Protein AF-A0AAD9DA94-F1 (afdb_monomer_lite)

Structure (mmCIF, N/CA/C/O backbone):
data_AF-A0AAD9DA94-F1
#
_entry.id   AF-A0AAD9DA94-F1
#
loop_
_atom_site.group_PDB
_atom_site.id
_atom_site.type_symbol
_atom_site.label_atom_id
_atom_site.label_alt_id
_atom_site.label_comp_id
_atom_site.label_asym_id
_atom_site.label_entity_id
_atom_site.label_seq_id
_atom_site.pdbx_PDB_ins_code
_atom_site.Cartn_x
_atom_site.Cartn_y
_atom_site.Cartn_z
_atom_site.occupancy
_atom_site.B_iso_or_equiv
_atom_site.auth_seq_id
_atom_site.auth_comp_id
_atom_site.auth_asym_id
_atom_site.auth_atom_id
_atom_site.pdbx_PDB_model_num
ATOM 1 N N . MET A 1 1 ? 12.909 -5.721 -2.199 1.00 55.12 1 MET A N 1
ATOM 2 C CA . MET A 1 1 ? 13.037 -5.085 -0.872 1.00 55.12 1 MET A CA 1
ATOM 3 C C . MET A 1 1 ? 14.488 -4.863 -0.484 1.00 55.12 1 MET A C 1
ATOM 5 O O . MET A 1 1 ? 14.862 -3.710 -0.406 1.00 55.12 1 MET A O 1
ATOM 9 N N . GLU A 1 2 ? 15.331 -5.891 -0.353 1.00 59.03 2 GLU A N 1
ATOM 10 C CA . GLU A 1 2 ? 16.745 -5.703 0.046 1.00 59.03 2 GLU A CA 1
ATOM 11 C C . GLU A 1 2 ? 17.537 -4.741 -0.862 1.00 59.03 2 GLU A C 1
ATOM 13 O O . GLU A 1 2 ? 18.155 -3.799 -0.382 1.00 59.03 2 GLU A O 1
ATOM 18 N N . ARG A 1 3 ? 17.445 -4.884 -2.193 1.00 66.31 3 ARG A N 1
ATOM 19 C CA . ARG A 1 3 ? 18.042 -3.906 -3.124 1.00 66.31 3 ARG A CA 1
ATOM 20 C C . ARG A 1 3 ? 17.466 -2.498 -2.958 1.00 66.31 3 ARG A C 1
ATOM 22 O O . ARG A 1 3 ? 18.206 -1.532 -3.078 1.00 66.31 3 ARG A O 1
ATOM 29 N N . GLN A 1 4 ? 16.160 -2.385 -2.707 1.00 66.00 4 GLN A N 1
ATOM 30 C CA . GLN A 1 4 ? 15.539 -1.083 -2.458 1.00 66.00 4 GLN A CA 1
ATOM 31 C C . GLN A 1 4 ? 16.136 -0.458 -1.195 1.00 66.00 4 GLN A C 1
ATOM 33 O O . GLN A 1 4 ? 16.541 0.691 -1.249 1.00 66.00 4 GLN A O 1
ATOM 38 N N . ARG A 1 5 ? 16.329 -1.253 -0.133 1.00 75.00 5 ARG A N 1
ATOM 39 C CA . ARG A 1 5 ? 17.012 -0.831 1.094 1.00 75.00 5 ARG A CA 1
ATOM 40 C C . ARG A 1 5 ? 18.433 -0.336 0.821 1.00 75.00 5 ARG A C 1
ATOM 42 O O . ARG A 1 5 ? 18.764 0.755 1.251 1.00 75.00 5 ARG A O 1
ATOM 49 N N . LYS A 1 6 ? 19.233 -1.063 0.031 1.00 72.94 6 LYS A N 1
ATOM 50 C CA . LYS A 1 6 ? 20.589 -0.625 -0.366 1.00 72.94 6 LYS A CA 1
ATOM 51 C C . LYS A 1 6 ? 20.593 0.666 -1.189 1.00 72.94 6 LYS A C 1
ATOM 53 O O . LYS A 1 6 ? 21.451 1.520 -1.001 1.00 72.94 6 LYS A O 1
ATOM 58 N N . MET A 1 7 ? 19.646 0.822 -2.118 1.00 70.12 7 MET A N 1
ATOM 59 C CA . MET A 1 7 ? 19.497 2.075 -2.871 1.00 70.12 7 MET A CA 1
ATOM 60 C C . MET A 1 7 ? 19.069 3.226 -1.954 1.00 70.12 7 MET A C 1
ATOM 62 O O . MET A 1 7 ? 19.548 4.348 -2.124 1.00 70.12 7 MET A O 1
ATOM 66 N N . ASP A 1 8 ? 18.215 2.950 -0.968 1.00 76.12 8 ASP A N 1
ATOM 67 C CA . ASP A 1 8 ? 17.786 3.924 0.030 1.00 76.12 8 ASP A CA 1
ATOM 68 C C . ASP A 1 8 ? 18.945 4.317 0.961 1.00 76.12 8 ASP A C 1
ATOM 70 O O . ASP A 1 8 ? 19.108 5.507 1.212 1.00 76.12 8 ASP A O 1
ATOM 74 N N . GLU A 1 9 ? 19.774 3.359 1.397 1.00 83.62 9 GLU A N 1
ATOM 75 C CA . GLU A 1 9 ? 21.009 3.562 2.174 1.00 83.62 9 GLU A CA 1
ATOM 76 C C . GLU A 1 9 ? 22.017 4.425 1.398 1.00 83.62 9 GLU A C 1
ATOM 78 O O . GLU A 1 9 ? 22.480 5.439 1.916 1.00 83.62 9 GLU A O 1
ATOM 83 N N . ASN A 1 10 ? 22.293 4.101 0.129 1.00 75.94 10 ASN A N 1
ATOM 84 C CA . ASN A 1 10 ? 23.184 4.900 -0.722 1.00 75.94 10 ASN A CA 1
ATOM 85 C C . ASN A 1 10 ? 22.655 6.324 -0.941 1.00 75.94 10 ASN A C 1
ATOM 87 O O . ASN A 1 10 ? 23.422 7.284 -0.920 1.00 75.94 10 ASN A O 1
ATOM 91 N N . SER A 1 11 ? 21.340 6.467 -1.135 1.00 78.31 11 SER A N 1
ATOM 92 C CA . SER A 1 11 ? 20.709 7.785 -1.268 1.00 78.31 11 SER A CA 1
ATOM 93 C C . SER A 1 11 ? 20.826 8.582 0.033 1.00 78.31 11 SER A C 1
ATOM 95 O O . SER A 1 11 ? 21.160 9.759 -0.008 1.00 78.31 11 SER A O 1
ATOM 97 N N . ASN A 1 12 ? 20.612 7.940 1.188 1.00 86.56 12 ASN A N 1
ATOM 98 C CA . ASN A 1 12 ? 20.759 8.571 2.501 1.00 86.56 12 ASN A CA 1
ATOM 99 C C . ASN A 1 12 ? 22.208 8.996 2.768 1.00 86.56 12 ASN A C 1
ATOM 101 O O . ASN A 1 12 ? 22.427 10.094 3.271 1.00 86.56 12 ASN A O 1
ATOM 105 N N . LYS A 1 13 ? 23.192 8.173 2.381 1.00 89.00 13 LYS A N 1
ATOM 106 C CA . LYS A 1 13 ? 24.614 8.521 2.484 1.00 89.00 13 LYS A CA 1
ATOM 107 C C . LYS A 1 13 ? 24.934 9.784 1.681 1.00 89.00 13 LYS A C 1
ATOM 109 O O . LYS A 1 13 ? 25.513 10.718 2.219 1.00 89.00 13 LYS A O 1
ATOM 114 N N . ARG A 1 14 ? 24.484 9.847 0.423 1.00 86.69 14 ARG A N 1
ATOM 115 C CA . ARG A 1 14 ? 24.664 11.031 -0.430 1.00 86.69 14 ARG A CA 1
ATOM 116 C C . ARG A 1 14 ? 23.985 12.277 0.151 1.00 86.69 14 ARG A C 1
ATOM 118 O O . ARG A 1 14 ? 24.549 13.362 0.083 1.00 86.69 14 ARG A O 1
ATOM 125 N N . ILE A 1 15 ? 22.789 12.129 0.723 1.00 91.31 15 ILE A N 1
ATOM 126 C CA . ILE A 1 15 ? 22.083 13.225 1.406 1.00 91.31 15 ILE A CA 1
ATOM 127 C C . ILE A 1 15 ? 22.911 13.744 2.587 1.00 91.31 15 ILE A C 1
ATOM 129 O O . ILE A 1 15 ? 23.042 14.954 2.747 1.00 91.31 15 ILE A O 1
ATOM 133 N N . LEU A 1 16 ? 23.498 12.848 3.384 1.00 91.31 16 LEU A N 1
ATOM 134 C CA . LEU A 1 16 ? 24.347 13.220 4.515 1.00 91.31 16 LEU A CA 1
ATOM 135 C C . LEU A 1 16 ? 25.608 13.973 4.061 1.00 91.31 16 LEU A C 1
ATOM 137 O O . LEU A 1 16 ? 25.910 15.028 4.608 1.00 91.31 16 LEU A O 1
ATOM 141 N N . GLU A 1 17 ? 26.283 13.490 3.014 1.00 91.38 17 GLU A N 1
ATOM 142 C CA . GLU A 1 17 ? 27.447 14.162 2.412 1.00 91.38 17 GLU A CA 1
ATOM 143 C C . GLU A 1 17 ? 27.092 15.574 1.907 1.00 91.38 17 GLU A C 1
ATOM 145 O O . GLU A 1 17 ? 27.836 16.530 2.115 1.00 91.38 17 GLU A O 1
ATOM 150 N N . MET A 1 18 ? 25.928 15.737 1.271 1.00 93.56 18 MET A N 1
ATOM 151 C CA . MET A 1 18 ? 25.454 17.045 0.806 1.00 93.56 18 MET A CA 1
ATOM 152 C C . MET A 1 18 ? 25.098 17.986 1.967 1.00 93.56 18 MET A C 1
ATOM 154 O O . MET A 1 18 ? 25.426 19.169 1.898 1.00 93.56 18 MET A O 1
ATOM 158 N N . LYS A 1 19 ? 24.487 17.474 3.045 1.00 93.50 19 LYS A N 1
ATOM 159 C CA . LYS A 1 19 ? 24.241 18.256 4.269 1.00 93.50 19 LYS A CA 1
ATOM 160 C C . LYS A 1 19 ? 25.530 18.738 4.909 1.00 93.50 19 LYS A C 1
ATOM 162 O O . LYS A 1 19 ? 25.605 19.893 5.311 1.00 93.50 19 LYS A O 1
ATOM 167 N N . GLN A 1 20 ? 26.532 17.866 4.984 1.00 91.69 20 GLN A N 1
ATOM 168 C CA . GLN A 1 20 ? 27.826 18.211 5.555 1.00 91.69 20 GLN A CA 1
ATOM 169 C C . GLN A 1 20 ? 28.487 19.343 4.761 1.00 91.69 20 GLN A C 1
ATOM 171 O O . GLN A 1 20 ? 28.878 20.340 5.355 1.00 91.69 20 GLN A O 1
ATOM 176 N N . ARG A 1 21 ? 28.505 19.255 3.424 1.00 92.06 21 ARG A N 1
ATOM 177 C CA . ARG A 1 21 ? 29.021 20.334 2.562 1.00 92.06 21 ARG A CA 1
ATOM 178 C C . ARG A 1 21 ? 28.303 21.668 2.784 1.00 92.06 21 ARG A C 1
ATOM 180 O O . ARG A 1 21 ? 28.938 22.718 2.750 1.00 92.06 21 ARG A O 1
ATOM 187 N N . LEU A 1 22 ? 26.986 21.640 2.996 1.00 90.12 22 LEU A N 1
ATOM 188 C CA . LEU A 1 22 ? 26.213 22.850 3.282 1.00 90.12 22 LEU A CA 1
ATOM 189 C C . LEU A 1 22 ? 26.563 23.431 4.663 1.00 90.12 22 LEU A C 1
ATOM 191 O O . LEU A 1 22 ? 26.801 24.629 4.777 1.00 90.12 22 LEU A O 1
ATOM 195 N N . ALA A 1 23 ? 26.667 22.579 5.686 1.00 89.00 23 ALA A N 1
ATOM 196 C CA . ALA A 1 23 ? 27.057 22.982 7.036 1.00 89.00 23 ALA A CA 1
ATOM 197 C C . ALA A 1 23 ? 28.490 23.545 7.085 1.00 89.00 23 ALA A C 1
ATOM 199 O O . ALA A 1 23 ? 28.733 24.559 7.735 1.00 89.00 23 ALA A O 1
ATOM 200 N N . GLU A 1 24 ? 29.428 22.940 6.351 1.00 88.81 24 GLU A N 1
ATOM 201 C CA . GLU A 1 24 ? 30.796 23.444 6.185 1.00 88.81 24 GLU A CA 1
ATOM 202 C C . GLU A 1 24 ? 30.794 24.847 5.562 1.00 88.81 24 GLU A C 1
ATOM 204 O O . GLU A 1 24 ? 31.458 25.754 6.069 1.00 88.81 24 GLU A O 1
ATOM 209 N N . LYS A 1 25 ? 29.988 25.061 4.512 1.00 88.50 25 LYS A N 1
ATOM 210 C CA . LYS A 1 25 ? 29.830 26.374 3.871 1.00 88.50 25 LYS A CA 1
ATOM 211 C C . LYS A 1 25 ? 29.265 27.427 4.834 1.00 88.50 25 LYS A C 1
ATOM 213 O O . LYS A 1 25 ? 29.757 28.556 4.819 1.00 88.50 25 LYS A O 1
ATOM 218 N N . ASP A 1 26 ? 28.304 27.047 5.677 1.00 84.94 26 ASP A N 1
ATOM 219 C CA . ASP A 1 26 ? 27.661 27.913 6.678 1.00 84.94 26 ASP A CA 1
ATOM 220 C C . ASP A 1 26 ? 28.561 28.242 7.876 1.00 84.94 26 ASP A C 1
ATOM 222 O O . ASP A 1 26 ? 28.502 29.347 8.413 1.00 84.94 26 ASP A O 1
ATOM 226 N N . SER A 1 27 ? 29.422 27.308 8.283 1.00 82.38 27 SER A N 1
ATOM 227 C CA . SER A 1 27 ? 30.340 27.478 9.418 1.00 82.38 27 SER A CA 1
ATOM 228 C C . SER A 1 27 ? 31.512 28.431 9.145 1.00 82.38 27 SER A C 1
ATOM 230 O O . SER A 1 27 ? 32.167 28.903 10.075 1.00 82.38 27 SER A O 1
ATOM 232 N N . ASN A 1 28 ? 31.786 28.741 7.877 1.00 80.56 28 ASN A N 1
ATOM 233 C CA . ASN A 1 28 ? 32.896 29.600 7.497 1.00 80.56 28 ASN A CA 1
ATOM 234 C C . ASN A 1 28 ? 32.540 31.084 7.717 1.00 80.56 28 ASN A C 1
ATOM 236 O O . ASN A 1 28 ? 31.679 31.638 7.033 1.00 80.56 28 ASN A O 1
ATOM 240 N N . ALA A 1 29 ? 33.229 31.740 8.657 1.00 60.78 29 ALA A N 1
ATOM 241 C CA . ALA A 1 29 ? 32.943 33.109 9.090 1.00 60.78 29 ALA A CA 1
ATOM 242 C C . ALA A 1 29 ? 33.015 34.162 7.964 1.00 60.78 29 ALA A C 1
ATOM 244 O O . ALA A 1 29 ? 32.304 35.165 8.037 1.00 60.78 29 ALA A O 1
ATOM 245 N N . SER A 1 30 ? 33.801 33.926 6.904 1.00 67.50 30 SER A N 1
ATOM 246 C CA . SER A 1 30 ? 33.856 34.807 5.725 1.00 67.50 30 SER A CA 1
ATOM 247 C C . SER A 1 30 ? 32.641 34.676 4.794 1.00 67.50 30 SER A C 1
ATOM 249 O O . SER A 1 30 ? 32.493 35.472 3.875 1.00 67.50 30 SER A O 1
ATOM 251 N N . ASN A 1 31 ? 31.744 33.712 5.038 1.00 69.06 31 ASN A N 1
ATOM 252 C CA . ASN A 1 31 ? 30.588 33.402 4.194 1.00 69.06 31 ASN A CA 1
ATOM 253 C C . ASN A 1 31 ? 29.235 33.801 4.814 1.00 69.06 31 ASN A C 1
ATOM 255 O O . ASN A 1 31 ? 28.213 33.365 4.300 1.00 69.06 31 ASN A O 1
ATOM 259 N N . ARG A 1 32 ? 29.154 34.617 5.879 1.00 69.25 32 ARG A N 1
ATOM 260 C CA . ARG A 1 32 ? 27.865 34.908 6.567 1.00 69.25 32 ARG A CA 1
ATOM 261 C C . ARG A 1 32 ? 26.704 35.317 5.641 1.00 69.25 32 ARG A C 1
ATOM 263 O O . ARG A 1 32 ? 25.562 34.997 5.950 1.00 69.25 32 ARG A O 1
ATOM 270 N N . ASN A 1 33 ? 26.996 35.943 4.496 1.00 84.44 33 ASN A N 1
ATOM 271 C CA . ASN A 1 33 ? 26.001 36.416 3.526 1.00 84.44 33 ASN A CA 1
ATOM 272 C C . ASN A 1 33 ? 26.016 35.657 2.184 1.00 84.44 33 ASN A C 1
ATOM 274 O O . ASN A 1 33 ? 25.431 36.131 1.210 1.00 84.44 33 ASN A O 1
ATOM 278 N N . TRP A 1 34 ? 26.658 34.482 2.107 1.00 90.25 34 TRP A N 1
ATOM 279 C CA . TRP A 1 34 ? 26.897 33.784 0.835 1.00 90.25 34 TRP A CA 1
ATOM 280 C C . TRP A 1 34 ? 25.610 33.457 0.065 1.00 90.25 34 TRP A C 1
ATOM 282 O O . TRP A 1 34 ? 25.629 33.433 -1.163 1.00 90.25 34 TRP A O 1
ATOM 292 N N . ARG A 1 35 ? 24.488 33.225 0.766 1.00 92.25 35 ARG A N 1
ATOM 293 C CA . ARG A 1 35 ? 23.178 32.985 0.138 1.00 92.25 35 ARG A CA 1
ATOM 294 C C . ARG A 1 35 ? 22.671 34.228 -0.582 1.00 92.25 35 ARG A C 1
ATOM 296 O O . ARG A 1 35 ? 22.408 34.162 -1.773 1.00 92.25 35 ARG A O 1
ATOM 303 N N . SER A 1 36 ? 22.608 35.365 0.110 1.00 90.81 36 SER A N 1
ATOM 304 C CA . SER A 1 36 ? 22.168 36.636 -0.479 1.00 90.81 36 SER A CA 1
ATOM 305 C C . SER A 1 36 ? 23.090 37.104 -1.606 1.00 90.81 36 SER A C 1
ATOM 307 O O . SER A 1 36 ? 22.635 37.721 -2.562 1.00 90.81 36 SER A O 1
ATOM 309 N N . GLU A 1 37 ? 24.386 36.808 -1.509 1.00 90.12 37 GLU A N 1
ATOM 310 C CA . GLU A 1 37 ? 25.364 37.120 -2.551 1.00 90.12 37 GLU A CA 1
ATOM 311 C C . GLU A 1 37 ? 25.212 36.206 -3.779 1.00 90.12 37 GLU A C 1
ATOM 313 O O . GLU A 1 37 ? 25.228 36.689 -4.908 1.00 90.12 37 GLU A O 1
ATOM 318 N N . MET A 1 38 ? 24.977 34.905 -3.572 1.00 92.06 38 MET A N 1
ATOM 319 C CA . MET A 1 38 ? 24.634 33.957 -4.640 1.00 92.06 38 MET A CA 1
ATOM 320 C C . MET A 1 38 ? 23.330 34.354 -5.342 1.00 92.06 38 MET A C 1
ATOM 322 O O . MET A 1 38 ? 23.259 34.329 -6.570 1.00 92.06 38 MET A O 1
ATOM 326 N N . GLU A 1 39 ? 22.310 34.739 -4.572 1.00 94.19 39 GLU A N 1
ATOM 327 C CA . GLU A 1 39 ? 21.035 35.208 -5.112 1.00 94.19 39 GLU A CA 1
ATOM 328 C C . GLU A 1 39 ? 21.246 36.431 -6.000 1.00 94.19 39 GLU A C 1
ATOM 330 O O . GLU A 1 39 ? 20.992 36.359 -7.199 1.00 94.19 39 GLU A O 1
ATOM 335 N N . ARG A 1 40 ? 21.849 37.490 -5.458 1.00 93.69 40 ARG A N 1
ATOM 336 C CA . ARG A 1 40 ? 22.026 38.760 -6.167 1.00 93.69 40 ARG A CA 1
ATOM 337 C C . ARG A 1 40 ? 22.946 38.668 -7.385 1.00 93.69 40 ARG A C 1
ATOM 339 O O . ARG A 1 40 ? 22.664 39.278 -8.411 1.00 93.69 40 ARG A O 1
ATOM 346 N N . ASN A 1 41 ? 24.059 37.939 -7.276 1.00 90.94 41 ASN A N 1
ATOM 347 C CA . ASN A 1 41 ? 25.119 37.976 -8.289 1.00 90.94 41 ASN A CA 1
ATOM 348 C C . ASN A 1 41 ? 24.979 36.881 -9.354 1.00 90.94 41 ASN A C 1
ATOM 350 O O . ASN A 1 41 ? 25.535 37.018 -10.441 1.00 90.94 41 ASN A O 1
ATOM 354 N N . VAL A 1 42 ? 24.281 35.781 -9.050 1.00 90.50 42 VAL A N 1
ATOM 355 C CA . VAL A 1 42 ? 24.195 34.617 -9.948 1.00 90.50 42 VAL A CA 1
ATOM 356 C C . VAL A 1 42 ? 22.756 34.297 -10.320 1.00 90.50 42 VAL A C 1
ATOM 358 O O . VAL A 1 42 ? 22.473 34.085 -11.497 1.00 90.50 42 VAL A O 1
ATOM 361 N N . ILE A 1 43 ? 21.850 34.235 -9.345 1.00 93.88 43 ILE A N 1
ATOM 362 C CA . ILE A 1 43 ? 20.512 33.672 -9.558 1.00 93.88 43 ILE A CA 1
ATOM 363 C C . ILE A 1 43 ? 19.528 34.721 -10.080 1.00 93.88 43 ILE A C 1
ATOM 365 O O . ILE A 1 43 ? 18.845 34.462 -11.068 1.00 93.88 43 ILE A O 1
ATOM 369 N N . ASP A 1 44 ? 19.472 35.905 -9.477 1.00 92.19 44 ASP A N 1
ATOM 370 C CA . ASP A 1 44 ? 18.546 36.972 -9.861 1.00 92.19 44 ASP A CA 1
ATOM 371 C C . ASP A 1 44 ? 18.780 37.452 -11.311 1.00 92.19 44 ASP A C 1
ATOM 373 O O . ASP A 1 44 ? 17.800 37.544 -12.054 1.00 92.19 44 ASP A O 1
ATOM 377 N N . PRO A 1 45 ? 20.030 37.620 -11.807 1.00 93.00 45 PRO A N 1
ATOM 378 C CA . PRO A 1 45 ? 20.273 37.905 -13.224 1.00 93.00 45 PRO A CA 1
ATOM 379 C C . PRO A 1 45 ? 19.775 36.794 -14.160 1.00 93.00 45 PRO A C 1
ATOM 381 O O . PRO A 1 45 ? 19.317 37.065 -15.271 1.00 93.00 45 PRO A O 1
ATOM 384 N N . GLN A 1 46 ? 19.842 35.529 -13.729 1.00 91.38 46 GLN A N 1
ATOM 385 C CA . GLN A 1 46 ? 19.297 34.412 -14.505 1.00 91.38 46 GLN A CA 1
ATOM 386 C C . GLN A 1 46 ? 17.769 34.419 -14.508 1.00 91.38 46 GLN A C 1
ATOM 388 O O . GLN A 1 46 ? 17.173 34.188 -15.557 1.00 91.38 46 GLN A O 1
ATOM 393 N N . ILE A 1 47 ? 17.133 34.695 -13.364 1.00 92.38 47 ILE A N 1
ATOM 394 C CA . ILE A 1 47 ? 15.675 34.830 -13.269 1.00 92.38 47 ILE A CA 1
ATOM 395 C C . ILE A 1 47 ? 15.198 35.949 -14.192 1.00 92.38 47 ILE A C 1
ATOM 397 O O . ILE A 1 47 ? 14.260 35.733 -14.955 1.00 92.38 47 ILE A O 1
ATOM 401 N N . GLU A 1 48 ? 15.865 37.103 -14.184 1.00 91.44 48 GLU A N 1
ATOM 402 C CA . GLU A 1 48 ? 15.491 38.233 -15.037 1.00 91.44 48 GLU A CA 1
ATOM 403 C C . GLU A 1 48 ? 15.663 37.909 -16.525 1.00 91.44 48 GLU A C 1
ATOM 405 O O . GLU A 1 48 ? 14.783 38.178 -17.347 1.00 91.44 48 GLU A O 1
ATOM 410 N N . LYS A 1 49 ? 16.739 37.197 -16.879 1.00 90.12 49 LYS A N 1
ATOM 411 C CA . LYS A 1 49 ? 16.900 36.640 -18.225 1.00 90.12 49 LYS A CA 1
ATOM 412 C C . LYS A 1 49 ? 15.744 35.708 -18.609 1.00 90.12 49 LYS A C 1
ATOM 414 O O . LYS A 1 49 ? 15.262 35.766 -19.733 1.00 90.12 49 LYS A O 1
ATOM 419 N N . TYR A 1 50 ? 15.280 34.842 -17.712 1.00 89.25 50 TYR A N 1
ATOM 420 C CA . TYR A 1 50 ? 14.157 33.947 -18.014 1.00 89.25 50 TYR A CA 1
ATOM 421 C C . TYR A 1 50 ? 12.812 34.681 -18.084 1.00 89.25 50 TYR A C 1
ATOM 423 O O . TYR A 1 50 ? 11.961 34.309 -18.888 1.00 89.25 50 TYR A O 1
ATOM 431 N N . ARG A 1 51 ? 12.620 35.730 -17.278 1.00 86.88 51 ARG A N 1
ATOM 432 C CA . ARG A 1 51 ? 11.423 36.582 -17.316 1.00 86.88 51 ARG A CA 1
ATOM 433 C C . ARG A 1 51 ? 11.317 37.338 -18.633 1.00 86.88 51 ARG A C 1
ATOM 435 O O . ARG A 1 51 ? 10.272 37.282 -19.269 1.00 86.88 51 ARG A O 1
ATOM 442 N N . THR A 1 52 ? 12.411 37.951 -19.079 1.00 85.69 52 THR A N 1
ATOM 443 C CA . THR A 1 52 ? 12.475 38.673 -20.363 1.00 85.69 52 THR A CA 1
ATOM 444 C C . THR A 1 52 ? 12.312 37.758 -21.580 1.00 85.69 52 THR A C 1
ATOM 446 O O . THR A 1 52 ? 11.801 38.188 -22.607 1.00 85.69 52 THR A O 1
ATOM 449 N N . GLN A 1 53 ? 12.698 36.484 -21.470 1.00 85.19 53 GLN A N 1
ATOM 450 C CA . GLN A 1 53 ? 12.526 35.478 -22.526 1.00 85.19 53 GLN A CA 1
ATOM 451 C C . GLN A 1 53 ? 11.160 34.777 -22.507 1.00 85.19 53 GLN A C 1
ATOM 453 O O . GLN A 1 53 ? 10.898 33.907 -23.342 1.00 85.19 53 GLN A O 1
ATOM 458 N N . ARG A 1 54 ? 10.290 35.081 -21.538 1.00 83.94 54 ARG A N 1
ATOM 459 C CA . ARG A 1 54 ? 9.010 34.387 -21.409 1.00 83.94 54 ARG A CA 1
ATOM 460 C C . ARG A 1 54 ? 8.064 34.790 -22.541 1.00 83.94 54 ARG A C 1
ATOM 462 O O . ARG A 1 54 ? 7.928 35.963 -22.870 1.00 83.94 54 ARG A O 1
ATOM 469 N N . ARG A 1 55 ? 7.353 33.805 -23.097 1.00 83.12 55 ARG A N 1
ATOM 470 C CA . ARG A 1 55 ? 6.276 34.069 -24.056 1.00 83.12 55 ARG A CA 1
ATOM 471 C C . ARG A 1 55 ? 5.120 34.831 -23.389 1.00 83.12 55 ARG A C 1
ATOM 473 O O . ARG A 1 55 ? 4.709 34.442 -22.294 1.00 83.12 55 ARG A O 1
ATOM 480 N N . PRO A 1 56 ? 4.552 35.844 -24.063 1.00 80.69 56 PRO A N 1
ATOM 481 C CA . PRO A 1 56 ? 3.485 36.669 -23.499 1.00 80.69 56 PRO A CA 1
ATOM 482 C C . PRO A 1 56 ? 2.122 35.965 -23.459 1.00 80.69 56 PRO A C 1
ATOM 484 O O . PRO A 1 56 ? 1.254 36.369 -22.694 1.00 80.69 56 PRO A O 1
ATOM 487 N N . LEU A 1 57 ? 1.927 34.899 -24.244 1.00 85.06 57 LEU A N 1
ATOM 488 C CA . LEU A 1 57 ? 0.638 34.224 -24.405 1.00 85.06 57 LEU A CA 1
ATOM 489 C C . LEU A 1 57 ? 0.709 32.742 -24.046 1.00 85.06 57 LEU A C 1
ATOM 491 O O . LEU A 1 57 ? 1.712 32.068 -24.294 1.00 85.06 57 LEU A O 1
ATOM 495 N N . SER A 1 58 ? -0.401 32.225 -23.522 1.00 88.19 58 SER A N 1
ATOM 496 C CA . SER A 1 58 ? -0.578 30.806 -23.220 1.00 88.19 58 SER A CA 1
ATOM 497 C C . SER A 1 58 ? -1.080 30.019 -24.432 1.00 88.19 58 SER A C 1
ATOM 499 O O . SER A 1 58 ? -2.263 29.710 -24.538 1.00 88.19 58 SER A O 1
ATOM 501 N N . THR A 1 59 ? -0.168 29.710 -25.356 1.00 89.88 59 THR A N 1
ATOM 502 C CA . THR A 1 59 ? -0.444 29.004 -26.626 1.00 89.88 59 THR A CA 1
ATOM 503 C C . THR A 1 59 ? 0.270 27.656 -26.761 1.00 89.88 59 THR A C 1
ATOM 505 O O . THR A 1 59 ? 0.040 26.936 -27.732 1.00 89.88 59 THR A O 1
ATOM 508 N N . CYS A 1 60 ? 1.109 27.279 -25.792 1.00 91.44 60 CYS A N 1
ATOM 509 C CA . CYS A 1 60 ? 1.715 25.952 -25.749 1.00 91.44 60 CYS A CA 1
ATOM 510 C C . CYS A 1 60 ? 0.703 24.956 -25.187 1.00 91.44 60 CYS A C 1
ATOM 512 O O . CYS A 1 60 ? 0.184 25.142 -24.081 1.00 91.44 60 CYS A O 1
ATOM 514 N N . VAL A 1 61 ? 0.459 23.885 -25.933 1.00 93.88 61 VAL A N 1
ATOM 515 C CA . VAL A 1 61 ? -0.507 22.848 -25.593 1.00 93.88 61 VAL A CA 1
ATOM 516 C C . VAL A 1 61 ? 0.197 21.505 -25.469 1.00 93.88 61 VAL A C 1
ATOM 518 O O . VAL A 1 61 ? 1.002 21.125 -26.315 1.00 93.88 61 VAL A O 1
ATOM 521 N N . VAL A 1 62 ? -0.115 20.770 -24.405 1.00 95.00 62 VAL A N 1
ATOM 522 C CA . VAL A 1 62 ? 0.258 19.357 -24.273 1.00 95.00 62 VAL A CA 1
ATOM 523 C C . VAL A 1 62 ? -1.013 18.534 -24.244 1.00 95.00 62 VAL A C 1
ATOM 525 O O . VAL A 1 62 ? -1.853 18.752 -23.371 1.00 95.00 62 VAL A O 1
ATOM 528 N N . ILE A 1 63 ? -1.142 17.605 -25.187 1.00 95.88 63 ILE A N 1
ATOM 529 C CA . ILE A 1 63 ? -2.244 16.644 -25.267 1.00 95.88 63 ILE A CA 1
ATOM 530 C C . ILE A 1 63 ? -1.734 15.294 -24.773 1.00 95.88 63 ILE A C 1
ATOM 532 O O . ILE A 1 63 ? -0.713 14.802 -25.246 1.00 95.88 63 ILE A O 1
ATOM 536 N N . ASP A 1 64 ? -2.454 14.694 -23.829 1.00 96.31 64 ASP A N 1
ATOM 537 C CA . ASP A 1 64 ? -2.119 13.407 -23.221 1.00 96.31 64 ASP A CA 1
ATOM 538 C C . ASP A 1 64 ? -3.376 12.521 -23.200 1.00 96.31 64 ASP A C 1
ATOM 540 O O . ASP A 1 64 ? -4.388 12.855 -22.567 1.00 96.31 64 ASP A O 1
ATOM 544 N N . MET A 1 65 ? -3.320 11.400 -23.919 1.00 96.56 65 MET A N 1
ATOM 545 C CA . MET A 1 65 ? -4.434 10.469 -24.088 1.00 96.56 65 MET A CA 1
ATOM 546 C C . MET A 1 65 ? -4.807 9.789 -22.764 1.00 96.56 65 MET A C 1
ATOM 548 O O . MET A 1 65 ? -3.973 9.281 -22.010 1.00 96.56 65 MET A O 1
ATOM 552 N N . ASP A 1 66 ? -6.101 9.692 -22.479 1.00 95.19 66 ASP A N 1
ATOM 553 C CA . ASP A 1 66 ? -6.562 9.213 -21.181 1.00 95.19 66 ASP A CA 1
ATOM 554 C C . ASP A 1 66 ? -6.485 7.693 -21.066 1.00 95.19 66 ASP A C 1
ATOM 556 O O . ASP A 1 66 ? -7.228 6.963 -21.716 1.00 95.19 66 ASP A O 1
ATOM 560 N N . SER A 1 67 ? -5.606 7.193 -20.190 1.00 93.88 67 SER A N 1
ATOM 561 C CA . SER A 1 67 ? -5.403 5.747 -19.982 1.00 93.88 67 SER A CA 1
ATOM 562 C C . SER A 1 67 ? -5.176 4.976 -21.299 1.00 93.88 67 SER A C 1
ATOM 564 O O . SER A 1 67 ? -5.667 3.862 -21.471 1.00 93.88 67 SER A O 1
ATOM 566 N N . PHE A 1 68 ? -4.400 5.559 -22.217 1.00 96.06 68 PHE A N 1
ATOM 567 C CA . PHE A 1 68 ? -4.327 5.195 -23.638 1.00 96.06 68 PHE A CA 1
ATOM 568 C C . PHE A 1 68 ? -4.427 3.698 -23.978 1.00 96.06 68 PHE A C 1
ATOM 570 O O . PHE A 1 68 ? -5.363 3.292 -24.666 1.00 96.06 68 PHE A O 1
ATOM 577 N N . PHE A 1 69 ? -3.510 2.847 -23.491 1.00 95.88 69 PHE A N 1
ATOM 578 C CA . PHE A 1 69 ? -3.496 1.434 -23.911 1.00 95.88 69 PHE A CA 1
ATOM 579 C C . PHE A 1 69 ? -4.748 0.657 -23.496 1.00 95.88 69 PHE A C 1
ATOM 581 O O . PHE A 1 69 ? -5.163 -0.234 -24.233 1.00 95.88 69 PHE A O 1
ATOM 588 N N . ILE A 1 70 ? -5.330 0.940 -22.323 1.00 96.69 70 ILE A N 1
ATOM 589 C CA . ILE A 1 70 ? -6.563 0.256 -21.906 1.00 96.69 70 ILE A CA 1
ATOM 590 C C . ILE A 1 70 ? -7.778 0.866 -22.605 1.00 96.69 70 ILE A C 1
ATOM 592 O O . ILE A 1 70 ? -8.677 0.122 -22.970 1.00 96.69 70 ILE A O 1
ATOM 596 N N . SER A 1 71 ? -7.769 2.173 -22.884 1.00 96.81 71 SER A N 1
ATOM 597 C CA . SER A 1 71 ? -8.822 2.843 -23.654 1.00 96.81 71 SER A CA 1
ATOM 598 C C . SER A 1 71 ? -8.908 2.309 -25.084 1.00 96.81 71 SER A C 1
ATOM 600 O O . SER A 1 71 ? -10.006 2.054 -25.561 1.00 96.81 71 SER A O 1
ATOM 602 N N . CYS A 1 72 ? -7.771 1.999 -25.721 1.00 96.69 72 CYS A N 1
ATOM 603 C CA . CYS A 1 72 ? -7.751 1.299 -27.013 1.00 96.69 72 CYS A CA 1
ATOM 604 C C . CYS A 1 72 ? -8.481 -0.051 -26.956 1.00 96.69 72 CYS A C 1
ATOM 606 O O . CYS A 1 72 ? -9.199 -0.396 -27.883 1.00 96.69 72 CYS A O 1
ATOM 608 N N . HIS A 1 73 ? -8.314 -0.808 -25.867 1.00 96.69 73 HIS A N 1
ATOM 609 C CA . HIS A 1 73 ? -8.991 -2.096 -25.682 1.00 96.69 73 HIS A CA 1
ATOM 610 C C . HIS A 1 73 ? -10.461 -1.950 -25.282 1.00 96.69 73 HIS A C 1
ATOM 612 O O . HIS A 1 73 ? -11.258 -2.816 -25.622 1.00 96.69 73 HIS A O 1
ATOM 618 N N . ILE A 1 74 ? -10.833 -0.873 -24.583 1.00 96.56 74 ILE A N 1
ATOM 619 C CA . ILE A 1 74 ? -12.229 -0.559 -24.242 1.00 96.56 74 ILE A CA 1
ATOM 620 C C . ILE A 1 74 ? -13.067 -0.342 -25.511 1.00 96.56 74 ILE A C 1
ATOM 622 O O . ILE A 1 74 ? -14.226 -0.744 -25.516 1.00 96.56 74 ILE A O 1
ATOM 626 N N . LEU A 1 75 ? -12.489 0.207 -26.589 1.00 92.69 75 LEU A N 1
ATOM 627 C CA . LEU A 1 75 ? -13.188 0.359 -27.875 1.00 92.69 75 LEU A CA 1
ATOM 628 C C . LEU A 1 75 ? -13.712 -0.980 -28.413 1.00 92.69 75 LEU A C 1
ATOM 630 O O . LEU A 1 75 ? -14.872 -1.078 -28.798 1.00 92.69 75 LEU A O 1
ATOM 634 N N . ASP A 1 76 ? -12.878 -2.021 -28.371 1.00 90.38 76 ASP A N 1
ATOM 635 C CA . ASP A 1 76 ? -13.248 -3.362 -28.839 1.00 90.38 76 ASP A CA 1
ATOM 636 C C . ASP A 1 76 ? -13.991 -4.177 -27.762 1.00 90.38 76 ASP A C 1
ATOM 638 O O . ASP A 1 76 ? -14.657 -5.172 -28.053 1.00 90.38 76 ASP A O 1
ATOM 642 N N . GLN A 1 77 ? -13.854 -3.791 -26.490 1.00 94.44 77 GLN A N 1
ATOM 643 C CA . GLN A 1 77 ? -14.403 -4.492 -25.328 1.00 94.44 77 GLN A CA 1
ATOM 644 C C . GLN A 1 77 ? -15.043 -3.505 -24.330 1.00 94.44 77 GLN A C 1
ATOM 646 O O . GLN A 1 77 ? -14.495 -3.292 -23.243 1.00 94.44 77 GLN A O 1
ATOM 651 N N . PRO A 1 78 ? -16.238 -2.955 -24.631 1.00 94.44 78 PRO A N 1
ATOM 652 C CA . PRO A 1 78 ? -16.828 -1.849 -23.863 1.00 94.44 78 PRO A CA 1
ATOM 653 C C . PRO A 1 78 ? -17.049 -2.136 -22.373 1.00 94.44 78 PRO A C 1
ATOM 655 O O . PRO A 1 78 ? -16.918 -1.244 -21.540 1.00 94.44 78 PRO A O 1
ATOM 658 N N . HIS A 1 79 ? -17.303 -3.397 -22.004 1.00 93.50 79 HIS A N 1
ATOM 659 C CA . HIS A 1 79 ? -17.460 -3.815 -20.604 1.00 93.50 79 HIS A CA 1
ATOM 660 C C . HIS A 1 79 ? -16.253 -3.453 -19.712 1.00 93.50 79 HIS A C 1
ATOM 662 O O . HIS A 1 79 ? -16.420 -3.229 -18.514 1.00 93.50 79 HIS A O 1
ATOM 668 N N . LEU A 1 80 ? -15.047 -3.336 -20.287 1.00 95.06 80 LEU A N 1
ATOM 669 C CA . LEU A 1 80 ? -13.830 -2.938 -19.573 1.00 95.06 80 LEU A CA 1
ATOM 670 C C . LEU A 1 80 ? -13.875 -1.490 -19.056 1.00 95.06 80 LEU A C 1
ATOM 672 O O . LEU A 1 80 ? -13.052 -1.124 -18.218 1.00 95.06 80 LEU A O 1
ATOM 676 N N . ALA A 1 81 ? -14.800 -0.651 -19.534 1.00 91.88 81 ALA A N 1
ATOM 677 C CA . ALA A 1 81 ? -14.968 0.717 -19.045 1.00 91.88 81 ALA A CA 1
ATOM 678 C C . ALA A 1 81 ? -15.535 0.770 -17.617 1.00 91.88 81 ALA A C 1
ATOM 680 O O . ALA A 1 81 ? -15.263 1.721 -16.885 1.00 91.88 81 ALA A O 1
ATOM 681 N N . HIS A 1 82 ? -16.299 -0.251 -17.221 1.00 94.25 82 HIS A N 1
ATOM 682 C CA . HIS A 1 82 ? -17.109 -0.242 -16.000 1.00 94.25 82 HIS A CA 1
ATOM 683 C C . HIS A 1 82 ? -16.551 -1.118 -14.876 1.00 94.25 82 HIS A C 1
ATOM 685 O O . HIS A 1 82 ? -17.099 -1.122 -13.782 1.00 94.25 82 HIS A O 1
ATOM 691 N N . ILE A 1 83 ? -15.455 -1.834 -15.126 1.00 95.62 83 ILE A N 1
ATOM 692 C CA . ILE A 1 83 ? -14.799 -2.711 -14.148 1.00 95.62 83 ILE A CA 1
ATOM 693 C C . ILE A 1 83 ? -13.325 -2.330 -14.000 1.00 95.62 83 ILE A C 1
ATOM 695 O O . ILE A 1 83 ? -12.754 -1.755 -14.930 1.00 95.62 83 ILE A O 1
ATOM 699 N N . PRO A 1 84 ? -12.640 -2.661 -12.894 1.00 97.25 84 PRO A N 1
ATOM 700 C CA . PRO A 1 84 ? -11.200 -2.463 -12.795 1.00 97.25 84 PRO A CA 1
ATOM 701 C C . PRO A 1 84 ? -10.465 -3.260 -13.870 1.00 97.25 84 PRO A C 1
ATOM 703 O O . PRO A 1 84 ? -10.458 -4.489 -13.854 1.00 97.25 84 PRO A O 1
ATOM 706 N N . ALA A 1 85 ? -9.795 -2.570 -14.790 1.00 97.00 85 ALA A N 1
ATOM 707 C CA . ALA A 1 85 ? -9.053 -3.205 -15.871 1.00 97.00 85 ALA A CA 1
ATOM 708 C C . ALA A 1 85 ? -7.676 -2.568 -16.075 1.00 97.00 85 ALA A C 1
ATOM 710 O O . ALA A 1 85 ? -7.450 -1.379 -15.828 1.00 97.00 85 ALA A O 1
ATOM 711 N N . CYS A 1 86 ? -6.725 -3.371 -16.541 1.00 96.50 86 CYS A N 1
ATOM 712 C CA . CYS A 1 86 ? -5.365 -2.933 -16.817 1.00 96.50 86 CYS A CA 1
ATOM 713 C C . CYS A 1 86 ? -4.737 -3.673 -17.995 1.00 96.50 86 CYS A C 1
ATOM 715 O O . CYS A 1 86 ? -5.095 -4.807 -18.300 1.00 96.50 86 CYS A O 1
ATOM 717 N N . VAL A 1 87 ? -3.758 -3.035 -18.633 1.00 95.44 87 VAL A N 1
ATOM 718 C CA . VAL A 1 87 ? -2.917 -3.656 -19.660 1.00 95.44 87 VAL A CA 1
ATOM 719 C C . VAL A 1 87 ? -1.617 -4.131 -19.029 1.00 95.44 87 VAL A C 1
ATOM 721 O O . VAL A 1 87 ? -0.939 -3.368 -18.337 1.00 95.44 87 VAL A O 1
ATOM 724 N N . GLY A 1 88 ? -1.240 -5.376 -19.302 1.00 88.81 88 GLY A N 1
ATOM 725 C CA . GLY A 1 88 ? -0.002 -5.981 -18.823 1.00 88.81 88 GLY A CA 1
ATOM 726 C C . GLY A 1 88 ? -0.237 -7.392 -18.303 1.00 88.81 88 GLY A C 1
ATOM 727 O O . GLY A 1 88 ? -1.027 -8.154 -18.854 1.00 88.81 88 GLY A O 1
ATOM 728 N N . GLY A 1 89 ? 0.468 -7.760 -17.238 1.00 82.62 89 GLY A N 1
ATOM 729 C CA . GLY A 1 89 ? 0.306 -9.062 -16.603 1.00 82.62 89 GLY A CA 1
ATOM 730 C C . GLY A 1 89 ? 0.613 -9.024 -15.115 1.00 82.62 89 GLY A C 1
ATOM 731 O O . GLY A 1 89 ? 0.967 -7.992 -14.546 1.00 82.62 89 GLY A O 1
ATOM 732 N N . THR A 1 90 ? 0.542 -10.187 -14.474 1.00 80.62 90 THR A N 1
ATOM 733 C CA . THR A 1 90 ? 0.786 -10.340 -13.030 1.00 80.62 90 THR A CA 1
ATOM 734 C C . THR A 1 90 ? 2.170 -9.847 -12.591 1.00 80.62 90 THR A C 1
ATOM 736 O O . THR A 1 90 ? 2.347 -9.448 -11.440 1.00 80.62 90 THR A O 1
ATOM 739 N N . SER A 1 91 ? 3.147 -9.827 -13.501 1.00 75.25 91 SER A N 1
ATOM 740 C CA . SER A 1 91 ? 4.503 -9.331 -13.261 1.00 75.25 91 SER A CA 1
ATOM 741 C C . SER A 1 91 ? 4.615 -7.805 -13.297 1.00 75.25 91 SER A C 1
ATOM 743 O O . SER A 1 91 ? 5.382 -7.248 -12.511 1.00 75.25 91 SER A O 1
ATOM 745 N N . MET A 1 92 ? 3.877 -7.132 -14.186 1.00 85.19 92 MET A N 1
ATOM 746 C CA . MET A 1 92 ? 3.948 -5.686 -14.392 1.00 85.19 92 MET A CA 1
ATOM 747 C C . MET A 1 92 ? 2.706 -5.160 -15.120 1.00 85.19 92 MET A C 1
ATOM 749 O O . MET A 1 92 ? 2.295 -5.722 -16.136 1.00 85.19 92 MET A O 1
ATOM 753 N N . ILE A 1 93 ? 2.161 -4.052 -14.623 1.00 89.69 93 ILE A N 1
ATOM 754 C CA . ILE A 1 93 ? 1.091 -3.276 -15.251 1.00 89.69 93 ILE A CA 1
ATOM 755 C C . ILE A 1 93 ? 1.711 -2.129 -16.053 1.00 89.69 93 ILE A C 1
ATOM 757 O O . ILE A 1 93 ? 2.502 -1.347 -15.516 1.00 89.69 93 ILE A O 1
ATOM 761 N N . SER A 1 94 ? 1.322 -2.011 -17.321 1.00 87.62 94 SER A N 1
ATOM 762 C CA . SER A 1 94 ? 1.706 -0.903 -18.201 1.00 87.62 94 SER A CA 1
ATOM 763 C C . SER A 1 94 ? 0.808 0.315 -17.990 1.00 87.62 94 SER A C 1
ATOM 765 O O . SER A 1 94 ? 1.314 1.416 -17.819 1.00 87.62 94 SER A O 1
ATOM 767 N N . THR A 1 95 ? -0.512 0.121 -17.937 1.00 93.00 95 THR A N 1
ATOM 768 C CA . THR A 1 95 ? -1.493 1.160 -17.582 1.00 93.00 95 THR A CA 1
ATOM 769 C C . THR A 1 95 ? -2.767 0.521 -17.028 1.00 93.00 95 THR A C 1
ATOM 771 O O . THR A 1 95 ? -2.985 -0.679 -17.199 1.00 93.00 95 THR A O 1
ATOM 774 N N . SER A 1 96 ? -3.609 1.308 -16.370 1.00 95.81 96 SER A N 1
ATOM 775 C CA . SER A 1 96 ? -4.900 0.892 -15.816 1.00 95.81 96 SER A CA 1
ATOM 776 C C . SER A 1 96 ? -5.969 1.934 -16.115 1.00 95.81 96 SER A C 1
ATOM 778 O O . SER A 1 96 ? -5.650 3.120 -16.257 1.00 95.81 96 SER A O 1
ATOM 780 N N . ASN A 1 97 ? -7.224 1.491 -16.208 1.00 95.88 97 ASN A N 1
ATOM 781 C CA . ASN A 1 97 ? -8.354 2.393 -16.401 1.00 95.88 97 ASN A CA 1
ATOM 782 C C . ASN A 1 97 ? -8.635 3.170 -15.108 1.00 95.88 97 ASN A C 1
ATOM 784 O O . ASN A 1 97 ? -8.134 2.834 -14.029 1.00 95.88 97 ASN A O 1
ATOM 788 N N . TYR A 1 98 ? -9.430 4.233 -15.205 1.00 94.19 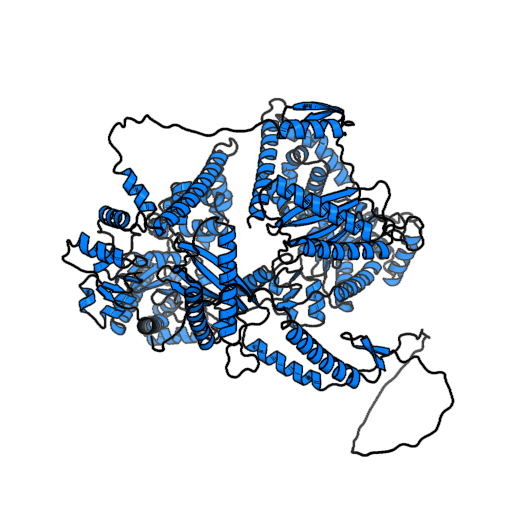98 TYR A N 1
ATOM 789 C CA . TYR A 1 98 ? -9.709 5.091 -14.054 1.00 94.19 98 TYR A CA 1
ATOM 790 C C . TYR A 1 98 ? -10.473 4.366 -12.937 1.00 94.19 98 TYR A C 1
ATOM 792 O O . TYR A 1 98 ? -10.249 4.683 -11.772 1.00 94.19 98 TYR A O 1
ATOM 800 N N . VAL A 1 99 ? -11.272 3.342 -13.262 1.00 95.38 99 VAL A N 1
ATOM 801 C CA . VAL A 1 99 ? -11.930 2.474 -12.270 1.00 95.38 99 VAL A CA 1
ATOM 802 C C . VAL A 1 99 ? -10.884 1.765 -11.401 1.00 95.38 99 VAL A C 1
ATOM 804 O O . VAL A 1 99 ? -10.868 1.938 -10.187 1.00 95.38 99 VAL A O 1
ATOM 807 N N . ALA A 1 100 ? -9.911 1.080 -12.011 1.00 94.75 100 ALA A N 1
ATOM 808 C CA . ALA A 1 100 ? -8.831 0.413 -11.284 1.00 94.75 100 ALA A CA 1
ATOM 809 C C . ALA A 1 100 ? -7.937 1.388 -10.492 1.00 94.75 100 ALA A C 1
ATOM 811 O O . ALA A 1 100 ? -7.423 1.038 -9.426 1.00 94.75 100 ALA A O 1
ATOM 812 N N . ARG A 1 101 ? -7.749 2.623 -10.978 1.00 94.50 101 ARG A N 1
ATOM 813 C CA . ARG A 1 101 ? -6.944 3.645 -10.283 1.00 94.50 101 ARG A CA 1
ATOM 814 C C . ARG A 1 101 ? -7.537 4.072 -8.939 1.00 94.50 101 ARG A C 1
ATOM 816 O O . ARG A 1 101 ? -6.753 4.407 -8.052 1.00 94.50 101 ARG A O 1
ATOM 823 N N . LYS A 1 102 ? -8.863 4.000 -8.746 1.00 93.56 102 LYS A N 1
ATOM 824 C CA . LYS A 1 102 ? -9.522 4.287 -7.451 1.00 93.56 102 LYS A CA 1
ATOM 825 C C . LYS A 1 102 ? -9.033 3.360 -6.333 1.00 93.56 102 LYS A C 1
ATOM 827 O O . LYS A 1 102 ? -8.883 3.786 -5.195 1.00 93.56 102 LYS A O 1
ATOM 832 N N . TYR A 1 103 ? -8.662 2.133 -6.689 1.00 91.81 103 TYR A N 1
ATOM 833 C CA . TYR A 1 103 ? -8.061 1.151 -5.785 1.00 91.81 103 TYR A CA 1
ATOM 834 C C . TYR A 1 103 ? -6.538 1.310 -5.643 1.00 91.81 103 TYR A C 1
ATOM 836 O O . TYR A 1 103 ? -5.867 0.486 -5.035 1.00 91.81 103 TYR A O 1
ATOM 844 N N . GLY A 1 104 ? -5.934 2.340 -6.236 1.00 90.50 104 GLY A N 1
ATOM 845 C CA . GLY A 1 104 ? -4.487 2.554 -6.214 1.00 90.50 104 GLY A CA 1
ATOM 846 C C . GLY A 1 104 ? -3.702 1.754 -7.260 1.00 90.50 104 GLY A C 1
ATOM 847 O O . GLY A 1 104 ? -2.466 1.794 -7.245 1.00 90.50 104 GLY A O 1
ATOM 848 N N . VAL A 1 105 ? -4.371 1.061 -8.192 1.00 92.88 105 VAL A N 1
ATOM 849 C CA . VAL A 1 105 ? -3.708 0.386 -9.320 1.00 92.88 105 VAL A CA 1
ATOM 850 C C . VAL A 1 105 ? -3.140 1.418 -10.284 1.00 92.88 105 VAL A C 1
ATOM 852 O O . VAL A 1 105 ? -3.830 2.339 -10.712 1.00 92.88 105 VAL A O 1
ATOM 855 N N . ARG A 1 106 ? -1.876 1.253 -10.671 1.00 86.88 106 ARG A N 1
ATOM 856 C CA . ARG A 1 106 ? -1.139 2.231 -11.483 1.00 86.88 106 ARG A CA 1
ATOM 857 C C . ARG A 1 106 ? -0.094 1.564 -12.365 1.00 86.88 106 ARG A C 1
ATOM 859 O O . ARG A 1 106 ? 0.341 0.446 -12.092 1.00 86.88 106 ARG A O 1
ATOM 866 N N . ALA A 1 107 ? 0.369 2.298 -13.371 1.00 85.25 107 ALA A N 1
ATOM 867 C CA . ALA A 1 107 ? 1.522 1.918 -14.178 1.00 85.25 107 ALA A CA 1
ATOM 868 C C . ALA A 1 107 ? 2.767 1.625 -13.312 1.00 85.25 107 ALA A C 1
ATOM 870 O O . ALA A 1 107 ? 2.963 2.216 -12.240 1.00 85.25 107 ALA A O 1
ATOM 871 N N . ALA A 1 108 ? 3.611 0.710 -13.797 1.00 81.19 108 ALA A N 1
ATOM 872 C CA . ALA A 1 108 ? 4.827 0.216 -13.143 1.00 81.19 108 ALA A CA 1
ATOM 873 C C . ALA A 1 108 ? 4.604 -0.509 -11.796 1.00 81.19 108 ALA A C 1
ATOM 875 O O . ALA A 1 108 ? 5.554 -0.748 -11.042 1.00 81.19 108 ALA A O 1
ATOM 876 N N . MET A 1 109 ? 3.360 -0.879 -11.483 1.00 85.50 109 MET A N 1
ATOM 877 C CA . MET A 1 109 ? 3.020 -1.748 -10.359 1.00 85.50 109 MET A CA 1
ATOM 878 C C . MET A 1 109 ? 3.040 -3.220 -10.801 1.00 85.50 109 MET A C 1
ATOM 880 O O . MET A 1 109 ? 2.524 -3.534 -11.873 1.00 85.50 109 MET A O 1
ATOM 884 N N . PRO A 1 110 ? 3.573 -4.155 -9.993 1.00 86.19 110 PRO A N 1
ATOM 885 C CA . PRO A 1 110 ? 3.367 -5.578 -10.236 1.00 86.19 110 PRO A CA 1
ATOM 886 C C . PRO A 1 110 ? 1.876 -5.926 -10.258 1.00 86.19 110 PRO A C 1
ATOM 888 O O . PRO A 1 110 ? 1.161 -5.607 -9.309 1.00 86.19 110 PRO A O 1
ATOM 891 N N . GLY A 1 111 ? 1.411 -6.613 -11.303 1.00 82.00 111 GLY A N 1
ATOM 892 C CA . GLY A 1 111 ? -0.007 -6.939 -11.471 1.00 82.00 111 GLY A CA 1
ATOM 893 C C . GLY A 1 111 ? -0.625 -7.677 -10.288 1.00 82.00 111 GLY A C 1
ATOM 894 O O . GLY A 1 111 ? -1.745 -7.368 -9.892 1.00 82.00 111 GLY A O 1
ATOM 895 N N . TYR A 1 112 ? 0.123 -8.580 -9.649 1.00 85.50 112 TYR A N 1
ATOM 896 C CA . TYR A 1 112 ? -0.370 -9.272 -8.456 1.00 85.50 112 TYR A CA 1
ATOM 897 C C . TYR A 1 112 ? -0.663 -8.311 -7.291 1.00 85.50 112 TYR A C 1
ATOM 899 O O . TYR A 1 112 ? -1.640 -8.516 -6.584 1.00 85.50 112 TYR A O 1
ATOM 907 N N . LEU A 1 113 ? 0.128 -7.241 -7.113 1.00 80.69 113 LEU A N 1
ATOM 908 C CA . LEU A 1 113 ? -0.150 -6.217 -6.098 1.00 80.69 113 LEU A CA 1
ATOM 909 C C . LEU A 1 113 ? -1.360 -5.376 -6.486 1.00 80.69 113 LEU A C 1
ATOM 911 O O . LEU A 1 113 ? -2.170 -5.083 -5.619 1.00 80.69 113 LEU A O 1
ATOM 915 N N . GLY A 1 114 ? -1.508 -5.027 -7.768 1.00 84.50 114 GLY A N 1
ATOM 916 C CA . GLY A 1 114 ? -2.708 -4.343 -8.254 1.00 84.50 114 GLY A CA 1
ATOM 917 C C . GLY A 1 114 ? -3.975 -5.168 -8.012 1.00 84.50 114 GLY A C 1
ATOM 918 O O . GLY A 1 114 ? -4.975 -4.634 -7.550 1.00 84.50 114 GLY A O 1
ATOM 919 N N . SER A 1 115 ? -3.899 -6.483 -8.229 1.00 89.00 115 SER A N 1
ATOM 920 C CA . SER A 1 115 ? -5.003 -7.418 -7.961 1.00 89.00 115 SER A CA 1
ATOM 921 C C . SER A 1 115 ? -5.326 -7.489 -6.473 1.00 89.00 115 SER A C 1
ATOM 923 O O . SER A 1 115 ? -6.493 -7.447 -6.098 1.00 89.00 115 SER A O 1
ATOM 925 N N . THR A 1 116 ? -4.294 -7.547 -5.621 1.00 89.31 116 THR A N 1
ATOM 926 C CA . THR A 1 116 ? -4.467 -7.453 -4.171 1.00 89.31 116 THR A CA 1
ATOM 927 C C . THR A 1 116 ? -5.132 -6.135 -3.797 1.00 89.31 116 THR A C 1
ATOM 929 O O . THR A 1 116 ? -6.099 -6.165 -3.062 1.00 89.31 116 THR A O 1
ATOM 932 N N . LEU A 1 117 ? -4.686 -4.991 -4.319 1.00 85.06 117 LEU A N 1
ATOM 933 C CA . LEU A 1 117 ? -5.256 -3.691 -3.965 1.00 85.06 117 LEU A CA 1
ATOM 934 C C . LEU A 1 117 ? -6.736 -3.566 -4.336 1.00 85.06 117 LEU A C 1
ATOM 936 O O . LEU A 1 117 ? -7.526 -3.198 -3.472 1.00 85.06 117 LEU A O 1
ATOM 940 N N . VAL A 1 118 ? -7.119 -3.923 -5.569 1.00 83.69 118 VAL A N 1
ATOM 941 C CA . VAL A 1 118 ? -8.537 -3.936 -5.974 1.00 83.69 118 VAL A CA 1
ATOM 942 C C . VAL A 1 118 ? -9.324 -4.859 -5.059 1.00 83.69 118 VAL A C 1
ATOM 944 O O . VAL A 1 118 ? -10.316 -4.427 -4.490 1.00 83.69 118 VAL A O 1
ATOM 947 N N . LYS A 1 119 ? -8.838 -6.081 -4.817 1.00 83.25 119 LYS A N 1
ATOM 948 C CA . LYS A 1 119 ? -9.514 -7.041 -3.940 1.00 83.25 119 LYS A CA 1
ATOM 949 C C . LYS A 1 119 ? -9.602 -6.577 -2.480 1.00 83.25 119 LYS A C 1
ATOM 951 O O . LYS A 1 119 ? -10.565 -6.886 -1.799 1.00 83.25 119 LYS A O 1
ATOM 956 N N . GLU A 1 120 ? -8.589 -5.902 -1.948 1.00 82.62 120 GLU A N 1
ATOM 957 C CA . GLU A 1 120 ? -8.571 -5.489 -0.542 1.00 82.62 120 GLU A CA 1
ATOM 958 C C . GLU A 1 120 ? -9.388 -4.227 -0.287 1.00 82.62 120 GLU A C 1
ATOM 960 O O . GLU A 1 120 ? -10.009 -4.142 0.764 1.00 82.62 120 GLU A O 1
ATOM 965 N N . ILE A 1 121 ? -9.368 -3.267 -1.215 1.00 85.81 121 ILE A N 1
ATOM 966 C CA . ILE A 1 121 ? -10.047 -1.974 -1.066 1.00 85.81 121 ILE A CA 1
ATOM 967 C C . ILE A 1 121 ? -11.503 -2.051 -1.544 1.00 85.81 121 ILE A C 1
ATOM 969 O O . ILE A 1 121 ? -12.344 -1.379 -0.969 1.00 85.81 121 ILE A O 1
ATOM 973 N N . SER A 1 122 ? -11.825 -2.878 -2.547 1.00 75.69 122 SER A N 1
ATOM 974 C CA . SER A 1 122 ? -13.228 -3.196 -2.880 1.00 75.69 122 SER A CA 1
ATOM 975 C C . SER A 1 122 ? -13.842 -4.228 -1.931 1.00 75.69 122 SER A C 1
ATOM 977 O O . SER A 1 122 ? -14.930 -4.714 -2.205 1.00 75.69 122 SER A O 1
ATOM 979 N N . GLU A 1 123 ? -13.113 -4.657 -0.893 1.00 81.25 123 GLU A N 1
ATOM 980 C CA . GLU A 1 123 ? -13.478 -5.774 -0.004 1.00 81.25 123 GLU A CA 1
ATOM 981 C C . GLU A 1 123 ? -13.743 -7.109 -0.720 1.00 81.25 123 GLU A C 1
ATOM 983 O O . GLU A 1 123 ? -14.179 -8.073 -0.100 1.00 81.25 123 GLU A O 1
ATOM 988 N N . GLY A 1 124 ? -13.392 -7.207 -2.001 1.00 75.75 124 GLY A N 1
ATOM 989 C CA . GLY A 1 124 ? -13.529 -8.396 -2.832 1.00 75.75 124 GLY A CA 1
ATOM 990 C C . GLY A 1 124 ? -14.572 -8.257 -3.932 1.00 75.75 124 GLY A C 1
ATOM 991 O O . GLY A 1 124 ? -14.536 -9.067 -4.854 1.00 75.75 124 GLY A O 1
ATOM 992 N N . LYS A 1 125 ? -15.430 -7.228 -3.872 1.00 78.56 125 LYS A N 1
ATOM 993 C CA . LYS A 1 125 ? -16.537 -6.973 -4.813 1.00 78.56 125 LYS A CA 1
ATOM 994 C C . LYS A 1 125 ? -16.063 -6.834 -6.253 1.00 78.56 125 LYS A C 1
ATOM 996 O O . LYS A 1 125 ? -16.728 -7.274 -7.186 1.00 78.56 125 LYS A O 1
ATOM 1001 N N . GLU A 1 126 ? -14.892 -6.231 -6.435 1.00 83.31 126 GLU A N 1
ATOM 1002 C CA . GLU A 1 126 ? -14.305 -6.028 -7.748 1.00 83.31 126 GLU A CA 1
ATOM 1003 C C . GLU A 1 126 ? -12.994 -6.806 -7.897 1.00 83.31 126 GLU A C 1
ATOM 1005 O O . GLU A 1 126 ? -12.240 -7.038 -6.947 1.00 83.31 126 GLU A O 1
ATOM 1010 N N . THR A 1 127 ? -12.688 -7.202 -9.131 1.00 91.50 127 THR A N 1
ATOM 1011 C CA . THR A 1 127 ? -11.430 -7.871 -9.473 1.00 91.50 127 THR A CA 1
ATOM 1012 C C . THR A 1 127 ? -10.704 -7.105 -10.569 1.00 91.50 127 THR A C 1
ATOM 1014 O O . THR A 1 127 ? -11.320 -6.490 -11.437 1.00 91.50 127 THR A O 1
ATOM 1017 N N . LEU A 1 128 ? -9.367 -7.119 -10.522 1.00 95.44 128 LEU A N 1
ATOM 1018 C CA . LEU A 1 128 ? -8.553 -6.473 -11.546 1.00 95.44 128 LEU A CA 1
ATOM 1019 C C . LEU A 1 128 ? -8.457 -7.360 -12.790 1.00 95.44 128 LEU A C 1
ATOM 1021 O O . LEU A 1 128 ? -7.766 -8.380 -12.790 1.00 95.44 128 LEU A O 1
ATOM 1025 N N . THR A 1 129 ? -9.096 -6.925 -13.868 1.00 97.00 129 THR A N 1
ATOM 1026 C CA . THR A 1 129 ? -9.051 -7.574 -15.179 1.00 97.00 129 THR A CA 1
ATOM 1027 C C . THR A 1 129 ? -7.743 -7.242 -15.904 1.00 97.00 129 THR A C 1
ATOM 1029 O O . THR A 1 129 ? -7.328 -6.082 -15.973 1.00 97.00 129 THR A O 1
ATOM 1032 N N . PHE A 1 130 ? -7.079 -8.257 -16.465 1.00 95.62 130 PHE A N 1
ATOM 1033 C CA . PHE A 1 130 ? -5.842 -8.094 -17.237 1.00 95.62 130 PHE A CA 1
ATOM 1034 C C . PHE A 1 130 ? -6.095 -8.244 -18.731 1.00 95.62 130 PHE A C 1
ATOM 1036 O O . PHE A 1 130 ? -6.599 -9.269 -19.185 1.00 95.62 130 PHE A O 1
ATOM 1043 N N . VAL A 1 131 ? -5.625 -7.268 -19.498 1.00 94.81 131 VAL A N 1
ATOM 1044 C CA . VAL A 1 131 ? -5.626 -7.282 -20.957 1.00 94.81 131 VAL A CA 1
ATOM 1045 C C . VAL A 1 131 ? -4.188 -7.361 -21.464 1.00 94.81 131 VAL A C 1
ATOM 1047 O O . VAL A 1 131 ? -3.286 -6.688 -20.955 1.00 94.81 131 VAL A O 1
ATOM 1050 N N . LYS A 1 132 ? -3.942 -8.205 -22.470 1.00 88.25 132 LYS A N 1
ATOM 1051 C CA . LYS A 1 132 ? -2.611 -8.331 -23.080 1.00 88.25 132 LYS A CA 1
ATOM 1052 C C . LYS A 1 132 ? -2.267 -7.075 -23.884 1.00 88.25 132 LYS A C 1
ATOM 1054 O O . LYS A 1 132 ? -3.128 -6.452 -24.497 1.00 88.25 132 LYS A O 1
ATOM 1059 N N . SER A 1 133 ? -0.987 -6.716 -23.897 1.00 88.62 133 SER A N 1
ATOM 1060 C CA . SER A 1 133 ? -0.493 -5.587 -24.687 1.00 88.62 133 SER A CA 1
ATOM 1061 C C . SER A 1 133 ? -0.555 -5.877 -26.190 1.00 88.62 133 SER A C 1
ATOM 1063 O O . SER A 1 133 ? -0.022 -6.902 -26.617 1.00 88.62 133 SER A O 1
ATOM 1065 N N . ASP A 1 134 ? -1.096 -4.945 -26.976 1.00 88.50 134 ASP A N 1
ATOM 1066 C CA . ASP A 1 134 ? -1.087 -4.972 -28.444 1.00 88.50 134 ASP A CA 1
ATOM 1067 C C . ASP A 1 134 ? -0.463 -3.685 -29.011 1.00 88.50 134 ASP A C 1
ATOM 1069 O O . ASP A 1 134 ? -1.130 -2.687 -29.277 1.00 88.50 134 ASP A O 1
ATOM 1073 N N . PHE A 1 135 ? 0.856 -3.703 -29.212 1.00 81.88 135 PHE A N 1
ATOM 1074 C CA . PHE A 1 135 ? 1.584 -2.539 -29.726 1.00 81.88 135 PHE A CA 1
ATOM 1075 C C . PHE A 1 135 ? 1.281 -2.209 -31.191 1.00 81.88 135 PHE A C 1
ATOM 1077 O O . PHE A 1 135 ? 1.585 -1.094 -31.616 1.00 81.88 135 PHE A O 1
ATOM 1084 N N . LYS A 1 136 ? 0.696 -3.132 -31.969 1.00 85.50 136 LYS A N 1
ATOM 1085 C CA . LYS A 1 136 ? 0.255 -2.816 -33.334 1.00 85.50 136 LYS A CA 1
ATOM 1086 C C . LYS A 1 136 ? -0.990 -1.936 -33.279 1.00 85.50 136 LYS A C 1
ATOM 1088 O O . LYS A 1 136 ? -1.035 -0.925 -33.975 1.00 85.50 136 LYS A O 1
ATOM 1093 N N . LEU A 1 137 ? -1.941 -2.277 -32.407 1.00 90.62 137 LEU A N 1
ATOM 1094 C CA . LEU A 1 137 ? -3.119 -1.452 -32.136 1.00 90.62 137 LEU A CA 1
ATOM 1095 C C . LEU A 1 137 ? -2.720 -0.063 -31.620 1.00 90.62 137 LEU A C 1
ATOM 1097 O O . LEU A 1 137 ? -3.153 0.941 -32.178 1.00 90.62 137 LEU A O 1
ATOM 1101 N N . TYR A 1 138 ? -1.842 0.006 -30.613 1.00 94.50 138 TYR A N 1
ATOM 1102 C CA . TYR A 1 138 ? -1.443 1.284 -30.004 1.00 94.50 138 TYR A CA 1
ATOM 1103 C C . TYR A 1 138 ? -0.753 2.220 -30.998 1.00 94.50 138 TYR A C 1
ATOM 1105 O O . TYR A 1 138 ? -1.045 3.410 -31.017 1.00 94.50 138 TYR A O 1
ATOM 1113 N N . LYS A 1 139 ? 0.133 1.693 -31.854 1.00 89.50 139 LYS A N 1
ATOM 1114 C CA . LYS A 1 139 ? 0.785 2.491 -32.904 1.00 89.50 139 LYS A CA 1
ATOM 1115 C C . LYS A 1 139 ? -0.213 3.012 -33.934 1.00 89.50 139 LYS A C 1
ATOM 1117 O O . LYS A 1 139 ? -0.115 4.168 -34.319 1.00 89.50 139 LYS A O 1
ATOM 1122 N N . ARG A 1 140 ? -1.176 2.182 -34.350 1.00 93.06 140 ARG A N 1
ATOM 1123 C CA . ARG A 1 140 ? -2.217 2.591 -35.303 1.00 93.06 140 ARG A CA 1
ATOM 1124 C C . ARG A 1 140 ? -3.087 3.709 -34.728 1.00 93.06 140 ARG A C 1
ATOM 1126 O O . ARG A 1 140 ? -3.215 4.748 -35.358 1.00 93.06 140 ARG A O 1
ATOM 1133 N N . LYS A 1 141 ? -3.593 3.535 -33.502 1.00 94.88 141 LYS A N 1
ATOM 1134 C CA . LYS A 1 141 ? -4.401 4.555 -32.817 1.00 94.88 141 LYS A CA 1
ATOM 1135 C C . LYS A 1 141 ? -3.626 5.842 -32.541 1.00 94.88 141 LYS A C 1
ATOM 1137 O O . LYS A 1 141 ? -4.170 6.923 -32.709 1.00 94.88 141 LYS A O 1
ATOM 1142 N N . SER A 1 142 ? -2.348 5.734 -32.186 1.00 94.56 142 SER A N 1
ATOM 1143 C CA . SER A 1 142 ? -1.461 6.893 -32.049 1.00 94.56 142 SER A CA 1
ATOM 1144 C C . SER A 1 142 ? -1.285 7.642 -33.376 1.00 94.56 142 SER A C 1
ATOM 1146 O O . SER A 1 142 ? -1.347 8.865 -33.388 1.00 94.56 142 SER A O 1
ATOM 1148 N N . ALA A 1 143 ? -1.135 6.926 -34.497 1.00 92.94 143 ALA A N 1
ATOM 1149 C CA . ALA A 1 143 ? -1.033 7.532 -35.825 1.00 92.94 143 ALA A CA 1
ATOM 1150 C C . ALA A 1 143 ? -2.332 8.236 -36.259 1.00 92.94 143 ALA A C 1
ATOM 1152 O O . ALA A 1 143 ? -2.260 9.314 -36.837 1.00 92.94 143 ALA A O 1
ATOM 1153 N N . GLU A 1 144 ? -3.503 7.672 -35.935 1.00 95.38 144 GLU A N 1
ATOM 1154 C CA . GLU A 1 144 ? -4.803 8.330 -36.155 1.00 95.38 144 GLU A CA 1
ATOM 1155 C C . GLU A 1 144 ? -4.895 9.659 -35.383 1.00 95.38 144 GLU A C 1
ATOM 1157 O O . GLU A 1 144 ? -5.261 10.678 -35.959 1.00 95.38 144 GLU A O 1
ATOM 1162 N N . VAL A 1 145 ? -4.509 9.672 -34.099 1.00 95.94 145 VAL A N 1
ATOM 1163 C CA . VAL A 1 145 ? -4.465 10.906 -33.291 1.00 95.94 145 VAL A CA 1
ATOM 1164 C C . VAL A 1 145 ? -3.461 11.898 -33.873 1.00 95.94 145 VAL A C 1
ATOM 1166 O O . VAL A 1 145 ? -3.794 13.064 -34.055 1.00 95.94 145 VAL A O 1
ATOM 1169 N N . LYS A 1 146 ? -2.246 11.437 -34.193 1.00 94.75 146 LYS A N 1
ATOM 1170 C CA . LYS A 1 146 ? -1.181 12.264 -34.767 1.00 94.75 146 LYS A CA 1
ATOM 1171 C C . LYS A 1 146 ? -1.668 12.995 -36.025 1.00 94.75 146 LYS A C 1
ATOM 1173 O O . LYS A 1 146 ? -1.521 14.209 -36.085 1.00 94.75 146 LYS A O 1
ATOM 1178 N N . ALA A 1 147 ? -2.316 12.285 -36.951 1.00 93.44 147 ALA A N 1
ATOM 1179 C CA . ALA A 1 147 ? -2.835 12.865 -38.189 1.00 93.44 147 ALA A CA 1
ATOM 1180 C C . ALA A 1 147 ? -3.828 14.014 -37.939 1.00 93.44 147 ALA A C 1
ATOM 1182 O O . ALA A 1 147 ? -3.779 15.017 -38.638 1.00 93.44 147 ALA A O 1
ATOM 1183 N N . ILE A 1 148 ? -4.683 13.902 -36.913 1.00 94.50 148 ILE A N 1
ATOM 1184 C CA . ILE A 1 148 ? -5.624 14.969 -36.528 1.00 94.50 148 ILE A CA 1
ATOM 1185 C C . ILE A 1 148 ? -4.875 16.183 -35.972 1.00 94.50 148 ILE A C 1
ATOM 1187 O O . ILE A 1 148 ? -5.222 17.322 -36.270 1.00 94.50 148 ILE A O 1
ATOM 1191 N N . LEU A 1 149 ? -3.870 15.952 -35.124 1.00 94.69 149 LEU A N 1
ATOM 1192 C CA . LEU A 1 149 ? -3.124 17.024 -34.464 1.00 94.69 149 LEU A CA 1
ATOM 1193 C C . LEU A 1 149 ? -2.202 17.781 -35.436 1.00 94.69 149 LEU A C 1
ATOM 1195 O O . LEU A 1 149 ? -2.056 18.996 -35.301 1.00 94.69 149 LEU A O 1
ATOM 1199 N N . GLU A 1 150 ? -1.637 17.095 -36.436 1.00 91.31 150 GLU A N 1
ATOM 1200 C CA . GLU A 1 150 ? -0.805 17.696 -37.494 1.00 91.31 150 GLU A CA 1
ATOM 1201 C C . GLU A 1 150 ? -1.569 18.728 -38.339 1.00 91.31 150 GLU A C 1
ATOM 1203 O O . GLU A 1 150 ? -0.961 19.647 -38.882 1.00 91.31 150 GLU A O 1
ATOM 1208 N N . GLU A 1 151 ? -2.905 18.654 -38.394 1.00 90.56 151 GLU A N 1
ATOM 1209 C CA . GLU A 1 151 ? -3.727 19.668 -39.067 1.00 90.56 151 GLU A CA 1
ATOM 1210 C C . GLU A 1 151 ? -3.631 21.055 -38.399 1.00 90.56 151 GLU A C 1
ATOM 1212 O O . GLU A 1 151 ? -3.881 22.074 -39.049 1.00 90.56 151 GLU A O 1
ATOM 1217 N N . TYR A 1 152 ? -3.280 21.103 -37.108 1.00 91.25 152 TYR A N 1
ATOM 1218 C CA . TYR A 1 152 ? -3.215 22.329 -36.303 1.00 91.25 152 TYR A CA 1
ATOM 1219 C C . TYR A 1 152 ? -1.780 22.789 -36.021 1.00 91.25 152 TYR A C 1
ATOM 1221 O O . TYR A 1 152 ? -1.552 23.985 -35.850 1.00 91.25 152 TYR A O 1
ATOM 1229 N N . ASP A 1 153 ? -0.817 21.868 -35.987 1.00 88.81 153 ASP A N 1
ATOM 1230 C CA . ASP A 1 153 ? 0.609 22.171 -35.856 1.00 88.81 153 ASP A CA 1
ATOM 1231 C C . ASP A 1 153 ? 1.414 21.281 -36.816 1.00 88.81 153 ASP A C 1
ATOM 1233 O O . ASP A 1 153 ? 1.685 20.127 -36.490 1.00 88.81 153 ASP A O 1
ATOM 1237 N N . PRO A 1 154 ? 1.844 21.789 -37.985 1.00 81.56 154 PRO A N 1
ATOM 1238 C CA . PRO A 1 154 ? 2.656 21.003 -38.917 1.00 81.56 154 PRO A CA 1
ATOM 1239 C C . PRO A 1 154 ? 4.005 20.564 -38.340 1.00 81.56 154 PRO A C 1
ATOM 1241 O O . PRO A 1 154 ? 4.620 19.635 -38.848 1.00 81.56 154 PRO A O 1
ATOM 1244 N N . LYS A 1 155 ? 4.482 21.229 -37.278 1.00 80.94 155 LYS A N 1
ATOM 1245 C CA . LYS A 1 155 ? 5.721 20.882 -36.567 1.00 80.94 155 LYS A CA 1
ATOM 1246 C C . LYS A 1 155 ? 5.433 20.069 -35.299 1.00 80.94 155 LYS A C 1
ATOM 1248 O O . LYS A 1 155 ? 6.236 20.088 -34.362 1.00 80.94 155 LYS A O 1
ATOM 1253 N N . LEU A 1 156 ? 4.287 19.381 -35.257 1.00 85.00 156 LEU A N 1
ATOM 1254 C CA . LEU A 1 156 ? 3.851 18.550 -34.141 1.00 85.00 156 LEU A CA 1
ATOM 1255 C C . LEU A 1 156 ? 4.952 17.584 -33.704 1.00 85.00 156 LEU A C 1
ATOM 1257 O O . LEU A 1 156 ? 5.484 16.809 -34.500 1.00 85.00 156 LEU A O 1
ATOM 1261 N N . LYS A 1 157 ? 5.200 17.526 -32.394 1.00 75.25 157 LYS A N 1
ATOM 1262 C CA . LYS A 1 157 ? 6.097 16.530 -31.808 1.00 75.25 157 LYS A CA 1
ATOM 1263 C C . LYS A 1 157 ? 5.323 15.534 -30.957 1.00 75.25 157 LYS A C 1
ATOM 1265 O O . LYS A 1 157 ? 4.858 15.859 -29.863 1.00 75.25 157 LYS A O 1
ATOM 1270 N N . MET A 1 158 ? 5.260 14.288 -31.423 1.00 82.69 158 MET A N 1
ATOM 1271 C CA . MET A 1 158 ? 4.850 13.160 -30.584 1.00 82.69 158 MET A CA 1
ATOM 1272 C C . MET A 1 158 ? 6.000 12.802 -29.635 1.00 82.69 158 MET A C 1
ATOM 1274 O O . MET A 1 158 ? 7.084 12.422 -30.077 1.00 82.69 158 MET A O 1
ATOM 1278 N N . TYR A 1 159 ? 5.785 12.931 -28.326 1.00 80.31 159 TYR A N 1
ATOM 1279 C CA . TYR A 1 159 ? 6.785 12.575 -27.312 1.00 80.31 159 TYR A CA 1
ATOM 1280 C C . TYR A 1 159 ? 6.732 11.080 -26.959 1.00 80.31 159 TYR A C 1
ATOM 1282 O O . TYR A 1 159 ? 7.759 10.439 -26.728 1.00 80.31 159 TYR A O 1
ATOM 1290 N N . SER A 1 160 ? 5.529 10.509 -26.961 1.00 86.19 160 SER A N 1
ATOM 1291 C CA . SER A 1 160 ? 5.253 9.076 -26.815 1.00 86.19 160 SER A CA 1
ATOM 1292 C C . SER A 1 160 ? 4.085 8.679 -27.725 1.00 86.19 160 SER A C 1
ATOM 1294 O O . SER A 1 160 ? 3.622 9.476 -28.535 1.00 86.19 160 SER A O 1
ATOM 1296 N N . LEU A 1 161 ? 3.593 7.438 -27.619 1.00 88.62 161 LEU A N 1
ATOM 1297 C CA . LEU A 1 161 ? 2.404 7.016 -28.374 1.00 88.62 161 LEU A CA 1
ATOM 1298 C C . LEU A 1 161 ? 1.126 7.759 -27.938 1.00 88.62 161 LEU A C 1
ATOM 1300 O O . LEU A 1 161 ? 0.154 7.794 -28.685 1.00 88.62 161 LEU A O 1
ATOM 1304 N N . ASP A 1 162 ? 1.121 8.306 -26.729 1.00 92.00 162 ASP A N 1
ATOM 1305 C CA . ASP A 1 162 ? -0.031 8.890 -26.050 1.00 92.00 162 ASP A CA 1
ATOM 1306 C C . ASP A 1 162 ? 0.134 10.368 -25.680 1.00 92.00 162 ASP A C 1
ATOM 1308 O O . ASP A 1 162 ? -0.790 10.937 -25.110 1.00 92.00 162 ASP A O 1
ATOM 1312 N N . GLU A 1 163 ? 1.266 10.998 -26.002 1.00 92.69 163 GLU A N 1
ATOM 1313 C CA . GLU A 1 163 ? 1.575 12.371 -25.590 1.00 92.69 163 GLU A CA 1
ATOM 1314 C C . GLU A 1 163 ? 2.131 13.198 -26.753 1.00 92.69 163 GLU A C 1
ATOM 1316 O O . GLU A 1 163 ? 3.089 12.789 -27.419 1.00 92.69 163 GLU A O 1
ATOM 1321 N N . ALA A 1 164 ? 1.553 14.381 -26.962 1.00 92.31 164 ALA A N 1
ATOM 1322 C CA . ALA A 1 164 ? 1.894 15.297 -28.041 1.00 92.31 164 ALA A CA 1
ATOM 1323 C C . ALA A 1 164 ? 2.092 16.728 -27.525 1.00 92.31 164 ALA A C 1
ATOM 1325 O O . ALA A 1 164 ? 1.352 17.202 -26.661 1.00 92.31 164 ALA A O 1
ATOM 1326 N N . TYR A 1 165 ? 3.090 17.415 -28.077 1.00 92.00 165 TYR A N 1
ATOM 1327 C CA . TYR A 1 165 ? 3.436 18.799 -27.760 1.00 92.00 165 TYR A CA 1
ATOM 1328 C C . TYR A 1 165 ? 3.146 19.668 -28.983 1.00 92.00 165 TYR A C 1
ATOM 1330 O O . TYR A 1 165 ? 3.706 19.425 -30.051 1.00 92.00 165 TYR A O 1
ATOM 1338 N N . MET A 1 166 ? 2.272 20.656 -28.807 1.00 90.12 166 MET A N 1
ATOM 1339 C CA . MET A 1 166 ? 1.718 21.495 -29.869 1.00 90.12 166 MET A CA 1
ATOM 1340 C C . MET A 1 166 ? 1.917 22.975 -29.563 1.00 90.12 166 MET A C 1
ATOM 1342 O O . MET A 1 166 ? 1.618 23.436 -28.460 1.00 90.12 166 MET A O 1
ATOM 1346 N N . ASP A 1 167 ? 2.371 23.739 -30.547 1.00 87.94 167 ASP A N 1
ATOM 1347 C CA . ASP A 1 167 ? 2.412 25.197 -30.475 1.00 87.94 167 ASP A CA 1
ATOM 1348 C C . ASP A 1 167 ? 1.299 25.788 -31.343 1.00 87.94 167 ASP A C 1
ATOM 1350 O O . ASP A 1 167 ? 1.399 25.834 -32.567 1.00 87.94 167 ASP A O 1
ATOM 1354 N N . MET A 1 168 ? 0.235 26.262 -30.695 1.00 88.50 168 MET A N 1
ATOM 1355 C CA . MET A 1 168 ? -0.959 26.772 -31.374 1.00 88.50 168 MET A CA 1
ATOM 1356 C C . MET A 1 168 ? -0.780 28.193 -31.920 1.00 88.50 168 MET A C 1
ATOM 1358 O O . MET A 1 168 ? -1.663 28.684 -32.625 1.00 88.50 168 MET A O 1
ATOM 1362 N N . MET A 1 169 ? 0.328 28.870 -31.593 1.00 86.25 169 MET A N 1
ATOM 1363 C CA . MET A 1 169 ? 0.550 30.268 -31.970 1.00 86.25 169 MET A CA 1
ATOM 1364 C C . MET A 1 169 ? 0.408 30.509 -33.486 1.00 86.25 169 MET A C 1
ATOM 1366 O O . MET A 1 169 ? -0.397 31.367 -33.849 1.00 86.25 169 MET A O 1
ATOM 1370 N N . PRO A 1 170 ? 1.068 29.744 -34.385 1.00 85.25 170 PRO A N 1
ATOM 1371 C CA . PRO A 1 170 ? 0.984 30.007 -35.825 1.00 85.25 170 PRO A CA 1
ATOM 1372 C C . PRO A 1 170 ? -0.429 29.801 -36.383 1.00 85.25 170 PRO A C 1
ATOM 1374 O O . PRO A 1 170 ? -0.884 30.543 -37.247 1.00 85.25 170 PRO A O 1
ATOM 1377 N N . TYR A 1 171 ? -1.152 28.804 -35.869 1.00 88.38 171 TYR A N 1
ATOM 1378 C CA . TYR A 1 171 ? -2.526 28.541 -36.286 1.00 88.38 171 TYR A CA 1
ATOM 1379 C C . TYR A 1 171 ? -3.467 29.683 -35.891 1.00 88.38 171 TYR A C 1
ATOM 1381 O O . TYR A 1 171 ? -4.306 30.111 -36.685 1.00 88.38 171 TYR A O 1
ATOM 1389 N N . LEU A 1 172 ? -3.315 30.201 -34.671 1.00 87.19 172 LEU A N 1
ATOM 1390 C CA . LEU A 1 172 ? -4.117 31.315 -34.170 1.00 87.19 172 LEU A CA 1
ATOM 1391 C C . LEU A 1 172 ? -3.813 32.618 -34.911 1.00 87.19 172 LEU A C 1
ATOM 1393 O O . LEU A 1 172 ? -4.743 33.374 -35.175 1.00 87.19 172 LEU A O 1
ATOM 1397 N N . GLU A 1 173 ? -2.554 32.861 -35.288 1.00 84.94 173 GLU A N 1
ATOM 1398 C CA . GLU A 1 173 ? -2.156 34.052 -36.052 1.00 84.94 173 GLU A CA 1
ATOM 1399 C C . GLU A 1 173 ? -2.919 34.122 -37.376 1.00 84.94 173 GLU A C 1
ATOM 1401 O O . GLU A 1 173 ? -3.530 35.146 -37.686 1.00 84.94 173 GLU A O 1
ATOM 1406 N N . VAL A 1 174 ? -2.976 33.009 -38.114 1.00 84.81 174 VAL A N 1
ATOM 1407 C CA . VAL A 1 174 ? -3.711 32.928 -39.384 1.00 84.81 174 VAL A CA 1
ATOM 1408 C C . VAL A 1 174 ? -5.222 33.001 -39.153 1.00 84.81 174 VAL A C 1
ATOM 1410 O O . VAL A 1 174 ? -5.910 33.762 -39.836 1.00 84.81 174 VAL A O 1
ATOM 1413 N N . LYS A 1 175 ? -5.747 32.247 -38.175 1.00 85.25 175 LYS A N 1
ATOM 1414 C CA . LYS A 1 175 ? -7.189 32.195 -37.891 1.00 85.25 175 LYS A CA 1
ATOM 1415 C C . LYS A 1 175 ? -7.748 33.564 -37.503 1.00 85.25 175 LYS A C 1
ATOM 1417 O O . LYS A 1 175 ? -8.776 33.967 -38.032 1.00 85.25 175 LYS A O 1
ATOM 1422 N N . MET A 1 176 ? -7.081 34.266 -36.588 1.00 82.81 176 MET A N 1
ATOM 1423 C CA . MET A 1 176 ? -7.572 35.535 -36.043 1.00 82.81 176 MET A CA 1
ATOM 1424 C C . MET A 1 176 ? -7.305 36.719 -36.977 1.00 82.81 176 MET A C 1
ATOM 1426 O O . MET A 1 176 ? -8.061 37.689 -36.958 1.00 82.81 176 MET A O 1
ATOM 1430 N N . SER A 1 177 ? -6.278 36.640 -37.831 1.00 79.12 177 SER A N 1
ATOM 1431 C CA . SER A 1 177 ? -6.036 37.652 -38.869 1.00 79.12 177 SER A CA 1
ATOM 1432 C C . SER A 1 177 ? -7.035 37.558 -40.027 1.00 79.12 177 SER A C 1
ATOM 1434 O O . SER A 1 177 ? -7.247 38.541 -40.735 1.00 79.12 177 SER A O 1
ATOM 1436 N N . ASN A 1 178 ? -7.669 36.396 -40.231 1.00 77.75 178 ASN A N 1
ATOM 1437 C CA . ASN A 1 178 ? -8.696 36.212 -41.250 1.00 77.75 178 ASN A CA 1
ATOM 1438 C C . ASN A 1 178 ? -9.798 35.239 -40.794 1.00 77.75 178 ASN A C 1
ATOM 1440 O O . ASN A 1 178 ? -9.818 34.069 -41.178 1.00 77.75 178 ASN A O 1
ATOM 1444 N N . ASN A 1 179 ? -10.773 35.764 -40.044 1.00 71.00 179 ASN A N 1
ATOM 1445 C CA . ASN A 1 179 ? -11.906 35.007 -39.488 1.00 71.00 179 ASN A CA 1
ATOM 1446 C C . ASN A 1 179 ? -12.794 34.293 -40.533 1.00 71.00 179 ASN A C 1
ATOM 1448 O O . ASN A 1 179 ? -13.675 33.526 -40.149 1.00 71.00 179 ASN A O 1
ATOM 1452 N N . THR A 1 180 ? -12.599 34.540 -41.835 1.00 76.81 180 THR A N 1
ATOM 1453 C CA . THR A 1 180 ? -13.333 33.858 -42.918 1.00 76.81 180 THR A CA 1
ATOM 1454 C C . THR A 1 180 ? -12.614 32.624 -43.466 1.00 76.81 180 THR A C 1
ATOM 1456 O O . THR A 1 180 ? -13.222 31.841 -44.197 1.00 76.81 180 THR A O 1
ATOM 1459 N N . MET A 1 181 ? -11.335 32.417 -43.124 1.00 80.31 181 MET A N 1
ATOM 1460 C CA . MET A 1 181 ? -10.590 31.243 -43.574 1.00 80.31 181 MET A CA 1
ATOM 1461 C C . MET A 1 181 ? -11.100 29.975 -42.894 1.00 80.31 181 MET A C 1
ATOM 1463 O O . MET A 1 181 ? -11.203 29.888 -41.670 1.00 80.31 181 MET A O 1
ATOM 1467 N N . THR A 1 182 ? -11.386 28.960 -43.705 1.00 86.19 182 THR A N 1
ATOM 1468 C CA . THR A 1 182 ? -11.745 27.629 -43.217 1.00 86.19 182 THR A CA 1
ATOM 1469 C C . THR A 1 182 ? -10.532 26.935 -42.595 1.00 86.19 182 THR A C 1
ATOM 1471 O O . THR A 1 182 ? -9.385 27.256 -42.912 1.00 86.19 182 THR A O 1
ATOM 1474 N N . HIS A 1 183 ? -10.773 25.941 -41.734 1.00 86.44 183 HIS A N 1
ATOM 1475 C CA . HIS A 1 183 ? -9.712 25.112 -41.146 1.00 86.44 183 HIS A CA 1
ATOM 1476 C C . HIS A 1 183 ? -8.775 24.531 -42.220 1.00 86.44 183 HIS A C 1
ATOM 1478 O O . HIS A 1 183 ? -7.563 24.690 -42.123 1.00 86.44 183 HIS A O 1
ATOM 1484 N N . GLU A 1 184 ? -9.334 23.984 -43.304 1.00 85.56 184 GLU A N 1
ATOM 1485 C CA . GLU A 1 184 ? -8.574 23.445 -44.441 1.00 85.56 184 GLU A CA 1
ATOM 1486 C C . GLU A 1 184 ? -7.670 24.494 -45.107 1.00 85.56 184 GLU A C 1
ATOM 1488 O O . GLU A 1 184 ? -6.527 24.203 -45.467 1.00 85.56 184 GLU A O 1
ATOM 1493 N N . ALA A 1 185 ? -8.156 25.732 -45.254 1.00 85.12 185 ALA A N 1
ATOM 1494 C CA . ALA A 1 185 ? -7.377 26.822 -45.832 1.00 85.12 185 ALA A CA 1
ATOM 1495 C C . ALA A 1 185 ? -6.212 27.237 -44.918 1.00 85.12 185 ALA A C 1
ATOM 1497 O O . ALA A 1 185 ? -5.118 27.507 -45.415 1.00 85.12 185 ALA A O 1
ATOM 1498 N N . ILE A 1 186 ? -6.426 27.247 -43.597 1.00 85.50 186 ILE A N 1
ATOM 1499 C CA . ILE A 1 186 ? -5.386 27.542 -42.600 1.00 85.50 186 ILE A CA 1
ATOM 1500 C C . ILE A 1 186 ? -4.324 26.440 -42.600 1.00 85.50 186 ILE A C 1
ATOM 1502 O O . ILE A 1 186 ? -3.140 26.742 -42.726 1.00 85.50 186 ILE A O 1
ATOM 1506 N N . THR A 1 187 ? -4.722 25.169 -42.533 1.00 83.94 187 THR A N 1
ATOM 1507 C CA . THR A 1 187 ? -3.796 24.026 -42.562 1.00 83.94 187 THR A CA 1
ATOM 1508 C C . THR A 1 187 ? -2.960 24.022 -43.841 1.00 83.94 187 THR A C 1
ATOM 1510 O O . THR A 1 187 ? -1.737 23.889 -43.790 1.00 83.94 187 THR A O 1
ATOM 1513 N N . LYS A 1 188 ? -3.585 24.260 -45.003 1.00 84.75 188 LYS A N 1
ATOM 1514 C CA . LYS A 1 188 ? -2.867 24.385 -46.280 1.00 84.75 188 LYS A CA 1
ATOM 1515 C C . LYS A 1 188 ? -1.879 25.552 -46.274 1.00 84.75 188 LYS A C 1
ATOM 1517 O O . LYS A 1 188 ? -0.764 25.402 -46.778 1.00 84.75 188 LYS A O 1
ATOM 1522 N N . HIS A 1 189 ? -2.270 26.696 -45.710 1.00 83.50 189 HIS A N 1
ATOM 1523 C CA . HIS A 1 189 ? -1.387 27.849 -45.560 1.00 83.50 189 HIS A CA 1
ATOM 1524 C C . HIS A 1 189 ? -0.175 27.498 -44.687 1.00 83.50 189 HIS A C 1
ATOM 1526 O O . HIS A 1 189 ? 0.953 27.670 -45.134 1.00 83.50 189 HIS A O 1
ATOM 1532 N N . LEU A 1 190 ? -0.384 26.925 -43.499 1.00 81.88 190 LEU A N 1
ATOM 1533 C CA . LEU A 1 190 ? 0.700 26.548 -42.589 1.00 81.88 190 LEU A CA 1
ATOM 1534 C C . LEU A 1 190 ? 1.657 25.518 -43.205 1.00 81.88 190 LEU A C 1
ATOM 1536 O O . LEU A 1 190 ? 2.867 25.691 -43.092 1.00 81.88 190 LEU A O 1
ATOM 1540 N N . ASN A 1 191 ? 1.141 24.505 -43.909 1.00 79.44 191 ASN A N 1
ATOM 1541 C CA . ASN A 1 191 ? 1.965 23.502 -44.593 1.00 79.44 191 ASN A CA 1
ATOM 1542 C C . ASN A 1 191 ? 2.808 24.115 -45.720 1.00 79.44 191 ASN A C 1
ATOM 1544 O O . ASN A 1 191 ? 3.992 23.820 -45.836 1.00 79.44 191 ASN A O 1
ATOM 1548 N N . THR A 1 192 ? 2.231 25.022 -46.514 1.00 78.56 192 THR A N 1
ATOM 1549 C CA . THR A 1 192 ? 2.963 25.714 -47.594 1.00 78.56 192 THR A CA 1
ATOM 1550 C C . THR A 1 192 ? 4.047 26.636 -47.032 1.00 78.56 192 THR A C 1
ATOM 1552 O O . THR A 1 192 ? 5.131 26.769 -47.601 1.00 78.56 192 THR A O 1
ATOM 1555 N N . THR A 1 193 ? 3.763 27.284 -45.903 1.00 71.75 193 THR A N 1
ATOM 1556 C CA . THR A 1 193 ? 4.678 28.238 -45.278 1.00 71.75 193 THR A CA 1
ATOM 1557 C C . THR A 1 193 ? 5.784 27.546 -44.474 1.00 71.75 193 THR A C 1
ATOM 1559 O O . THR A 1 193 ? 6.913 28.036 -44.452 1.00 71.75 193 THR A O 1
ATOM 1562 N N . ALA A 1 194 ? 5.509 26.376 -43.885 1.00 63.56 194 ALA A N 1
ATOM 1563 C CA . ALA A 1 194 ? 6.511 25.531 -43.234 1.00 63.56 194 ALA A CA 1
ATOM 1564 C C . ALA A 1 194 ? 7.612 25.071 -44.208 1.00 63.56 194 ALA A C 1
ATOM 1566 O O . ALA A 1 194 ? 8.770 25.010 -43.807 1.00 63.56 194 ALA A O 1
ATOM 1567 N N . SER A 1 195 ? 7.275 24.836 -45.482 1.00 58.44 195 SER A N 1
ATOM 1568 C CA . SER A 1 195 ? 8.234 24.441 -46.525 1.00 58.44 195 SER A CA 1
ATOM 1569 C C . SER A 1 195 ? 9.108 25.584 -47.067 1.00 58.44 195 SER A C 1
ATOM 1571 O O . SER A 1 195 ? 10.127 25.311 -47.690 1.00 58.44 195 SER A O 1
ATOM 1573 N N . ASN A 1 196 ? 8.743 26.856 -46.859 1.00 52.84 196 ASN A N 1
ATOM 1574 C CA . ASN A 1 196 ? 9.381 27.994 -47.544 1.00 52.84 196 ASN A CA 1
ATOM 1575 C C . ASN A 1 196 ? 10.324 28.854 -46.677 1.00 52.84 196 ASN A C 1
ATOM 1577 O O . ASN A 1 196 ? 10.868 29.826 -47.195 1.00 52.84 196 ASN A O 1
ATOM 1581 N N . ASN A 1 197 ? 10.529 28.538 -45.388 1.00 51.25 197 ASN A N 1
ATOM 1582 C CA . ASN A 1 197 ? 11.449 29.198 -44.427 1.00 51.25 197 ASN A CA 1
ATOM 1583 C C . ASN A 1 197 ? 11.442 30.749 -44.343 1.00 51.25 197 ASN A C 1
ATOM 1585 O O . ASN A 1 197 ? 12.213 31.325 -43.580 1.00 51.25 197 ASN A O 1
ATOM 1589 N N . ASN A 1 198 ? 10.549 31.441 -45.052 1.00 42.09 198 ASN A N 1
ATOM 1590 C CA . ASN A 1 198 ? 10.455 32.896 -45.116 1.00 42.09 198 ASN A CA 1
ATOM 1591 C C . ASN A 1 198 ? 9.070 33.352 -44.646 1.00 42.09 198 ASN A C 1
ATOM 1593 O O . ASN A 1 198 ? 8.128 33.437 -45.432 1.00 42.09 198 ASN A O 1
ATOM 1597 N N . LEU A 1 199 ? 8.955 33.705 -43.366 1.00 44.62 199 LEU A N 1
ATOM 1598 C CA . LEU A 1 199 ? 7.826 34.475 -42.844 1.00 44.62 199 LEU A CA 1
ATOM 1599 C C . LEU A 1 199 ? 8.336 35.821 -42.332 1.00 44.62 199 LEU A C 1
ATOM 1601 O O . LEU A 1 199 ? 9.039 35.893 -41.326 1.00 44.62 199 LEU A O 1
ATOM 1605 N N . LYS A 1 200 ? 7.952 36.900 -43.024 1.00 39.03 200 LYS A N 1
ATOM 1606 C CA . LYS A 1 200 ? 7.918 38.244 -42.435 1.00 39.03 200 LYS A CA 1
ATOM 1607 C C . LYS A 1 200 ? 6.718 38.315 -41.491 1.00 39.03 200 LYS A C 1
ATOM 1609 O O . LYS A 1 200 ? 5.615 37.935 -41.877 1.00 39.03 200 LYS A O 1
ATOM 1614 N N . ALA A 1 201 ? 6.962 38.800 -40.277 1.00 36.94 201 ALA A N 1
ATOM 1615 C CA . ALA A 1 201 ? 5.987 38.907 -39.201 1.00 36.94 201 ALA A CA 1
ATOM 1616 C C . ALA A 1 201 ? 4.760 39.743 -39.611 1.00 36.94 201 ALA A C 1
ATOM 1618 O O . ALA A 1 201 ? 4.885 40.923 -39.945 1.00 36.94 201 ALA A O 1
ATOM 1619 N N . GLN A 1 202 ? 3.575 39.132 -39.558 1.00 51.75 202 GLN A N 1
ATOM 1620 C CA . GLN A 1 202 ? 2.347 39.873 -39.267 1.00 51.75 202 GLN A CA 1
ATOM 1621 C C . GLN A 1 202 ? 2.410 40.346 -37.804 1.00 51.75 202 GLN A C 1
ATOM 1623 O O . GLN A 1 202 ? 3.146 39.761 -37.007 1.00 51.75 202 GLN A O 1
ATOM 1628 N N . LEU A 1 203 ? 1.694 41.429 -37.467 1.00 52.59 203 LEU A N 1
ATOM 1629 C CA . LEU A 1 203 ? 1.671 41.977 -36.104 1.00 52.59 203 LEU A CA 1
ATOM 1630 C C . LEU A 1 203 ? 1.444 40.855 -35.072 1.00 52.59 203 LEU A C 1
ATOM 1632 O O . LEU A 1 203 ? 0.514 40.063 -35.252 1.00 52.59 203 LEU A O 1
ATOM 1636 N N . PRO A 1 204 ? 2.258 40.770 -34.004 1.00 66.25 204 PRO A N 1
ATOM 1637 C CA . PRO A 1 204 ? 2.101 39.741 -32.986 1.00 66.25 204 PRO A CA 1
ATOM 1638 C C . PRO A 1 204 ? 0.678 39.738 -32.412 1.00 66.25 204 PRO A C 1
ATOM 1640 O O . PRO A 1 204 ? 0.161 40.788 -32.039 1.00 66.25 204 PRO A O 1
ATOM 1643 N N . LEU A 1 205 ? 0.049 38.563 -32.275 1.00 66.75 205 LEU A N 1
ATOM 1644 C CA . LEU A 1 205 ? -1.332 38.435 -31.764 1.00 66.75 205 LEU A CA 1
ATOM 1645 C C . LEU A 1 205 ? -1.603 39.233 -30.478 1.00 66.75 205 LEU A C 1
ATOM 1647 O O . LEU A 1 205 ? -2.683 39.796 -30.330 1.00 66.75 205 LEU A O 1
ATOM 1651 N N . HIS A 1 206 ? -0.629 39.283 -29.564 1.00 66.62 206 HIS A N 1
ATOM 1652 C CA . HIS A 1 206 ? -0.733 39.989 -28.282 1.00 66.62 206 HIS A CA 1
ATOM 1653 C C . HIS A 1 206 ? -0.776 41.522 -28.417 1.00 66.62 206 HIS A C 1
ATOM 1655 O O . HIS A 1 206 ? -1.234 42.203 -27.507 1.00 66.62 206 HIS A O 1
ATOM 1661 N N . GLU A 1 207 ? -0.314 42.069 -29.543 1.00 67.44 207 GLU A N 1
ATOM 1662 C CA . GLU A 1 207 ? -0.409 43.499 -29.858 1.00 67.44 207 GLU A CA 1
ATOM 1663 C C . GLU A 1 207 ? -1.740 43.835 -30.549 1.00 67.44 207 GLU A C 1
ATOM 1665 O O . GLU A 1 207 ? -2.252 44.944 -30.406 1.00 67.44 207 GLU A O 1
ATOM 1670 N N . ALA A 1 208 ? -2.323 42.875 -31.279 1.00 63.84 208 ALA A N 1
ATOM 1671 C CA . ALA A 1 208 ? -3.534 43.069 -32.078 1.00 63.84 208 ALA A CA 1
ATOM 1672 C C . ALA A 1 208 ? -4.844 42.739 -31.333 1.00 63.84 208 ALA A C 1
ATOM 1674 O O . ALA A 1 208 ? -5.894 43.298 -31.656 1.00 63.84 208 ALA A O 1
ATOM 1675 N N . PHE A 1 209 ? -4.810 41.849 -30.335 1.00 69.81 209 PHE A N 1
ATOM 1676 C CA . PHE A 1 209 ? -5.998 41.374 -29.621 1.00 69.81 209 PHE A CA 1
ATOM 1677 C C . PHE A 1 209 ? -5.776 41.332 -28.107 1.00 69.81 209 PHE A C 1
ATOM 1679 O O . PHE A 1 209 ? -4.675 41.085 -27.628 1.00 69.81 209 PHE A O 1
ATOM 1686 N N . ARG A 1 210 ? -6.851 41.526 -27.327 1.00 73.06 210 ARG A N 1
ATOM 1687 C CA . ARG A 1 210 ? -6.789 41.382 -25.862 1.00 73.06 210 ARG A CA 1
ATOM 1688 C C . ARG A 1 210 ? -6.492 39.928 -25.490 1.00 73.06 210 ARG A C 1
ATOM 1690 O O . ARG A 1 210 ? -7.171 39.029 -25.990 1.00 73.06 210 ARG A O 1
ATOM 1697 N N . ASP A 1 211 ? -5.605 39.711 -24.520 1.00 75.56 211 ASP A N 1
ATOM 1698 C CA . ASP A 1 211 ? -5.240 38.382 -24.002 1.00 75.56 211 ASP A CA 1
ATOM 1699 C C . ASP A 1 211 ? -6.455 37.503 -23.673 1.00 75.56 211 ASP A C 1
ATOM 1701 O O . ASP A 1 211 ? -6.492 36.325 -24.017 1.00 75.56 211 ASP A O 1
ATOM 1705 N N . SER A 1 212 ? -7.504 38.079 -23.075 1.00 79.56 212 SER A N 1
ATOM 1706 C CA . SER A 1 212 ? -8.741 37.353 -22.751 1.00 79.56 212 SER A CA 1
ATOM 1707 C C . SER A 1 212 ? -9.444 36.759 -23.979 1.00 79.56 212 SER A C 1
ATOM 1709 O O . SER A 1 212 ? -10.051 35.692 -23.885 1.00 79.56 212 SER A O 1
ATOM 1711 N N . THR A 1 213 ? -9.339 37.419 -25.134 1.00 81.75 213 THR A N 1
ATOM 1712 C CA . THR A 1 213 ? -9.922 36.953 -26.401 1.00 81.75 213 THR A CA 1
ATOM 1713 C C . THR A 1 213 ? -9.128 35.767 -26.938 1.00 81.75 213 THR A C 1
ATOM 1715 O O . THR A 1 213 ? -9.709 34.728 -27.239 1.00 81.75 213 THR A O 1
ATOM 1718 N N . ILE A 1 214 ? -7.797 35.877 -26.954 1.00 81.44 214 ILE A N 1
ATOM 1719 C CA . ILE A 1 214 ? -6.895 34.803 -27.394 1.00 81.44 214 ILE A CA 1
ATOM 1720 C C . ILE A 1 214 ? -7.047 33.577 -26.486 1.00 81.44 214 ILE A C 1
ATOM 1722 O O . ILE A 1 214 ? -7.172 32.456 -26.970 1.00 81.44 214 ILE A O 1
ATOM 1726 N N . HIS A 1 215 ? -7.103 33.773 -25.166 1.00 84.81 215 HIS A N 1
ATOM 1727 C CA . HIS A 1 215 ? -7.286 32.685 -24.203 1.00 84.81 215 HIS A CA 1
ATOM 1728 C C . HIS A 1 215 ? -8.610 31.941 -24.392 1.00 84.81 215 HIS A C 1
ATOM 1730 O O . HIS A 1 215 ? -8.655 30.718 -24.253 1.00 84.81 215 HIS A O 1
ATOM 1736 N N . THR A 1 216 ? -9.689 32.666 -24.695 1.00 87.31 216 THR A N 1
ATOM 1737 C CA . THR A 1 216 ? -10.996 32.061 -24.986 1.00 87.31 216 THR A CA 1
ATOM 1738 C C . THR A 1 216 ? -10.931 31.257 -26.283 1.00 87.31 216 THR A C 1
ATOM 1740 O O . THR A 1 216 ? -11.375 30.111 -26.329 1.00 87.31 216 THR A O 1
ATOM 1743 N N . GLU A 1 217 ? -10.293 31.812 -27.313 1.00 88.25 217 GLU A N 1
ATOM 1744 C CA . GLU A 1 217 ? -10.153 31.167 -28.616 1.00 88.25 217 GLU A CA 1
ATOM 1745 C C . GLU A 1 217 ? -9.309 29.885 -28.553 1.00 88.25 217 GLU A C 1
ATOM 1747 O O . GLU A 1 217 ? -9.728 28.846 -29.064 1.00 88.25 217 GLU A O 1
ATOM 1752 N N . VAL A 1 218 ? -8.165 29.915 -27.858 1.00 90.06 218 VAL A N 1
ATOM 1753 C CA . VAL A 1 218 ? -7.310 28.735 -27.629 1.00 90.06 218 VAL A CA 1
ATOM 1754 C C . VAL A 1 218 ? -8.102 27.624 -26.940 1.00 90.06 218 VAL A C 1
ATOM 1756 O O . VAL A 1 218 ? -8.038 26.467 -27.355 1.00 90.06 218 VAL A O 1
ATOM 1759 N N . GLN A 1 219 ? -8.863 27.961 -25.894 1.00 91.81 219 GLN A N 1
ATOM 1760 C CA . GLN A 1 219 ? -9.650 26.983 -25.145 1.00 91.81 219 GLN A CA 1
ATOM 1761 C C . GLN A 1 219 ? -10.768 26.365 -25.989 1.00 91.81 219 GLN A C 1
ATOM 1763 O O . GLN A 1 219 ? -10.947 25.146 -25.942 1.00 91.81 219 GLN A O 1
ATOM 1768 N N . ASN A 1 220 ? -11.482 27.175 -26.776 1.00 92.00 220 ASN A N 1
ATOM 1769 C CA . ASN A 1 220 ? -12.552 26.712 -27.664 1.00 92.00 220 ASN A CA 1
ATOM 1770 C C . ASN A 1 220 ? -12.013 25.817 -28.786 1.00 92.00 220 ASN A C 1
ATOM 1772 O O . ASN A 1 220 ? -12.572 24.755 -29.080 1.00 92.00 220 ASN A O 1
ATOM 1776 N N . LEU A 1 221 ? -10.901 26.229 -29.395 1.00 91.44 221 LEU A N 1
ATOM 1777 C CA . LEU A 1 221 ? -10.232 25.468 -30.439 1.00 91.44 221 LEU A CA 1
ATOM 1778 C C . LEU A 1 221 ? -9.726 24.130 -29.901 1.00 91.44 221 LEU A C 1
ATOM 1780 O O . LEU A 1 221 ? -9.987 23.097 -30.508 1.00 91.44 221 LEU A O 1
ATOM 1784 N N . LEU A 1 222 ? -9.078 24.122 -28.735 1.00 94.69 222 LEU A N 1
ATOM 1785 C CA . LEU A 1 222 ? -8.598 22.884 -28.130 1.00 94.69 222 LEU A CA 1
ATOM 1786 C C . LEU A 1 222 ? -9.739 21.947 -27.727 1.00 94.69 222 LEU A C 1
ATOM 1788 O O . LEU A 1 222 ? -9.624 20.739 -27.916 1.00 94.69 222 LEU A O 1
ATOM 1792 N N . ASN A 1 223 ? -10.860 22.484 -27.242 1.00 95.19 223 ASN A N 1
ATOM 1793 C CA . ASN A 1 223 ? -12.051 21.679 -26.982 1.00 95.19 223 ASN A CA 1
ATOM 1794 C C . ASN A 1 223 ? -12.568 21.018 -28.273 1.00 95.19 223 ASN A C 1
ATOM 1796 O O . ASN A 1 223 ? -12.893 19.834 -28.274 1.00 95.19 223 ASN A O 1
ATOM 1800 N N . SER A 1 224 ? -12.552 21.755 -29.388 1.00 93.88 224 SER A N 1
ATOM 1801 C CA . SER A 1 224 ? -12.919 21.226 -30.709 1.00 93.88 224 SER A CA 1
ATOM 1802 C C . SER A 1 224 ? -11.949 20.137 -31.184 1.00 93.88 224 SER A C 1
ATOM 1804 O O . SER A 1 224 ? -12.388 19.110 -31.692 1.00 93.88 224 SER A O 1
ATOM 1806 N N . ILE A 1 225 ? -10.640 20.315 -30.968 1.00 95.31 225 ILE A N 1
ATOM 1807 C CA . ILE A 1 225 ? -9.610 19.309 -31.282 1.00 95.31 225 ILE A CA 1
ATOM 1808 C C . ILE A 1 225 ? -9.838 18.033 -30.467 1.00 95.31 225 ILE A C 1
ATOM 1810 O O . ILE A 1 225 ? -9.852 16.939 -31.025 1.00 95.31 225 ILE A O 1
ATOM 1814 N N . ARG A 1 226 ? -10.054 18.158 -29.153 1.00 97.06 226 ARG A N 1
ATOM 1815 C CA . ARG A 1 226 ? -10.316 17.017 -28.262 1.00 97.06 226 ARG A CA 1
ATOM 1816 C C . ARG A 1 226 ? -11.583 16.265 -28.668 1.00 97.06 226 ARG A C 1
ATOM 1818 O O . ARG A 1 226 ? -11.570 15.036 -28.713 1.00 97.06 226 ARG A O 1
ATOM 1825 N N . GLN A 1 227 ? -12.642 16.994 -29.021 1.00 96.44 227 GLN A N 1
ATOM 1826 C CA . GLN A 1 227 ? -13.875 16.399 -29.527 1.00 96.44 227 GLN A CA 1
ATOM 1827 C C . GLN A 1 227 ? -13.640 15.678 -30.861 1.00 96.44 227 GLN A C 1
ATOM 1829 O O . GLN A 1 227 ? -14.017 14.520 -30.986 1.00 96.44 227 GLN A O 1
ATOM 1834 N N . LYS A 1 228 ? -12.911 16.288 -31.806 1.00 96.50 228 LYS A N 1
ATOM 1835 C CA . LYS A 1 228 ? -12.536 15.658 -33.085 1.00 96.50 228 LYS A CA 1
ATOM 1836 C C . LYS A 1 228 ? -11.717 14.378 -32.884 1.00 96.50 228 LYS A C 1
ATOM 1838 O O . LYS A 1 228 ? -11.979 13.373 -33.542 1.00 96.50 228 LYS A O 1
ATOM 1843 N N . VAL A 1 229 ? -10.766 14.375 -31.946 1.00 96.62 229 VAL A N 1
ATOM 1844 C CA . VAL A 1 229 ? -10.012 13.168 -31.563 1.00 96.62 229 VAL A CA 1
ATOM 1845 C C . VAL A 1 229 ? -10.954 12.081 -31.042 1.00 96.62 229 VAL A C 1
ATOM 1847 O O . VAL A 1 229 ? -10.853 10.933 -31.479 1.00 96.62 229 VAL A O 1
ATOM 1850 N N . LYS A 1 230 ? -11.894 12.431 -30.160 1.00 96.38 230 LYS A N 1
ATOM 1851 C CA . LYS A 1 230 ? -12.880 11.496 -29.604 1.00 96.38 230 LYS A CA 1
ATOM 1852 C C . LYS A 1 230 ? -13.825 10.943 -30.670 1.00 96.38 230 LYS A C 1
ATOM 1854 O O . LYS A 1 230 ? -14.035 9.735 -30.698 1.00 96.38 230 LYS A O 1
ATOM 1859 N N . ASP A 1 231 ? -14.322 11.789 -31.565 1.00 95.88 231 ASP A N 1
ATOM 1860 C CA . ASP A 1 231 ? -15.272 11.414 -32.616 1.00 95.88 231 ASP A CA 1
ATOM 1861 C C . ASP A 1 231 ? -14.639 10.483 -33.659 1.00 95.88 231 ASP A C 1
ATOM 1863 O O . ASP A 1 231 ? -15.247 9.492 -34.055 1.00 95.88 231 ASP A O 1
ATOM 1867 N N . ILE A 1 232 ? -13.398 10.762 -34.080 1.00 94.75 232 ILE A N 1
ATOM 1868 C CA . ILE A 1 232 ? -12.703 9.968 -35.106 1.00 94.75 232 ILE A CA 1
ATOM 1869 C C . ILE A 1 232 ? -12.126 8.677 -34.519 1.00 94.75 232 ILE A C 1
ATOM 1871 O O . ILE A 1 232 ? -12.238 7.606 -35.115 1.00 94.75 232 ILE A O 1
ATOM 1875 N N . THR A 1 233 ? -11.465 8.764 -33.362 1.00 94.81 233 THR A N 1
ATOM 1876 C CA . THR A 1 233 ? -10.676 7.636 -32.838 1.00 94.81 233 THR A CA 1
ATOM 1877 C C . THR A 1 233 ? -11.426 6.797 -31.808 1.00 94.81 233 THR A C 1
ATOM 1879 O O . THR A 1 233 ? -11.024 5.653 -31.564 1.00 94.81 233 THR A O 1
ATOM 1882 N N . GLY A 1 234 ? -12.480 7.357 -31.201 1.00 94.44 234 GLY A N 1
ATOM 1883 C CA . GLY A 1 234 ? -13.185 6.831 -30.029 1.00 94.44 234 GLY A CA 1
ATOM 1884 C C . GLY A 1 234 ? -12.482 7.111 -28.691 1.00 94.44 234 GLY A C 1
ATOM 1885 O O . GLY A 1 234 ? -13.008 6.763 -27.634 1.00 94.44 234 GLY A O 1
ATOM 1886 N N . LEU A 1 235 ? -11.284 7.703 -28.702 1.00 96.19 235 LEU A N 1
ATOM 1887 C CA . LEU A 1 235 ? -10.448 7.889 -27.515 1.00 96.19 235 LEU A CA 1
ATOM 1888 C C . LEU A 1 235 ? -10.573 9.309 -26.963 1.00 96.19 235 LEU A C 1
ATOM 1890 O O . LEU A 1 235 ? -10.488 10.275 -27.714 1.00 96.19 235 LEU A O 1
ATOM 1894 N N . SER A 1 236 ? -10.695 9.450 -25.642 1.00 96.31 236 SER A N 1
ATOM 1895 C CA . SER A 1 236 ? -10.605 10.762 -24.996 1.00 96.31 236 SER A CA 1
ATOM 1896 C C . SER A 1 236 ? -9.152 11.168 -24.744 1.00 96.31 236 SER A C 1
ATOM 1898 O O . SER A 1 236 ? -8.266 10.330 -24.520 1.00 96.31 236 SER A O 1
ATOM 1900 N N . CYS A 1 237 ? -8.912 12.474 -24.740 1.00 96.25 237 CYS A N 1
ATOM 1901 C CA . CYS A 1 237 ? -7.642 13.055 -24.342 1.00 96.25 237 CYS A CA 1
ATOM 1902 C C . CYS A 1 237 ? -7.854 14.262 -23.435 1.00 96.25 237 CYS A C 1
ATOM 1904 O O . CYS A 1 237 ? -8.822 15.017 -23.570 1.00 96.25 237 CYS A O 1
ATOM 1906 N N . SER A 1 238 ? -6.908 14.441 -22.517 1.00 97.69 238 SER A N 1
ATOM 1907 C CA . SER A 1 238 ? -6.839 15.619 -21.662 1.00 97.69 238 SER A CA 1
ATOM 1908 C C . SER A 1 238 ? -5.717 16.531 -22.124 1.00 97.69 238 SER A C 1
ATOM 1910 O O . SER A 1 238 ? -4.743 16.062 -22.718 1.00 97.69 238 SER A O 1
ATOM 1912 N N . ALA A 1 239 ? -5.843 17.829 -21.861 1.00 97.19 239 ALA A N 1
ATOM 1913 C CA . ALA A 1 239 ? -4.884 18.794 -22.374 1.00 97.19 239 ALA A CA 1
ATOM 1914 C C . ALA A 1 239 ? -4.556 19.927 -21.398 1.00 97.19 239 ALA A C 1
ATOM 1916 O O . ALA A 1 239 ? -5.395 20.391 -20.631 1.00 97.19 239 ALA A O 1
ATOM 1917 N N . GLY A 1 240 ? -3.313 20.390 -21.423 1.00 96.88 240 GLY A N 1
ATOM 1918 C CA . GLY A 1 240 ? -2.878 21.554 -20.659 1.00 96.88 240 GLY A CA 1
ATOM 1919 C C . GLY A 1 240 ? -2.501 22.688 -21.592 1.00 96.88 240 GLY A C 1
ATOM 1920 O O . GLY A 1 240 ? -1.833 22.445 -22.593 1.00 96.88 240 GLY A O 1
ATOM 1921 N N . ILE A 1 241 ? -2.914 23.908 -21.253 1.00 95.56 241 ILE A N 1
ATOM 1922 C CA . ILE A 1 241 ? -2.625 25.132 -22.005 1.00 95.56 241 ILE A CA 1
ATOM 1923 C C . ILE A 1 241 ? -1.802 26.056 -21.111 1.00 95.56 241 ILE A C 1
ATOM 1925 O O . ILE A 1 241 ? -2.226 26.368 -19.997 1.00 95.56 241 ILE A O 1
ATOM 1929 N N . ALA A 1 242 ? -0.642 26.508 -21.583 1.00 94.50 242 ALA A N 1
ATOM 1930 C CA . ALA A 1 242 ? 0.190 27.455 -20.846 1.00 94.50 242 ALA A CA 1
ATOM 1931 C C . ALA A 1 242 ? 1.136 28.242 -21.764 1.00 94.50 242 ALA A C 1
ATOM 1933 O O . ALA A 1 242 ? 1.199 28.016 -22.971 1.00 94.50 242 ALA A O 1
ATOM 1934 N N . SER A 1 243 ? 1.916 29.156 -21.183 1.00 90.62 243 SER A N 1
ATOM 1935 C CA . SER A 1 243 ? 2.930 29.950 -21.897 1.00 90.62 243 SER A CA 1
ATOM 1936 C C . SER A 1 243 ? 4.181 29.159 -22.286 1.00 90.62 243 SER A C 1
ATOM 1938 O O . SER A 1 243 ? 5.015 29.637 -23.054 1.00 90.62 243 SER A O 1
ATOM 1940 N N . ASN A 1 244 ? 4.337 27.944 -21.756 1.00 90.88 244 ASN A N 1
ATOM 1941 C CA . ASN A 1 244 ? 5.429 27.040 -22.083 1.00 90.88 244 ASN A CA 1
ATOM 1942 C C . ASN A 1 244 ? 5.055 25.573 -21.819 1.00 90.88 244 ASN A C 1
ATOM 1944 O O . ASN A 1 244 ? 4.106 25.268 -21.094 1.00 90.88 244 ASN A O 1
ATOM 1948 N N . PHE A 1 245 ? 5.833 24.656 -22.390 1.00 90.62 245 PHE A N 1
ATOM 1949 C CA . PHE A 1 245 ? 5.547 23.223 -22.349 1.00 90.62 245 PHE A CA 1
ATOM 1950 C C . PHE A 1 245 ? 5.741 22.559 -20.981 1.00 90.62 245 PHE A C 1
ATOM 1952 O O . PHE A 1 245 ? 5.083 21.554 -20.709 1.00 90.62 245 PHE A O 1
ATOM 1959 N N . LEU A 1 246 ? 6.588 23.105 -20.098 1.00 90.75 246 LEU A N 1
ATOM 1960 C CA . LEU A 1 246 ? 6.689 22.615 -18.720 1.00 90.75 246 LEU A CA 1
ATOM 1961 C C . LEU A 1 246 ? 5.358 22.812 -17.987 1.00 90.75 246 LEU A C 1
ATOM 1963 O O . LEU A 1 246 ? 4.820 21.859 -17.421 1.00 90.75 246 LEU A O 1
ATOM 1967 N N . LEU A 1 247 ? 4.819 24.031 -18.029 1.00 93.75 247 LEU A N 1
ATOM 1968 C CA . LEU A 1 247 ? 3.537 24.358 -17.409 1.00 93.75 247 LEU A CA 1
ATOM 1969 C C . LEU A 1 247 ? 2.379 23.624 -18.082 1.00 93.75 247 LEU A C 1
ATOM 1971 O O . LEU A 1 247 ? 1.535 23.071 -17.383 1.00 93.75 247 LEU A O 1
ATOM 1975 N N . ALA A 1 248 ? 2.366 23.554 -19.415 1.00 93.56 248 ALA A N 1
ATOM 1976 C CA . ALA A 1 248 ? 1.324 22.854 -20.160 1.00 93.56 248 ALA A CA 1
ATOM 1977 C C . ALA A 1 248 ? 1.307 21.352 -19.828 1.00 93.56 248 ALA A C 1
ATOM 1979 O O . ALA A 1 248 ? 0.241 20.788 -19.593 1.00 93.56 248 ALA A O 1
ATOM 1980 N N . LYS A 1 249 ? 2.475 20.702 -19.697 1.00 93.25 249 LYS A N 1
ATOM 1981 C CA . LYS A 1 249 ? 2.535 19.295 -19.275 1.00 93.25 249 LYS A CA 1
ATOM 1982 C C . LYS A 1 249 ? 1.983 19.108 -17.863 1.00 93.25 249 LYS A C 1
ATOM 1984 O O . LYS A 1 249 ? 1.198 18.190 -17.642 1.00 93.25 249 LYS A O 1
ATOM 1989 N N . ILE A 1 250 ? 2.356 19.977 -16.922 1.00 93.44 250 ILE A N 1
ATOM 1990 C CA . ILE A 1 250 ? 1.838 19.928 -15.546 1.00 93.44 250 ILE A CA 1
ATOM 1991 C C . ILE A 1 250 ? 0.315 20.134 -15.542 1.00 93.44 250 ILE A C 1
ATOM 1993 O O . ILE A 1 250 ? -0.394 19.367 -14.897 1.00 93.44 250 ILE A O 1
ATOM 1997 N N . ALA A 1 251 ? -0.184 21.115 -16.297 1.00 94.69 251 ALA A N 1
ATOM 1998 C CA . ALA A 1 251 ? -1.603 21.438 -16.424 1.00 94.69 251 ALA A CA 1
ATOM 1999 C C . ALA A 1 251 ? -2.422 20.300 -17.057 1.00 94.69 251 ALA A C 1
ATOM 2001 O O . ALA A 1 251 ? -3.545 20.049 -16.627 1.00 94.69 251 ALA A O 1
ATOM 2002 N N . SER A 1 252 ? -1.853 19.560 -18.018 1.00 94.44 252 SER A N 1
ATOM 2003 C CA . SER A 1 252 ? -2.548 18.463 -18.714 1.00 94.44 252 SER A CA 1
ATOM 2004 C C . SER A 1 252 ? -3.027 17.337 -17.789 1.00 94.44 252 SER A C 1
ATOM 2006 O O . SER A 1 252 ? -3.960 16.617 -18.137 1.00 94.44 252 SER A O 1
ATOM 2008 N N . ASP A 1 253 ? -2.441 17.217 -16.592 1.00 91.56 253 ASP A N 1
ATOM 2009 C CA . ASP A 1 253 ? -2.805 16.220 -15.583 1.00 91.56 253 ASP A CA 1
ATOM 2010 C C . ASP A 1 253 ? -3.916 16.671 -14.613 1.00 91.56 253 ASP A C 1
ATOM 2012 O O . ASP A 1 253 ? -4.443 15.832 -13.882 1.00 91.56 253 ASP A O 1
ATOM 2016 N N . PHE A 1 254 ? -4.266 17.965 -14.553 1.00 90.44 254 PHE A N 1
ATOM 2017 C CA . PHE A 1 254 ? -5.151 18.509 -13.505 1.00 90.44 254 PHE A CA 1
ATOM 2018 C C . PHE A 1 254 ? -6.595 18.039 -13.637 1.00 90.44 254 PHE A C 1
ATOM 2020 O O . PHE A 1 254 ? -7.191 17.605 -12.654 1.00 90.44 254 PHE A O 1
ATOM 2027 N N . ASN A 1 255 ? -7.127 18.103 -14.857 1.00 93.44 255 ASN A N 1
ATOM 2028 C CA . ASN A 1 255 ? -8.526 17.800 -15.152 1.00 93.44 255 ASN A CA 1
ATOM 2029 C C . ASN A 1 255 ? -8.691 16.444 -15.857 1.00 93.44 255 ASN A C 1
ATOM 2031 O O . ASN A 1 255 ? -9.676 16.229 -16.552 1.00 93.44 255 ASN A O 1
ATOM 2035 N N . LYS A 1 256 ? -7.731 15.523 -15.698 1.00 93.00 256 LYS A N 1
ATOM 2036 C CA . LYS A 1 256 ? -7.852 14.151 -16.217 1.00 93.00 256 LYS A CA 1
ATOM 2037 C C . LYS A 1 256 ? -8.942 13.365 -15.466 1.00 93.00 256 LYS A C 1
ATOM 2039 O O . LYS A 1 256 ? -8.946 13.403 -14.232 1.00 93.00 256 LYS A O 1
ATOM 2044 N N . PRO A 1 257 ? -9.753 12.527 -16.148 1.00 93.88 257 PRO A N 1
ATOM 2045 C CA . PRO A 1 257 ? -9.829 12.323 -17.603 1.00 93.88 257 PRO A CA 1
ATOM 2046 C C . PRO A 1 257 ? -10.728 13.320 -18.342 1.00 93.88 257 PRO A C 1
ATOM 2048 O O . PRO A 1 257 ? -11.613 13.918 -17.743 1.00 93.88 257 PRO A O 1
ATOM 2051 N N . ASP A 1 258 ? -10.563 13.370 -19.666 1.00 94.38 258 ASP A N 1
ATOM 2052 C CA . ASP A 1 258 ? -11.385 14.103 -20.632 1.00 94.38 258 ASP A CA 1
ATOM 2053 C C . ASP A 1 258 ? -11.615 15.572 -20.249 1.00 94.38 258 ASP A C 1
ATOM 2055 O O . ASP A 1 258 ? -12.709 16.122 -20.401 1.00 94.38 258 ASP A O 1
ATOM 2059 N N . GLY A 1 259 ? -10.560 16.232 -19.770 1.00 93.88 259 GLY A N 1
ATOM 2060 C CA . GLY A 1 259 ? -10.604 17.635 -19.374 1.00 93.88 259 GLY A CA 1
ATOM 2061 C C . GLY A 1 259 ? -9.416 18.439 -19.884 1.00 93.88 259 GLY A C 1
ATOM 2062 O O . GLY A 1 259 ? -8.397 17.901 -20.313 1.00 93.88 259 GLY A O 1
ATOM 2063 N N . GLN A 1 260 ? -9.539 19.762 -19.821 1.00 96.00 260 GLN A N 1
ATOM 2064 C CA . GLN A 1 260 ? -8.433 20.670 -20.110 1.00 96.00 260 GLN A CA 1
ATOM 2065 C C . GLN A 1 260 ? -8.222 21.667 -18.976 1.00 96.00 260 GLN A C 1
ATOM 2067 O O . GLN A 1 260 ? -9.177 22.010 -18.279 1.00 96.00 260 GLN A O 1
ATOM 2072 N N . TYR A 1 261 ? -6.986 22.121 -18.781 1.00 96.62 261 TYR A N 1
ATOM 2073 C CA . TYR A 1 261 ? -6.636 23.116 -17.765 1.00 96.62 261 TYR A CA 1
ATOM 2074 C C . TYR A 1 261 ? -5.818 24.249 -18.385 1.00 96.62 261 TYR A C 1
ATOM 2076 O O . TYR A 1 261 ? -4.877 24.003 -19.141 1.00 96.62 261 TYR A O 1
ATOM 2084 N N . PHE A 1 262 ? -6.176 25.488 -18.053 1.00 95.31 262 PHE A N 1
ATOM 2085 C CA . PHE A 1 262 ? -5.535 26.696 -18.560 1.00 95.31 262 PHE A CA 1
ATOM 2086 C C . PHE A 1 262 ? -4.698 27.365 -17.467 1.00 95.31 262 PHE A C 1
ATOM 2088 O O . PHE A 1 262 ? -5.185 27.619 -16.366 1.00 95.31 262 PHE A O 1
ATOM 2095 N N . VAL A 1 263 ? -3.446 27.682 -17.788 1.00 94.19 263 VAL A N 1
ATOM 2096 C CA . VAL A 1 263 ? -2.550 28.485 -16.952 1.00 94.19 263 VAL A CA 1
ATOM 2097 C C . VAL A 1 263 ? -2.316 29.815 -17.655 1.00 94.19 263 VAL A C 1
ATOM 2099 O O . VAL A 1 263 ? -1.892 29.837 -18.810 1.00 94.19 263 VAL A O 1
ATOM 2102 N N . GLY A 1 264 ? -2.589 30.925 -16.966 1.00 89.19 264 GLY A N 1
ATOM 2103 C CA . GLY A 1 264 ? -2.354 32.268 -17.500 1.00 89.19 264 GLY A CA 1
ATOM 2104 C C . GLY A 1 264 ? -0.871 32.553 -17.761 1.00 89.19 264 GLY A C 1
ATOM 2105 O O . GLY A 1 264 ? 0.005 31.861 -17.247 1.00 89.19 264 GLY A O 1
ATOM 2106 N N . SER A 1 265 ? -0.582 33.562 -18.579 1.00 87.19 265 SER A N 1
ATOM 2107 C CA . SER A 1 265 ? 0.785 33.908 -18.989 1.00 87.19 265 SER A CA 1
ATOM 2108 C C . SER A 1 265 ? 1.463 34.952 -18.093 1.00 87.19 265 SER A C 1
ATOM 2110 O O . SER A 1 265 ? 2.686 35.105 -18.155 1.00 87.19 265 SER A O 1
ATOM 2112 N N . THR A 1 266 ? 0.704 35.647 -17.235 1.00 88.19 266 THR A N 1
ATOM 2113 C CA . THR A 1 266 ? 1.259 36.656 -16.317 1.00 88.19 266 THR A CA 1
ATOM 2114 C C . THR A 1 266 ? 2.105 36.011 -15.217 1.00 88.19 266 THR A C 1
ATOM 2116 O O . THR A 1 266 ? 1.845 34.881 -14.800 1.00 88.19 266 THR A O 1
ATOM 2119 N N . GLU A 1 267 ? 3.115 36.732 -14.710 1.00 86.56 267 GLU A N 1
ATOM 2120 C CA . GLU A 1 267 ? 3.960 36.242 -13.606 1.00 86.56 267 GLU A CA 1
ATOM 2121 C C . GLU A 1 267 ? 3.114 35.833 -12.401 1.00 86.56 267 GLU A C 1
ATOM 2123 O O . GLU A 1 267 ? 3.301 34.734 -11.892 1.00 86.56 267 GLU A O 1
ATOM 2128 N N . GLN A 1 268 ? 2.144 36.658 -12.000 1.00 89.56 268 GLN A N 1
ATOM 2129 C CA . GLN A 1 268 ? 1.290 36.352 -10.855 1.00 89.56 268 GLN A CA 1
ATOM 2130 C C . GLN A 1 268 ? 0.517 35.042 -11.060 1.00 89.56 268 GLN A C 1
ATOM 2132 O O . GLN A 1 268 ? 0.600 34.153 -10.221 1.00 89.56 268 GLN A O 1
ATOM 2137 N N . GLN A 1 269 ? -0.146 34.865 -12.208 1.00 91.06 269 GLN A N 1
ATOM 2138 C CA . GLN A 1 269 ? -0.912 33.645 -12.499 1.00 91.06 269 GLN A CA 1
ATOM 2139 C C . GLN A 1 269 ? -0.029 32.392 -12.566 1.00 91.06 269 GLN A C 1
ATOM 2141 O O . GLN A 1 269 ? -0.447 31.316 -12.140 1.00 91.06 269 GLN A O 1
ATOM 2146 N N . ILE A 1 270 ? 1.191 32.519 -13.094 1.00 93.06 270 ILE A N 1
ATOM 2147 C CA . ILE A 1 270 ? 2.151 31.412 -13.149 1.00 93.06 270 ILE A CA 1
ATOM 2148 C C . ILE A 1 270 ? 2.627 31.052 -11.743 1.00 93.06 270 ILE A C 1
ATOM 2150 O O . ILE A 1 270 ? 2.671 29.870 -11.406 1.00 93.06 270 ILE A O 1
ATOM 2154 N N . GLN A 1 271 ? 2.960 32.041 -10.912 1.00 91.81 271 GLN A N 1
ATOM 2155 C CA . GLN A 1 271 ? 3.401 31.795 -9.540 1.00 91.81 271 GLN A CA 1
ATOM 2156 C C . GLN A 1 271 ? 2.269 31.206 -8.691 1.00 91.81 271 GLN A C 1
ATOM 2158 O O . GLN A 1 271 ? 2.492 30.195 -8.027 1.00 91.81 271 GLN A O 1
ATOM 2163 N N . ASP A 1 272 ? 1.051 31.743 -8.784 1.00 93.19 272 ASP A N 1
ATOM 2164 C CA . ASP A 1 272 ? -0.133 31.219 -8.086 1.00 93.19 272 ASP A CA 1
ATOM 2165 C C . ASP A 1 272 ? -0.408 29.754 -8.450 1.00 93.19 272 ASP A C 1
ATOM 2167 O O . ASP A 1 272 ? -0.805 28.956 -7.600 1.00 93.19 272 ASP A O 1
ATOM 2171 N N . PHE A 1 273 ? -0.148 29.375 -9.705 1.00 94.81 273 PHE A N 1
ATOM 2172 C CA . PHE A 1 273 ? -0.270 27.996 -10.162 1.00 94.81 273 PHE A CA 1
ATOM 2173 C C . PHE A 1 273 ? 0.880 27.099 -9.681 1.00 94.81 273 PHE A C 1
ATOM 2175 O O . PHE A 1 273 ? 0.635 25.981 -9.234 1.00 94.81 273 PHE A O 1
ATOM 2182 N N . VAL A 1 274 ? 2.132 27.552 -9.797 1.00 93.38 274 VAL A N 1
ATOM 2183 C CA . VAL A 1 274 ? 3.325 26.708 -9.616 1.00 93.38 274 VAL A CA 1
ATOM 2184 C C . VAL A 1 274 ? 3.746 26.572 -8.157 1.00 93.38 274 VAL A C 1
ATOM 2186 O O . VAL A 1 274 ? 4.058 25.466 -7.722 1.00 93.38 274 VAL A O 1
ATOM 2189 N N . GLN A 1 275 ? 3.754 27.665 -7.394 1.00 92.88 275 GLN A N 1
ATOM 2190 C CA . GLN A 1 275 ? 4.258 27.723 -6.017 1.00 92.88 275 GLN A CA 1
ATOM 2191 C C . GLN A 1 275 ? 3.640 26.670 -5.071 1.00 92.88 275 GLN A C 1
ATOM 2193 O O . GLN A 1 275 ? 4.410 26.003 -4.370 1.00 92.88 275 GLN A O 1
ATOM 2198 N N . PRO A 1 276 ? 2.306 26.443 -5.048 1.00 95.12 276 PRO A N 1
ATOM 2199 C CA . PRO A 1 276 ? 1.696 25.471 -4.135 1.00 95.12 276 PRO A CA 1
ATOM 2200 C C . PRO A 1 276 ? 1.900 24.009 -4.560 1.00 95.12 276 PRO A C 1
ATOM 2202 O O . PRO A 1 276 ? 1.532 23.094 -3.819 1.00 95.12 276 PRO A O 1
ATOM 2205 N N . LEU A 1 277 ? 2.456 23.744 -5.747 1.00 94.50 277 LEU A N 1
ATOM 2206 C CA . LEU A 1 277 ? 2.628 22.377 -6.228 1.00 94.50 277 LEU A CA 1
ATOM 2207 C C . LEU A 1 277 ? 3.684 21.642 -5.412 1.00 94.50 277 LEU A C 1
ATOM 2209 O O . LEU A 1 277 ? 4.763 22.161 -5.134 1.00 94.50 277 LEU A O 1
ATOM 2213 N N . SER A 1 278 ? 3.419 20.370 -5.116 1.00 95.56 278 SER A N 1
ATOM 2214 C CA . SER A 1 278 ? 4.481 19.457 -4.696 1.00 95.56 278 SER A CA 1
ATOM 2215 C C . SER A 1 278 ? 5.533 19.364 -5.802 1.00 95.56 278 SER A C 1
ATOM 2217 O O . SER A 1 278 ? 5.184 19.157 -6.970 1.00 95.56 278 SER A O 1
ATOM 2219 N N . ILE A 1 279 ? 6.822 19.397 -5.444 1.00 93.19 279 ILE A N 1
ATOM 2220 C CA . ILE A 1 279 ? 7.928 19.223 -6.406 1.00 93.19 279 ILE A CA 1
ATOM 2221 C C . ILE A 1 279 ? 7.800 17.927 -7.219 1.00 93.19 279 ILE A C 1
ATOM 2223 O O . ILE A 1 279 ? 8.313 17.830 -8.331 1.00 93.19 279 ILE A O 1
ATOM 2227 N N . ARG A 1 280 ? 7.066 16.930 -6.704 1.00 92.38 280 ARG A N 1
ATOM 2228 C CA . ARG A 1 280 ? 6.780 15.663 -7.382 1.00 92.38 280 ARG A CA 1
ATOM 2229 C C . ARG A 1 280 ? 5.996 15.822 -8.686 1.00 92.38 280 ARG A C 1
ATOM 2231 O O . ARG A 1 280 ? 6.050 14.919 -9.523 1.00 92.38 280 ARG A O 1
ATOM 2238 N N . LYS A 1 281 ? 5.244 16.917 -8.835 1.00 90.25 281 LYS A N 1
ATOM 2239 C CA . LYS A 1 281 ? 4.447 17.236 -10.027 1.00 90.25 281 LYS A CA 1
ATOM 2240 C C . LYS A 1 281 ? 5.287 17.815 -11.167 1.00 90.25 281 LYS A C 1
ATOM 2242 O O . LYS A 1 281 ? 4.853 17.758 -12.309 1.00 90.25 281 LYS A O 1
ATOM 2247 N N . VAL A 1 282 ? 6.492 18.311 -10.886 1.00 88.88 282 VAL A N 1
ATOM 2248 C CA . VAL A 1 282 ? 7.405 18.840 -11.906 1.00 88.88 282 VAL A CA 1
ATOM 2249 C C . VAL A 1 282 ? 8.032 17.686 -12.695 1.00 88.88 282 VAL A C 1
ATOM 2251 O O . VAL A 1 282 ? 8.702 16.814 -12.128 1.00 88.88 282 VAL A O 1
ATOM 2254 N N . ASN A 1 283 ? 7.853 17.683 -14.020 1.00 84.31 283 ASN A N 1
ATOM 2255 C CA . ASN A 1 283 ? 8.464 16.678 -14.889 1.00 84.31 283 ASN A CA 1
ATOM 2256 C C . ASN A 1 283 ? 10.000 16.727 -14.774 1.00 84.31 283 ASN A C 1
ATOM 2258 O O . ASN A 1 283 ? 10.597 17.796 -14.822 1.00 84.31 283 ASN A O 1
ATOM 2262 N N . GLY A 1 284 ? 10.640 15.570 -14.593 1.00 81.19 284 GLY A N 1
ATOM 2263 C CA . GLY A 1 284 ? 12.072 15.447 -14.292 1.00 81.19 284 GLY A CA 1
ATOM 2264 C C . GLY A 1 284 ? 12.396 15.240 -12.806 1.00 81.19 284 GLY A C 1
ATOM 2265 O O . GLY A 1 284 ? 13.469 14.721 -12.485 1.00 81.19 284 GLY A O 1
ATOM 2266 N N . ILE A 1 285 ? 11.467 15.522 -11.881 1.00 87.12 285 ILE A N 1
ATOM 2267 C CA . ILE A 1 285 ? 11.662 15.265 -10.444 1.00 87.12 285 ILE A CA 1
ATOM 2268 C C . ILE A 1 285 ? 11.152 13.859 -10.069 1.00 87.12 285 ILE A C 1
ATOM 2270 O O . ILE A 1 285 ? 10.000 13.597 -9.710 1.00 87.12 285 ILE A O 1
ATOM 2274 N N . GLY A 1 286 ? 12.065 12.888 -10.162 1.00 81.88 286 GLY A N 1
ATOM 2275 C CA . GLY A 1 286 ? 11.875 11.500 -9.721 1.00 81.88 286 GLY A CA 1
ATOM 2276 C C . GLY A 1 286 ? 11.907 11.328 -8.190 1.00 81.88 286 GLY A C 1
ATOM 2277 O O . GLY A 1 286 ? 12.362 12.211 -7.473 1.00 81.88 286 GLY A O 1
ATOM 2278 N N . ARG A 1 287 ? 11.496 10.155 -7.672 1.00 81.88 287 ARG A N 1
ATOM 2279 C CA . ARG A 1 287 ? 11.439 9.876 -6.214 1.00 81.88 287 ARG A CA 1
ATOM 2280 C C . ARG A 1 287 ? 12.787 10.068 -5.517 1.00 81.88 287 ARG A C 1
ATOM 2282 O O . ARG A 1 287 ? 12.844 10.413 -4.346 1.00 81.88 287 ARG A O 1
ATOM 2289 N N . VAL A 1 288 ? 13.879 9.807 -6.238 1.00 83.06 288 VAL A N 1
ATOM 2290 C CA . VAL A 1 288 ? 15.245 9.997 -5.733 1.00 83.06 288 VAL A CA 1
ATOM 2291 C C . VAL A 1 288 ? 15.571 11.483 -5.597 1.00 83.06 288 VAL A C 1
ATOM 2293 O O . VAL A 1 288 ? 16.125 11.879 -4.576 1.00 83.06 288 VAL A O 1
ATOM 2296 N N . MET A 1 289 ? 15.219 12.302 -6.594 1.00 87.88 289 MET A N 1
ATOM 2297 C CA . MET A 1 289 ? 15.461 13.746 -6.559 1.00 87.88 289 MET A CA 1
ATOM 2298 C C . MET A 1 289 ? 14.598 14.413 -5.489 1.00 87.88 289 MET A C 1
ATOM 2300 O O . MET A 1 289 ? 15.134 15.139 -4.668 1.00 87.88 289 MET A O 1
ATOM 2304 N N . GLU A 1 290 ? 13.307 14.080 -5.431 1.00 91.12 290 GLU A N 1
ATOM 2305 C CA . GLU A 1 290 ? 12.378 14.502 -4.374 1.00 91.12 290 GLU A CA 1
ATOM 2306 C C . GLU A 1 290 ? 12.933 14.175 -2.980 1.00 91.12 290 GLU A C 1
ATOM 2308 O O . GLU A 1 290 ? 13.120 15.067 -2.160 1.00 91.12 290 GLU A O 1
ATOM 2313 N N . LYS A 1 291 ? 13.320 12.912 -2.742 1.00 90.38 291 LYS A N 1
ATOM 2314 C CA . LYS A 1 291 ? 13.942 12.493 -1.478 1.00 90.38 291 LYS A CA 1
ATOM 2315 C C . LYS A 1 291 ? 15.249 13.236 -1.189 1.00 90.38 291 LYS A C 1
ATOM 2317 O O . LYS A 1 291 ? 15.558 13.466 -0.026 1.00 90.38 291 LYS A O 1
ATOM 2322 N N . THR A 1 292 ? 16.033 13.574 -2.212 1.00 91.38 292 THR A N 1
ATOM 2323 C CA . THR A 1 292 ? 17.297 14.308 -2.041 1.00 91.38 292 THR A CA 1
ATOM 2324 C C . THR A 1 292 ? 17.045 15.769 -1.686 1.00 91.38 292 THR A C 1
ATOM 2326 O O . THR A 1 292 ? 17.643 16.260 -0.738 1.00 91.38 292 THR A O 1
ATOM 2329 N N . LEU A 1 293 ? 16.146 16.447 -2.399 1.00 93.19 293 LEU A N 1
ATOM 2330 C CA . LEU A 1 293 ? 15.773 17.842 -2.151 1.00 93.19 293 LEU A CA 1
ATOM 2331 C C . LEU A 1 293 ? 15.137 18.011 -0.765 1.00 93.19 293 LEU A C 1
ATOM 2333 O O . LEU A 1 293 ? 15.590 18.851 0.014 1.00 93.19 293 LEU A O 1
ATOM 2337 N N . TYR A 1 294 ? 14.185 17.140 -0.418 1.00 94.31 294 TYR A N 1
ATOM 2338 C CA . TYR A 1 294 ? 13.612 17.071 0.924 1.00 94.31 294 TYR A CA 1
ATOM 2339 C C . TYR A 1 294 ? 14.676 16.736 1.969 1.00 94.31 294 TYR A C 1
ATOM 2341 O O . TYR A 1 294 ? 14.839 17.420 2.975 1.00 94.31 294 TYR A O 1
ATOM 2349 N N . GLY A 1 295 ? 15.452 15.686 1.699 1.00 89.94 295 GLY A N 1
ATOM 2350 C CA . GLY A 1 295 ? 16.453 15.176 2.615 1.00 89.94 295 GLY A CA 1
ATOM 2351 C C . GLY A 1 295 ? 17.500 16.218 2.966 1.00 89.94 295 GLY A C 1
ATOM 2352 O O . GLY A 1 295 ? 17.820 16.323 4.141 1.00 89.94 295 GLY A O 1
ATOM 2353 N N . VAL A 1 296 ? 18.022 16.968 1.988 1.00 89.06 296 VAL A N 1
ATOM 2354 C CA . VAL A 1 296 ? 19.121 17.930 2.174 1.00 89.06 296 VAL A CA 1
ATOM 2355 C C . VAL A 1 296 ? 18.623 19.299 2.639 1.00 89.06 296 VAL A C 1
ATOM 2357 O O . VAL A 1 296 ? 19.201 19.842 3.576 1.00 89.06 296 VAL A O 1
ATOM 2360 N N . CYS A 1 297 ? 17.564 19.833 2.024 1.00 87.94 297 CYS A N 1
ATOM 2361 C CA . CYS A 1 297 ? 17.134 21.226 2.200 1.00 87.94 297 CYS A CA 1
ATOM 2362 C C . CYS A 1 297 ? 15.707 21.385 2.755 1.00 87.94 297 CYS A C 1
ATOM 2364 O O . CYS A 1 297 ? 15.275 22.518 2.942 1.00 87.94 297 CYS A O 1
ATOM 2366 N N . GLY A 1 298 ? 14.973 20.294 3.007 1.00 92.62 298 GLY A N 1
ATOM 2367 C CA . GLY A 1 298 ? 13.581 20.348 3.477 1.00 92.62 298 GLY A CA 1
ATOM 2368 C C . GLY A 1 298 ? 12.570 20.789 2.413 1.00 92.62 298 GLY A C 1
ATOM 2369 O O . GLY A 1 298 ? 11.484 21.224 2.762 1.00 92.62 298 GLY A O 1
ATOM 2370 N N . ILE A 1 299 ? 12.925 20.703 1.129 1.00 95.12 299 ILE A N 1
ATOM 2371 C CA . ILE A 1 299 ? 12.100 21.180 0.009 1.00 95.12 299 ILE A CA 1
ATOM 2372 C C . ILE A 1 299 ? 10.992 20.161 -0.301 1.00 95.12 299 ILE A C 1
ATOM 2374 O O . ILE A 1 299 ? 11.301 19.030 -0.693 1.00 95.12 299 ILE A O 1
ATOM 2378 N N . GLU A 1 300 ? 9.723 20.561 -0.184 1.00 94.50 300 GLU A N 1
ATOM 2379 C CA . GLU A 1 300 ? 8.545 19.737 -0.516 1.00 94.50 300 GLU A CA 1
ATOM 2380 C C . GLU A 1 300 ? 7.705 20.331 -1.658 1.00 94.50 300 GLU A C 1
ATOM 2382 O O . GLU A 1 300 ? 7.135 19.599 -2.481 1.00 94.50 300 GLU A O 1
ATOM 2387 N N . THR A 1 301 ? 7.656 21.657 -1.732 1.00 97.25 301 THR A N 1
ATOM 2388 C CA . THR A 1 301 ? 6.874 22.433 -2.695 1.00 97.25 301 THR A CA 1
ATOM 2389 C C . THR A 1 301 ? 7.770 23.191 -3.669 1.00 97.25 301 THR A C 1
ATOM 2391 O O . THR A 1 301 ? 8.973 23.361 -3.455 1.00 97.25 301 THR A O 1
ATOM 2394 N N . VAL A 1 302 ? 7.197 23.644 -4.783 1.00 95.94 302 VAL A N 1
ATOM 2395 C CA . VAL A 1 302 ? 7.939 24.478 -5.733 1.00 95.94 302 VAL A CA 1
ATOM 2396 C C . VAL A 1 302 ? 8.265 25.851 -5.131 1.00 95.94 302 VAL A C 1
ATOM 2398 O O . VAL A 1 302 ? 9.311 26.416 -5.450 1.00 95.94 302 VAL A O 1
ATOM 2401 N N . LYS A 1 303 ? 7.451 26.335 -4.185 1.00 96.31 303 LYS A N 1
ATOM 2402 C CA . LYS A 1 303 ? 7.797 27.489 -3.353 1.00 96.31 303 LYS A CA 1
ATOM 2403 C C . LYS A 1 303 ? 9.105 27.295 -2.601 1.00 96.31 303 LYS A C 1
ATOM 2405 O O . LYS A 1 303 ? 10.012 28.115 -2.741 1.00 96.31 303 LYS A O 1
ATOM 2410 N N . ASP A 1 304 ? 9.261 26.167 -1.913 1.00 96.75 304 ASP A N 1
ATOM 2411 C CA . ASP A 1 304 ? 10.512 25.852 -1.215 1.00 96.75 304 ASP A CA 1
ATOM 2412 C C . ASP A 1 304 ? 11.696 25.784 -2.193 1.00 96.75 304 ASP A C 1
ATOM 2414 O O . ASP A 1 304 ? 12.816 26.170 -1.863 1.00 96.75 304 ASP A O 1
ATOM 2418 N N . LEU A 1 305 ? 11.456 25.316 -3.426 1.00 94.81 305 LEU A N 1
ATOM 2419 C CA . LEU A 1 305 ? 12.471 25.256 -4.480 1.00 94.81 305 LEU A CA 1
ATOM 2420 C C . LEU A 1 305 ? 12.971 26.657 -4.871 1.00 94.81 305 LEU A C 1
ATOM 2422 O O . LEU A 1 305 ? 14.156 26.828 -5.156 1.00 94.81 305 LEU A O 1
ATOM 2426 N N . PHE A 1 306 ? 12.086 27.656 -4.875 1.00 94.62 306 PHE A N 1
ATOM 2427 C CA . PHE A 1 306 ? 12.448 29.054 -5.100 1.00 94.62 306 PHE A CA 1
ATOM 2428 C C . PHE A 1 306 ? 13.137 29.670 -3.873 1.00 94.62 306 PHE A C 1
ATOM 2430 O O . PHE A 1 306 ? 14.178 30.317 -3.998 1.00 94.62 306 PHE A O 1
ATOM 2437 N N . GLU A 1 307 ? 12.606 29.438 -2.674 1.00 95.00 307 GLU A N 1
ATOM 2438 C CA . GLU A 1 307 ? 13.168 29.973 -1.427 1.00 95.00 307 GLU A CA 1
ATOM 2439 C C . GLU A 1 307 ? 14.566 29.416 -1.122 1.00 95.00 307 GLU A C 1
ATOM 2441 O O . GLU A 1 307 ? 15.398 30.121 -0.558 1.00 95.00 307 GLU A O 1
ATOM 2446 N N . LYS A 1 308 ? 14.859 28.176 -1.538 1.00 95.50 308 LYS A N 1
ATOM 2447 C CA . LYS A 1 308 ? 16.156 27.498 -1.350 1.00 95.50 308 LYS A CA 1
ATOM 2448 C C . LYS A 1 308 ? 17.051 27.503 -2.594 1.00 95.50 308 LYS A C 1
ATOM 2450 O O . LYS A 1 308 ? 17.937 26.655 -2.744 1.00 95.50 308 LYS A O 1
ATOM 2455 N N . ARG A 1 309 ? 16.827 28.439 -3.523 1.00 94.25 309 ARG A N 1
ATOM 2456 C CA . ARG A 1 309 ? 17.561 28.518 -4.801 1.00 94.25 309 ARG A CA 1
ATOM 2457 C C . ARG A 1 309 ? 19.074 28.693 -4.623 1.00 94.25 309 ARG A C 1
ATOM 2459 O O . ARG A 1 309 ? 19.834 28.107 -5.394 1.00 94.25 309 ARG A O 1
ATOM 2466 N N . ALA A 1 310 ? 19.522 29.405 -3.587 1.00 93.69 310 ALA A N 1
ATOM 2467 C CA . ALA A 1 310 ? 20.945 29.556 -3.269 1.00 93.69 310 ALA A CA 1
ATOM 2468 C C . ALA A 1 310 ? 21.606 28.219 -2.895 1.00 93.69 310 ALA A C 1
ATOM 2470 O O . ALA A 1 310 ? 22.667 27.869 -3.420 1.00 93.69 310 ALA A O 1
ATOM 2471 N N . GLU A 1 311 ? 20.962 27.437 -2.026 1.00 94.56 311 GLU A N 1
ATOM 2472 C CA . GLU A 1 311 ? 21.431 26.110 -1.631 1.00 94.56 311 GLU A CA 1
ATOM 2473 C C . GLU A 1 311 ? 21.439 25.144 -2.813 1.00 94.56 311 GLU A C 1
ATOM 2475 O O . GLU A 1 311 ? 22.397 24.389 -2.987 1.00 94.56 311 GLU A O 1
ATOM 2480 N N . ILE A 1 312 ? 20.413 25.196 -3.665 1.00 94.31 312 ILE A N 1
ATOM 2481 C CA . ILE A 1 312 ? 20.342 24.374 -4.875 1.00 94.31 312 ILE A CA 1
ATOM 2482 C C . ILE A 1 312 ? 21.510 24.693 -5.816 1.00 94.31 312 ILE A C 1
ATOM 2484 O O . ILE A 1 312 ? 22.186 23.771 -6.282 1.00 94.31 312 ILE A O 1
ATOM 2488 N N . GLN A 1 313 ? 21.777 25.979 -6.059 1.00 93.00 313 GLN A N 1
ATOM 2489 C CA . GLN A 1 313 ? 22.862 26.423 -6.936 1.00 93.00 313 GLN A CA 1
ATOM 2490 C C . GLN A 1 313 ? 24.239 25.989 -6.423 1.00 93.00 313 GLN A C 1
ATOM 2492 O O . GLN A 1 313 ? 25.123 25.669 -7.214 1.00 93.00 313 GLN A O 1
ATOM 2497 N N . TYR A 1 314 ? 24.414 25.931 -5.102 1.00 93.12 314 TYR A N 1
ATOM 2498 C CA . TYR A 1 314 ? 25.656 25.487 -4.476 1.00 93.12 314 TYR A CA 1
ATOM 2499 C C . TYR A 1 314 ? 25.837 23.957 -4.483 1.00 93.12 314 TYR A C 1
ATOM 2501 O O . TYR A 1 314 ? 26.941 23.443 -4.685 1.00 93.12 314 TYR A O 1
ATOM 2509 N N . LEU A 1 315 ? 24.762 23.208 -4.229 1.00 91.75 315 LEU A N 1
ATOM 2510 C CA . LEU A 1 315 ? 24.832 21.767 -3.974 1.00 91.75 315 LEU A CA 1
ATOM 2511 C C . LEU A 1 315 ? 24.798 20.909 -5.238 1.00 91.75 315 LEU A C 1
ATOM 2513 O O . LEU A 1 315 ? 25.372 19.812 -5.258 1.00 91.75 315 LEU A O 1
ATOM 2517 N N . PHE A 1 316 ? 24.103 21.370 -6.275 1.00 91.75 316 PHE A N 1
ATOM 2518 C CA . PHE A 1 316 ? 23.855 20.594 -7.483 1.00 91.75 316 PHE A CA 1
ATOM 2519 C C . PHE A 1 316 ? 24.751 21.035 -8.640 1.00 91.75 316 PHE A C 1
ATOM 2521 O O . PHE A 1 316 ? 25.242 22.157 -8.699 1.00 91.75 316 PHE A O 1
ATOM 2528 N N . LYS A 1 317 ? 24.964 20.129 -9.602 1.00 89.88 317 LYS A N 1
ATOM 2529 C CA . LYS A 1 317 ? 25.664 20.476 -10.846 1.00 89.88 317 LYS A CA 1
ATOM 2530 C C . LYS A 1 317 ? 24.879 21.566 -11.596 1.00 89.88 317 LYS A C 1
ATOM 2532 O O . LYS A 1 317 ? 23.646 21.498 -11.575 1.00 89.88 317 LYS A O 1
ATOM 2537 N N . PRO A 1 318 ? 25.545 22.470 -12.343 1.00 86.25 318 PRO A N 1
ATOM 2538 C CA . PRO A 1 318 ? 24.890 23.600 -13.009 1.00 86.25 318 PRO A CA 1
ATOM 2539 C C . PRO A 1 318 ? 23.661 23.218 -13.842 1.00 86.25 318 PRO A C 1
ATOM 2541 O O . PRO A 1 318 ? 22.622 23.854 -13.735 1.00 86.25 318 PRO A O 1
ATOM 2544 N N . ALA A 1 319 ? 23.720 22.122 -14.605 1.00 82.31 319 ALA A N 1
ATOM 2545 C CA . ALA A 1 319 ? 22.580 21.658 -15.400 1.00 82.31 319 ALA A CA 1
ATOM 2546 C C . ALA A 1 319 ? 21.342 21.315 -14.545 1.00 82.31 319 ALA A C 1
ATOM 2548 O O . ALA A 1 319 ? 20.217 21.657 -14.909 1.00 82.31 319 ALA A O 1
ATOM 2549 N N . THR A 1 320 ? 21.541 20.656 -13.398 1.00 89.38 320 THR A N 1
ATOM 2550 C CA . THR A 1 320 ? 20.458 20.308 -12.469 1.00 89.38 320 THR A CA 1
ATOM 2551 C C . THR A 1 320 ? 19.955 21.538 -11.724 1.00 89.38 320 THR A C 1
ATOM 2553 O O . THR A 1 320 ? 18.746 21.718 -11.625 1.00 89.38 320 THR A O 1
ATOM 2556 N N . ALA A 1 321 ? 20.858 22.396 -11.247 1.00 90.81 321 ALA A N 1
ATOM 2557 C CA . ALA A 1 321 ? 20.486 23.624 -10.554 1.00 90.81 321 ALA A CA 1
ATOM 2558 C C . ALA A 1 321 ? 19.675 24.561 -11.465 1.00 90.81 321 ALA A C 1
ATOM 2560 O O . ALA A 1 321 ? 18.579 24.971 -11.100 1.00 90.81 321 ALA A O 1
ATOM 2561 N N . ASN A 1 322 ? 20.122 24.770 -12.708 1.00 89.31 322 ASN A N 1
ATOM 2562 C CA . ASN A 1 322 ? 19.410 25.580 -13.699 1.00 89.31 322 ASN A CA 1
ATOM 2563 C C . ASN A 1 322 ? 18.057 24.971 -14.097 1.00 89.31 322 ASN A C 1
ATOM 2565 O O . ASN A 1 322 ? 17.124 25.692 -14.439 1.00 89.31 322 ASN A O 1
ATOM 2569 N N . PHE A 1 323 ? 17.927 23.643 -14.112 1.00 92.19 323 PHE A N 1
ATOM 2570 C CA . PHE A 1 323 ? 16.629 22.996 -14.311 1.00 92.19 323 PHE A CA 1
ATOM 2571 C C . PHE A 1 323 ? 15.672 23.289 -13.146 1.00 92.19 323 PHE A C 1
ATOM 2573 O O . PHE A 1 323 ? 14.547 23.713 -13.392 1.00 92.19 323 PHE A O 1
ATOM 2580 N N . LEU A 1 324 ? 16.126 23.118 -11.901 1.00 94.12 324 LEU A N 1
ATOM 2581 C CA . LEU A 1 324 ? 15.311 23.358 -10.707 1.00 94.12 324 LEU A CA 1
ATOM 2582 C C . LEU A 1 324 ? 14.939 24.839 -10.552 1.00 94.12 324 LEU A C 1
ATOM 2584 O O . LEU A 1 324 ? 13.798 25.139 -10.224 1.00 94.12 324 LEU A O 1
ATOM 2588 N N . LEU A 1 325 ? 15.859 25.753 -10.865 1.00 92.88 325 LEU A N 1
ATOM 2589 C CA . LEU A 1 325 ? 15.599 27.192 -10.874 1.00 92.88 325 LEU A CA 1
ATOM 2590 C C . LEU A 1 325 ? 14.548 27.576 -11.921 1.00 92.88 325 LEU A C 1
ATOM 2592 O O . LEU A 1 325 ? 13.624 28.322 -11.629 1.00 92.88 325 LEU A O 1
ATOM 2596 N N . ARG A 1 326 ? 14.649 27.047 -13.145 1.00 92.56 326 ARG A N 1
ATOM 2597 C CA . ARG A 1 326 ? 13.634 27.294 -14.180 1.00 92.56 326 ARG A CA 1
ATOM 2598 C C . ARG A 1 326 ? 12.273 26.731 -13.774 1.00 92.56 326 ARG A C 1
ATOM 2600 O O . ARG A 1 326 ? 11.263 27.406 -13.944 1.00 92.56 326 ARG A O 1
ATOM 2607 N N . ALA A 1 327 ? 12.250 25.536 -13.184 1.00 93.00 327 ALA A N 1
ATOM 2608 C CA . ALA A 1 327 ? 11.025 24.943 -12.667 1.00 93.00 327 ALA A CA 1
ATOM 2609 C C . ALA A 1 327 ? 10.400 25.766 -11.530 1.00 93.00 327 ALA A C 1
ATOM 2611 O O . ALA A 1 327 ? 9.176 25.870 -11.483 1.00 93.00 327 ALA A O 1
ATOM 2612 N N . SER A 1 328 ? 11.211 26.379 -10.657 1.00 94.06 328 SER A N 1
ATOM 2613 C CA . SER A 1 328 ? 10.711 27.162 -9.521 1.00 94.06 328 SER A CA 1
ATOM 2614 C C . SER A 1 328 ? 9.987 28.449 -9.913 1.00 94.06 328 SER A C 1
ATOM 2616 O O . SER A 1 328 ? 9.117 28.907 -9.181 1.00 94.06 328 SER A O 1
ATOM 2618 N N . ILE A 1 329 ? 10.288 28.985 -11.097 1.00 92.88 329 ILE A N 1
ATOM 2619 C CA . ILE A 1 329 ? 9.619 30.158 -11.679 1.00 92.88 329 ILE A CA 1
ATOM 2620 C C . ILE A 1 329 ? 8.672 29.800 -12.836 1.00 92.88 329 ILE A C 1
ATOM 2622 O O . ILE A 1 329 ? 8.275 30.674 -13.609 1.00 92.88 329 ILE A O 1
ATOM 2626 N N . GLY A 1 330 ? 8.368 28.510 -13.021 1.00 91.75 330 GLY A N 1
ATOM 2627 C CA . GLY A 1 330 ? 7.473 28.047 -14.081 1.00 91.75 330 GLY A CA 1
ATOM 2628 C C . GLY A 1 330 ? 7.967 28.331 -15.504 1.00 91.75 330 GLY A C 1
ATOM 2629 O O . GLY A 1 330 ? 7.152 28.557 -16.393 1.00 91.75 330 GLY A O 1
ATOM 2630 N N . TYR A 1 331 ? 9.281 28.360 -15.738 1.00 90.69 331 TYR A N 1
ATOM 2631 C CA . TYR A 1 331 ? 9.875 28.658 -17.043 1.00 90.69 331 TYR A CA 1
ATOM 2632 C C . TYR A 1 331 ? 10.403 27.401 -17.744 1.00 90.69 331 TYR A C 1
ATOM 2634 O O . TYR A 1 331 ? 11.063 26.549 -17.148 1.00 90.69 331 TYR A O 1
ATOM 2642 N N . SER A 1 332 ? 10.209 27.331 -19.059 1.00 86.56 332 SER A N 1
ATOM 2643 C CA . SER A 1 332 ? 10.967 26.444 -19.940 1.00 86.56 332 SER A CA 1
ATOM 2644 C C . SER A 1 332 ? 11.144 27.089 -21.305 1.00 86.56 332 SER A C 1
ATOM 2646 O O . SER A 1 332 ? 10.262 27.803 -21.773 1.00 86.56 332 SER A O 1
ATOM 2648 N N . ASP A 1 333 ? 12.257 26.776 -21.960 1.00 77.19 333 ASP A N 1
ATOM 2649 C CA . ASP A 1 333 ? 12.538 27.239 -23.314 1.00 77.19 333 ASP A CA 1
ATOM 2650 C C . ASP A 1 333 ? 11.626 26.510 -24.312 1.00 77.19 333 ASP A C 1
ATOM 2652 O O . ASP A 1 333 ? 11.751 25.303 -24.527 1.00 77.19 333 ASP A O 1
ATOM 2656 N N . CYS A 1 334 ? 10.665 27.244 -24.863 1.00 65.62 334 CYS A N 1
ATOM 2657 C CA . CYS A 1 334 ? 9.677 26.757 -25.823 1.00 65.62 334 CYS A CA 1
ATOM 2658 C C . CYS A 1 334 ? 10.285 26.463 -27.204 1.00 65.62 334 CYS A C 1
ATOM 2660 O O . CYS A 1 334 ? 9.785 25.587 -27.907 1.00 65.62 334 CYS A O 1
ATOM 2662 N N . ASN A 1 335 ? 11.379 27.138 -27.571 1.00 61.88 335 ASN A N 1
ATOM 2663 C CA . ASN A 1 335 ? 12.002 27.010 -28.886 1.00 61.88 335 ASN A CA 1
ATOM 2664 C C . ASN A 1 335 ? 12.957 25.816 -28.946 1.00 61.88 335 ASN A C 1
ATOM 2666 O O . ASN A 1 335 ? 13.027 25.154 -29.975 1.00 61.88 335 ASN A O 1
ATOM 2670 N N . LYS A 1 336 ? 13.568 25.414 -27.824 1.00 61.19 336 LYS A N 1
ATOM 2671 C CA . LYS A 1 336 ? 14.333 24.150 -27.749 1.00 61.19 336 LYS A CA 1
ATOM 2672 C C . LYS A 1 336 ? 13.526 22.900 -28.084 1.00 61.19 336 LYS A C 1
ATOM 2674 O O . LYS A 1 336 ? 14.095 21.910 -28.523 1.00 61.19 336 LYS A O 1
ATOM 2679 N N . HIS A 1 337 ? 12.209 22.921 -27.886 1.00 54.91 337 HIS A N 1
ATOM 2680 C CA . HIS A 1 337 ? 11.357 21.809 -28.313 1.00 54.91 337 HIS A CA 1
ATOM 2681 C C . HIS A 1 337 ? 11.200 21.733 -29.845 1.00 54.91 337 HIS A C 1
ATOM 2683 O O . HIS A 1 337 ? 10.879 20.652 -30.339 1.00 54.91 337 HIS A O 1
ATOM 2689 N N . ARG A 1 338 ? 11.474 22.841 -30.558 1.00 49.91 338 ARG A N 1
ATOM 2690 C CA . ARG A 1 338 ? 11.409 23.021 -32.021 1.00 49.91 338 ARG A CA 1
ATOM 2691 C C . ARG A 1 338 ? 12.776 23.021 -32.730 1.00 49.91 338 ARG A C 1
ATOM 2693 O O . ARG A 1 338 ? 12.819 22.748 -33.918 1.00 49.91 338 ARG A O 1
ATOM 2700 N N . GLU A 1 339 ? 13.876 23.353 -32.054 1.00 42.59 339 GLU A N 1
ATOM 2701 C CA . GLU A 1 339 ? 15.213 23.464 -32.679 1.00 42.59 339 GLU A CA 1
ATOM 2702 C C . GLU A 1 339 ? 15.941 22.123 -32.866 1.00 42.59 339 GLU A C 1
ATOM 2704 O O . GLU A 1 339 ? 16.826 22.036 -33.708 1.00 42.59 339 GLU A O 1
ATOM 2709 N N . ASP A 1 340 ? 15.524 21.050 -32.184 1.00 40.97 340 ASP A N 1
ATOM 2710 C CA . ASP A 1 340 ? 16.010 19.682 -32.462 1.00 40.97 340 ASP A CA 1
ATOM 2711 C C . ASP A 1 340 ? 15.580 19.159 -33.862 1.00 40.97 340 ASP A C 1
ATOM 2713 O O . ASP A 1 340 ? 15.790 17.986 -34.157 1.00 40.97 340 ASP A O 1
ATOM 2717 N N . SER A 1 341 ? 14.939 19.987 -34.702 1.00 37.72 341 SER A N 1
ATOM 2718 C CA . SER A 1 341 ? 14.371 19.615 -36.007 1.00 37.72 341 SER A CA 1
ATOM 2719 C C . SER A 1 341 ? 14.615 20.644 -37.126 1.00 37.72 341 SER A C 1
ATOM 2721 O O . SER A 1 341 ? 13.784 20.763 -38.021 1.00 37.72 341 SER A O 1
ATOM 2723 N N . VAL A 1 342 ? 15.694 21.437 -37.081 1.00 33.28 342 VAL A N 1
ATOM 2724 C CA . VAL A 1 342 ? 16.053 22.334 -38.211 1.00 33.28 342 VAL A CA 1
ATOM 2725 C C . VAL A 1 342 ? 17.088 21.707 -39.161 1.00 33.28 342 VAL A C 1
ATOM 2727 O O . VAL A 1 342 ? 17.494 22.337 -40.129 1.00 33.28 342 VAL A O 1
ATOM 2730 N N . GLU A 1 343 ? 17.449 20.439 -38.978 1.00 32.06 343 GLU A N 1
ATOM 2731 C CA . GLU A 1 343 ? 18.182 19.679 -39.997 1.00 32.06 343 GLU A CA 1
ATOM 2732 C C . GLU A 1 343 ? 17.259 18.572 -40.537 1.00 32.06 343 GLU A C 1
ATOM 2734 O O . GLU A 1 343 ? 16.888 17.660 -39.809 1.00 32.06 343 GLU A O 1
ATOM 2739 N N . GLU A 1 344 ? 16.796 18.811 -41.768 1.00 34.59 344 GLU A N 1
ATOM 2740 C CA . GLU A 1 344 ? 16.126 17.980 -42.787 1.00 34.59 344 GLU A CA 1
ATOM 2741 C C . GLU A 1 344 ? 15.513 16.609 -42.398 1.00 34.59 344 GLU A C 1
ATOM 2743 O O . GLU A 1 344 ? 16.119 15.754 -41.758 1.00 34.59 344 GLU A O 1
ATOM 2748 N N . GLU A 1 345 ? 14.285 16.377 -42.884 1.00 32.88 345 GLU A N 1
ATOM 2749 C CA . GLU A 1 345 ? 13.399 15.220 -42.632 1.00 32.88 345 GLU A CA 1
ATOM 2750 C C . GLU A 1 345 ? 13.946 13.831 -43.038 1.00 32.88 345 GLU A C 1
ATOM 2752 O O . GLU A 1 345 ? 13.256 12.831 -42.836 1.00 32.88 345 GLU A O 1
ATOM 2757 N N . ASP A 1 346 ? 15.185 13.724 -43.521 1.00 32.19 346 ASP A N 1
ATOM 2758 C CA . ASP A 1 346 ? 15.802 12.447 -43.904 1.00 32.19 346 ASP A CA 1
ATOM 2759 C C . ASP A 1 346 ? 16.616 11.769 -42.777 1.00 32.19 346 ASP A C 1
ATOM 2761 O O . ASP A 1 346 ? 16.989 10.603 -42.912 1.00 32.19 346 ASP A O 1
ATOM 2765 N N . ASP A 1 347 ? 16.828 12.419 -41.622 1.00 38.97 347 ASP A N 1
ATOM 2766 C CA . ASP A 1 347 ? 17.816 11.958 -40.630 1.00 38.97 347 ASP A CA 1
ATOM 2767 C C . ASP A 1 347 ? 17.306 11.777 -39.178 1.00 38.97 347 ASP A C 1
ATOM 2769 O O . ASP A 1 347 ? 18.012 12.018 -38.191 1.00 38.97 347 ASP A O 1
ATOM 2773 N N . GLU A 1 348 ? 16.117 11.181 -38.987 1.00 38.28 348 GLU A N 1
ATOM 2774 C CA . GLU A 1 348 ? 15.701 10.623 -37.674 1.00 38.28 348 GLU A CA 1
ATOM 2775 C C . GLU A 1 348 ? 16.749 9.639 -37.080 1.00 38.28 348 GLU A C 1
ATOM 2777 O O . GLU A 1 348 ? 16.795 9.394 -35.864 1.00 38.28 348 GLU A O 1
ATOM 2782 N N . ALA A 1 349 ? 17.622 9.080 -37.926 1.00 39.06 349 ALA A N 1
ATOM 2783 C CA . ALA A 1 349 ? 18.750 8.237 -37.544 1.00 39.06 349 ALA A CA 1
ATOM 2784 C C . ALA A 1 349 ? 19.872 8.999 -36.800 1.00 39.06 349 ALA A C 1
ATOM 2786 O O . ALA A 1 349 ? 20.514 8.414 -35.920 1.00 39.06 349 ALA A O 1
ATOM 2787 N N . ILE A 1 350 ? 20.085 10.295 -37.070 1.00 41.41 350 ILE A N 1
ATOM 2788 C CA . ILE A 1 350 ? 21.256 11.058 -36.592 1.00 41.41 350 ILE A CA 1
ATOM 2789 C C . ILE A 1 350 ? 21.121 11.523 -35.129 1.00 41.41 350 ILE A C 1
ATOM 2791 O O . ILE A 1 350 ? 22.109 11.567 -34.383 1.00 41.41 350 ILE A O 1
ATOM 2795 N N . HIS A 1 351 ? 19.906 11.785 -34.636 1.00 43.78 351 HIS A N 1
ATOM 2796 C CA . HIS A 1 351 ? 19.706 12.305 -33.271 1.00 43.78 351 HIS A CA 1
ATOM 2797 C C . HIS A 1 351 ? 19.555 11.223 -32.189 1.00 43.78 351 HIS A C 1
ATOM 2799 O O . HIS A 1 351 ? 19.702 11.496 -30.986 1.00 43.78 351 HIS A O 1
ATOM 2805 N N . ARG A 1 352 ? 19.304 9.965 -32.572 1.00 52.94 352 ARG A N 1
ATOM 2806 C CA . ARG A 1 352 ? 19.098 8.872 -31.616 1.00 52.94 352 ARG A CA 1
ATOM 2807 C C . ARG A 1 352 ? 20.420 8.437 -30.977 1.00 52.94 352 ARG A C 1
ATOM 2809 O O . ARG A 1 352 ? 21.180 7.648 -31.522 1.00 52.94 352 ARG A O 1
ATOM 2816 N N . LYS A 1 353 ? 20.651 8.877 -29.734 1.00 60.47 353 LYS A N 1
ATOM 2817 C CA . LYS A 1 353 ? 21.881 8.601 -28.958 1.00 60.47 353 LYS A CA 1
ATOM 2818 C C . LYS A 1 353 ? 22.132 7.120 -28.640 1.00 60.47 353 LYS A C 1
ATOM 2820 O O . LYS A 1 353 ? 23.212 6.781 -28.163 1.00 60.47 353 LYS A O 1
ATOM 2825 N N . GLY A 1 354 ? 21.154 6.241 -28.839 1.00 63.03 354 GLY A N 1
ATOM 2826 C CA . GLY A 1 354 ? 21.355 4.816 -28.634 1.00 63.03 354 GLY A CA 1
ATOM 2827 C C . GLY A 1 354 ? 20.139 3.936 -28.878 1.00 63.03 354 GLY A C 1
ATOM 2828 O O . GLY A 1 354 ? 18.986 4.377 -28.835 1.00 63.03 354 GLY A O 1
ATOM 2829 N N . ILE A 1 355 ? 20.418 2.657 -29.112 1.00 74.69 355 ILE A N 1
ATOM 2830 C CA . ILE A 1 355 ? 19.428 1.588 -29.234 1.00 74.69 355 ILE A CA 1
ATOM 2831 C C . ILE A 1 355 ? 19.822 0.431 -28.317 1.00 74.69 355 ILE A C 1
ATOM 2833 O O . ILE A 1 355 ? 21.007 0.165 -28.112 1.00 74.69 355 ILE A O 1
ATOM 2837 N N . SER A 1 356 ? 18.832 -0.212 -27.701 1.00 78.38 356 SER A N 1
ATOM 2838 C CA . SER A 1 356 ? 19.053 -1.278 -26.728 1.00 78.38 356 SER A CA 1
ATOM 2839 C C . SER A 1 356 ? 17.972 -2.340 -26.808 1.00 78.38 356 SER A C 1
ATOM 2841 O O . SER A 1 356 ? 16.793 -1.995 -26.870 1.00 78.38 356 SER A O 1
ATOM 2843 N N . HIS A 1 357 ? 18.361 -3.602 -26.664 1.00 75.88 357 HIS A N 1
ATOM 2844 C CA . HIS A 1 357 ? 17.443 -4.706 -26.395 1.00 75.88 357 HIS A CA 1
ATOM 2845 C C . HIS A 1 357 ? 17.745 -5.290 -25.025 1.00 75.88 357 HIS A C 1
ATOM 2847 O O . HIS A 1 357 ? 18.891 -5.601 -24.718 1.00 75.88 357 HIS A O 1
ATOM 2853 N N . GLU A 1 358 ? 16.720 -5.471 -24.194 1.00 82.50 358 GLU A N 1
ATOM 2854 C CA . GLU A 1 358 ? 16.848 -6.172 -22.917 1.00 82.50 358 GLU A CA 1
ATOM 2855 C C . GLU A 1 358 ? 15.667 -7.110 -22.672 1.00 82.50 358 GLU A C 1
ATOM 2857 O O . GLU A 1 358 ? 14.524 -6.811 -23.019 1.00 82.50 358 GLU A O 1
ATOM 2862 N N . ARG A 1 359 ? 15.924 -8.261 -22.041 1.00 77.00 359 ARG A N 1
ATOM 2863 C CA . ARG A 1 359 ? 14.868 -9.202 -21.641 1.00 77.00 359 ARG A CA 1
ATOM 2864 C C . ARG A 1 359 ? 15.045 -9.641 -20.199 1.00 77.00 359 ARG A C 1
ATOM 2866 O O . ARG A 1 359 ? 16.121 -10.083 -19.805 1.00 77.00 359 ARG A O 1
ATOM 2873 N N . THR A 1 360 ? 13.958 -9.582 -19.429 1.00 74.69 360 THR A N 1
ATOM 2874 C CA . THR A 1 360 ? 13.871 -10.197 -18.095 1.00 74.69 360 THR A CA 1
ATOM 2875 C C . THR A 1 360 ? 13.391 -11.644 -18.221 1.00 74.69 360 THR A C 1
ATOM 2877 O O . THR A 1 360 ? 12.495 -11.934 -19.009 1.00 74.69 360 THR A O 1
ATOM 2880 N N . PHE A 1 361 ? 13.973 -12.551 -17.445 1.00 80.62 361 PHE A N 1
ATOM 2881 C CA . PHE A 1 361 ? 13.652 -13.979 -17.418 1.00 80.62 361 PHE A CA 1
ATOM 2882 C C . PHE A 1 361 ? 13.788 -14.541 -15.987 1.00 80.62 361 PHE A C 1
ATOM 2884 O O . PHE A 1 361 ? 14.207 -13.831 -15.064 1.00 80.62 361 PHE A O 1
ATOM 2891 N N . GLY A 1 362 ? 13.377 -15.798 -15.774 1.00 73.19 362 GLY A N 1
ATOM 2892 C CA . GLY A 1 362 ? 13.600 -16.501 -14.502 1.00 73.19 362 GLY A CA 1
ATOM 2893 C C . GLY A 1 362 ? 15.100 -16.628 -14.182 1.00 73.19 362 GLY A C 1
ATOM 2894 O O . GLY A 1 362 ? 15.908 -16.504 -15.086 1.00 73.19 362 GLY A O 1
ATOM 2895 N N . PRO A 1 363 ? 15.533 -16.831 -12.929 1.00 82.94 363 PRO A N 1
ATOM 2896 C CA . PRO A 1 363 ? 16.964 -16.868 -12.614 1.00 82.94 363 PRO A CA 1
ATOM 2897 C C . PRO A 1 363 ? 17.716 -17.989 -13.362 1.00 82.94 363 PRO A C 1
ATOM 2899 O O . PRO A 1 363 ? 17.443 -19.163 -13.138 1.00 82.94 363 PRO A O 1
ATOM 2902 N N . ILE A 1 364 ? 18.696 -17.630 -14.198 1.00 83.94 364 ILE A N 1
ATOM 2903 C CA . ILE A 1 364 ? 19.573 -18.554 -14.937 1.00 83.94 364 ILE A CA 1
ATOM 2904 C C . ILE A 1 364 ? 20.987 -18.479 -14.352 1.00 83.94 364 ILE A C 1
ATOM 2906 O O . ILE A 1 364 ? 21.523 -17.394 -14.120 1.00 83.94 364 ILE A O 1
ATOM 2910 N N . SER A 1 365 ? 21.605 -19.634 -14.104 1.00 83.81 365 SER A N 1
ATOM 2911 C CA . SER A 1 365 ? 23.011 -19.741 -13.677 1.00 83.81 365 SER A CA 1
ATOM 2912 C C . SER A 1 365 ? 23.896 -20.526 -14.643 1.00 83.81 365 SER A C 1
ATOM 2914 O O . SER A 1 365 ? 25.114 -20.505 -14.479 1.00 83.81 365 SER A O 1
ATOM 2916 N N . SER A 1 366 ? 23.302 -21.242 -15.602 1.00 87.00 366 SER A N 1
ATOM 2917 C CA . SER A 1 366 ? 24.052 -21.983 -16.615 1.00 87.00 366 SER A CA 1
ATOM 2918 C C . SER A 1 366 ? 24.760 -21.013 -17.554 1.00 87.00 366 SER A C 1
ATOM 2920 O O . SER A 1 366 ? 24.153 -20.058 -18.031 1.00 87.00 366 SER A O 1
ATOM 2922 N N . TRP A 1 367 ? 26.047 -21.240 -17.811 1.00 87.44 367 TRP A N 1
ATOM 2923 C CA . TRP A 1 367 ? 26.813 -20.383 -18.712 1.00 87.44 367 TRP A CA 1
ATOM 2924 C C . TRP A 1 367 ? 26.329 -20.505 -20.161 1.00 87.44 367 TRP A C 1
ATOM 2926 O O . TRP A 1 367 ? 26.167 -19.480 -20.815 1.00 87.44 367 TRP A O 1
ATOM 2936 N N . SER A 1 368 ? 26.021 -21.725 -20.618 1.00 84.25 368 SER A N 1
ATOM 2937 C CA . SER A 1 368 ? 25.483 -21.975 -21.962 1.00 84.25 368 SER A CA 1
ATOM 2938 C C . SER A 1 368 ? 24.187 -21.203 -22.190 1.00 84.25 368 SER A C 1
ATOM 2940 O O . SER A 1 368 ? 24.068 -20.458 -23.154 1.00 84.25 368 SER A O 1
ATOM 2942 N N . ASP A 1 369 ? 23.249 -21.291 -21.248 1.00 82.81 369 ASP A N 1
ATOM 2943 C CA . ASP A 1 369 ? 21.933 -20.668 -21.391 1.00 82.81 369 ASP A CA 1
ATOM 2944 C C . ASP A 1 369 ? 22.029 -19.138 -21.362 1.00 82.81 369 ASP A C 1
ATOM 2946 O O . ASP A 1 369 ? 21.260 -18.451 -22.034 1.00 82.81 369 ASP A O 1
ATOM 2950 N N . LEU A 1 370 ? 22.982 -18.589 -20.596 1.00 86.00 370 LEU A N 1
ATOM 2951 C CA . LEU A 1 370 ? 23.256 -17.152 -20.591 1.00 86.00 370 LEU A CA 1
ATOM 2952 C C . LEU A 1 370 ? 23.855 -16.681 -21.915 1.00 86.00 370 LEU A C 1
ATOM 2954 O O . LEU A 1 370 ? 23.429 -15.637 -22.406 1.00 86.00 370 LEU A O 1
ATOM 2958 N N . CYS A 1 371 ? 24.793 -17.436 -22.492 1.00 87.69 371 CYS A N 1
ATOM 2959 C CA . CYS A 1 371 ? 25.349 -17.153 -23.814 1.00 87.69 371 CYS A CA 1
ATOM 2960 C C . CYS A 1 371 ? 24.262 -17.216 -24.893 1.00 87.69 371 CYS A C 1
ATOM 2962 O O . CYS A 1 371 ? 24.063 -16.222 -25.582 1.00 87.69 371 CYS A O 1
ATOM 2964 N N . ASN A 1 372 ? 23.475 -18.295 -24.942 1.00 85.50 372 ASN A N 1
ATOM 2965 C CA . ASN A 1 372 ? 22.394 -18.462 -25.920 1.00 85.50 372 ASN A CA 1
ATOM 2966 C C . ASN A 1 372 ? 21.361 -17.329 -25.818 1.00 85.50 372 ASN A C 1
ATOM 2968 O O . ASN A 1 372 ? 20.899 -16.773 -26.813 1.00 85.50 372 ASN A O 1
ATOM 2972 N N . ARG A 1 373 ? 20.993 -16.930 -24.592 1.00 86.94 373 ARG A N 1
ATOM 2973 C CA . ARG A 1 373 ? 20.043 -15.830 -24.389 1.00 86.94 373 ARG A CA 1
ATOM 2974 C C . ARG A 1 373 ? 20.627 -14.483 -24.808 1.00 86.94 373 ARG A C 1
ATOM 2976 O O . ARG A 1 373 ? 19.891 -13.650 -25.335 1.00 86.94 373 ARG A O 1
ATOM 2983 N N . LEU A 1 374 ? 21.912 -14.255 -24.537 1.00 88.50 374 LEU A N 1
ATOM 2984 C CA . LEU A 1 374 ? 22.613 -13.035 -24.925 1.00 88.50 374 LEU A CA 1
ATOM 2985 C C . LEU A 1 374 ? 22.762 -12.927 -26.443 1.00 88.50 374 LEU A C 1
ATOM 2987 O O . LEU A 1 374 ? 22.578 -11.842 -26.988 1.00 88.50 374 LEU A O 1
ATOM 2991 N N . GLU A 1 375 ? 23.042 -14.041 -27.107 1.00 89.25 375 GLU A N 1
ATOM 2992 C CA . GLU A 1 375 ? 23.113 -14.143 -28.560 1.00 89.25 375 GLU A CA 1
ATOM 2993 C C . GLU A 1 375 ? 21.781 -13.740 -29.195 1.00 89.25 375 GLU A C 1
ATOM 2995 O O . GLU A 1 375 ? 21.745 -12.784 -29.961 1.00 89.25 375 GLU A O 1
ATOM 3000 N N . MET A 1 376 ? 20.659 -14.338 -28.775 1.00 86.25 376 MET A N 1
ATOM 3001 C CA . MET A 1 376 ? 19.329 -13.965 -29.285 1.00 86.25 376 MET A CA 1
ATOM 3002 C C . MET A 1 376 ? 19.017 -12.465 -29.131 1.00 86.25 376 MET A C 1
ATOM 3004 O O . MET A 1 376 ? 18.438 -11.843 -30.024 1.00 86.25 376 MET A O 1
ATOM 3008 N N . ILE A 1 377 ? 19.369 -11.880 -27.980 1.00 87.19 377 ILE A N 1
ATOM 3009 C CA . ILE A 1 377 ? 19.147 -10.453 -27.692 1.00 87.19 377 ILE A CA 1
ATOM 3010 C C . ILE A 1 377 ? 20.022 -9.581 -28.596 1.00 87.19 377 ILE A C 1
ATOM 3012 O O . ILE A 1 377 ? 19.546 -8.591 -29.145 1.00 87.19 377 ILE A O 1
ATOM 3016 N N . THR A 1 378 ? 21.283 -9.967 -28.774 1.00 85.44 378 THR A N 1
ATOM 3017 C CA . THR A 1 378 ? 22.243 -9.246 -29.613 1.00 85.44 378 THR A CA 1
ATOM 3018 C C . THR A 1 378 ? 21.878 -9.333 -31.091 1.00 85.44 378 THR A C 1
ATOM 3020 O O . THR A 1 378 ? 21.924 -8.320 -31.777 1.00 85.44 378 THR A O 1
ATOM 3023 N N . LEU A 1 379 ? 21.426 -10.488 -31.578 1.00 87.38 379 LEU A N 1
ATOM 3024 C CA . LEU A 1 379 ? 20.960 -10.637 -32.958 1.00 87.38 379 LEU A CA 1
ATOM 3025 C C . LEU A 1 379 ? 19.707 -9.795 -33.237 1.00 87.38 379 LEU A C 1
ATOM 3027 O O . LEU A 1 379 ? 19.608 -9.188 -34.299 1.00 87.38 379 LEU A O 1
ATOM 3031 N N . SER A 1 380 ? 18.797 -9.678 -32.262 1.00 84.94 380 SER A N 1
ATOM 3032 C CA . SER A 1 380 ? 17.643 -8.767 -32.370 1.00 84.94 380 SER A CA 1
ATOM 3033 C C . SER A 1 380 ? 18.090 -7.300 -32.459 1.00 84.94 380 SER A C 1
ATOM 3035 O O . SER A 1 380 ? 17.560 -6.536 -33.257 1.00 84.94 380 SER A O 1
ATOM 3037 N N . LEU A 1 381 ? 19.108 -6.908 -31.681 1.00 84.44 381 LEU A N 1
ATOM 3038 C CA . LEU A 1 381 ? 19.706 -5.573 -31.766 1.00 84.44 381 LEU A CA 1
ATOM 3039 C C . LEU A 1 381 ? 20.352 -5.323 -33.138 1.00 84.44 381 LEU A C 1
ATOM 3041 O O . LEU A 1 381 ? 20.189 -4.242 -33.690 1.00 84.44 381 LEU A O 1
ATOM 3045 N N . VAL A 1 382 ? 21.068 -6.307 -33.691 1.00 83.88 382 VAL A N 1
ATOM 3046 C CA . VAL A 1 382 ? 21.680 -6.213 -35.029 1.00 83.88 382 VAL A CA 1
ATOM 3047 C C . VAL A 1 382 ? 20.617 -6.046 -36.112 1.00 83.88 382 VAL A C 1
ATOM 3049 O O . VAL A 1 382 ? 20.808 -5.252 -37.028 1.00 83.88 382 VAL A O 1
ATOM 3052 N N . GLN A 1 383 ? 19.490 -6.751 -36.004 1.00 83.62 383 GLN A N 1
ATOM 3053 C CA . GLN A 1 383 ? 18.374 -6.575 -36.928 1.00 83.62 383 GLN A CA 1
ATOM 3054 C C . GLN A 1 383 ? 17.832 -5.139 -36.890 1.00 83.62 383 GLN A C 1
ATOM 3056 O O . GLN A 1 383 ? 17.751 -4.504 -37.938 1.00 83.62 383 GLN A O 1
ATOM 3061 N N . ASP A 1 384 ? 17.562 -4.591 -35.703 1.00 78.38 384 ASP A N 1
ATOM 3062 C CA . ASP A 1 384 ? 17.089 -3.207 -35.577 1.00 78.38 384 ASP A CA 1
ATOM 3063 C C . ASP A 1 384 ? 18.113 -2.181 -36.097 1.00 78.38 384 ASP A C 1
ATOM 3065 O O . ASP A 1 384 ? 17.732 -1.138 -36.627 1.00 78.38 384 ASP A O 1
ATOM 3069 N N . LEU A 1 385 ? 19.412 -2.445 -35.920 1.00 80.81 385 LEU A N 1
ATOM 3070 C CA . LEU A 1 385 ? 20.483 -1.599 -36.452 1.00 80.81 385 LEU A CA 1
ATOM 3071 C C . LEU A 1 385 ? 20.500 -1.615 -37.985 1.00 80.81 385 LEU A C 1
ATOM 3073 O O . LEU A 1 385 ? 20.653 -0.557 -38.588 1.00 80.81 385 LEU A O 1
ATOM 3077 N N . ARG A 1 386 ? 20.291 -2.783 -38.608 1.00 82.88 386 ARG A N 1
ATOM 3078 C CA . ARG A 1 386 ? 20.189 -2.929 -40.070 1.00 82.88 386 ARG A CA 1
ATOM 3079 C C . ARG A 1 386 ? 18.972 -2.212 -40.634 1.00 82.88 386 ARG A C 1
ATOM 3081 O O . ARG A 1 386 ? 19.114 -1.431 -41.564 1.00 82.88 386 ARG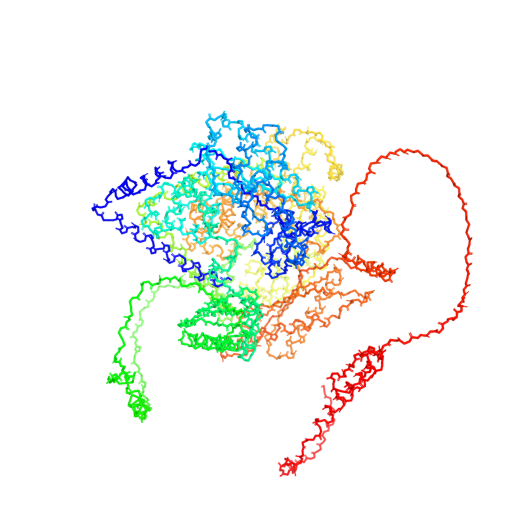 A O 1
ATOM 3088 N N . GLU A 1 387 ? 17.798 -2.439 -40.048 1.00 76.75 387 GLU A N 1
ATOM 3089 C CA . GLU A 1 387 ? 16.538 -1.825 -40.496 1.00 76.75 387 GLU A CA 1
ATOM 3090 C C . GLU A 1 387 ? 16.575 -0.291 -40.432 1.00 76.75 387 GLU A C 1
ATOM 3092 O O . GLU A 1 387 ? 15.867 0.375 -41.179 1.00 76.75 387 GLU A O 1
ATOM 3097 N N . ARG A 1 388 ? 17.405 0.270 -39.544 1.00 72.94 388 ARG A N 1
ATOM 3098 C CA . ARG A 1 388 ? 17.557 1.718 -39.336 1.00 72.94 388 ARG A CA 1
ATOM 3099 C C . ARG A 1 388 ? 18.837 2.297 -39.935 1.00 72.94 388 ARG A C 1
ATOM 3101 O O . ARG A 1 388 ? 19.116 3.466 -39.698 1.00 72.94 388 ARG A O 1
ATOM 3108 N N . ASN A 1 389 ? 19.631 1.484 -40.631 1.00 74.31 389 ASN A N 1
ATOM 3109 C CA . ASN A 1 389 ? 20.929 1.866 -41.187 1.00 74.31 389 ASN A CA 1
ATOM 3110 C C . ASN A 1 389 ? 21.881 2.546 -40.169 1.00 74.31 389 ASN A C 1
ATOM 3112 O O . ASN A 1 389 ? 22.534 3.544 -40.463 1.00 74.31 389 ASN A O 1
ATOM 3116 N N . LEU A 1 390 ? 21.947 2.024 -38.938 1.00 78.50 390 LEU A N 1
ATOM 3117 C CA . LEU A 1 390 ? 22.760 2.588 -37.852 1.00 78.50 390 LEU A CA 1
ATOM 3118 C C . LEU A 1 390 ? 24.074 1.821 -37.658 1.00 78.50 390 LEU A C 1
ATOM 3120 O O . LEU A 1 390 ? 24.081 0.594 -37.541 1.00 78.50 390 LEU A O 1
ATOM 3124 N N . MET A 1 391 ? 25.178 2.560 -37.508 1.00 79.06 391 MET A N 1
ATOM 3125 C CA . MET A 1 391 ? 26.529 2.016 -37.319 1.00 79.06 391 MET A CA 1
ATOM 3126 C C . MET A 1 391 ? 27.077 2.299 -35.908 1.00 79.06 391 MET A C 1
ATOM 3128 O O . MET A 1 391 ? 27.584 3.394 -35.643 1.00 79.06 391 MET A O 1
ATOM 3132 N N . PRO A 1 392 ? 26.989 1.346 -34.963 1.00 78.75 392 PRO A N 1
ATOM 3133 C CA . PRO A 1 392 ? 27.446 1.562 -33.592 1.00 78.75 392 PRO A CA 1
ATOM 3134 C C . PRO A 1 392 ? 28.984 1.544 -33.471 1.00 78.75 392 PRO A C 1
ATOM 3136 O O . PRO A 1 392 ? 29.644 0.776 -34.151 1.00 78.75 392 PRO A O 1
ATOM 3139 N N . LYS A 1 393 ? 29.577 2.316 -32.550 1.00 74.69 393 LYS A N 1
ATOM 3140 C CA . LYS A 1 393 ? 30.989 2.215 -32.103 1.00 74.69 393 LYS A CA 1
ATOM 3141 C C . LYS A 1 393 ? 31.153 1.577 -30.718 1.00 74.69 393 LYS A C 1
ATOM 3143 O O . LYS A 1 393 ? 32.126 0.869 -30.468 1.00 74.69 393 LYS A O 1
ATOM 3148 N N . THR A 1 394 ? 30.199 1.807 -29.819 1.00 78.50 394 THR A N 1
ATOM 3149 C CA . THR A 1 394 ? 30.196 1.316 -28.432 1.00 78.50 394 THR A CA 1
ATOM 3150 C C . THR A 1 394 ? 29.183 0.196 -28.204 1.00 78.50 394 THR A C 1
ATOM 3152 O O . THR A 1 394 ? 27.991 0.394 -28.378 1.00 78.50 394 THR A O 1
ATOM 3155 N N . VAL A 1 395 ? 29.598 -0.965 -27.708 1.00 80.38 395 VAL A N 1
ATOM 3156 C CA . VAL A 1 395 ? 28.676 -2.027 -27.268 1.00 80.38 395 VAL A CA 1
ATOM 3157 C C . VAL A 1 395 ? 28.665 -2.066 -25.750 1.00 80.38 395 VAL A C 1
ATOM 3159 O O . VAL A 1 395 ? 29.707 -2.188 -25.120 1.00 80.38 395 VAL A O 1
ATOM 3162 N N . THR A 1 396 ? 27.484 -1.971 -25.149 1.00 82.06 396 THR A N 1
ATOM 3163 C CA . THR A 1 396 ? 27.269 -2.029 -23.702 1.00 82.06 396 THR A CA 1
ATOM 3164 C C . THR A 1 396 ? 26.427 -3.243 -23.348 1.00 82.06 396 THR A C 1
ATOM 3166 O O . THR A 1 396 ? 25.309 -3.390 -23.826 1.00 82.06 396 THR A O 1
ATOM 3169 N N . LEU A 1 397 ? 26.939 -4.089 -22.462 1.00 85.62 397 LEU A N 1
ATOM 3170 C CA . LEU A 1 397 ? 26.211 -5.168 -21.815 1.00 85.62 397 LEU A CA 1
ATOM 3171 C C . LEU A 1 397 ? 25.599 -4.676 -20.501 1.00 85.62 397 LEU A C 1
ATOM 3173 O O . LEU A 1 397 ? 26.284 -4.101 -19.656 1.00 85.62 397 LEU A O 1
ATOM 3177 N N . LYS A 1 398 ? 24.329 -5.008 -20.277 1.00 86.38 398 LYS A N 1
ATOM 3178 C CA . LYS A 1 398 ? 23.615 -4.834 -19.013 1.00 86.38 398 LYS A CA 1
ATOM 3179 C C . LYS A 1 398 ? 23.187 -6.190 -18.469 1.00 86.38 398 LYS A C 1
ATOM 3181 O O . LYS A 1 398 ? 22.380 -6.894 -19.068 1.00 86.38 398 LYS A O 1
ATOM 3186 N N . VAL A 1 399 ? 23.679 -6.534 -17.287 1.00 84.38 399 VAL A N 1
ATOM 3187 C CA . VAL A 1 399 ? 23.356 -7.773 -16.576 1.00 84.38 399 VAL A CA 1
ATOM 3188 C C . VAL A 1 399 ? 22.616 -7.422 -15.296 1.00 84.38 399 VAL A C 1
ATOM 3190 O O . VAL A 1 399 ? 23.138 -6.694 -14.457 1.00 84.38 399 VAL A O 1
ATOM 3193 N N . LYS A 1 400 ? 21.409 -7.956 -15.099 1.00 82.19 400 LYS A N 1
ATOM 3194 C CA . LYS A 1 400 ? 20.726 -7.905 -13.799 1.00 82.19 400 LYS A CA 1
ATOM 3195 C C . LYS A 1 400 ? 20.835 -9.266 -13.136 1.00 82.19 400 LYS A C 1
ATOM 3197 O O . LYS A 1 400 ? 20.346 -10.254 -13.680 1.00 82.19 400 LYS A O 1
ATOM 3202 N N . LEU A 1 401 ? 21.419 -9.325 -11.949 1.00 83.12 401 LEU A N 1
ATOM 3203 C CA . LEU A 1 401 ? 21.522 -10.550 -11.163 1.00 83.12 401 LEU A CA 1
ATOM 3204 C C . LEU A 1 401 ? 20.173 -10.933 -10.531 1.00 83.12 401 LEU A C 1
ATOM 3206 O O . LEU A 1 401 ? 19.265 -10.109 -10.420 1.00 83.12 401 LEU A O 1
ATOM 3210 N N . ALA A 1 402 ? 20.034 -12.173 -10.058 1.00 79.38 402 ALA A N 1
ATOM 3211 C CA . ALA A 1 402 ? 18.864 -12.656 -9.317 1.00 79.38 402 ALA A CA 1
ATOM 3212 C C . ALA A 1 402 ? 18.563 -11.792 -8.074 1.00 79.38 402 ALA A C 1
ATOM 3214 O O . ALA A 1 402 ? 17.394 -11.552 -7.761 1.00 79.38 402 ALA A O 1
ATOM 3215 N N . SER A 1 403 ? 19.616 -11.243 -7.450 1.00 73.19 403 SER A N 1
ATOM 3216 C CA . SER A 1 403 ? 19.578 -10.242 -6.368 1.00 73.19 403 SER A CA 1
ATOM 3217 C C . SER A 1 403 ? 19.050 -8.865 -6.796 1.00 73.19 403 SER A C 1
ATOM 3219 O O . SER A 1 403 ? 18.872 -7.990 -5.953 1.00 73.19 403 SER A O 1
ATOM 3221 N N . PHE A 1 404 ? 18.765 -8.682 -8.088 1.00 74.06 404 PHE A N 1
ATOM 3222 C CA . PHE A 1 404 ? 18.437 -7.435 -8.777 1.00 74.06 404 PHE A CA 1
ATOM 3223 C C . PHE A 1 404 ? 19.602 -6.447 -8.941 1.00 74.06 404 PHE A C 1
ATOM 3225 O O . PHE A 1 404 ? 19.377 -5.380 -9.514 1.00 74.06 404 PHE A O 1
ATOM 3232 N N . ASP A 1 405 ? 20.817 -6.778 -8.488 1.00 76.38 405 ASP A N 1
ATOM 3233 C CA . ASP A 1 405 ? 22.014 -5.958 -8.728 1.00 76.38 405 ASP A CA 1
ATOM 3234 C C . ASP A 1 405 ? 22.248 -5.808 -10.238 1.00 76.38 405 ASP A C 1
ATOM 3236 O O . ASP A 1 405 ? 22.093 -6.781 -10.978 1.00 76.38 405 ASP A O 1
ATOM 3240 N N . ILE A 1 406 ? 22.597 -4.605 -10.699 1.00 80.44 406 ILE A N 1
ATOM 3241 C CA . ILE A 1 406 ? 22.871 -4.333 -12.116 1.00 80.44 406 ILE A CA 1
ATOM 3242 C C . ILE A 1 406 ? 24.378 -4.174 -12.299 1.00 80.44 406 ILE A C 1
ATOM 3244 O O . ILE A 1 406 ? 25.003 -3.396 -11.584 1.00 80.44 406 ILE A O 1
ATOM 3248 N N . ILE A 1 407 ? 24.937 -4.902 -13.260 1.00 82.19 407 ILE A N 1
ATOM 3249 C CA . ILE A 1 407 ? 26.312 -4.768 -13.735 1.00 82.19 407 ILE A CA 1
ATOM 3250 C C . ILE A 1 407 ? 26.235 -4.284 -15.179 1.00 82.19 407 ILE A C 1
ATOM 3252 O O . ILE A 1 407 ? 25.552 -4.900 -15.996 1.00 82.19 407 ILE A O 1
ATOM 3256 N N . THR A 1 408 ? 26.923 -3.191 -15.491 1.00 82.88 408 THR A N 1
ATOM 3257 C CA . THR A 1 408 ? 27.074 -2.689 -16.860 1.00 82.88 408 THR A CA 1
ATOM 3258 C C . THR A 1 408 ? 28.536 -2.744 -17.274 1.00 82.88 408 THR A C 1
ATOM 3260 O O . THR A 1 408 ? 29.415 -2.384 -16.489 1.00 82.88 408 THR A O 1
ATOM 3263 N N . ARG A 1 409 ? 28.814 -3.206 -18.489 1.00 82.00 409 ARG A N 1
ATOM 3264 C CA . ARG A 1 409 ? 30.154 -3.210 -19.091 1.00 82.00 409 ARG A CA 1
ATOM 3265 C C . ARG A 1 409 ? 30.045 -2.691 -20.511 1.00 82.00 409 ARG A C 1
ATOM 3267 O O . ARG A 1 409 ? 29.027 -2.945 -21.141 1.00 82.00 409 ARG A O 1
ATOM 3274 N N . ALA A 1 410 ? 31.047 -1.972 -20.992 1.00 83.25 410 ALA A N 1
ATOM 3275 C CA . ALA A 1 410 ? 31.034 -1.421 -22.336 1.00 83.25 410 ALA A CA 1
ATOM 3276 C C . ALA A 1 410 ? 32.417 -1.512 -22.976 1.00 83.25 410 ALA A C 1
ATOM 3278 O O . ALA A 1 410 ? 33.422 -1.439 -22.273 1.00 83.25 410 ALA A O 1
ATOM 3279 N N . VAL A 1 411 ? 32.438 -1.658 -24.296 1.00 78.31 411 VAL A N 1
ATOM 3280 C CA . VAL A 1 411 ? 33.634 -1.598 -25.139 1.00 78.31 411 VAL A CA 1
ATOM 3281 C C . VAL A 1 411 ? 33.335 -0.662 -26.301 1.00 78.31 411 VAL A C 1
ATOM 3283 O O . VAL A 1 411 ? 32.300 -0.807 -26.950 1.00 78.31 411 VAL A O 1
ATOM 3286 N N . THR A 1 412 ? 34.248 0.267 -26.571 1.00 80.25 412 THR A N 1
ATOM 3287 C CA . THR A 1 412 ? 34.198 1.182 -27.718 1.00 80.25 412 THR A CA 1
ATOM 3288 C C . THR A 1 412 ? 35.316 0.825 -28.687 1.00 80.25 412 THR A C 1
ATOM 3290 O O . THR A 1 412 ? 36.453 0.615 -28.267 1.00 80.25 412 THR A O 1
ATOM 3293 N N . ARG A 1 413 ? 34.993 0.719 -29.978 1.00 74.56 413 ARG A N 1
ATOM 3294 C CA . ARG A 1 413 ? 35.970 0.508 -31.053 1.00 74.56 413 ARG A CA 1
ATOM 3295 C C . ARG A 1 413 ? 36.263 1.821 -31.776 1.00 74.56 413 ARG A C 1
ATOM 3297 O O . ARG A 1 413 ? 35.398 2.685 -31.884 1.00 74.56 413 ARG A O 1
ATOM 3304 N N . ASN A 1 414 ? 37.467 1.915 -32.338 1.00 70.88 414 ASN A N 1
ATOM 3305 C CA . ASN A 1 414 ? 37.881 3.055 -33.163 1.00 70.88 414 ASN A CA 1
ATOM 3306 C C . ASN A 1 414 ? 37.076 3.142 -34.472 1.00 70.88 414 ASN A C 1
ATOM 3308 O O . ASN A 1 414 ? 36.758 4.234 -34.936 1.00 70.88 414 ASN A O 1
ATOM 3312 N N . MET A 1 415 ? 36.718 1.988 -35.045 1.00 72.25 415 MET A N 1
ATOM 3313 C CA . MET A 1 415 ? 35.850 1.882 -36.220 1.00 72.25 415 MET A CA 1
ATOM 3314 C C . MET A 1 415 ? 34.454 1.408 -35.815 1.00 72.25 415 MET A C 1
ATOM 3316 O O . MET A 1 415 ? 34.316 0.574 -34.917 1.00 72.25 415 MET A O 1
ATOM 3320 N N . ALA A 1 416 ? 33.430 1.947 -36.480 1.00 77.25 416 ALA A N 1
ATOM 3321 C CA . ALA A 1 416 ? 32.047 1.540 -36.268 1.00 77.25 416 ALA A CA 1
ATOM 3322 C C . ALA A 1 416 ? 31.784 0.142 -36.849 1.00 77.25 416 ALA A C 1
ATOM 3324 O O . ALA A 1 416 ? 32.436 -0.275 -37.806 1.00 77.25 416 ALA A O 1
ATOM 3325 N N . PHE A 1 417 ? 30.820 -0.575 -36.276 1.00 76.19 417 PHE A N 1
ATOM 3326 C CA . PHE A 1 417 ? 30.318 -1.821 -36.839 1.00 76.19 417 PHE A CA 1
ATOM 3327 C C . PHE A 1 417 ? 29.410 -1.508 -38.026 1.00 76.19 417 PHE A C 1
ATOM 3329 O O . PHE A 1 417 ? 28.452 -0.743 -37.905 1.00 76.19 417 PHE A O 1
ATOM 3336 N N . VAL A 1 418 ? 29.718 -2.123 -39.160 1.00 76.50 418 VAL A N 1
ATOM 3337 C CA . VAL A 1 418 ? 28.990 -1.974 -40.423 1.00 76.50 418 VAL A CA 1
ATOM 3338 C C . VAL A 1 418 ? 28.216 -3.262 -40.661 1.00 76.50 418 VAL A C 1
ATOM 3340 O O . VAL A 1 418 ? 28.815 -4.322 -40.607 1.00 76.50 418 VAL A O 1
ATOM 3343 N N . PHE A 1 419 ? 26.911 -3.216 -40.922 1.00 73.56 419 PHE A N 1
ATOM 3344 C CA . PHE A 1 419 ? 26.115 -4.431 -41.181 1.00 73.56 419 PHE A CA 1
ATOM 3345 C C . PHE A 1 419 ? 25.472 -4.433 -42.568 1.00 73.56 419 PHE A C 1
ATOM 3347 O O . PHE A 1 419 ? 24.363 -4.946 -42.735 1.00 73.56 419 PHE A O 1
ATOM 3354 N N . ASP A 1 420 ? 26.170 -3.851 -43.539 1.00 68.62 420 ASP A N 1
ATOM 3355 C CA . ASP A 1 420 ? 25.764 -3.794 -44.940 1.00 68.62 420 ASP A CA 1
ATOM 3356 C C . ASP A 1 420 ? 26.287 -5.026 -45.696 1.00 68.62 420 ASP A C 1
ATOM 3358 O O . ASP A 1 420 ? 27.466 -5.366 -45.594 1.00 68.62 420 ASP A O 1
ATOM 3362 N N . GLN A 1 421 ? 25.419 -5.710 -46.443 1.00 58.59 421 GLN A N 1
ATOM 3363 C CA . GLN A 1 421 ? 25.788 -6.891 -47.231 1.00 58.59 421 GLN A CA 1
ATOM 3364 C C . GLN A 1 421 ? 26.617 -6.536 -48.477 1.00 58.59 421 GLN A C 1
ATOM 3366 O O . GLN A 1 421 ? 27.272 -7.415 -49.030 1.00 58.59 421 GLN A O 1
ATOM 3371 N N . ASN A 1 422 ? 26.640 -5.260 -48.878 1.00 57.56 422 ASN A N 1
ATOM 3372 C CA . ASN A 1 422 ? 27.335 -4.779 -50.075 1.00 57.56 422 ASN A CA 1
ATOM 3373 C C . ASN A 1 422 ? 28.692 -4.107 -49.781 1.00 57.56 422 ASN A C 1
ATOM 3375 O O . ASN A 1 422 ? 29.372 -3.662 -50.705 1.00 57.56 422 ASN A O 1
ATOM 3379 N N . SER A 1 423 ? 29.110 -4.033 -48.511 1.00 61.53 423 SER A N 1
ATOM 3380 C CA . SER A 1 423 ? 30.353 -3.374 -48.093 1.00 61.53 423 SER A CA 1
ATOM 3381 C C . SER A 1 423 ? 31.494 -4.368 -47.856 1.00 61.53 423 SER A C 1
ATOM 3383 O O . SER A 1 423 ? 31.333 -5.364 -47.152 1.00 61.53 423 SER A O 1
ATOM 3385 N N . THR A 1 424 ? 32.695 -4.052 -48.347 1.00 54.75 424 THR A N 1
ATOM 3386 C CA . THR A 1 424 ? 33.936 -4.799 -48.052 1.00 54.75 424 THR A CA 1
ATOM 3387 C C . THR A 1 424 ? 34.391 -4.680 -46.590 1.00 54.75 424 THR A C 1
ATOM 3389 O O . THR A 1 424 ? 35.249 -5.443 -46.154 1.00 54.75 424 THR A O 1
ATOM 3392 N N . LEU A 1 425 ? 33.804 -3.756 -45.817 1.00 60.59 425 LEU A N 1
ATOM 3393 C CA . LEU A 1 425 ? 34.074 -3.507 -44.393 1.00 60.59 425 LEU A CA 1
ATOM 3394 C C . LEU A 1 425 ? 32.967 -4.059 -43.469 1.00 60.59 425 LEU A C 1
ATOM 3396 O O . LEU A 1 425 ? 32.893 -3.683 -42.296 1.00 60.59 425 LEU A O 1
ATOM 3400 N N . SER A 1 426 ? 32.092 -4.931 -43.983 1.00 68.00 426 SER A N 1
ATOM 3401 C CA . SER A 1 426 ? 30.969 -5.493 -43.227 1.00 68.00 426 SER A CA 1
ATOM 3402 C C . SER A 1 426 ? 31.437 -6.317 -42.023 1.00 68.00 426 SER A C 1
ATOM 3404 O O . SER A 1 426 ? 32.205 -7.269 -42.142 1.00 68.00 426 SER A O 1
ATOM 3406 N N . SER A 1 427 ? 30.964 -5.938 -40.842 1.00 76.12 427 SER A N 1
ATOM 3407 C CA . SER A 1 427 ? 31.089 -6.692 -39.600 1.00 76.12 427 SER A CA 1
ATOM 3408 C C . SER A 1 427 ? 30.085 -7.842 -39.584 1.00 76.12 427 SER A C 1
ATOM 3410 O O . SER A 1 427 ? 28.913 -7.687 -39.945 1.00 76.12 427 SER A O 1
ATOM 3412 N N . SER A 1 428 ? 30.515 -8.999 -39.092 1.00 81.19 428 SER A N 1
ATOM 3413 C CA . SER A 1 428 ? 29.602 -10.114 -38.870 1.00 81.19 428 SER A CA 1
ATOM 3414 C C . SER A 1 428 ? 28.689 -9.802 -37.677 1.00 81.19 428 SER A C 1
ATOM 3416 O O . SER A 1 428 ? 29.163 -9.284 -36.663 1.00 81.19 428 SER A O 1
ATOM 3418 N N . PRO A 1 429 ? 27.389 -10.162 -37.705 1.00 84.06 429 PRO A N 1
ATOM 3419 C CA . PRO A 1 429 ? 26.549 -10.168 -36.503 1.00 84.06 429 PRO A CA 1
ATOM 3420 C C . PRO A 1 429 ? 27.193 -10.920 -35.333 1.00 84.06 429 PRO A C 1
ATOM 3422 O O . PRO A 1 429 ? 27.001 -10.542 -34.175 1.00 84.06 429 PRO A O 1
ATOM 3425 N N . GLN A 1 430 ? 27.992 -11.946 -35.646 1.00 84.94 430 GLN A N 1
ATOM 3426 C CA . GLN A 1 430 ? 28.723 -12.731 -34.662 1.00 84.94 430 GLN A CA 1
ATOM 3427 C C . GLN A 1 430 ? 29.769 -11.898 -33.908 1.00 84.94 430 GLN A C 1
ATOM 3429 O O . GLN A 1 430 ? 29.957 -12.114 -32.715 1.00 84.94 430 GLN A O 1
ATOM 3434 N N . ASP A 1 431 ? 30.360 -10.875 -34.532 1.00 81.75 431 ASP A N 1
ATOM 3435 C CA . ASP A 1 431 ? 31.361 -10.018 -33.885 1.00 81.75 431 ASP A CA 1
ATOM 3436 C C . ASP A 1 431 ? 30.768 -9.291 -32.666 1.00 81.75 431 ASP A C 1
ATOM 3438 O O . ASP A 1 431 ? 31.416 -9.152 -31.626 1.00 81.75 431 ASP A O 1
ATOM 3442 N N . LEU A 1 432 ? 29.501 -8.858 -32.751 1.00 83.25 432 LEU A N 1
ATOM 3443 C CA . LEU A 1 432 ? 28.808 -8.240 -31.614 1.00 83.25 432 LEU A CA 1
ATOM 3444 C C . LEU A 1 432 ? 28.433 -9.258 -30.548 1.00 83.25 432 LEU A C 1
ATOM 3446 O O . LEU A 1 432 ? 28.487 -8.930 -29.360 1.00 83.25 432 LEU A O 1
ATOM 3450 N N . VAL A 1 433 ? 28.041 -10.467 -30.954 1.00 85.62 433 VAL A N 1
ATOM 3451 C CA . VAL A 1 433 ? 27.741 -11.561 -30.024 1.00 85.62 433 VAL A CA 1
ATOM 3452 C C . VAL A 1 433 ? 28.992 -11.895 -29.216 1.00 85.62 433 VAL A C 1
ATOM 3454 O O . VAL A 1 433 ? 28.928 -11.943 -27.987 1.00 85.62 433 VAL A O 1
ATOM 3457 N N . ASP A 1 434 ? 30.141 -12.022 -29.871 1.00 84.88 434 ASP A N 1
ATOM 3458 C CA . ASP A 1 434 ? 31.411 -12.360 -29.233 1.00 84.88 434 ASP A CA 1
ATOM 3459 C C . ASP A 1 434 ? 31.869 -11.265 -28.265 1.00 84.88 434 ASP A C 1
ATOM 3461 O O . ASP A 1 434 ? 32.263 -11.554 -27.129 1.00 84.88 434 ASP A O 1
ATOM 3465 N N . ILE A 1 435 ? 31.742 -9.993 -28.658 1.00 84.00 435 ILE A N 1
ATOM 3466 C CA . ILE A 1 435 ? 32.018 -8.853 -27.774 1.00 84.00 435 ILE A CA 1
ATOM 3467 C C . ILE A 1 435 ? 31.072 -8.863 -26.572 1.00 84.00 435 ILE A C 1
ATOM 3469 O O . ILE A 1 435 ? 31.531 -8.758 -25.433 1.00 84.00 435 ILE A O 1
ATOM 3473 N N . ALA A 1 436 ? 29.768 -9.048 -26.782 1.00 85.94 436 ALA A N 1
ATOM 3474 C CA . ALA A 1 436 ? 28.796 -9.114 -25.695 1.00 85.94 436 ALA A CA 1
ATOM 3475 C C . ALA A 1 436 ? 29.092 -10.281 -24.733 1.00 85.94 436 ALA A C 1
ATOM 3477 O O . ALA A 1 436 ? 29.024 -10.113 -23.511 1.00 85.94 436 ALA A O 1
ATOM 3478 N N . VAL A 1 437 ? 29.473 -11.451 -25.254 1.00 88.25 437 VAL A N 1
ATOM 3479 C CA . VAL A 1 437 ? 29.875 -12.620 -24.457 1.00 88.25 437 VAL A CA 1
ATOM 3480 C C . VAL A 1 437 ? 31.168 -12.347 -23.685 1.00 88.25 437 VAL A C 1
ATOM 3482 O O . VAL A 1 437 ? 31.275 -12.737 -22.520 1.00 88.25 437 VAL A O 1
ATOM 3485 N N . ASN A 1 438 ? 32.138 -11.643 -24.266 1.00 86.25 438 ASN A N 1
ATOM 3486 C CA . ASN A 1 438 ? 33.358 -11.248 -23.561 1.00 86.25 438 ASN A CA 1
ATOM 3487 C C . ASN A 1 438 ? 33.069 -10.251 -22.428 1.00 86.25 438 ASN A C 1
ATOM 3489 O O . ASN A 1 438 ? 33.509 -10.477 -21.299 1.00 86.25 438 ASN A O 1
ATOM 3493 N N . LEU A 1 439 ? 32.211 -9.255 -22.661 1.00 87.56 439 LEU A N 1
ATOM 3494 C CA . LEU A 1 439 ? 31.708 -8.368 -21.606 1.00 87.56 439 LEU A CA 1
ATOM 3495 C C . LEU A 1 439 ? 30.978 -9.150 -20.497 1.00 87.56 439 LEU A C 1
ATOM 3497 O O . LEU A 1 439 ? 31.067 -8.804 -19.316 1.00 87.56 439 LEU A O 1
ATOM 3501 N N . LEU A 1 440 ? 30.278 -10.237 -20.847 1.00 88.88 440 LEU A N 1
ATOM 3502 C CA . LEU A 1 440 ? 29.614 -11.110 -19.876 1.00 88.88 440 LEU A CA 1
ATOM 3503 C C . LEU A 1 440 ? 30.636 -11.903 -19.048 1.00 88.88 440 LEU A C 1
ATOM 3505 O O . LEU A 1 440 ? 30.437 -12.082 -17.842 1.00 88.88 440 LEU A O 1
ATOM 3509 N N . LYS A 1 441 ? 31.745 -12.345 -19.659 1.00 88.56 441 LYS A N 1
ATOM 3510 C CA . LYS A 1 441 ? 32.863 -12.999 -18.953 1.00 88.56 441 LYS A CA 1
ATOM 3511 C C . LYS A 1 441 ? 33.516 -12.037 -17.964 1.00 88.56 441 LYS A C 1
ATOM 3513 O O . LYS A 1 441 ? 33.770 -12.430 -16.826 1.00 88.56 441 LYS A O 1
ATOM 3518 N N . GLU A 1 442 ? 33.737 -10.785 -18.357 1.00 85.25 442 GLU A N 1
ATOM 3519 C CA . GLU A 1 442 ? 34.265 -9.735 -17.478 1.00 85.25 442 GLU A CA 1
ATOM 3520 C C . GLU A 1 442 ? 33.321 -9.448 -16.309 1.00 85.25 442 GLU A C 1
ATOM 3522 O O . GLU A 1 442 ? 33.732 -9.504 -15.149 1.00 85.25 442 GLU A O 1
ATOM 3527 N N . ALA A 1 443 ? 32.028 -9.254 -16.593 1.00 83.44 443 ALA A N 1
ATOM 3528 C CA . ALA A 1 443 ? 31.007 -9.058 -15.567 1.00 83.44 443 ALA A CA 1
ATOM 3529 C C . ALA A 1 443 ? 30.967 -10.223 -14.559 1.00 83.44 443 ALA A C 1
ATOM 3531 O O . ALA A 1 443 ? 30.813 -10.006 -13.352 1.00 83.44 443 ALA A O 1
ATOM 3532 N N . LYS A 1 444 ? 31.138 -11.464 -15.039 1.00 84.12 444 LYS A N 1
ATOM 3533 C CA . LYS A 1 444 ? 31.252 -12.659 -14.194 1.00 84.12 444 LYS A CA 1
ATOM 3534 C C . LYS A 1 444 ? 32.526 -12.626 -13.350 1.00 84.12 444 LYS A C 1
ATOM 3536 O O . LYS A 1 444 ? 32.441 -12.816 -12.137 1.00 84.12 444 LYS A O 1
ATOM 3541 N N . ARG A 1 445 ? 33.687 -12.352 -13.953 1.00 80.19 445 ARG A N 1
ATOM 3542 C CA . ARG A 1 445 ? 34.994 -12.295 -13.274 1.00 80.19 445 ARG A CA 1
ATOM 3543 C C . ARG A 1 445 ? 35.014 -11.255 -12.151 1.00 80.19 445 ARG A C 1
ATOM 3545 O O . ARG A 1 445 ? 35.428 -11.573 -11.039 1.00 80.19 445 ARG A O 1
ATOM 3552 N N . ASP A 1 446 ? 34.518 -10.050 -12.403 1.00 70.69 446 ASP A N 1
ATOM 3553 C CA . ASP A 1 446 ? 34.504 -8.974 -11.406 1.00 70.69 446 ASP A CA 1
ATOM 3554 C C . ASP A 1 446 ? 33.580 -9.292 -10.232 1.00 70.69 446 ASP A C 1
ATOM 3556 O O . ASP A 1 446 ? 33.904 -9.009 -9.076 1.00 70.69 446 ASP A O 1
ATOM 3560 N N . ARG A 1 447 ? 32.455 -9.968 -10.498 1.00 71.69 447 ARG A N 1
ATOM 3561 C CA . ARG A 1 447 ? 31.580 -10.455 -9.430 1.00 71.69 447 ARG A CA 1
ATOM 3562 C C . ARG A 1 447 ? 32.290 -11.472 -8.536 1.00 71.69 447 ARG A C 1
ATOM 3564 O O . ARG A 1 447 ? 32.121 -11.386 -7.322 1.00 71.69 447 ARG A O 1
ATOM 3571 N N . TYR A 1 448 ? 33.084 -12.380 -9.109 1.00 68.69 448 TYR A N 1
ATOM 3572 C CA . TYR A 1 448 ? 33.894 -13.334 -8.341 1.00 68.69 448 TYR A CA 1
ATOM 3573 C C . TYR A 1 448 ? 34.974 -12.645 -7.492 1.00 68.69 448 TYR A C 1
ATOM 3575 O O . TYR A 1 448 ? 35.216 -13.083 -6.370 1.00 68.69 448 TYR A O 1
ATOM 3583 N N . LYS A 1 449 ? 35.575 -11.549 -7.982 1.00 58.72 449 LYS A N 1
ATOM 3584 C CA . LYS A 1 449 ? 36.559 -10.749 -7.227 1.00 58.72 449 LYS A CA 1
ATOM 3585 C C . LYS A 1 449 ? 35.937 -9.985 -6.049 1.00 58.72 449 LYS A C 1
ATOM 3587 O O . LYS A 1 449 ? 36.571 -9.848 -5.011 1.00 58.72 449 LYS A O 1
ATOM 3592 N N . MET A 1 450 ? 34.703 -9.493 -6.194 1.00 55.81 450 MET A N 1
ATOM 3593 C CA . MET A 1 450 ? 34.045 -8.635 -5.194 1.00 55.81 450 MET A CA 1
ATOM 3594 C C . MET A 1 450 ? 33.255 -9.382 -4.107 1.00 55.81 450 MET A C 1
ATOM 3596 O O . MET A 1 450 ? 32.889 -8.777 -3.103 1.00 55.81 450 MET A O 1
ATOM 3600 N N . ASN A 1 451 ? 32.910 -10.658 -4.300 1.00 51.31 451 ASN A N 1
ATOM 3601 C CA . ASN A 1 451 ? 32.207 -11.473 -3.303 1.00 51.31 451 ASN A CA 1
ATOM 3602 C C . ASN A 1 451 ? 32.205 -12.948 -3.734 1.00 51.31 451 ASN A C 1
ATOM 3604 O O . ASN A 1 451 ? 31.915 -13.241 -4.892 1.00 51.31 451 ASN A O 1
ATOM 3608 N N . LYS A 1 452 ? 32.392 -13.896 -2.804 1.00 44.09 452 LYS A N 1
ATOM 3609 C CA . LYS A 1 452 ? 32.282 -15.357 -3.048 1.00 44.09 452 LYS A CA 1
ATOM 3610 C C . LYS A 1 452 ? 30.829 -15.830 -3.329 1.00 44.09 452 LYS A C 1
ATOM 3612 O O . LYS A 1 452 ? 30.388 -16.849 -2.806 1.00 44.09 452 LYS A O 1
ATOM 3617 N N . GLY A 1 453 ? 30.032 -15.077 -4.094 1.00 51.50 453 GLY A N 1
ATOM 3618 C CA . GLY A 1 453 ? 28.612 -15.338 -4.374 1.00 51.50 453 GLY A CA 1
ATOM 3619 C C . GLY A 1 453 ? 28.340 -15.882 -5.785 1.00 51.50 453 GLY A C 1
ATOM 3620 O O . GLY A 1 453 ? 29.090 -15.617 -6.720 1.00 51.50 453 GLY A O 1
ATOM 3621 N N . ARG A 1 454 ? 27.230 -16.617 -5.966 1.00 60.97 454 ARG A N 1
ATOM 3622 C CA . ARG A 1 454 ? 26.826 -17.203 -7.265 1.00 60.97 454 ARG A CA 1
ATOM 3623 C C . ARG A 1 454 ? 26.445 -16.132 -8.306 1.00 60.97 454 ARG A C 1
ATOM 3625 O O . ARG A 1 454 ? 25.663 -15.227 -8.011 1.00 60.97 454 ARG A O 1
ATOM 3632 N N . PHE A 1 455 ? 26.937 -16.283 -9.540 1.00 76.69 455 PHE A N 1
ATOM 3633 C CA . PHE A 1 455 ? 26.579 -15.464 -10.709 1.00 76.69 455 PHE A CA 1
ATOM 3634 C C . PHE A 1 455 ? 25.278 -15.977 -11.350 1.00 76.69 455 PHE A C 1
ATOM 3636 O O . PHE A 1 455 ? 25.293 -16.720 -12.326 1.00 76.69 455 PHE A O 1
ATOM 3643 N N . THR A 1 456 ? 24.138 -15.642 -10.743 1.00 75.44 456 THR A N 1
ATOM 3644 C CA . THR A 1 456 ? 22.803 -15.980 -11.268 1.00 75.44 456 THR A CA 1
ATOM 3645 C C . THR A 1 456 ? 22.157 -14.726 -11.841 1.00 75.44 456 THR A C 1
ATOM 3647 O O . THR A 1 456 ? 22.052 -13.723 -11.137 1.00 75.44 456 THR A O 1
ATOM 3650 N N . VAL A 1 457 ? 21.711 -14.776 -13.094 1.00 69.62 457 VAL A N 1
ATOM 3651 C CA . VAL A 1 457 ? 21.236 -13.632 -13.885 1.00 69.62 457 VAL A CA 1
ATOM 3652 C C . VAL A 1 457 ? 19.740 -13.767 -14.168 1.00 69.62 457 VAL A C 1
ATOM 3654 O O . VAL A 1 457 ? 19.225 -14.865 -14.336 1.00 69.62 457 VAL A O 1
ATOM 3657 N N . ARG A 1 458 ? 19.029 -12.641 -14.199 1.00 71.75 458 A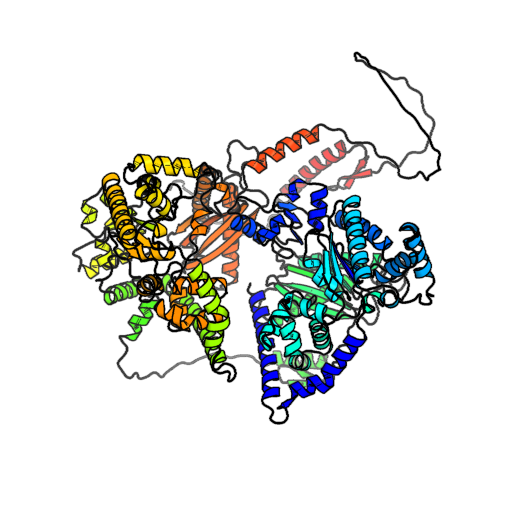RG A N 1
ATOM 3658 C CA . ARG A 1 458 ? 17.585 -12.547 -14.474 1.00 71.75 458 ARG A CA 1
ATOM 3659 C C . ARG A 1 458 ? 17.228 -11.521 -15.553 1.00 71.75 458 ARG A C 1
ATOM 3661 O O . ARG A 1 458 ? 16.056 -11.380 -15.883 1.00 71.75 458 ARG A O 1
ATOM 3668 N N . LEU A 1 459 ? 18.192 -10.732 -16.023 1.00 82.12 459 LEU A N 1
ATOM 3669 C CA . LEU A 1 459 ? 18.061 -9.919 -17.231 1.00 82.12 459 LEU A CA 1
ATOM 3670 C C . LEU A 1 459 ? 19.420 -9.789 -17.898 1.00 82.12 459 LEU A C 1
ATOM 3672 O O . LEU A 1 459 ? 20.433 -9.602 -17.220 1.00 82.12 459 LEU A O 1
ATOM 3676 N N . LEU A 1 460 ? 19.387 -9.839 -19.220 1.00 52.66 460 LEU A N 1
ATOM 3677 C CA . LEU A 1 460 ? 20.481 -9.465 -20.098 1.00 52.66 460 LEU A CA 1
ATOM 3678 C C . LEU A 1 460 ? 19.969 -8.392 -21.050 1.00 52.66 460 LEU A C 1
ATOM 3680 O O . LEU A 1 460 ? 18.791 -8.400 -21.418 1.00 52.66 460 LEU A O 1
ATOM 3684 N N . GLY A 1 461 ? 20.849 -7.478 -21.422 1.00 60.66 461 GLY A N 1
ATOM 3685 C CA . GLY A 1 461 ? 20.594 -6.520 -22.477 1.00 60.66 461 GLY A CA 1
ATOM 3686 C C . GLY A 1 461 ? 21.881 -6.054 -23.125 1.00 60.66 461 GLY A C 1
ATOM 3687 O O . GLY A 1 461 ? 22.917 -6.006 -22.462 1.00 60.66 461 GLY A O 1
ATOM 3688 N N . THR A 1 462 ? 21.804 -5.721 -24.403 1.00 67.75 462 THR A N 1
ATOM 3689 C CA . THR A 1 462 ? 22.892 -5.110 -25.164 1.00 67.75 462 THR A CA 1
ATOM 3690 C C . THR A 1 462 ? 22.419 -3.785 -25.738 1.00 67.75 462 THR A C 1
ATOM 3692 O O . THR A 1 462 ? 21.248 -3.631 -26.094 1.00 67.75 462 THR A O 1
ATOM 3695 N N . SER A 1 463 ? 23.300 -2.790 -25.761 1.00 74.00 463 SER A N 1
ATOM 3696 C CA . SER A 1 463 ? 22.988 -1.460 -26.279 1.00 74.00 463 SER A CA 1
ATOM 3697 C C . SER A 1 463 ? 24.189 -0.783 -26.913 1.00 74.00 463 SER A C 1
ATOM 3699 O O . SER A 1 463 ? 25.321 -1.117 -26.579 1.00 74.00 463 SER A O 1
ATOM 3701 N N . HIS A 1 464 ? 23.941 0.242 -27.722 1.00 66.31 464 HIS A N 1
ATOM 3702 C CA . HIS A 1 464 ? 24.958 1.208 -28.128 1.00 66.31 464 HIS A CA 1
ATOM 3703 C C . HIS A 1 464 ? 24.647 2.609 -27.583 1.00 66.31 464 HIS A C 1
ATOM 3705 O O . HIS A 1 464 ? 23.618 3.154 -27.975 1.00 66.31 464 HIS A O 1
ATOM 3711 N N . PRO A 1 465 ? 25.483 3.204 -26.711 1.00 52.72 465 PRO A N 1
ATOM 3712 C CA . PRO A 1 465 ? 25.369 4.605 -26.295 1.00 52.72 465 PRO A CA 1
ATOM 3713 C C . PRO A 1 465 ? 26.282 5.562 -27.096 1.00 52.72 465 PRO A C 1
ATOM 3715 O O . PRO A 1 465 ? 27.384 5.191 -27.494 1.00 52.72 465 PRO A O 1
ATOM 3718 N N . LYS A 1 466 ? 25.842 6.816 -27.277 1.00 37.91 466 LYS A N 1
ATOM 3719 C CA . LYS A 1 466 ? 26.644 7.960 -27.757 1.00 37.91 466 LYS A CA 1
ATOM 3720 C C . LYS A 1 466 ? 27.727 8.302 -26.725 1.00 37.91 466 LYS A C 1
ATOM 3722 O O . LYS A 1 466 ? 27.460 8.249 -25.525 1.00 37.91 466 LYS A O 1
ATOM 3727 N N . GLU A 1 467 ? 28.928 8.642 -27.190 1.00 35.28 467 GLU A N 1
ATOM 3728 C CA . GLU A 1 467 ? 29.990 9.186 -26.338 1.00 35.28 467 GLU A CA 1
ATOM 3729 C C . GLU A 1 467 ? 29.499 10.466 -25.644 1.00 35.28 467 GLU A C 1
ATOM 3731 O O . GLU A 1 467 ? 29.097 11.428 -26.298 1.00 35.28 467 GLU A O 1
ATOM 3736 N N . GLU A 1 468 ? 29.534 10.477 -24.312 1.00 29.78 468 GLU A N 1
ATOM 3737 C CA . GLU A 1 468 ? 29.628 11.707 -23.530 1.00 29.78 468 GLU A CA 1
ATOM 3738 C C . GLU A 1 468 ? 31.072 11.789 -23.031 1.00 29.78 468 GLU A C 1
ATOM 3740 O O . GLU A 1 468 ? 31.564 10.857 -22.388 1.00 29.78 468 GLU A O 1
ATOM 3745 N N . ALA A 1 469 ? 31.760 12.879 -23.378 1.00 27.83 469 ALA A N 1
ATOM 3746 C CA . ALA A 1 469 ? 33.119 13.166 -22.942 1.00 27.83 469 ALA A CA 1
ATOM 3747 C C . ALA A 1 469 ? 33.203 13.096 -21.407 1.00 27.83 469 ALA A C 1
ATOM 3749 O O . ALA A 1 469 ? 32.608 13.912 -20.703 1.00 27.83 469 ALA A O 1
ATOM 3750 N N . ASN A 1 470 ? 33.916 12.098 -20.882 1.00 29.78 470 ASN A N 1
ATOM 3751 C CA . ASN A 1 470 ? 34.322 12.071 -19.483 1.00 29.78 470 ASN A CA 1
ATOM 3752 C C . ASN A 1 470 ? 35.753 12.608 -19.394 1.00 29.78 470 ASN A C 1
ATOM 3754 O O . ASN A 1 470 ? 36.695 11.930 -19.799 1.00 29.78 470 ASN A O 1
ATOM 3758 N N . ASP A 1 471 ? 35.890 13.803 -18.823 1.00 28.34 471 ASP A N 1
ATOM 3759 C CA . ASP A 1 471 ? 37.152 14.422 -18.410 1.00 28.34 471 ASP A CA 1
ATOM 3760 C C . ASP A 1 471 ? 37.830 13.613 -17.287 1.00 28.34 471 ASP A C 1
ATOM 3762 O O . ASP A 1 471 ? 37.706 13.922 -16.100 1.00 28.34 471 ASP A O 1
ATOM 3766 N N . ALA A 1 472 ? 38.568 12.561 -17.638 1.00 26.36 472 ALA A N 1
ATOM 3767 C CA . ALA A 1 472 ? 39.540 11.947 -16.737 1.00 26.36 472 ALA A CA 1
ATOM 3768 C C . ALA A 1 472 ? 40.862 11.712 -17.486 1.00 26.36 472 ALA A C 1
ATOM 3770 O O . ALA A 1 472 ? 40.866 10.978 -18.475 1.00 26.36 472 ALA A O 1
ATOM 3771 N N . PRO A 1 473 ? 41.990 12.303 -17.043 1.00 28.55 473 PRO A N 1
ATOM 3772 C CA . PRO A 1 473 ? 43.263 12.129 -17.727 1.00 28.55 473 PRO A CA 1
ATOM 3773 C C . PRO A 1 473 ? 43.793 10.692 -17.544 1.00 28.55 473 PRO A C 1
ATOM 3775 O O . PRO A 1 473 ? 43.577 10.079 -16.489 1.00 28.55 473 PRO A O 1
ATOM 3778 N N . PRO A 1 474 ? 44.497 10.138 -18.549 1.00 30.17 474 PRO A N 1
ATOM 3779 C CA . PRO A 1 474 ? 45.013 8.775 -18.507 1.00 30.17 474 PRO A CA 1
ATOM 3780 C C . PRO A 1 474 ? 46.126 8.646 -17.456 1.00 30.17 474 PRO A C 1
ATOM 3782 O O . PRO A 1 474 ? 47.033 9.472 -17.381 1.00 30.17 474 PRO A O 1
ATOM 3785 N N . ARG A 1 475 ? 46.070 7.594 -16.628 1.00 31.70 475 ARG A N 1
ATOM 3786 C CA . ARG A 1 475 ? 47.154 7.256 -15.692 1.00 31.70 475 ARG A CA 1
ATOM 3787 C C . ARG A 1 475 ? 48.263 6.504 -16.430 1.00 31.70 475 ARG A C 1
ATOM 3789 O O . ARG A 1 475 ? 47.991 5.498 -17.079 1.00 31.70 475 ARG A O 1
ATOM 3796 N N . ASN A 1 476 ? 49.491 7.001 -16.277 1.00 33.62 476 ASN A N 1
ATOM 3797 C CA . ASN A 1 476 ? 50.738 6.458 -16.818 1.00 33.62 476 ASN A CA 1
ATOM 3798 C C . ASN A 1 476 ? 50.892 4.942 -16.588 1.00 33.62 476 ASN A C 1
ATOM 3800 O O . ASN A 1 476 ? 50.857 4.463 -15.454 1.00 33.62 476 ASN A O 1
ATOM 3804 N N . LEU A 1 477 ? 51.109 4.218 -17.688 1.00 46.00 477 LEU A N 1
ATOM 3805 C CA . LEU A 1 477 ? 51.542 2.823 -17.766 1.00 46.00 477 LEU A CA 1
ATOM 3806 C C . LEU A 1 477 ? 53.070 2.807 -17.895 1.00 46.00 477 LEU A C 1
ATOM 3808 O O . LEU A 1 477 ? 53.600 3.482 -18.773 1.00 46.00 477 LEU A O 1
ATOM 3812 N N . GLY A 1 478 ? 53.779 2.041 -17.064 1.00 41.69 478 GLY A N 1
ATOM 3813 C CA . GLY A 1 478 ? 55.222 1.866 -17.276 1.00 41.69 478 GLY A CA 1
ATOM 3814 C C . GLY A 1 478 ? 55.949 0.840 -16.408 1.00 41.69 478 GLY A C 1
ATOM 3815 O O . GLY A 1 478 ? 57.031 0.409 -16.791 1.00 41.69 478 GLY A O 1
ATOM 3816 N N . GLN A 1 479 ? 55.406 0.405 -15.266 1.00 48.06 479 GLN A N 1
ATOM 3817 C CA . GLN A 1 479 ? 56.077 -0.578 -14.401 1.00 48.06 479 GLN A CA 1
ATOM 3818 C C . GLN A 1 479 ? 55.063 -1.517 -13.738 1.00 48.06 479 GLN A C 1
ATOM 3820 O O . GLN A 1 479 ? 53.984 -1.081 -13.334 1.00 48.06 479 GLN A O 1
ATOM 3825 N N . ILE A 1 480 ? 55.403 -2.806 -13.643 1.00 51.69 480 ILE A N 1
ATOM 3826 C CA . ILE A 1 480 ? 54.559 -3.865 -13.067 1.00 51.69 480 ILE A CA 1
ATOM 3827 C C . ILE A 1 480 ? 55.374 -4.581 -11.981 1.00 51.69 480 ILE A C 1
ATOM 3829 O O . ILE A 1 480 ? 56.493 -5.014 -12.239 1.00 51.69 480 ILE A O 1
ATOM 3833 N N . SER A 1 481 ? 54.853 -4.703 -10.756 1.00 52.41 481 SER A N 1
ATOM 3834 C CA . SER A 1 481 ? 55.539 -5.407 -9.661 1.00 52.41 481 SER A CA 1
ATOM 3835 C C . SER A 1 481 ? 55.041 -6.843 -9.482 1.00 52.41 481 SER A C 1
ATOM 3837 O O . SER A 1 481 ? 53.868 -7.153 -9.699 1.00 52.41 481 SER A O 1
ATOM 3839 N N . CYS A 1 482 ? 55.942 -7.733 -9.060 1.00 53.41 482 CYS A N 1
ATOM 3840 C CA . CYS A 1 482 ? 55.609 -9.088 -8.638 1.00 53.41 482 CYS A CA 1
ATOM 3841 C C . CYS A 1 482 ? 54.779 -9.045 -7.349 1.00 53.41 482 CYS A C 1
ATOM 3843 O O . CYS A 1 482 ? 55.268 -8.548 -6.335 1.00 53.41 482 CYS A O 1
ATOM 3845 N N . PRO A 1 483 ? 53.560 -9.601 -7.323 1.00 48.91 483 PRO A N 1
ATOM 3846 C CA . PRO A 1 483 ? 52.668 -9.485 -6.172 1.00 48.91 483 PRO A CA 1
ATOM 3847 C C . PRO A 1 483 ? 53.107 -10.310 -4.950 1.00 48.91 483 PRO A C 1
ATOM 3849 O O . PRO A 1 483 ? 52.541 -10.125 -3.877 1.00 48.91 483 PRO A O 1
ATOM 3852 N N . MET A 1 484 ? 54.089 -11.210 -5.094 1.00 50.56 484 MET A N 1
ATOM 3853 C CA . MET A 1 484 ? 54.545 -12.097 -4.013 1.00 50.56 484 MET A CA 1
ATOM 3854 C C . MET A 1 484 ? 55.727 -11.526 -3.216 1.00 50.56 484 MET A C 1
ATOM 3856 O O . MET A 1 484 ? 55.796 -11.729 -2.009 1.00 50.56 484 MET A O 1
ATOM 3860 N N . CYS A 1 485 ? 56.645 -10.798 -3.861 1.00 61.28 485 CYS A N 1
ATOM 3861 C CA . CYS A 1 485 ? 57.836 -10.227 -3.205 1.00 61.28 485 CYS A CA 1
ATOM 3862 C C . CYS A 1 485 ? 58.073 -8.739 -3.523 1.00 61.28 485 CYS A C 1
ATOM 3864 O O . CYS A 1 485 ? 59.046 -8.146 -3.063 1.00 61.28 485 CYS A O 1
ATOM 3866 N N . ASN A 1 486 ? 57.185 -8.130 -4.314 1.00 52.00 486 ASN A N 1
ATOM 3867 C CA . ASN A 1 486 ? 57.197 -6.721 -4.705 1.00 52.00 486 ASN A CA 1
ATOM 3868 C C . ASN A 1 486 ? 58.374 -6.261 -5.587 1.00 52.00 486 ASN A C 1
ATOM 3870 O O . ASN A 1 486 ? 58.572 -5.062 -5.777 1.00 52.00 486 ASN A O 1
ATOM 3874 N N . ARG A 1 487 ? 59.126 -7.191 -6.189 1.00 57.75 487 ARG A N 1
ATOM 3875 C CA . ARG A 1 487 ? 60.179 -6.877 -7.168 1.00 57.75 487 ARG A CA 1
ATOM 3876 C C . ARG A 1 487 ? 59.579 -6.293 -8.456 1.00 57.75 487 ARG A C 1
ATOM 3878 O O . ARG A 1 487 ? 58.594 -6.824 -8.965 1.00 57.75 487 ARG A O 1
ATOM 3885 N N . ILE A 1 488 ? 60.151 -5.203 -8.968 1.00 59.28 488 ILE A N 1
ATOM 3886 C CA . ILE A 1 488 ? 59.593 -4.412 -10.082 1.00 59.28 488 ILE A CA 1
ATOM 3887 C C . ILE A 1 488 ? 60.168 -4.872 -11.427 1.00 59.28 488 ILE A C 1
ATOM 3889 O O . ILE A 1 488 ? 61.375 -5.072 -11.546 1.00 59.28 488 ILE A O 1
ATOM 3893 N N . PHE A 1 489 ? 59.298 -4.998 -12.432 1.00 63.66 489 PHE A N 1
ATOM 3894 C CA . PHE A 1 489 ? 59.626 -5.373 -13.805 1.00 63.66 489 PHE A CA 1
ATOM 3895 C C . PHE A 1 489 ? 59.116 -4.316 -14.809 1.00 63.66 489 PHE A C 1
ATOM 3897 O O . PHE A 1 489 ? 58.047 -3.726 -14.599 1.00 63.66 489 PHE A O 1
ATOM 3904 N N . PRO A 1 490 ? 59.850 -4.069 -15.909 1.00 57.16 490 PRO A N 1
ATOM 3905 C CA . PRO A 1 490 ? 59.363 -3.274 -17.040 1.00 57.16 490 PRO A CA 1
ATOM 3906 C C . PRO A 1 490 ? 58.112 -3.895 -17.693 1.00 57.16 490 PRO A C 1
ATOM 3908 O O . PRO A 1 490 ? 57.980 -5.120 -17.744 1.00 57.16 490 PRO A O 1
ATOM 3911 N N . SER A 1 491 ? 57.179 -3.072 -18.194 1.00 52.12 491 SER A N 1
ATOM 3912 C CA . SER A 1 491 ? 55.869 -3.534 -18.703 1.00 52.12 491 SER A CA 1
ATOM 3913 C C . SER A 1 491 ? 55.921 -4.435 -19.946 1.00 52.12 491 SER A C 1
ATOM 3915 O O . SER A 1 491 ? 54.931 -5.089 -20.269 1.00 52.12 491 SER A O 1
ATOM 3917 N N . ASP A 1 492 ? 57.054 -4.476 -20.641 1.00 48.44 492 ASP A N 1
ATOM 3918 C CA . ASP A 1 492 ? 57.315 -5.290 -21.831 1.00 48.44 492 ASP A CA 1
ATOM 3919 C C . ASP A 1 492 ? 57.924 -6.672 -21.510 1.00 48.44 492 ASP A C 1
ATOM 3921 O O . ASP A 1 492 ? 57.971 -7.540 -22.380 1.00 48.44 492 ASP A O 1
ATOM 3925 N N . GLN A 1 493 ? 58.299 -6.943 -20.252 1.00 48.22 493 GLN A N 1
ATOM 3926 C CA . GLN A 1 493 ? 58.930 -8.203 -19.830 1.00 48.22 493 GLN A CA 1
ATOM 3927 C C . GLN A 1 493 ? 58.008 -9.122 -19.007 1.00 48.22 493 GLN A C 1
ATOM 3929 O O . GLN A 1 493 ? 58.403 -9.701 -17.991 1.00 48.22 493 GLN A O 1
ATOM 3934 N N . ASN A 1 494 ? 56.773 -9.331 -19.477 1.00 50.31 494 ASN A N 1
ATOM 3935 C CA . ASN A 1 494 ? 55.792 -10.214 -18.823 1.00 50.31 494 ASN A CA 1
ATOM 3936 C C . ASN A 1 494 ? 56.283 -11.664 -18.651 1.00 50.31 494 ASN A C 1
ATOM 3938 O O . ASN A 1 494 ? 55.899 -12.341 -17.700 1.00 50.31 494 ASN A O 1
ATOM 3942 N N . HIS A 1 495 ? 57.161 -12.142 -19.537 1.00 60.78 495 HIS A N 1
ATOM 3943 C CA . HIS A 1 495 ? 57.714 -13.494 -19.444 1.00 60.78 495 HIS A CA 1
ATOM 3944 C C . HIS A 1 495 ? 58.691 -13.653 -18.264 1.00 60.78 495 HIS A C 1
ATOM 3946 O O . HIS A 1 495 ? 58.700 -14.699 -17.617 1.00 60.78 495 HIS A O 1
ATOM 3952 N N . ALA A 1 496 ? 59.457 -12.603 -17.940 1.00 57.19 496 ALA A N 1
ATOM 3953 C CA . ALA A 1 496 ? 60.359 -12.574 -16.787 1.00 57.19 496 ALA A CA 1
ATOM 3954 C C . ALA A 1 496 ? 59.589 -12.417 -15.464 1.00 57.19 496 ALA A C 1
ATOM 3956 O O . ALA A 1 496 ? 59.927 -13.067 -14.477 1.00 57.19 496 ALA A O 1
ATOM 3957 N N . LEU A 1 497 ? 58.511 -11.620 -15.463 1.00 57.66 497 LEU A N 1
ATOM 3958 C CA . LEU A 1 497 ? 57.591 -11.495 -14.328 1.00 57.66 497 LEU A CA 1
ATOM 3959 C C . LEU A 1 497 ? 56.914 -12.835 -14.003 1.00 57.66 497 LEU A C 1
ATOM 3961 O O . LEU A 1 497 ? 56.887 -13.234 -12.843 1.00 57.66 497 LEU A O 1
ATOM 3965 N N . ASN A 1 498 ? 56.417 -13.552 -15.014 1.00 52.38 498 ASN A N 1
ATOM 3966 C CA . ASN A 1 498 ? 55.759 -14.844 -14.812 1.00 52.38 498 ASN A CA 1
ATOM 3967 C C . ASN A 1 498 ? 56.743 -15.927 -14.335 1.00 52.38 498 ASN A C 1
ATOM 3969 O O . ASN A 1 498 ? 56.456 -16.597 -13.350 1.00 52.38 498 ASN A O 1
ATOM 3973 N N . ALA A 1 499 ? 57.942 -16.021 -14.927 1.00 63.44 499 ALA A N 1
ATOM 3974 C CA . ALA A 1 499 ? 58.981 -16.950 -14.462 1.00 63.44 499 ALA A CA 1
ATOM 3975 C C . ALA A 1 499 ? 59.422 -16.667 -13.011 1.00 63.44 499 ALA A C 1
ATOM 3977 O O . ALA A 1 499 ? 59.695 -17.581 -12.231 1.00 63.44 499 ALA A O 1
ATOM 3978 N N . HIS A 1 500 ? 59.459 -15.391 -12.622 1.00 67.50 500 HIS A N 1
ATOM 3979 C CA . HIS A 1 500 ? 59.748 -14.986 -11.253 1.00 67.50 500 HIS A CA 1
ATOM 3980 C C . HIS A 1 500 ? 58.590 -15.288 -10.283 1.00 67.50 500 HIS A C 1
ATOM 3982 O O . HIS A 1 500 ? 58.846 -15.725 -9.163 1.00 67.50 500 HIS A O 1
ATOM 3988 N N . ILE A 1 501 ? 57.331 -15.116 -10.703 1.00 56.28 501 ILE A N 1
ATOM 3989 C CA . ILE A 1 501 ? 56.146 -15.508 -9.922 1.00 56.28 501 ILE A CA 1
ATOM 3990 C C . ILE A 1 501 ? 56.141 -17.022 -9.683 1.00 56.28 501 ILE A C 1
ATOM 3992 O O . ILE A 1 501 ? 55.923 -17.444 -8.550 1.00 56.28 501 ILE A O 1
ATOM 3996 N N . ASP A 1 502 ? 56.466 -17.826 -10.695 1.00 53.72 502 ASP A N 1
ATOM 3997 C CA . ASP A 1 502 ? 56.545 -19.285 -10.569 1.00 53.72 502 ASP A CA 1
ATOM 3998 C C . ASP A 1 502 ? 57.680 -19.717 -9.622 1.00 53.72 502 ASP A C 1
ATOM 4000 O O . ASP A 1 502 ? 57.508 -20.619 -8.802 1.00 53.72 502 ASP A O 1
ATOM 4004 N N . SER A 1 503 ? 58.819 -19.015 -9.638 1.00 53.94 503 SER A N 1
ATOM 4005 C CA . SER A 1 503 ? 59.892 -19.205 -8.651 1.00 53.94 503 SER A CA 1
ATOM 4006 C C . SER A 1 503 ? 59.474 -18.799 -7.229 1.00 53.94 503 SER A C 1
ATOM 4008 O O . SER A 1 503 ? 59.832 -19.494 -6.279 1.00 53.94 503 SER A O 1
ATOM 4010 N N . CYS A 1 504 ? 58.698 -17.721 -7.064 1.00 46.88 504 CYS A N 1
ATOM 4011 C CA . CYS A 1 504 ? 58.158 -17.293 -5.767 1.00 46.88 504 CYS A CA 1
ATOM 4012 C C . CYS A 1 504 ? 57.077 -18.239 -5.226 1.00 46.88 504 CYS A C 1
ATOM 4014 O O . CYS A 1 504 ? 56.939 -18.370 -4.014 1.00 46.88 504 CYS A O 1
ATOM 4016 N N . LEU A 1 505 ? 56.315 -18.894 -6.104 1.00 46.69 505 LEU A N 1
ATOM 4017 C CA . LEU A 1 505 ? 55.278 -19.859 -5.731 1.00 46.69 505 LEU A CA 1
ATOM 4018 C C . LEU A 1 505 ? 55.861 -21.207 -5.282 1.00 46.69 505 LEU A C 1
ATOM 4020 O O . LEU A 1 505 ? 55.252 -21.881 -4.456 1.00 46.69 505 LEU A O 1
ATOM 4024 N N . ASN A 1 506 ? 57.042 -21.579 -5.782 1.00 42.97 506 ASN A N 1
ATOM 4025 C CA . ASN A 1 506 ? 57.696 -22.852 -5.462 1.00 42.97 506 ASN A CA 1
ATOM 4026 C C . ASN A 1 506 ? 58.627 -22.792 -4.235 1.00 42.97 506 ASN A C 1
ATOM 4028 O O . ASN A 1 506 ? 59.126 -23.826 -3.796 1.00 42.97 506 ASN A O 1
ATOM 4032 N N . ALA A 1 507 ? 58.846 -21.608 -3.657 1.00 42.91 507 ALA A N 1
ATOM 4033 C CA . ALA A 1 507 ? 59.687 -21.403 -2.479 1.00 42.91 507 ALA A CA 1
ATOM 4034 C C . ALA A 1 507 ? 58.844 -21.036 -1.245 1.00 42.91 507 ALA A C 1
ATOM 4036 O O . ALA A 1 507 ? 58.816 -19.884 -0.821 1.00 42.91 507 ALA A O 1
ATOM 4037 N N . SER A 1 508 ? 58.110 -21.999 -0.680 1.00 36.94 508 SER A N 1
ATOM 4038 C CA . SER A 1 508 ? 57.707 -22.009 0.745 1.00 36.94 508 SER A CA 1
ATOM 4039 C C . SER A 1 508 ? 56.990 -23.318 1.107 1.00 36.94 508 SER A C 1
ATOM 4041 O O . SER A 1 508 ? 55.767 -23.429 1.092 1.00 36.94 508 SER A O 1
ATOM 4043 N N . THR A 1 509 ? 57.786 -24.336 1.424 1.00 28.56 509 THR A N 1
ATOM 4044 C CA . THR A 1 509 ? 57.379 -25.622 2.009 1.00 28.56 509 THR A CA 1
ATOM 4045 C C . THR A 1 509 ? 57.439 -25.584 3.544 1.00 28.56 509 THR A C 1
ATOM 4047 O O . THR A 1 509 ? 58.501 -25.247 4.055 1.00 28.56 509 THR A O 1
ATOM 4050 N N . PHE A 1 510 ? 56.351 -26.031 4.206 1.00 26.28 510 PHE A N 1
ATOM 4051 C CA . PHE A 1 510 ? 56.213 -26.569 5.592 1.00 26.28 510 PHE A CA 1
ATOM 4052 C C . PHE A 1 510 ? 56.632 -25.651 6.784 1.00 26.28 510 PHE A C 1
ATOM 4054 O O . PHE A 1 510 ? 57.464 -24.774 6.627 1.00 26.28 510 PHE A O 1
ATOM 4061 N N . ASP A 1 511 ? 56.030 -25.672 7.989 1.00 24.03 511 ASP A N 1
ATOM 4062 C CA . ASP A 1 511 ? 55.693 -26.818 8.854 1.00 24.03 511 ASP A CA 1
ATOM 4063 C C . ASP A 1 511 ? 54.603 -26.538 9.931 1.00 24.03 511 ASP A C 1
ATOM 4065 O O . ASP A 1 511 ? 54.237 -25.394 10.207 1.00 24.03 511 ASP A O 1
ATOM 4069 N N . PHE A 1 512 ? 54.092 -27.620 10.538 1.00 25.25 512 PHE A N 1
ATOM 4070 C CA . PHE A 1 512 ? 53.078 -27.692 11.611 1.00 25.25 512 PHE A CA 1
ATOM 4071 C C . PHE A 1 512 ? 53.668 -27.603 13.044 1.00 25.25 512 PHE A C 1
ATOM 4073 O O . PHE A 1 512 ? 54.800 -28.017 13.256 1.00 25.25 512 PHE A O 1
ATOM 4080 N N . ALA A 1 513 ? 52.802 -27.248 14.017 1.00 23.08 513 ALA A N 1
ATOM 4081 C CA . ALA A 1 513 ? 52.648 -27.830 15.379 1.00 23.08 513 ALA A CA 1
ATOM 4082 C C . ALA A 1 513 ? 52.818 -26.912 16.621 1.00 23.08 513 ALA A C 1
ATOM 4084 O O . ALA A 1 513 ? 53.802 -26.199 16.742 1.00 23.08 513 ALA A O 1
ATOM 4085 N N . GLU A 1 514 ? 51.838 -27.072 17.541 1.00 25.31 514 GLU A N 1
ATOM 4086 C CA . GLU A 1 514 ? 51.818 -26.902 19.022 1.00 25.31 514 GLU A CA 1
ATOM 4087 C C . GLU A 1 514 ? 52.252 -25.546 19.645 1.00 25.31 514 GLU A C 1
ATOM 4089 O O . GLU A 1 514 ? 53.095 -24.845 19.122 1.00 25.31 514 GLU A O 1
ATOM 4094 N N . GLN A 1 515 ? 51.711 -25.027 20.758 1.00 21.98 515 GLN A N 1
ATOM 4095 C CA . GLN A 1 515 ? 51.277 -25.654 22.010 1.00 21.98 515 GLN A CA 1
ATOM 4096 C C . GLN A 1 515 ? 50.440 -24.663 22.862 1.00 21.98 515 GLN A C 1
ATOM 4098 O O . GLN A 1 515 ? 50.364 -23.468 22.583 1.00 21.98 515 GLN A O 1
ATOM 4103 N N . ALA A 1 516 ? 49.793 -25.195 23.896 1.00 24.27 516 ALA A N 1
ATOM 4104 C CA . ALA A 1 516 ? 48.821 -24.551 24.774 1.00 24.27 516 ALA A CA 1
ATOM 4105 C C . ALA A 1 516 ? 49.411 -23.712 25.935 1.00 24.27 516 ALA A C 1
ATOM 4107 O O . ALA A 1 516 ? 50.527 -23.953 26.379 1.00 24.27 516 ALA A O 1
ATOM 4108 N N . ASP A 1 517 ? 48.542 -22.865 26.512 1.00 25.23 517 ASP A N 1
ATOM 4109 C CA . ASP A 1 517 ? 48.129 -22.859 27.937 1.00 25.23 517 ASP A CA 1
ATOM 4110 C C . ASP A 1 517 ? 48.337 -21.564 28.771 1.00 25.23 517 ASP A C 1
ATOM 4112 O O . ASP A 1 517 ? 49.390 -20.938 28.732 1.00 25.23 517 ASP A O 1
ATOM 4116 N N . LYS A 1 518 ? 47.306 -21.283 29.602 1.00 24.92 518 LYS A N 1
ATOM 4117 C CA . LYS A 1 518 ? 47.206 -20.433 30.826 1.00 24.92 518 LYS A CA 1
ATOM 4118 C C . LYS A 1 518 ? 47.463 -18.911 30.704 1.00 24.92 518 LYS A C 1
ATOM 4120 O O . LYS A 1 518 ? 48.474 -18.478 30.184 1.00 24.92 518 LYS A O 1
ATOM 4125 N N . THR A 1 519 ? 46.596 -18.014 31.201 1.00 22.84 519 THR A N 1
ATOM 4126 C CA . THR A 1 519 ? 46.063 -17.944 32.580 1.00 22.84 519 THR A CA 1
ATOM 4127 C C . THR A 1 519 ? 44.727 -17.169 32.713 1.00 22.84 519 THR A C 1
ATOM 4129 O O . THR A 1 519 ? 44.551 -16.061 32.213 1.00 22.84 519 THR A O 1
ATOM 4132 N N . TYR A 1 520 ? 43.801 -17.769 33.469 1.00 21.62 520 TYR A N 1
ATOM 4133 C CA . TYR A 1 520 ? 42.733 -17.162 34.297 1.00 21.62 520 TYR A CA 1
ATOM 4134 C C . TYR A 1 520 ? 43.397 -16.708 35.630 1.00 21.62 520 TYR A C 1
ATOM 4136 O O . TYR A 1 520 ? 44.452 -17.256 35.944 1.00 21.62 520 TYR A O 1
ATOM 4144 N N . VAL A 1 521 ? 42.997 -15.703 36.433 1.00 23.34 521 VAL A N 1
ATOM 4145 C CA . VAL A 1 521 ? 41.838 -15.451 37.356 1.00 23.34 521 VAL A CA 1
ATOM 4146 C C . VAL A 1 521 ? 42.167 -14.086 38.076 1.00 23.34 521 VAL A C 1
ATOM 4148 O O . VAL A 1 521 ? 43.305 -13.647 37.901 1.00 23.34 521 VAL A O 1
ATOM 4151 N N . PRO A 1 522 ? 41.352 -13.425 38.949 1.00 28.11 522 PRO A N 1
ATOM 4152 C CA . PRO A 1 522 ? 40.062 -13.801 39.531 1.00 28.11 522 PRO A CA 1
ATOM 4153 C C . PRO A 1 522 ? 38.942 -12.746 39.507 1.00 28.11 522 PRO A C 1
ATOM 4155 O O . PRO A 1 522 ? 39.129 -11.546 39.331 1.00 28.11 522 PRO A O 1
ATOM 4158 N N . ALA A 1 523 ? 37.740 -13.269 39.747 1.00 26.03 523 ALA A N 1
ATOM 4159 C CA . ALA A 1 523 ? 36.519 -12.544 40.041 1.00 26.03 523 ALA A CA 1
ATOM 4160 C C . ALA A 1 523 ? 36.592 -11.770 41.369 1.00 26.03 523 ALA A C 1
ATOM 4162 O O . ALA A 1 523 ? 37.145 -12.258 42.354 1.00 26.03 523 ALA A O 1
ATOM 4163 N N . THR A 1 524 ? 35.894 -10.638 41.422 1.00 24.53 524 THR A N 1
ATOM 4164 C CA . THR A 1 524 ? 35.334 -10.093 42.662 1.00 24.53 524 THR A CA 1
ATOM 4165 C C . THR A 1 524 ? 33.812 -10.094 42.596 1.00 24.53 524 THR A C 1
ATOM 4167 O O . THR A 1 524 ? 33.182 -9.986 41.543 1.00 24.53 524 THR A O 1
ATOM 4170 N N . VAL A 1 525 ? 33.248 -10.347 43.768 1.00 26.72 525 VAL A N 1
ATOM 4171 C CA . VAL A 1 525 ? 31.915 -10.871 44.031 1.00 26.72 525 VAL A CA 1
ATOM 4172 C C . VAL A 1 525 ? 30.920 -9.745 44.334 1.00 26.72 525 VAL A C 1
ATOM 4174 O O . VAL A 1 525 ? 31.237 -8.787 45.028 1.00 26.72 525 VAL A O 1
ATOM 4177 N N . ASN A 1 526 ? 29.684 -10.002 43.903 1.00 27.17 526 ASN A N 1
ATOM 4178 C CA . ASN A 1 526 ? 28.393 -9.539 44.420 1.00 27.17 526 ASN A CA 1
ATOM 4179 C C . ASN A 1 526 ? 27.741 -8.229 43.959 1.00 27.17 526 ASN A C 1
ATOM 4181 O O . ASN A 1 526 ? 28.345 -7.182 43.769 1.00 27.17 526 ASN A O 1
ATOM 4185 N N . THR A 1 527 ? 26.406 -8.357 43.929 1.00 26.73 527 THR A N 1
ATOM 4186 C CA . THR A 1 527 ? 25.332 -7.420 43.568 1.00 26.73 527 THR A CA 1
ATOM 4187 C C . THR A 1 527 ? 24.998 -7.386 42.073 1.00 26.73 527 THR A C 1
ATOM 4189 O O . THR A 1 527 ? 25.607 -6.648 41.315 1.00 26.73 527 THR A O 1
ATOM 4192 N N . LYS A 1 528 ? 24.025 -8.214 41.637 1.00 29.09 528 LYS A N 1
ATOM 4193 C CA . LYS A 1 528 ? 23.092 -7.961 40.498 1.00 29.09 528 LYS A CA 1
ATOM 4194 C C . LYS A 1 528 ? 22.126 -9.128 40.210 1.00 29.09 528 LYS A C 1
ATOM 4196 O O . LYS A 1 528 ? 21.655 -9.309 39.086 1.00 29.09 528 LYS A O 1
ATOM 4201 N N . THR A 1 529 ? 21.749 -9.897 41.232 1.00 27.31 529 THR A N 1
ATOM 4202 C CA . THR A 1 529 ? 20.726 -10.957 41.133 1.00 27.31 529 THR A CA 1
ATOM 4203 C C . THR A 1 529 ? 19.352 -10.413 40.689 1.00 27.31 529 THR A C 1
ATOM 4205 O O . THR A 1 529 ? 18.537 -11.153 40.156 1.00 27.31 529 THR A O 1
ATOM 4208 N N . THR A 1 530 ? 19.125 -9.098 40.788 1.00 29.50 530 THR A N 1
ATOM 4209 C CA . THR A 1 530 ? 17.921 -8.381 40.328 1.00 29.50 530 THR A CA 1
ATOM 4210 C C . THR A 1 530 ? 17.912 -7.999 38.839 1.00 29.50 530 THR A C 1
ATOM 4212 O O . THR A 1 530 ? 16.856 -7.673 38.298 1.00 29.50 530 THR A O 1
ATOM 4215 N N . THR A 1 531 ? 19.050 -8.016 38.130 1.00 31.25 531 THR A N 1
ATOM 4216 C CA . THR A 1 531 ? 19.108 -7.591 36.709 1.00 31.25 531 THR A CA 1
ATOM 4217 C C . THR A 1 531 ? 18.919 -8.761 35.738 1.00 31.25 531 THR A C 1
ATOM 4219 O O . THR A 1 531 ? 18.354 -8.595 34.652 1.00 31.25 531 THR A O 1
ATOM 4222 N N . ALA A 1 532 ? 19.317 -9.971 36.142 1.00 29.11 532 ALA A N 1
ATOM 4223 C CA . ALA A 1 532 ? 19.123 -11.188 35.353 1.00 29.11 532 ALA A CA 1
ATOM 4224 C C . ALA A 1 532 ? 17.632 -11.564 35.214 1.00 29.11 532 ALA A C 1
ATOM 4226 O O . ALA A 1 532 ? 17.192 -11.947 34.129 1.00 29.11 532 ALA A O 1
ATOM 4227 N N . THR A 1 533 ? 16.826 -11.354 36.260 1.00 33.06 533 THR A N 1
ATOM 4228 C CA . THR A 1 533 ? 15.371 -11.594 36.271 1.00 33.06 533 THR A CA 1
ATOM 4229 C C . THR A 1 533 ? 14.597 -10.635 35.359 1.00 33.06 533 THR A C 1
ATOM 4231 O O . THR A 1 533 ? 13.705 -11.077 34.632 1.00 33.06 533 THR A O 1
ATOM 4234 N N . LYS A 1 534 ? 14.978 -9.348 35.284 1.00 37.12 534 LYS A N 1
ATOM 4235 C CA . LYS A 1 534 ? 14.365 -8.387 34.337 1.00 37.12 534 LYS A CA 1
ATOM 4236 C C . LYS A 1 534 ? 14.676 -8.714 32.872 1.00 37.12 534 LYS A C 1
ATOM 4238 O O . LYS A 1 534 ? 13.798 -8.618 32.017 1.00 37.12 534 LYS A O 1
ATOM 4243 N N . THR A 1 535 ? 15.898 -9.161 32.583 1.00 37.84 535 THR A N 1
ATOM 4244 C CA . THR A 1 535 ? 16.336 -9.475 31.210 1.00 37.84 535 THR A CA 1
ATOM 4245 C C . THR A 1 535 ? 15.752 -10.807 30.712 1.00 37.84 535 THR A C 1
ATOM 4247 O O . THR A 1 535 ? 15.400 -10.938 29.540 1.00 37.84 535 THR A O 1
ATOM 4250 N N . ALA A 1 536 ? 15.551 -11.777 31.611 1.00 31.36 536 ALA A N 1
ATOM 4251 C CA . ALA A 1 536 ? 14.859 -13.030 31.308 1.00 31.36 536 ALA A CA 1
ATOM 4252 C C . ALA A 1 536 ? 13.341 -12.853 31.088 1.00 31.36 536 ALA A C 1
ATOM 4254 O O . ALA A 1 536 ? 12.765 -13.516 30.220 1.00 31.36 536 ALA A O 1
ATOM 4255 N N . SER A 1 537 ? 12.708 -11.919 31.811 1.00 42.28 537 SER A N 1
ATOM 4256 C CA . SER A 1 537 ? 11.285 -11.570 31.660 1.00 42.28 537 SER A CA 1
ATOM 4257 C C . SER A 1 537 ? 10.947 -11.048 30.251 1.00 42.28 537 SER A C 1
ATOM 4259 O O . SER A 1 537 ? 9.939 -11.436 29.663 1.00 42.28 537 SER A O 1
ATOM 4261 N N . ALA A 1 538 ? 11.829 -10.250 29.639 1.00 47.78 538 ALA A N 1
ATOM 4262 C CA . ALA A 1 538 ? 11.616 -9.703 28.293 1.00 47.78 538 ALA A CA 1
ATOM 4263 C C . ALA A 1 538 ? 11.660 -10.765 27.173 1.00 47.78 538 ALA A C 1
ATOM 4265 O O . ALA A 1 538 ? 11.039 -10.604 26.120 1.00 47.78 538 ALA A O 1
ATOM 4266 N N . LEU A 1 539 ? 12.392 -11.857 27.404 1.00 46.09 539 LEU A N 1
ATOM 4267 C CA . LEU A 1 539 ? 12.670 -12.896 26.414 1.00 46.09 539 LEU A CA 1
ATOM 4268 C C . LEU A 1 539 ? 11.674 -14.047 26.449 1.00 46.09 539 LEU A C 1
ATOM 4270 O O . LEU A 1 539 ? 11.390 -14.656 25.419 1.00 46.09 539 LEU A O 1
ATOM 4274 N N . MET A 1 540 ? 11.138 -14.351 27.625 1.00 48.59 540 MET A N 1
ATOM 4275 C CA . MET A 1 540 ? 10.139 -15.390 27.769 1.00 48.59 540 MET A CA 1
ATOM 4276 C C . MET A 1 540 ? 8.736 -14.890 27.470 1.00 48.59 540 MET A C 1
ATOM 4278 O O . MET A 1 540 ? 8.413 -13.703 27.412 1.00 48.59 540 MET A O 1
ATOM 4282 N N . VAL A 1 541 ? 7.835 -15.851 27.343 1.00 47.72 541 VAL A N 1
ATOM 4283 C CA . VAL A 1 541 ? 6.396 -15.683 27.519 1.00 47.72 541 VAL A CA 1
ATOM 4284 C C . VAL A 1 541 ? 6.122 -15.238 28.978 1.00 47.72 541 VAL A C 1
ATOM 4286 O O . VAL A 1 541 ? 5.240 -15.782 29.629 1.00 47.72 541 VAL A O 1
ATOM 4289 N N . ALA A 1 542 ? 6.825 -14.233 29.523 1.00 41.34 542 ALA A N 1
ATOM 4290 C CA . ALA A 1 542 ? 6.509 -13.628 30.808 1.00 41.34 542 ALA A CA 1
ATOM 4291 C C . ALA A 1 542 ? 5.069 -13.129 30.766 1.00 41.34 542 ALA A C 1
ATOM 4293 O O . ALA A 1 542 ? 4.595 -12.675 29.713 1.00 41.34 542 ALA A O 1
ATOM 4294 N N . ALA A 1 543 ? 4.362 -13.379 31.865 1.00 45.34 543 ALA A N 1
ATOM 4295 C CA . ALA A 1 543 ? 2.937 -13.178 32.071 1.00 45.34 543 ALA A CA 1
ATOM 4296 C C . ALA A 1 543 ? 2.463 -11.829 31.523 1.00 45.34 543 ALA A C 1
ATOM 4298 O O . ALA A 1 543 ? 2.553 -10.801 32.181 1.00 45.34 543 ALA A O 1
ATOM 4299 N N . SER A 1 544 ? 1.939 -11.828 30.295 1.00 47.72 544 SER A N 1
ATOM 4300 C CA . SER A 1 544 ? 1.068 -10.739 29.871 1.00 47.72 544 SER A CA 1
ATOM 4301 C C . SER A 1 544 ? -0.108 -10.756 30.834 1.00 47.72 544 SER A C 1
ATOM 4303 O O . SER A 1 544 ? -0.786 -11.785 30.883 1.00 47.72 544 SER A O 1
ATOM 4305 N N . ALA A 1 545 ? -0.313 -9.671 31.579 1.00 55.53 545 ALA A N 1
ATOM 4306 C CA . ALA A 1 545 ? -1.464 -9.510 32.453 1.00 55.53 545 ALA A CA 1
ATOM 4307 C C . ALA A 1 545 ? -2.741 -9.781 31.640 1.00 55.53 545 ALA A C 1
ATOM 4309 O O . ALA A 1 545 ? -3.109 -9.004 30.757 1.00 55.53 545 ALA A O 1
ATOM 4310 N N . LYS A 1 546 ? -3.345 -10.947 31.870 1.00 64.44 546 LYS A N 1
ATOM 4311 C CA . LYS A 1 546 ? -4.689 -11.293 31.411 1.00 64.44 546 LYS A CA 1
ATOM 4312 C C . LYS A 1 546 ? -5.619 -11.179 32.610 1.00 64.44 546 LYS A C 1
ATOM 4314 O O . LYS A 1 546 ? -5.165 -11.388 33.729 1.00 64.44 546 LYS A O 1
ATOM 4319 N N . ALA A 1 547 ? -6.894 -10.894 32.359 1.00 61.69 547 ALA A N 1
ATOM 4320 C CA . ALA A 1 547 ? -7.906 -10.841 33.409 1.00 61.69 547 ALA A CA 1
ATOM 4321 C C . ALA A 1 547 ? -7.887 -12.125 34.260 1.00 61.69 547 ALA A C 1
ATOM 4323 O O . ALA A 1 547 ? -7.864 -13.238 33.702 1.00 61.69 547 ALA A O 1
ATOM 4324 N N . GLY A 1 548 ? -7.878 -11.956 35.585 1.00 67.12 548 GLY A N 1
ATOM 4325 C CA . GLY A 1 548 ? -7.751 -13.041 36.561 1.00 67.12 548 GLY A CA 1
ATOM 4326 C C . GLY A 1 548 ? -6.314 -13.490 36.834 1.00 67.12 548 GLY A C 1
ATOM 4327 O O . GLY A 1 548 ? -6.099 -14.642 37.209 1.00 67.12 548 GLY A O 1
ATOM 4328 N N . MET A 1 549 ? -5.330 -12.622 36.581 1.00 79.25 549 MET A N 1
ATOM 4329 C CA . MET A 1 549 ? -3.910 -12.851 36.888 1.00 79.25 549 MET A CA 1
ATOM 4330 C C . MET A 1 549 ? -3.287 -11.680 37.674 1.00 79.25 549 MET A C 1
ATOM 4332 O O . MET A 1 549 ? -2.063 -11.505 37.635 1.00 79.25 549 MET A O 1
ATOM 4336 N N . GLU A 1 550 ? -4.096 -10.832 38.320 1.00 69.69 550 GLU A N 1
ATOM 4337 C CA . GLU A 1 550 ? -3.590 -9.695 39.097 1.00 69.69 550 GLU A CA 1
ATOM 4338 C C . GLU A 1 550 ? -2.703 -10.156 40.270 1.00 69.69 550 GLU A C 1
ATOM 4340 O O . GLU A 1 550 ? -1.582 -9.666 40.398 1.00 69.69 550 GLU A O 1
ATOM 4345 N N . ASP A 1 551 ? -3.130 -11.184 41.013 1.00 71.31 551 ASP A N 1
ATOM 4346 C CA . ASP A 1 551 ? -2.521 -11.596 42.293 1.00 71.31 551 ASP A CA 1
ATOM 4347 C C . ASP A 1 551 ? -1.477 -12.728 42.186 1.00 71.31 551 ASP A C 1
ATOM 4349 O O . ASP A 1 551 ? -1.174 -13.420 43.157 1.00 71.31 551 ASP A O 1
ATOM 4353 N N . THR A 1 552 ? -0.933 -12.985 40.993 1.00 78.81 552 THR A N 1
ATOM 4354 C CA . THR A 1 552 ? 0.003 -14.109 40.785 1.00 78.81 552 THR A CA 1
ATOM 4355 C C . THR A 1 552 ? 1.448 -13.742 41.128 1.00 78.81 552 THR A C 1
ATOM 4357 O O . THR A 1 552 ? 1.912 -12.670 40.734 1.00 78.81 552 THR A O 1
ATOM 4360 N N . ASP A 1 553 ? 2.207 -14.665 41.730 1.00 80.19 553 ASP A N 1
ATOM 4361 C CA . ASP A 1 553 ? 3.656 -14.522 41.949 1.00 80.19 553 ASP A CA 1
ATOM 4362 C C . ASP A 1 553 ? 4.429 -14.599 40.619 1.00 80.19 553 ASP A C 1
ATOM 4364 O O . ASP A 1 553 ? 4.876 -15.654 40.151 1.00 80.19 553 ASP A O 1
ATOM 4368 N N . ARG A 1 554 ? 4.552 -13.440 39.965 1.00 78.06 554 ARG A N 1
ATOM 4369 C CA . ARG A 1 554 ? 5.169 -13.314 38.641 1.00 78.06 554 ARG A CA 1
ATOM 4370 C C . ARG A 1 554 ? 6.647 -13.679 38.646 1.00 78.06 554 ARG A C 1
ATOM 4372 O O . ARG A 1 554 ? 7.134 -14.173 37.629 1.00 78.06 554 ARG A O 1
ATOM 4379 N N . GLU A 1 555 ? 7.364 -13.425 39.736 1.00 78.25 555 GLU A N 1
ATOM 4380 C CA . GLU A 1 555 ? 8.794 -13.726 39.817 1.00 78.25 555 GLU A CA 1
ATOM 4381 C C . GLU A 1 555 ? 9.017 -15.233 39.832 1.00 78.25 555 GLU A C 1
ATOM 4383 O O . GLU A 1 555 ? 9.762 -15.748 38.992 1.00 78.25 555 GLU A O 1
ATOM 4388 N N . ARG A 1 556 ? 8.287 -15.950 40.694 1.00 81.94 556 ARG A N 1
ATOM 4389 C CA . ARG A 1 556 ? 8.343 -17.412 40.763 1.00 81.94 556 ARG A CA 1
ATOM 4390 C C . ARG A 1 556 ? 7.876 -18.066 39.466 1.00 81.94 556 ARG A C 1
ATOM 4392 O O . ARG A 1 556 ? 8.559 -18.956 38.960 1.00 81.94 556 ARG A O 1
ATOM 4399 N N . ILE A 1 557 ? 6.779 -17.590 38.867 1.00 82.69 557 ILE A N 1
ATOM 4400 C CA . ILE A 1 557 ? 6.302 -18.079 37.560 1.00 82.69 557 ILE A CA 1
ATOM 4401 C C . ILE A 1 557 ? 7.389 -17.912 36.491 1.00 82.69 557 ILE A C 1
ATOM 4403 O O . ILE A 1 557 ? 7.700 -18.855 35.763 1.00 82.69 557 ILE A O 1
ATOM 4407 N N . ASN A 1 558 ? 7.995 -16.727 36.390 1.00 79.12 558 ASN A N 1
ATOM 4408 C CA . ASN A 1 558 ? 9.033 -16.464 35.393 1.00 79.12 558 ASN A CA 1
ATOM 4409 C C . ASN A 1 558 ? 10.297 -17.302 35.637 1.00 79.12 558 ASN A C 1
ATOM 4411 O O . ASN A 1 558 ? 10.907 -17.756 34.668 1.00 79.12 558 ASN A O 1
ATOM 4415 N N . ALA A 1 559 ? 10.670 -17.542 36.897 1.00 80.00 559 ALA A N 1
ATOM 4416 C CA . ALA A 1 559 ? 11.798 -18.400 37.253 1.00 80.00 559 ALA A CA 1
ATOM 4417 C C . ALA A 1 559 ? 11.574 -19.854 36.806 1.00 80.00 559 ALA A C 1
ATOM 4419 O O . ALA A 1 559 ? 12.459 -20.437 36.177 1.00 80.00 559 ALA A O 1
ATOM 4420 N N . ILE A 1 560 ? 10.379 -20.408 37.045 1.00 81.50 560 ILE A N 1
ATOM 4421 C CA . ILE A 1 560 ? 10.002 -21.755 36.584 1.00 81.50 560 ILE A CA 1
ATOM 4422 C C . ILE A 1 560 ? 10.054 -21.819 35.056 1.00 81.50 560 ILE A C 1
ATOM 4424 O O . ILE A 1 560 ? 10.717 -22.687 34.493 1.00 81.50 560 ILE A O 1
ATOM 4428 N N . LEU A 1 561 ? 9.422 -20.865 34.362 1.00 80.94 561 LEU A N 1
ATOM 4429 C CA . LEU A 1 561 ? 9.431 -20.836 32.898 1.00 80.94 561 LEU A CA 1
ATOM 4430 C C . LEU A 1 561 ? 10.864 -20.787 32.344 1.00 80.94 561 LEU A C 1
ATOM 4432 O O . LEU A 1 561 ? 11.174 -21.516 31.395 1.00 80.94 561 LEU A O 1
ATOM 4436 N N . LEU A 1 562 ? 11.734 -19.966 32.946 1.00 78.31 562 LEU A N 1
ATOM 4437 C CA . LEU A 1 562 ? 13.131 -19.811 32.540 1.00 78.31 562 LEU A CA 1
ATOM 4438 C C . LEU A 1 562 ? 13.931 -21.089 32.746 1.00 78.31 562 LEU A C 1
ATOM 4440 O O . LEU A 1 562 ? 14.651 -21.495 31.835 1.00 78.31 562 LEU A O 1
ATOM 4444 N N . ARG A 1 563 ? 13.769 -21.734 33.901 1.00 84.12 563 ARG A N 1
ATOM 4445 C CA . ARG A 1 563 ? 14.407 -23.013 34.214 1.00 84.12 563 ARG A CA 1
ATOM 4446 C C . ARG A 1 563 ? 14.000 -24.090 33.208 1.00 84.12 563 ARG A C 1
ATOM 4448 O O . ARG A 1 563 ? 14.864 -24.734 32.622 1.00 84.12 563 ARG A O 1
ATOM 4455 N N . GLU A 1 564 ? 12.701 -24.224 32.948 1.00 78.81 564 GLU A N 1
ATOM 4456 C CA . GLU A 1 564 ? 12.154 -25.294 32.106 1.00 78.81 564 GLU A CA 1
ATOM 4457 C C . GLU A 1 564 ? 12.386 -25.089 30.604 1.00 78.81 564 GLU A C 1
ATOM 4459 O O . GLU A 1 564 ? 12.411 -26.050 29.835 1.00 78.81 564 GLU A O 1
ATOM 4464 N N . SER A 1 565 ? 12.511 -23.843 30.136 1.00 75.75 565 SER A N 1
ATOM 4465 C CA . SER A 1 565 ? 12.548 -23.568 28.692 1.00 75.75 565 SER A CA 1
ATOM 4466 C C . SER A 1 565 ? 13.688 -22.669 28.217 1.00 75.75 565 SER A C 1
ATOM 4468 O O . SER A 1 565 ? 13.869 -22.533 27.004 1.00 75.75 565 SER A O 1
ATOM 4470 N N . GLY A 1 566 ? 14.516 -22.121 29.113 1.00 70.81 566 GLY A N 1
ATOM 4471 C CA . GLY A 1 566 ? 15.546 -21.108 28.826 1.00 70.81 566 GLY A CA 1
ATOM 4472 C C . GLY A 1 566 ? 16.611 -21.516 27.805 1.00 70.81 566 GLY A C 1
ATOM 4473 O O . GLY A 1 566 ? 17.067 -20.676 27.018 1.00 70.81 566 GLY A O 1
ATOM 4474 N N . ASN A 1 567 ? 16.937 -22.809 27.752 1.00 76.00 567 ASN A N 1
ATOM 4475 C CA . ASN A 1 567 ? 17.918 -23.388 26.825 1.00 76.00 567 ASN A CA 1
ATOM 4476 C C . ASN A 1 567 ? 17.283 -24.049 25.589 1.00 76.00 567 ASN A C 1
ATOM 4478 O O . ASN A 1 567 ? 17.972 -24.691 24.803 1.00 76.00 567 ASN A O 1
ATOM 4482 N N . SER A 1 568 ? 15.971 -23.908 25.390 1.00 80.31 568 SER A N 1
ATOM 4483 C CA . SER A 1 568 ? 15.297 -24.486 24.225 1.00 80.31 568 SER A CA 1
ATOM 4484 C C . SER A 1 568 ? 15.665 -23.765 22.920 1.00 80.31 568 SER A C 1
ATOM 4486 O O . SER A 1 568 ? 15.931 -22.560 22.904 1.00 80.31 568 SER A O 1
ATOM 4488 N N . SER A 1 569 ? 15.565 -24.470 21.786 1.00 78.50 569 SER A N 1
ATOM 4489 C CA . SER A 1 569 ? 15.723 -23.858 20.455 1.00 78.50 569 SER A CA 1
ATOM 4490 C C . SER A 1 569 ? 14.678 -22.767 20.169 1.00 78.50 569 SER A C 1
ATOM 4492 O O . SER A 1 569 ? 14.905 -21.874 19.354 1.00 78.50 569 SER A O 1
ATOM 4494 N N . PHE A 1 570 ? 13.535 -22.804 20.867 1.00 78.31 570 PHE A N 1
ATOM 4495 C CA . PHE A 1 570 ? 12.542 -21.730 20.850 1.00 78.31 570 PHE A CA 1
ATOM 4496 C C . PHE A 1 570 ? 13.123 -20.445 21.440 1.00 78.31 570 PHE A C 1
ATOM 4498 O O . PHE A 1 570 ? 13.044 -19.386 20.818 1.00 78.31 570 PHE A O 1
ATOM 4505 N N . MET A 1 571 ? 13.736 -20.556 22.620 1.00 79.31 571 MET A N 1
ATOM 4506 C CA . MET A 1 571 ? 14.324 -19.427 23.332 1.00 79.31 571 MET A CA 1
ATOM 4507 C C . MET A 1 571 ? 15.544 -18.861 22.620 1.00 79.31 571 MET A C 1
ATOM 4509 O O . MET A 1 571 ? 15.714 -17.647 22.584 1.00 79.31 571 MET A O 1
ATOM 4513 N N . GLU A 1 572 ? 16.354 -19.707 21.990 1.00 79.12 572 GLU A N 1
ATOM 4514 C CA . GLU A 1 572 ? 17.460 -19.251 21.149 1.00 79.12 572 GLU A CA 1
ATOM 4515 C C . GLU A 1 572 ? 16.969 -18.400 19.968 1.00 79.12 572 GLU A C 1
ATOM 4517 O O . GLU A 1 572 ? 17.461 -17.293 19.740 1.00 79.12 572 GLU A O 1
ATOM 4522 N N . ARG A 1 573 ? 15.923 -18.848 19.261 1.00 80.81 573 ARG A N 1
ATOM 4523 C CA . ARG A 1 573 ? 15.304 -18.036 18.206 1.00 80.81 573 ARG A CA 1
ATOM 4524 C C . ARG A 1 573 ? 14.714 -16.739 18.758 1.00 80.81 573 ARG A C 1
ATOM 4526 O O . ARG A 1 573 ? 14.814 -15.703 18.101 1.00 80.81 573 ARG A O 1
ATOM 4533 N N . GLN A 1 574 ? 14.093 -16.785 19.936 1.00 77.62 574 GLN A N 1
ATOM 4534 C CA . GLN A 1 574 ? 13.525 -15.602 20.576 1.00 77.62 574 GLN A CA 1
ATOM 4535 C C . GLN A 1 574 ? 14.619 -14.582 20.932 1.00 77.62 574 GLN A C 1
ATOM 4537 O O . GLN A 1 574 ? 14.433 -13.410 20.622 1.00 77.62 574 GLN A O 1
ATOM 4542 N N . ARG A 1 575 ? 15.787 -15.025 21.433 1.00 80.94 575 ARG A N 1
ATOM 4543 C CA . ARG A 1 575 ? 17.004 -14.201 21.619 1.00 80.94 575 ARG A CA 1
ATOM 4544 C C . ARG A 1 575 ? 17.451 -13.532 20.329 1.00 80.94 575 ARG A C 1
ATOM 4546 O O . ARG A 1 575 ? 17.567 -12.313 20.281 1.00 80.94 575 ARG A O 1
ATOM 4553 N N . LYS A 1 576 ? 17.570 -14.296 19.245 1.00 81.50 576 LYS A N 1
ATOM 4554 C CA . LYS A 1 576 ? 17.952 -13.748 17.937 1.00 81.50 576 LYS A CA 1
ATOM 4555 C C . LYS A 1 576 ? 16.949 -12.719 17.396 1.00 81.50 576 LYS A C 1
ATOM 4557 O O . LYS A 1 576 ? 17.332 -11.739 16.757 1.00 81.50 576 LYS A O 1
ATOM 4562 N N . MET A 1 577 ? 15.646 -12.930 17.593 1.00 76.75 577 MET A N 1
ATOM 4563 C CA . MET A 1 577 ? 14.633 -11.931 17.217 1.00 76.75 577 MET A CA 1
ATOM 4564 C C . MET A 1 577 ? 14.734 -10.679 18.093 1.00 76.75 577 MET A C 1
ATOM 4566 O O . MET A 1 577 ? 14.618 -9.568 17.578 1.00 76.75 577 MET A O 1
ATOM 4570 N N . ASP A 1 578 ? 15.006 -10.862 19.383 1.00 80.50 578 ASP A N 1
ATOM 4571 C CA . ASP A 1 578 ? 15.169 -9.789 20.355 1.00 80.50 578 ASP A CA 1
ATOM 4572 C C . ASP A 1 578 ? 16.375 -8.889 20.048 1.00 80.50 578 ASP A C 1
ATOM 4574 O O . ASP A 1 578 ? 16.242 -7.666 20.041 1.00 80.50 578 ASP A O 1
ATOM 4578 N N . GLU A 1 579 ? 17.516 -9.483 19.691 1.00 83.62 579 GLU A N 1
ATOM 4579 C CA . GLU A 1 579 ? 18.728 -8.786 19.241 1.00 83.62 579 GLU A CA 1
ATOM 4580 C C . GLU A 1 579 ? 18.469 -7.915 18.006 1.00 83.62 579 GLU A C 1
ATOM 4582 O O . GLU A 1 579 ? 18.880 -6.755 17.957 1.00 83.62 579 GLU A O 1
ATOM 4587 N N . ASN A 1 580 ? 17.728 -8.437 17.023 1.00 79.81 580 ASN A N 1
ATOM 4588 C CA . ASN A 1 580 ? 17.347 -7.664 15.839 1.00 79.81 580 ASN A CA 1
ATOM 4589 C C . ASN A 1 580 ? 16.442 -6.476 16.197 1.00 79.81 580 ASN A C 1
ATOM 4591 O O . ASN A 1 580 ? 16.603 -5.384 15.646 1.00 79.81 580 ASN A O 1
ATOM 4595 N N . SER A 1 581 ? 15.507 -6.666 17.132 1.00 78.31 581 SER A N 1
ATOM 4596 C CA . SER A 1 581 ? 14.693 -5.573 17.669 1.00 78.31 581 SER A CA 1
ATOM 4597 C C . SER A 1 581 ? 15.545 -4.542 18.415 1.00 78.31 581 SER A C 1
ATOM 4599 O O . SER A 1 581 ? 15.360 -3.350 18.190 1.00 78.31 581 SER A O 1
ATOM 4601 N N . ASN A 1 582 ? 16.513 -4.972 19.233 1.00 84.75 582 ASN A N 1
ATOM 4602 C CA . ASN A 1 582 ? 17.429 -4.081 19.957 1.00 84.75 582 ASN A CA 1
ATOM 4603 C C . ASN A 1 582 ? 18.283 -3.245 19.002 1.00 84.75 582 ASN A C 1
ATOM 4605 O O . ASN A 1 582 ? 18.416 -2.039 19.193 1.00 84.75 582 ASN A O 1
ATOM 4609 N N . LYS A 1 583 ? 18.796 -3.859 17.929 1.00 88.38 583 LYS A N 1
ATOM 4610 C CA . LYS A 1 583 ? 19.539 -3.142 16.890 1.00 88.38 583 LYS A CA 1
ATOM 4611 C C . LYS A 1 583 ? 18.690 -2.040 16.254 1.00 88.38 583 LYS A C 1
ATOM 4613 O O . LYS A 1 583 ? 19.137 -0.903 16.151 1.00 88.38 583 LYS A O 1
ATOM 4618 N N . ARG A 1 584 ? 17.442 -2.353 15.895 1.00 88.44 584 ARG A N 1
ATOM 4619 C CA . ARG A 1 584 ? 16.507 -1.371 15.328 1.00 88.44 584 ARG A CA 1
ATOM 4620 C C . ARG A 1 584 ? 16.181 -0.240 16.309 1.00 88.44 584 ARG A C 1
ATOM 4622 O O . ARG A 1 584 ? 16.066 0.906 15.892 1.00 88.44 584 ARG A O 1
ATOM 4629 N N . ILE A 1 585 ? 16.033 -0.551 17.597 1.00 90.19 585 ILE A N 1
ATOM 4630 C CA . ILE A 1 585 ? 15.815 0.450 18.651 1.00 90.19 585 ILE A CA 1
ATOM 4631 C C . ILE A 1 585 ? 17.011 1.404 18.740 1.00 90.19 585 ILE A C 1
ATOM 4633 O O . ILE A 1 585 ? 16.814 2.615 18.796 1.00 90.19 585 ILE A O 1
ATOM 4637 N N . LEU A 1 586 ? 18.239 0.879 18.700 1.00 91.19 586 LEU A N 1
ATOM 4638 C CA . LEU A 1 586 ? 19.453 1.694 18.737 1.00 91.19 586 LEU A CA 1
ATOM 4639 C C . LEU A 1 586 ? 19.548 2.629 17.521 1.00 91.19 586 LEU A C 1
ATOM 4641 O O . LEU A 1 586 ? 19.792 3.820 17.689 1.00 91.19 586 LEU A O 1
ATOM 4645 N N . GLU A 1 587 ? 19.263 2.116 16.319 1.00 92.81 587 GLU A N 1
ATOM 4646 C CA . GLU A 1 587 ? 19.199 2.916 15.085 1.00 92.81 587 GLU A CA 1
ATOM 4647 C C . GLU A 1 587 ? 18.163 4.052 15.192 1.00 92.81 587 GLU A C 1
ATOM 4649 O O . GLU A 1 587 ? 18.399 5.173 14.744 1.00 92.81 587 GLU A O 1
ATOM 4654 N N . MET A 1 588 ? 17.006 3.791 15.808 1.00 94.94 588 MET A N 1
ATOM 4655 C CA . MET A 1 588 ? 15.967 4.806 16.017 1.00 94.94 588 MET A CA 1
ATOM 4656 C C . MET A 1 588 ? 16.361 5.845 17.077 1.00 94.94 588 MET A C 1
ATOM 4658 O O . MET A 1 588 ? 16.105 7.031 16.874 1.00 94.94 588 MET A O 1
ATOM 4662 N N . LYS A 1 589 ? 17.017 5.433 18.169 1.00 93.00 589 LYS A N 1
ATOM 4663 C CA . LYS A 1 589 ? 17.553 6.349 19.191 1.00 93.00 589 LYS A CA 1
ATOM 4664 C C . LYS A 1 589 ? 18.618 7.276 18.623 1.00 93.00 589 LYS A C 1
ATOM 4666 O O . LYS A 1 589 ? 18.595 8.470 18.902 1.00 93.00 589 LYS A O 1
ATOM 4671 N N . GLN A 1 590 ? 19.509 6.738 17.794 1.00 91.81 590 GLN A N 1
ATOM 4672 C CA . GLN A 1 590 ? 20.542 7.525 17.135 1.00 91.81 590 GLN A CA 1
ATOM 4673 C C . GLN A 1 590 ? 19.926 8.630 16.262 1.00 91.81 590 GLN A C 1
ATOM 4675 O O . GLN A 1 590 ? 20.328 9.782 16.373 1.00 91.81 590 GLN A O 1
ATOM 4680 N N . ARG A 1 591 ? 18.878 8.315 15.485 1.00 92.06 591 ARG A N 1
ATOM 4681 C CA . ARG A 1 591 ? 18.149 9.314 14.681 1.00 92.06 591 ARG A CA 1
ATOM 4682 C C . ARG A 1 591 ? 17.550 10.454 15.519 1.00 92.06 591 ARG A C 1
ATOM 4684 O O . ARG A 1 591 ? 17.537 11.593 15.056 1.00 92.06 591 ARG A O 1
ATOM 4691 N N . LEU A 1 592 ? 17.043 10.169 16.725 1.00 89.56 592 LEU A N 1
ATOM 4692 C CA . LEU A 1 592 ? 16.557 11.215 17.638 1.00 89.56 592 LEU A CA 1
ATOM 4693 C C . LEU A 1 592 ? 17.709 12.077 18.162 1.00 89.56 592 LEU A C 1
ATOM 4695 O O . LEU A 1 592 ? 17.634 13.298 18.074 1.00 89.56 592 LEU A O 1
ATOM 4699 N N . ALA A 1 593 ? 18.792 11.455 18.636 1.00 88.25 593 ALA A N 1
ATOM 4700 C CA . ALA A 1 593 ? 19.950 12.174 19.170 1.00 88.25 593 ALA A CA 1
ATOM 4701 C C . ALA A 1 593 ? 20.613 13.087 18.121 1.00 88.25 593 ALA A C 1
ATOM 4703 O O . ALA A 1 593 ? 20.983 14.221 18.426 1.00 88.25 593 ALA A O 1
ATOM 4704 N N . GLU A 1 594 ? 20.713 12.620 16.873 1.00 88.50 594 GLU A N 1
ATOM 4705 C CA . GLU A 1 594 ? 21.193 13.412 15.731 1.00 88.50 594 GLU A CA 1
ATOM 4706 C C . GLU A 1 594 ? 20.298 14.632 15.459 1.00 88.50 594 GLU A C 1
ATOM 4708 O O . GLU A 1 594 ? 20.793 15.703 15.111 1.00 88.50 594 GLU A O 1
ATOM 4713 N N . THR A 1 595 ? 18.984 14.488 15.651 1.00 85.06 595 THR A N 1
ATOM 4714 C CA . THR A 1 595 ? 18.015 15.580 15.471 1.00 85.06 595 THR A CA 1
ATOM 4715 C C . THR A 1 595 ? 18.072 16.587 16.624 1.00 85.06 595 THR A C 1
ATOM 4717 O O . THR A 1 595 ? 17.970 17.789 16.381 1.00 85.06 595 THR A O 1
ATOM 4720 N N . ASP A 1 596 ? 18.285 16.118 17.856 1.00 82.62 596 ASP A N 1
ATOM 4721 C CA . ASP A 1 596 ? 18.380 16.951 19.064 1.00 82.62 596 ASP A CA 1
ATOM 4722 C C . ASP A 1 596 ? 19.690 17.748 19.142 1.00 82.62 596 ASP A C 1
ATOM 4724 O O . ASP A 1 596 ? 19.710 18.867 19.650 1.00 82.62 596 ASP A O 1
ATOM 4728 N N . SER A 1 597 ? 20.780 17.205 18.596 1.00 79.31 597 SER A N 1
ATOM 4729 C CA . SER A 1 597 ? 22.103 17.850 18.610 1.00 79.31 597 SER A CA 1
ATOM 4730 C C . SER A 1 597 ? 22.247 18.983 17.586 1.00 79.31 597 SER A C 1
ATOM 4732 O O . SER A 1 597 ? 23.236 19.715 17.596 1.00 79.31 597 SER A O 1
ATOM 4734 N N . ASN A 1 598 ? 21.285 19.141 16.676 1.00 76.81 598 ASN A N 1
ATOM 4735 C CA . ASN A 1 598 ? 21.339 20.155 15.633 1.00 76.81 598 ASN A CA 1
ATOM 4736 C C . ASN A 1 598 ? 20.873 21.522 16.181 1.00 76.81 598 ASN A C 1
ATOM 4738 O O . ASN A 1 598 ? 19.726 21.671 16.595 1.00 76.81 598 ASN A O 1
ATOM 4742 N N . ALA A 1 599 ? 21.744 22.539 16.173 1.00 51.50 599 ALA A N 1
ATOM 4743 C CA . ALA A 1 599 ? 21.492 23.847 16.797 1.00 51.50 599 ALA A CA 1
ATOM 4744 C C . ALA A 1 599 ? 20.270 24.606 16.231 1.00 51.50 599 ALA A C 1
ATOM 4746 O O . ALA A 1 599 ? 19.648 25.385 16.954 1.00 51.50 599 ALA A O 1
ATOM 4747 N N . SER A 1 600 ? 19.884 24.345 14.976 1.00 60.59 600 SER A N 1
ATOM 4748 C CA . SER A 1 600 ? 18.670 24.891 14.338 1.00 60.59 600 SER A CA 1
ATOM 4749 C C . SER A 1 600 ? 17.375 24.186 14.770 1.00 60.59 600 SER A C 1
ATOM 4751 O O . SER A 1 600 ? 16.289 24.606 14.391 1.00 60.59 600 SER A O 1
ATOM 4753 N N . SER A 1 601 ? 17.485 23.108 15.550 1.00 61.16 601 SER A N 1
ATOM 4754 C CA . SER A 1 601 ? 16.411 22.171 15.896 1.00 61.16 601 SER A CA 1
ATOM 4755 C C . SER A 1 601 ? 15.884 22.360 17.322 1.00 61.16 601 SER A C 1
ATOM 4757 O O . SER A 1 601 ? 15.112 21.535 17.801 1.00 61.16 601 SER A O 1
ATOM 4759 N N . ARG A 1 602 ? 16.273 23.427 18.040 1.00 61.00 602 ARG A N 1
ATOM 4760 C CA . ARG A 1 602 ? 15.953 23.578 19.477 1.00 61.00 602 ARG A CA 1
ATOM 4761 C C . ARG A 1 602 ? 14.460 23.419 19.816 1.00 61.00 602 ARG A C 1
ATOM 4763 O O . ARG A 1 602 ? 14.166 22.977 20.919 1.00 61.00 602 ARG A O 1
ATOM 4770 N N . ASN A 1 603 ? 13.554 23.671 18.863 1.00 80.56 603 ASN A N 1
ATOM 4771 C CA . ASN A 1 603 ? 12.101 23.570 19.044 1.00 80.56 603 ASN A CA 1
AT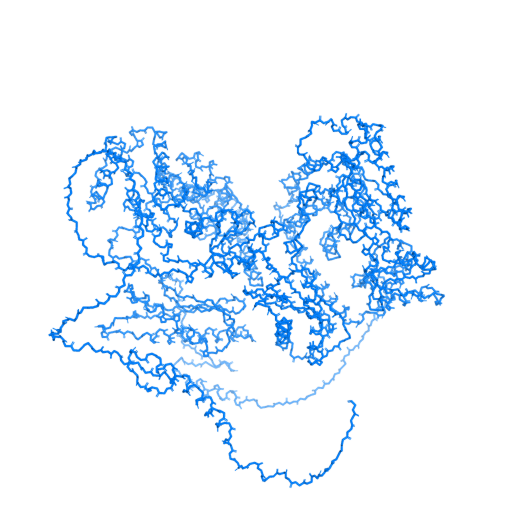OM 4772 C C . ASN A 1 603 ? 11.387 22.614 18.062 1.00 80.56 603 ASN A C 1
ATOM 4774 O O . ASN A 1 603 ? 10.168 22.698 17.924 1.00 80.56 603 ASN A O 1
ATOM 4778 N N . TRP A 1 604 ? 12.089 21.676 17.404 1.00 87.44 604 TRP A N 1
ATOM 4779 C CA . TRP A 1 604 ? 11.479 20.825 16.361 1.00 87.44 604 TRP A CA 1
ATOM 4780 C C . TRP A 1 604 ? 10.263 20.025 16.848 1.00 87.44 604 TRP A C 1
ATOM 4782 O O . TRP A 1 604 ? 9.334 19.780 16.079 1.00 87.44 604 TRP A O 1
ATOM 4792 N N . ARG A 1 605 ? 10.253 19.633 18.130 1.00 91.44 605 ARG A N 1
ATOM 4793 C CA . ARG A 1 605 ? 9.112 18.948 18.750 1.00 91.44 605 ARG A CA 1
ATOM 4794 C C . ARG A 1 605 ? 7.889 19.855 18.792 1.00 91.44 605 ARG A C 1
ATOM 4796 O O . ARG A 1 605 ? 6.837 19.465 18.304 1.00 91.44 605 ARG A O 1
ATOM 4803 N N . SER A 1 606 ? 8.049 21.080 19.289 1.00 89.69 606 SER A N 1
ATOM 4804 C CA . SER A 1 606 ? 6.971 22.072 19.352 1.00 89.69 606 SER A CA 1
ATOM 4805 C C . SER A 1 606 ? 6.463 22.463 17.963 1.00 89.69 606 SER A C 1
ATOM 4807 O O . SER A 1 606 ? 5.263 22.648 17.784 1.00 89.69 606 SER A O 1
ATOM 4809 N N . ASP A 1 607 ? 7.346 22.550 16.967 1.00 89.50 607 ASP A N 1
ATOM 4810 C CA . ASP A 1 607 ? 6.946 22.847 15.589 1.00 89.50 607 ASP A CA 1
ATOM 4811 C C . ASP A 1 607 ? 6.196 21.679 14.939 1.00 89.50 607 ASP A C 1
ATOM 4813 O O . ASP A 1 607 ? 5.191 21.896 14.264 1.00 89.50 607 ASP A O 1
ATOM 4817 N N . MET A 1 608 ? 6.631 20.438 15.179 1.00 91.56 608 MET A N 1
ATOM 4818 C CA . MET A 1 608 ? 5.912 19.239 14.739 1.00 91.56 608 MET A CA 1
ATOM 4819 C C . MET A 1 608 ? 4.522 19.160 15.381 1.00 91.56 608 MET A C 1
ATOM 4821 O O . MET A 1 608 ? 3.541 18.860 14.699 1.00 91.56 608 MET A O 1
ATOM 4825 N N . GLU A 1 609 ? 4.435 19.446 16.681 1.00 92.88 609 GLU A N 1
ATOM 4826 C CA . GLU A 1 609 ? 3.170 19.474 17.412 1.00 92.88 609 GLU A CA 1
ATOM 4827 C C . GLU A 1 609 ? 2.219 20.502 16.803 1.00 92.88 609 GLU A C 1
ATOM 4829 O O . GLU A 1 609 ? 1.190 20.123 16.249 1.00 92.88 609 GLU A O 1
ATOM 4834 N N . ARG A 1 610 ? 2.628 21.770 16.765 1.00 92.00 610 ARG A N 1
ATOM 4835 C CA . ARG A 1 610 ? 1.790 22.880 16.306 1.00 92.00 610 ARG A CA 1
ATOM 4836 C C . ARG A 1 610 ? 1.394 22.794 14.831 1.00 92.00 610 ARG A C 1
ATOM 4838 O O . ARG A 1 610 ? 0.255 23.094 14.488 1.00 92.00 610 ARG A O 1
ATOM 4845 N N . ASN A 1 611 ? 2.320 22.418 13.947 1.00 88.75 611 ASN A N 1
ATOM 4846 C CA . ASN A 1 611 ? 2.105 22.543 12.500 1.00 88.75 611 ASN A CA 1
ATOM 4847 C C . ASN A 1 611 ? 1.517 21.278 11.862 1.00 88.75 611 ASN A C 1
ATOM 4849 O O . ASN A 1 611 ? 0.915 21.358 10.793 1.00 88.75 611 ASN A O 1
ATOM 4853 N N . VAL A 1 612 ? 1.709 20.107 12.479 1.00 91.62 612 VAL A N 1
ATOM 4854 C CA . VAL A 1 612 ? 1.320 18.819 11.881 1.00 91.62 612 VAL A CA 1
ATOM 4855 C C . VAL A 1 612 ? 0.340 18.060 12.761 1.00 91.62 612 VAL A C 1
ATOM 4857 O O . VAL A 1 612 ? -0.653 17.538 12.253 1.00 91.62 612 VAL A O 1
ATOM 4860 N N . ILE A 1 613 ? 0.617 17.957 14.060 1.00 94.38 613 ILE A N 1
ATOM 4861 C CA . ILE A 1 613 ? -0.108 17.043 14.946 1.00 94.38 613 ILE A CA 1
ATOM 4862 C C . ILE A 1 613 ? -1.379 17.689 15.499 1.00 94.38 613 ILE A C 1
ATOM 4864 O O . ILE A 1 613 ? -2.439 17.071 15.431 1.00 94.38 613 ILE A O 1
ATOM 4868 N N . ASP A 1 614 ? -1.308 18.922 15.991 1.00 92.56 614 ASP A N 1
ATOM 4869 C CA . ASP A 1 614 ? -2.440 19.617 16.605 1.00 92.56 614 ASP A CA 1
ATOM 4870 C C . ASP A 1 614 ? -3.612 19.811 15.619 1.00 92.56 614 ASP A C 1
ATOM 4872 O O . ASP A 1 614 ? -4.740 19.476 15.991 1.00 92.56 614 ASP A O 1
ATOM 4876 N N . PRO A 1 615 ? -3.400 20.179 14.332 1.00 94.12 615 PRO A N 1
ATOM 4877 C CA . PRO A 1 615 ? -4.483 20.199 13.344 1.00 94.12 615 PRO A CA 1
ATOM 4878 C C . PRO A 1 615 ? -5.130 18.823 13.119 1.00 94.12 615 PRO A C 1
ATOM 4880 O O . PRO A 1 615 ? -6.329 18.723 12.858 1.00 94.12 615 PRO A O 1
ATOM 4883 N N . GLN A 1 616 ? -4.354 17.737 13.221 1.00 93.81 616 GLN A N 1
ATOM 4884 C CA . GLN A 1 616 ? -4.894 16.379 13.113 1.00 93.81 616 GLN A CA 1
ATOM 4885 C C . GLN A 1 616 ? -5.700 15.995 14.351 1.00 93.81 616 GLN A C 1
ATOM 4887 O O . GLN A 1 616 ? -6.761 15.391 14.211 1.00 93.81 616 GLN A O 1
ATOM 4892 N N . ILE A 1 617 ? -5.212 16.335 15.547 1.00 93.69 617 ILE A N 1
ATOM 4893 C CA . ILE A 1 617 ? -5.934 16.107 16.801 1.00 93.69 617 ILE A CA 1
ATOM 4894 C C . ILE A 1 617 ? -7.270 16.845 16.762 1.00 93.69 617 ILE A C 1
ATOM 4896 O O . ILE A 1 617 ? -8.294 16.234 17.058 1.00 93.69 617 ILE A O 1
ATOM 4900 N N . GLU A 1 618 ? -7.280 18.109 16.340 1.00 92.69 618 GLU A N 1
ATOM 4901 C CA . GLU A 1 618 ? -8.502 18.910 16.277 1.00 92.69 618 GLU A CA 1
ATOM 4902 C C . GLU A 1 618 ? -9.506 18.344 15.269 1.00 92.69 618 GLU A C 1
ATOM 4904 O O . GLU A 1 618 ? -10.692 18.179 15.564 1.00 92.69 618 GLU A O 1
ATOM 4909 N N . LYS A 1 619 ? -9.016 17.895 14.108 1.00 92.75 619 LYS A N 1
ATOM 4910 C CA . LYS A 1 619 ? -9.836 17.139 13.158 1.00 92.75 619 LYS A CA 1
ATOM 4911 C C . LYS A 1 619 ? -10.451 15.885 13.791 1.00 92.75 619 LYS A C 1
ATOM 4913 O O . LYS A 1 619 ? -11.602 15.571 13.522 1.00 92.75 619 LYS A O 1
ATOM 4918 N N . TYR A 1 620 ? -9.709 15.136 14.602 1.00 92.31 620 TYR A N 1
ATOM 4919 C CA . TYR A 1 620 ? -10.258 13.937 15.239 1.00 92.31 620 TYR A CA 1
ATOM 4920 C C . TYR A 1 620 ? -11.231 14.263 16.365 1.00 92.31 620 TYR A C 1
ATOM 4922 O O . TYR A 1 620 ? -12.216 13.550 16.515 1.00 92.31 620 TYR A O 1
ATOM 4930 N N . ARG A 1 621 ? -10.993 15.332 17.129 1.00 89.19 621 ARG A N 1
ATOM 4931 C CA . ARG A 1 621 ? -11.903 15.802 18.182 1.00 89.19 621 ARG A CA 1
ATOM 4932 C C . ARG A 1 621 ? -13.251 16.222 17.608 1.00 89.19 621 ARG A C 1
ATOM 4934 O O . ARG A 1 621 ? -14.272 15.743 18.086 1.00 89.19 621 ARG A O 1
ATOM 4941 N N . THR A 1 622 ? -13.244 17.008 16.534 1.00 88.19 622 THR A N 1
ATOM 4942 C CA . THR A 1 622 ? -14.465 17.448 15.833 1.00 88.19 622 THR A CA 1
ATOM 4943 C C . THR A 1 622 ? -15.250 16.303 15.185 1.00 88.19 622 THR A C 1
ATOM 4945 O O . THR A 1 622 ? -16.451 16.423 14.981 1.00 88.19 622 THR A O 1
ATOM 4948 N N . GLN A 1 623 ? -14.598 15.175 14.888 1.00 88.56 623 GLN A N 1
ATOM 4949 C CA . GLN A 1 623 ? -15.228 13.983 14.306 1.00 88.56 623 GLN A CA 1
ATOM 4950 C C . GLN A 1 623 ? -15.751 12.976 15.344 1.00 88.56 623 GLN A C 1
ATOM 4952 O O . GLN A 1 623 ? -16.260 11.918 14.964 1.00 88.56 623 GLN A O 1
ATOM 4957 N N . ARG A 1 624 ? -15.598 13.232 16.649 1.00 87.50 624 ARG A N 1
ATOM 4958 C CA . ARG A 1 624 ? -16.048 12.284 17.677 1.00 87.50 624 ARG A CA 1
ATOM 4959 C C . ARG A 1 624 ? -17.563 12.215 17.766 1.00 87.50 624 ARG A C 1
ATOM 4961 O O . ARG A 1 624 ? -18.262 13.212 17.622 1.00 87.50 624 ARG A O 1
ATOM 4968 N N . ARG A 1 625 ? -18.060 11.018 18.085 1.00 87.06 625 ARG A N 1
ATOM 4969 C CA . ARG A 1 625 ? -19.462 10.840 18.456 1.00 87.06 625 ARG A CA 1
ATOM 4970 C C . ARG A 1 625 ? -19.742 11.519 19.801 1.00 87.06 625 ARG A C 1
ATOM 4972 O O . ARG A 1 625 ? -18.927 11.372 20.715 1.00 87.06 625 ARG A O 1
ATOM 4979 N N . PRO A 1 626 ? -20.901 12.183 19.944 1.00 84.75 626 PRO A N 1
ATOM 4980 C CA . PRO A 1 626 ? -21.268 12.870 21.179 1.00 84.75 626 PRO A CA 1
ATOM 4981 C C . PRO A 1 626 ? -21.652 11.909 22.312 1.00 84.75 626 PRO A C 1
ATOM 4983 O O . PRO A 1 626 ? -21.558 12.280 23.476 1.00 84.75 626 PRO A O 1
ATOM 4986 N N . LEU A 1 627 ? -22.045 10.667 22.001 1.00 87.88 627 LEU A N 1
ATOM 4987 C CA . LEU A 1 627 ? -22.549 9.693 22.975 1.00 87.88 627 LEU A CA 1
ATOM 4988 C C . LEU A 1 627 ? -21.743 8.391 22.979 1.00 87.88 627 LEU A C 1
ATOM 4990 O O . LEU A 1 627 ? -21.219 7.952 21.952 1.00 87.88 627 LEU A O 1
ATOM 4994 N N . SER A 1 628 ? -21.701 7.746 24.146 1.00 90.38 628 SER A N 1
ATOM 4995 C CA . SER A 1 628 ? -21.082 6.435 24.345 1.00 90.38 628 SER A CA 1
ATOM 4996 C C . SER A 1 628 ? -22.066 5.297 24.083 1.00 90.38 628 SER A C 1
ATOM 4998 O O . SER A 1 628 ? -22.684 4.770 25.003 1.00 90.38 628 SER A O 1
ATOM 5000 N N . THR A 1 629 ? -22.209 4.929 22.810 1.00 91.75 629 THR A N 1
ATOM 5001 C CA . THR A 1 629 ? -23.155 3.904 22.327 1.00 91.75 629 THR A CA 1
ATOM 5002 C C . THR A 1 629 ? -22.488 2.758 21.561 1.00 91.75 629 THR A C 1
ATOM 5004 O O . THR A 1 629 ? -23.164 1.838 21.111 1.00 91.75 629 THR A O 1
ATOM 5007 N N . CYS A 1 630 ? -21.162 2.778 21.409 1.00 93.88 630 CYS A N 1
ATOM 5008 C CA . CYS A 1 630 ? -20.421 1.647 20.856 1.00 93.88 630 CYS A CA 1
ATOM 5009 C C . CYS A 1 630 ? -20.169 0.629 21.968 1.00 93.88 630 CYS A C 1
ATOM 5011 O O . CYS A 1 630 ? -19.597 0.971 23.007 1.00 93.88 630 CYS A O 1
ATOM 5013 N N . VAL A 1 631 ? -20.564 -0.618 21.734 1.00 95.50 631 VAL A N 1
ATOM 5014 C CA . VAL A 1 631 ? -20.478 -1.714 22.696 1.00 95.50 631 VAL A CA 1
ATOM 5015 C C . VAL A 1 631 ? -19.621 -2.836 22.129 1.00 95.50 631 VAL A C 1
ATOM 5017 O O . VAL A 1 631 ? -19.756 -3.214 20.967 1.00 95.50 631 VAL A O 1
ATOM 5020 N N . VAL A 1 632 ? -18.743 -3.386 22.963 1.00 96.31 632 VAL A N 1
ATOM 5021 C CA . VAL A 1 632 ? -18.027 -4.629 22.664 1.00 96.31 632 VAL A CA 1
ATOM 5022 C C . VAL A 1 632 ? -18.351 -5.651 23.737 1.00 96.31 632 VAL A C 1
ATOM 5024 O O . VAL A 1 632 ? -18.127 -5.384 24.917 1.00 96.31 632 VAL A O 1
ATOM 5027 N N . ILE A 1 633 ? -18.874 -6.803 23.323 1.00 96.81 633 ILE A N 1
ATOM 5028 C CA . ILE A 1 633 ? -19.182 -7.947 24.185 1.00 96.81 633 ILE A CA 1
ATOM 5029 C C . ILE A 1 633 ? -18.120 -9.017 23.955 1.00 96.81 633 ILE A C 1
ATOM 5031 O O . ILE A 1 633 ? -17.836 -9.368 22.814 1.00 96.81 633 ILE A O 1
ATOM 5035 N N . ASP A 1 634 ? -17.539 -9.525 25.039 1.00 96.38 634 ASP A N 1
ATOM 5036 C CA . ASP A 1 634 ? -16.463 -10.517 25.029 1.00 96.38 634 ASP A CA 1
ATOM 5037 C C . ASP A 1 634 ? -16.788 -11.615 26.060 1.00 96.38 634 ASP A C 1
ATOM 5039 O O . ASP A 1 634 ? -16.865 -11.343 27.266 1.00 96.38 634 ASP A O 1
ATOM 5043 N N . MET A 1 635 ? -17.009 -12.849 25.597 1.00 95.94 635 MET A N 1
ATOM 5044 C CA . MET A 1 635 ? -17.399 -13.982 26.446 1.00 95.94 635 MET A CA 1
ATOM 5045 C C . MET A 1 635 ? -16.269 -14.384 27.402 1.00 95.94 635 MET A C 1
ATOM 5047 O O . MET A 1 635 ? -15.096 -14.493 27.034 1.00 95.94 635 MET A O 1
ATOM 5051 N N . ASP A 1 636 ? -16.606 -14.698 28.650 1.00 93.00 636 ASP A N 1
ATOM 5052 C CA . ASP A 1 636 ? -15.580 -14.953 29.658 1.00 93.00 636 ASP A CA 1
ATOM 5053 C C . ASP A 1 636 ? -15.026 -16.367 29.564 1.00 93.00 636 ASP A C 1
ATOM 5055 O O . ASP A 1 636 ? -15.724 -17.350 29.798 1.00 93.00 636 ASP A O 1
ATOM 5059 N N . SER A 1 637 ? -13.733 -16.484 29.247 1.00 90.25 637 SER A N 1
ATOM 5060 C CA . SER A 1 637 ? -13.039 -17.776 29.115 1.00 90.25 637 SER A CA 1
ATOM 5061 C C . SER A 1 637 ? -13.777 -18.770 28.199 1.00 90.25 637 SER A C 1
ATOM 5063 O O . SER A 1 637 ? -13.795 -19.971 28.459 1.00 90.25 637 SER A O 1
ATOM 5065 N N . PHE A 1 638 ? -14.340 -18.273 27.096 1.00 94.81 638 PHE A N 1
ATOM 5066 C CA . PHE A 1 638 ? -15.355 -18.939 26.276 1.00 94.81 638 PHE A CA 1
ATOM 5067 C C . PHE A 1 638 ? -15.232 -20.466 26.118 1.00 94.81 638 PHE A C 1
ATOM 5069 O O . PHE A 1 638 ? -16.127 -21.192 26.542 1.00 94.81 638 PHE A O 1
ATOM 5076 N N . PHE A 1 639 ? -14.132 -20.989 25.553 1.00 94.62 639 PHE A N 1
ATOM 5077 C CA . PHE A 1 639 ? -14.042 -22.431 25.259 1.00 94.62 639 PHE A CA 1
ATOM 5078 C C . PHE A 1 639 ? -14.077 -23.322 26.504 1.00 94.62 639 PHE A C 1
ATOM 5080 O O . PHE A 1 639 ? -14.606 -24.428 26.427 1.00 94.62 639 PHE A O 1
ATOM 5087 N N . ILE A 1 640 ? -13.489 -22.888 27.626 1.00 95.38 640 ILE A N 1
ATOM 5088 C CA . ILE A 1 640 ? -13.543 -23.678 28.864 1.00 95.38 640 ILE A CA 1
ATOM 5089 C C . ILE A 1 640 ? -14.878 -23.468 29.575 1.00 95.38 640 ILE A C 1
ATOM 5091 O O . ILE A 1 640 ? -15.403 -24.423 30.123 1.00 95.38 640 ILE A O 1
ATOM 5095 N N . SER A 1 641 ? -15.467 -22.272 29.493 1.00 95.31 641 SER A N 1
ATOM 5096 C CA . SER A 1 641 ? -16.801 -21.997 30.037 1.00 95.31 641 SER A CA 1
ATOM 5097 C C . SER A 1 641 ? -17.881 -22.820 29.339 1.00 95.31 641 SER A C 1
ATOM 5099 O O . SER A 1 641 ? -18.766 -23.330 30.010 1.00 95.31 641 SER A O 1
ATOM 5101 N N . CYS A 1 642 ? -17.755 -23.061 28.027 1.00 95.50 642 CYS A N 1
ATOM 5102 C CA . CYS A 1 642 ? -18.606 -24.018 27.314 1.00 95.50 642 CYS A CA 1
ATOM 5103 C C . CYS A 1 642 ? -18.518 -25.418 27.937 1.00 95.50 642 CYS A C 1
ATOM 5105 O O . CYS A 1 642 ? -19.550 -26.022 28.192 1.00 95.50 642 CYS A O 1
ATOM 5107 N N . HIS A 1 643 ? -17.301 -25.900 28.216 1.00 95.31 643 HIS A N 1
ATOM 5108 C CA . HIS A 1 643 ? -17.072 -27.216 28.831 1.00 95.31 643 HIS A CA 1
ATOM 5109 C C . HIS A 1 643 ? -17.464 -27.287 30.317 1.00 95.31 643 HIS A C 1
ATOM 5111 O O . HIS A 1 643 ? -17.661 -28.357 30.875 1.00 95.31 643 HIS A O 1
ATOM 5117 N N . ILE A 1 644 ? -17.562 -26.148 31.001 1.00 95.81 644 ILE A N 1
ATOM 5118 C CA . ILE A 1 644 ? -18.073 -26.097 32.376 1.00 95.81 644 ILE A CA 1
ATOM 5119 C C . ILE A 1 644 ? -19.588 -26.360 32.399 1.00 95.81 644 ILE A C 1
ATOM 5121 O O . ILE A 1 644 ? -20.087 -26.874 33.397 1.00 95.81 644 ILE A O 1
ATOM 5125 N N . LEU A 1 645 ? -20.315 -26.072 31.309 1.00 92.56 645 LEU A N 1
ATOM 5126 C CA . LEU A 1 645 ? -21.758 -26.328 31.227 1.00 92.56 645 LEU A CA 1
ATOM 5127 C C . LEU A 1 645 ? -22.092 -27.825 31.291 1.00 92.56 645 LEU A C 1
ATOM 5129 O O . LEU A 1 645 ? -23.026 -28.208 31.988 1.00 92.56 645 LEU A O 1
ATOM 5133 N N . ASP A 1 646 ? -21.349 -28.672 30.573 1.00 90.12 646 ASP A N 1
ATOM 5134 C CA . ASP A 1 646 ? -21.526 -30.131 30.581 1.00 90.12 646 ASP A CA 1
ATOM 5135 C C . ASP A 1 646 ? -20.711 -30.820 31.684 1.00 90.12 646 ASP A C 1
ATOM 5137 O O . ASP A 1 646 ? -21.073 -31.909 32.130 1.00 90.12 646 ASP A O 1
ATOM 5141 N N . GLN A 1 647 ? -19.632 -30.190 32.164 1.00 94.25 647 GLN A N 1
ATOM 5142 C CA . GLN A 1 647 ? -18.775 -30.722 33.226 1.00 94.25 647 GLN A CA 1
ATOM 5143 C C . GLN A 1 647 ? -18.571 -29.697 34.361 1.00 94.25 647 GLN A C 1
ATOM 5145 O O . GLN A 1 647 ? -17.476 -29.143 34.509 1.00 94.25 647 GLN A O 1
ATOM 5150 N N . PRO A 1 648 ? -19.575 -29.491 35.241 1.00 94.81 648 PRO A N 1
ATOM 5151 C CA . PRO A 1 648 ? -19.547 -28.434 36.262 1.00 94.81 648 PRO A CA 1
ATOM 5152 C C . PRO A 1 648 ? -18.355 -28.488 37.226 1.00 94.81 648 PRO A C 1
ATOM 5154 O O . PRO A 1 648 ? -17.879 -27.453 37.687 1.00 94.81 648 PRO A O 1
ATOM 5157 N N . HIS A 1 649 ? -17.808 -29.679 37.495 1.00 94.75 649 HIS A N 1
ATOM 5158 C CA . HIS A 1 649 ? -16.626 -29.848 38.350 1.00 94.75 649 HIS A CA 1
ATOM 5159 C C . HIS A 1 649 ? -15.394 -29.062 37.850 1.00 94.75 649 HIS A C 1
ATOM 5161 O O . HIS A 1 649 ? -14.557 -28.655 38.657 1.00 94.75 649 HIS A O 1
ATOM 5167 N N . LEU A 1 650 ? -15.300 -28.783 36.540 1.00 95.69 650 LEU A N 1
ATOM 5168 C CA . LEU A 1 650 ? -14.225 -27.989 35.935 1.00 95.69 650 LEU A CA 1
ATOM 5169 C C . LEU A 1 650 ? -14.225 -26.520 36.386 1.00 95.69 650 LEU A C 1
ATOM 5171 O O . LEU A 1 650 ? -13.217 -25.834 36.215 1.00 95.69 650 LEU A O 1
ATOM 5175 N N . ALA A 1 651 ? -15.323 -26.013 36.955 1.00 92.56 651 ALA A N 1
ATOM 5176 C CA . ALA A 1 651 ? -15.391 -24.650 37.481 1.00 92.56 651 ALA A CA 1
ATOM 5177 C C . ALA A 1 651 ? -14.501 -24.448 38.718 1.00 92.56 651 ALA A C 1
ATOM 5179 O O . ALA A 1 651 ? -14.065 -23.329 38.987 1.00 92.56 651 ALA A O 1
ATOM 5180 N N . HIS A 1 652 ? -14.223 -25.526 39.456 1.00 94.69 652 HIS A N 1
ATOM 5181 C CA . HIS A 1 652 ? -13.608 -25.469 40.783 1.00 94.69 652 HIS A CA 1
ATOM 5182 C C . HIS A 1 652 ? -12.163 -25.976 40.827 1.00 94.69 652 HIS A C 1
ATOM 5184 O O . HIS A 1 652 ? -11.508 -25.837 41.852 1.00 94.69 652 HIS A O 1
ATOM 5190 N N . ILE A 1 653 ? -11.651 -26.527 39.725 1.00 96.00 653 ILE A N 1
ATOM 5191 C CA . ILE A 1 653 ? -10.283 -27.052 39.624 1.00 96.00 653 ILE A CA 1
ATOM 5192 C C . ILE A 1 653 ? -9.500 -26.326 38.523 1.00 96.00 653 ILE A C 1
ATOM 5194 O O . ILE A 1 653 ? -10.113 -25.779 37.603 1.00 96.00 653 ILE A O 1
ATOM 5198 N N . PRO A 1 654 ? -8.156 -26.323 38.533 1.00 96.38 654 PRO A N 1
ATOM 5199 C CA . PRO A 1 654 ? -7.378 -25.792 37.419 1.00 96.38 654 PRO A CA 1
ATOM 5200 C C . PRO A 1 654 ? -7.644 -26.587 36.138 1.00 96.38 654 PRO A C 1
ATOM 5202 O O . PRO A 1 654 ? -7.239 -27.744 36.009 1.00 96.38 654 PRO A O 1
ATOM 5205 N N . ALA A 1 655 ? -8.290 -25.955 35.158 1.00 96.44 655 ALA A N 1
ATOM 5206 C CA . ALA A 1 655 ? -8.641 -26.596 33.898 1.00 96.44 655 ALA A CA 1
ATOM 5207 C C . ALA A 1 655 ? -8.311 -25.715 32.689 1.00 96.44 655 ALA A C 1
ATOM 5209 O O . ALA A 1 655 ? -8.354 -24.479 32.730 1.00 96.44 655 ALA A O 1
ATOM 5210 N N . CYS A 1 656 ? -7.979 -26.362 31.575 1.00 95.44 656 CYS A N 1
ATOM 5211 C CA . CYS A 1 656 ? -7.684 -25.683 30.324 1.00 95.44 656 CYS A CA 1
ATOM 5212 C C . CYS A 1 656 ? -8.172 -26.465 29.106 1.00 95.44 656 CYS A C 1
ATOM 5214 O O . CYS A 1 656 ? -8.273 -27.689 29.125 1.00 95.44 656 CYS A O 1
ATOM 5216 N N . VAL A 1 657 ? -8.436 -25.741 28.019 1.00 93.62 657 VAL A N 1
ATOM 5217 C CA . VAL A 1 657 ? -8.724 -26.326 26.709 1.00 93.62 657 VAL A CA 1
ATOM 5218 C C . VAL A 1 657 ? -7.443 -26.367 25.893 1.00 93.62 657 VAL A C 1
ATOM 5220 O O . VAL A 1 657 ? -6.787 -25.338 25.710 1.00 93.62 657 VAL A O 1
ATOM 5223 N N . GLY A 1 658 ? -7.112 -27.533 25.351 1.00 89.69 658 GLY A N 1
ATOM 5224 C CA . GLY A 1 658 ? -5.935 -27.737 24.513 1.00 89.69 658 GLY A CA 1
ATOM 5225 C C . GLY A 1 658 ? -5.227 -29.040 24.857 1.00 89.69 658 GLY A C 1
ATOM 5226 O O . GLY A 1 658 ? -5.861 -30.048 25.151 1.00 89.69 658 GLY A O 1
ATOM 5227 N N . GLY A 1 659 ? -3.899 -29.032 24.808 1.00 85.88 659 GLY A N 1
ATOM 5228 C CA . GLY A 1 659 ? -3.098 -30.193 25.187 1.00 85.88 659 GLY A CA 1
ATOM 5229 C C . GLY A 1 659 ? -1.715 -29.807 25.690 1.00 85.88 659 GLY A C 1
ATOM 5230 O O . GLY A 1 659 ? -1.353 -28.632 25.738 1.00 85.88 659 GLY A O 1
ATOM 5231 N N . THR A 1 660 ? -0.896 -30.814 25.992 1.00 84.12 660 THR A N 1
ATOM 5232 C CA . THR A 1 660 ? 0.472 -30.645 26.520 1.00 84.12 660 THR A CA 1
ATOM 5233 C C . THR A 1 660 ? 1.367 -29.766 25.641 1.00 84.12 660 THR A C 1
ATOM 5235 O O . THR A 1 660 ? 2.289 -29.122 26.135 1.00 84.12 660 THR A O 1
ATOM 5238 N N . SER A 1 661 ? 1.080 -29.682 24.339 1.00 80.12 661 SER A N 1
ATOM 5239 C CA . SER A 1 661 ? 1.816 -28.836 23.393 1.00 80.12 661 SER A CA 1
ATOM 5240 C C . SER A 1 661 ? 1.401 -27.363 23.418 1.00 80.12 661 SER A C 1
ATOM 5242 O O . SER A 1 661 ? 2.251 -26.499 23.213 1.00 80.12 661 SER A O 1
ATOM 5244 N N . MET A 1 662 ? 0.113 -27.061 23.613 1.00 85.06 662 MET A N 1
ATOM 5245 C CA . MET A 1 662 ? -0.418 -25.697 23.547 1.00 85.06 662 MET A CA 1
ATOM 5246 C C . MET A 1 662 ? -1.793 -25.598 24.212 1.00 85.06 662 MET A C 1
ATOM 5248 O O . MET A 1 662 ? -2.665 -26.435 23.970 1.00 85.06 662 MET A O 1
ATOM 5252 N N . ILE A 1 663 ? -1.988 -24.537 24.989 1.00 85.75 663 ILE A N 1
ATOM 5253 C CA . ILE A 1 663 ? -3.251 -24.175 25.632 1.00 85.75 663 ILE A CA 1
ATOM 5254 C C . ILE A 1 663 ? -3.971 -23.118 24.785 1.00 85.75 663 ILE A C 1
ATOM 5256 O O . ILE A 1 663 ? -3.398 -22.068 24.473 1.00 85.75 663 ILE A O 1
ATOM 5260 N N . SER A 1 664 ? -5.235 -23.372 24.444 1.00 86.19 664 SER A N 1
ATOM 5261 C CA . SER A 1 664 ? -6.111 -22.423 23.743 1.00 86.19 664 SER A CA 1
ATOM 5262 C C . SER A 1 664 ? -6.745 -21.423 24.707 1.00 86.19 664 SER A C 1
ATOM 5264 O O . SER A 1 664 ? -6.732 -20.226 24.444 1.00 86.19 664 SER A O 1
ATOM 5266 N N . THR A 1 665 ? -7.259 -21.892 25.844 1.00 89.94 665 THR A N 1
ATOM 5267 C CA . THR A 1 665 ? -7.736 -21.042 26.945 1.00 89.94 665 THR A CA 1
ATOM 5268 C C . THR A 1 665 ? -7.683 -21.810 28.264 1.00 89.94 665 THR A C 1
ATOM 5270 O O . THR A 1 665 ? -7.562 -23.034 28.270 1.00 89.94 665 THR A O 1
ATOM 5273 N N . SER A 1 666 ? -7.766 -21.095 29.376 1.00 92.38 666 SER A N 1
ATOM 5274 C CA . SER A 1 666 ? -7.786 -21.637 30.735 1.00 92.38 666 SER A CA 1
ATOM 5275 C C . SER A 1 666 ? -8.880 -20.956 31.544 1.00 92.38 666 SER A C 1
ATOM 5277 O O . SER A 1 666 ? -9.201 -19.787 31.286 1.00 92.38 666 SER A O 1
ATOM 5279 N N . ASN A 1 667 ? -9.442 -21.686 32.510 1.00 93.19 667 ASN A N 1
ATOM 5280 C CA . ASN A 1 667 ? -10.402 -21.110 33.444 1.00 93.19 667 ASN A CA 1
ATOM 5281 C C . ASN A 1 667 ? -9.692 -20.159 34.417 1.00 93.19 667 ASN A C 1
ATOM 5283 O O . ASN A 1 667 ? -8.462 -20.147 34.532 1.00 93.19 667 ASN A O 1
ATOM 5287 N N . TYR A 1 668 ? -10.473 -19.343 35.117 1.00 90.31 668 TYR A N 1
ATOM 5288 C CA . TYR A 1 668 ? -9.932 -18.363 36.057 1.00 90.31 668 TYR A CA 1
ATOM 5289 C C . TYR A 1 668 ? -9.183 -19.019 37.227 1.00 90.31 668 TYR A C 1
ATOM 5291 O O . TYR A 1 668 ? -8.211 -18.445 37.708 1.00 90.31 668 TYR A O 1
ATOM 5299 N N . VAL A 1 669 ? -9.545 -20.248 37.618 1.00 92.81 669 VAL A N 1
ATOM 5300 C CA . VAL A 1 669 ? -8.816 -21.025 38.637 1.00 92.81 669 VAL A CA 1
ATOM 5301 C C . VAL A 1 669 ? -7.380 -21.312 38.186 1.00 92.81 669 VAL A C 1
ATOM 5303 O O . VAL A 1 669 ? -6.434 -20.976 38.890 1.00 92.81 669 VAL A O 1
ATOM 5306 N N . ALA A 1 670 ? -7.185 -21.832 36.972 1.00 93.12 670 ALA A N 1
ATOM 5307 C CA . ALA A 1 670 ? -5.854 -22.110 36.434 1.00 93.12 670 ALA A CA 1
ATOM 5308 C C . ALA A 1 670 ? -5.023 -20.833 36.190 1.00 93.12 670 ALA A C 1
ATOM 5310 O O . ALA A 1 670 ? -3.796 -20.857 36.319 1.00 93.12 670 ALA A O 1
ATOM 5311 N N . ARG A 1 671 ? -5.667 -19.702 35.864 1.00 90.81 671 ARG A N 1
ATOM 5312 C CA . ARG A 1 671 ? -4.981 -18.412 35.651 1.00 90.81 671 ARG A CA 1
ATOM 5313 C C . ARG A 1 671 ? -4.255 -17.904 36.898 1.00 90.81 671 ARG A C 1
ATOM 5315 O O . ARG A 1 671 ? -3.181 -17.322 36.739 1.00 90.81 671 ARG A O 1
ATOM 5322 N N . LYS A 1 672 ? -4.745 -18.222 38.104 1.00 89.19 672 LYS A N 1
ATOM 5323 C CA . LYS A 1 672 ? -4.072 -17.912 39.384 1.00 89.19 672 LYS A CA 1
ATOM 5324 C C . LYS A 1 672 ? -2.679 -18.545 39.503 1.00 89.19 672 LYS A C 1
ATOM 5326 O O . LYS A 1 672 ? -1.805 -17.997 40.162 1.00 89.19 672 LYS A O 1
ATOM 5331 N N . TYR A 1 673 ? -2.435 -19.653 38.803 1.00 89.12 673 TYR A N 1
ATOM 5332 C CA . TYR A 1 673 ? -1.130 -20.325 38.754 1.00 89.12 673 TYR A CA 1
ATOM 5333 C C . TYR A 1 673 ? -0.234 -19.836 37.606 1.00 89.12 673 TYR A C 1
ATOM 5335 O O . TYR A 1 673 ? 0.849 -20.370 37.387 1.00 89.12 673 TYR A O 1
ATOM 5343 N N . GLY A 1 674 ? -0.669 -18.854 36.813 1.00 85.94 674 GLY A N 1
ATOM 5344 C CA . GLY A 1 674 ? 0.075 -18.397 35.636 1.00 85.94 674 GLY A CA 1
ATOM 5345 C C . GLY A 1 674 ? -0.347 -19.049 34.313 1.00 85.94 674 GLY A C 1
ATOM 5346 O O . GLY A 1 674 ? 0.159 -18.655 33.255 1.00 85.94 674 GLY A O 1
ATOM 5347 N N . VAL A 1 675 ? -1.268 -20.022 34.340 1.00 89.81 675 VAL A N 1
ATOM 5348 C CA . VAL A 1 675 ? -1.700 -20.781 33.154 1.00 89.81 675 VAL A CA 1
ATOM 5349 C C . VAL A 1 675 ? -2.557 -19.909 32.241 1.00 89.81 675 VAL A C 1
ATOM 5351 O O . VAL A 1 675 ? -3.575 -19.357 32.659 1.00 89.81 675 VAL A O 1
ATOM 5354 N N . ARG A 1 676 ? -2.193 -19.813 30.958 1.00 85.12 676 ARG A N 1
ATOM 5355 C CA . ARG A 1 676 ? -2.879 -18.931 30.002 1.00 85.12 676 ARG A CA 1
ATOM 5356 C C . ARG A 1 676 ? -2.844 -19.437 28.564 1.00 85.12 676 ARG A C 1
ATOM 5358 O O . ARG A 1 676 ? -2.036 -20.288 28.208 1.00 85.12 676 ARG A O 1
ATOM 5365 N N . ALA A 1 677 ? -3.685 -18.848 27.714 1.00 83.75 677 ALA A N 1
ATOM 5366 C CA . ALA A 1 677 ? -3.658 -19.107 26.274 1.00 83.75 677 ALA A CA 1
ATOM 5367 C C . ALA A 1 677 ? -2.276 -18.832 25.652 1.00 83.75 677 ALA A C 1
ATOM 5369 O O . ALA A 1 677 ? -1.572 -17.909 26.074 1.00 83.75 677 ALA A O 1
ATOM 5370 N N . ALA A 1 678 ? -1.942 -19.586 24.604 1.00 80.44 678 ALA A N 1
ATOM 5371 C CA . ALA A 1 678 ? -0.657 -19.561 23.901 1.00 80.44 678 ALA A CA 1
ATOM 5372 C C . ALA A 1 678 ? 0.559 -20.007 24.748 1.00 80.44 678 ALA A C 1
ATOM 5374 O O . ALA A 1 678 ? 1.706 -19.780 24.355 1.00 80.44 678 ALA A O 1
ATOM 5375 N N . MET A 1 679 ? 0.321 -20.659 25.892 1.00 83.19 679 MET A N 1
ATOM 5376 C CA . MET A 1 679 ? 1.343 -21.328 26.700 1.00 83.19 679 MET A CA 1
ATOM 5377 C C . MET A 1 679 ? 1.400 -22.830 26.360 1.00 83.19 679 MET A C 1
ATOM 5379 O O . MET A 1 679 ? 0.347 -23.447 26.183 1.00 83.19 679 MET A O 1
ATOM 5383 N N . PRO A 1 680 ? 2.590 -23.455 26.293 1.00 84.56 680 PRO A N 1
ATOM 5384 C CA . PRO A 1 680 ? 2.707 -24.910 26.247 1.00 84.56 680 PRO A CA 1
ATOM 5385 C C . PRO A 1 680 ? 2.058 -25.577 27.464 1.00 84.56 680 PRO A C 1
ATOM 5387 O O . PRO A 1 680 ? 2.334 -25.199 28.601 1.00 84.56 680 PRO A O 1
ATOM 5390 N N . GLY A 1 681 ? 1.226 -26.593 27.235 1.00 86.69 681 GLY A N 1
ATOM 5391 C CA . GLY A 1 681 ? 0.496 -27.280 28.302 1.00 86.69 681 GLY A CA 1
ATOM 5392 C C . GLY A 1 681 ? 1.396 -27.900 29.369 1.00 86.69 681 GLY A C 1
ATOM 5393 O O . GLY A 1 681 ? 1.082 -27.786 30.545 1.00 86.69 681 GLY A O 1
ATOM 5394 N N . TYR A 1 682 ? 2.545 -28.471 28.986 1.00 86.12 682 TYR A N 1
ATOM 5395 C CA . TYR A 1 682 ? 3.489 -29.044 29.954 1.00 86.12 682 TYR A CA 1
ATOM 5396 C C . TYR A 1 682 ? 4.020 -27.995 30.945 1.00 86.12 682 TYR A C 1
ATOM 5398 O O . TYR A 1 682 ? 4.126 -28.288 32.130 1.00 86.12 682 TYR A O 1
ATOM 5406 N N . LEU A 1 683 ? 4.272 -26.759 30.489 1.00 86.38 683 LEU A N 1
ATOM 5407 C CA . LEU A 1 683 ? 4.656 -25.655 31.374 1.00 86.38 683 LEU A CA 1
ATOM 5408 C C . LEU A 1 68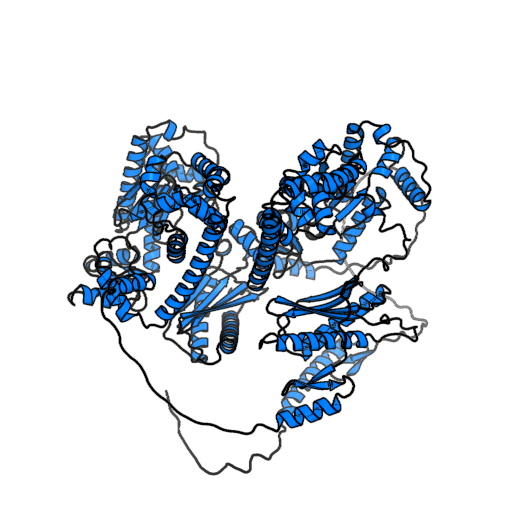3 ? 3.498 -25.271 32.292 1.00 86.38 683 LEU A C 1
ATOM 5410 O O . LEU A 1 683 ? 3.719 -25.032 33.472 1.00 86.38 683 LEU A O 1
ATOM 5414 N N . GLY A 1 684 ? 2.265 -25.263 31.775 1.00 89.81 684 GLY A N 1
ATOM 5415 C CA . GLY A 1 684 ? 1.070 -25.059 32.593 1.00 89.81 684 GLY A CA 1
ATOM 5416 C C . GLY A 1 684 ? 0.938 -26.103 33.709 1.00 89.81 684 GLY A C 1
ATOM 5417 O O . GLY A 1 684 ? 0.675 -25.742 34.852 1.00 89.81 684 GLY A O 1
ATOM 5418 N N . SER A 1 685 ? 1.180 -27.381 33.405 1.00 92.38 685 SER A N 1
ATOM 5419 C CA . SER A 1 685 ? 1.176 -28.462 34.398 1.00 92.38 685 SER A CA 1
ATOM 5420 C C . SER A 1 685 ? 2.275 -28.292 35.445 1.00 92.38 685 SER A C 1
ATOM 5422 O O . SER A 1 685 ? 2.000 -28.460 36.631 1.00 92.38 685 SER A O 1
ATOM 5424 N N . THR A 1 686 ? 3.494 -27.926 35.032 1.00 90.44 686 THR A N 1
ATOM 5425 C CA . THR A 1 686 ? 4.598 -27.636 35.960 1.00 90.44 686 THR A CA 1
ATOM 5426 C C . THR A 1 686 ? 4.258 -26.465 36.877 1.00 90.44 686 THR A C 1
ATOM 5428 O O . THR A 1 686 ? 4.464 -26.566 38.082 1.00 90.44 686 THR A O 1
ATOM 5431 N N . LEU A 1 687 ? 3.680 -25.386 36.336 1.00 90.88 687 LEU A N 1
ATOM 5432 C CA . LEU A 1 687 ? 3.272 -24.219 37.119 1.00 90.88 687 LEU A CA 1
ATOM 5433 C C . LEU A 1 687 ? 2.238 -24.584 38.185 1.00 90.88 687 LEU A C 1
ATOM 5435 O O . LEU A 1 687 ? 2.459 -24.287 39.355 1.00 90.88 687 LEU A O 1
ATOM 5439 N N . VAL A 1 688 ? 1.148 -25.264 37.809 1.00 93.12 688 VAL A N 1
ATOM 5440 C CA . VAL A 1 688 ? 0.121 -25.688 38.777 1.00 93.12 688 VAL A CA 1
ATOM 5441 C C . VAL A 1 688 ? 0.735 -26.599 39.832 1.00 93.12 688 VAL A C 1
ATOM 5443 O O . VAL A 1 688 ? 0.552 -26.351 41.018 1.00 93.12 688 VAL A O 1
ATOM 5446 N N . LYS A 1 689 ? 1.527 -27.599 39.431 1.00 93.50 689 LYS A N 1
ATOM 5447 C CA . LYS A 1 689 ? 2.151 -28.541 40.365 1.00 93.50 689 LYS A CA 1
ATOM 5448 C C . LYS A 1 689 ? 3.102 -27.847 41.345 1.00 93.50 689 LYS A C 1
ATOM 5450 O O . LYS A 1 689 ? 3.022 -28.106 42.535 1.00 93.50 689 LYS A O 1
ATOM 5455 N N . GLU A 1 690 ? 4.001 -26.980 40.885 1.00 91.75 690 GLU A N 1
ATOM 5456 C CA . GLU A 1 690 ? 5.006 -26.363 41.766 1.00 91.75 690 GLU A CA 1
ATOM 5457 C C . GLU A 1 690 ? 4.453 -25.236 42.627 1.00 91.75 690 GLU A C 1
ATOM 5459 O O . GLU A 1 690 ? 4.884 -25.080 43.767 1.00 91.75 690 GLU A O 1
ATOM 5464 N N . ILE A 1 691 ? 3.516 -24.445 42.106 1.00 90.81 691 ILE A N 1
ATOM 5465 C CA . ILE A 1 691 ? 2.932 -23.329 42.855 1.00 90.81 691 ILE A CA 1
ATOM 5466 C C . ILE A 1 691 ? 1.899 -23.844 43.865 1.00 90.81 691 ILE A C 1
ATOM 5468 O O . ILE A 1 691 ? 1.807 -23.291 44.954 1.00 90.81 691 ILE A O 1
ATOM 5472 N N . SER A 1 692 ? 1.179 -24.929 43.553 1.00 90.94 692 SER A N 1
ATOM 5473 C CA . SER A 1 692 ? 0.290 -25.605 44.515 1.00 90.94 692 SER A CA 1
ATOM 5474 C C . SER A 1 692 ? 1.007 -26.593 45.446 1.00 90.94 692 SER A C 1
ATOM 5476 O O . SER A 1 692 ? 0.343 -27.250 46.244 1.00 90.94 692 SER A O 1
ATOM 5478 N N . GLU A 1 693 ? 2.334 -26.741 45.340 1.00 91.81 693 GLU A N 1
ATOM 5479 C CA . GLU A 1 693 ? 3.127 -27.715 46.116 1.00 91.81 693 GLU A CA 1
ATOM 5480 C C . GLU A 1 693 ? 2.656 -29.173 45.933 1.00 91.81 693 GLU A C 1
ATOM 5482 O O . GLU A 1 693 ? 2.724 -30.000 46.836 1.00 91.81 693 GLU A O 1
ATOM 5487 N N . GLY A 1 694 ? 2.158 -29.496 44.739 1.00 89.19 694 GLY A N 1
ATOM 5488 C CA . GLY A 1 694 ? 1.677 -30.822 44.359 1.00 89.19 694 GLY A CA 1
ATOM 5489 C C . GLY A 1 694 ? 0.239 -31.128 44.776 1.00 89.19 694 GLY A C 1
ATOM 5490 O O . GLY A 1 694 ? -0.223 -32.232 44.501 1.00 89.19 694 GLY A O 1
ATOM 5491 N N . LYS A 1 695 ? -0.472 -30.179 45.401 1.00 92.00 695 LYS A N 1
ATOM 5492 C CA . LYS A 1 695 ? -1.868 -30.357 45.841 1.00 92.00 695 LYS A CA 1
ATOM 5493 C C . LYS A 1 695 ? -2.854 -30.396 44.678 1.00 92.00 695 LYS A C 1
ATOM 5495 O O . LYS A 1 695 ? -3.874 -31.070 44.768 1.00 92.00 695 LYS A O 1
ATOM 5500 N N . GLU A 1 696 ? -2.551 -29.694 43.590 1.00 95.00 696 GLU A N 1
ATOM 5501 C CA . GLU A 1 696 ? -3.422 -29.611 42.422 1.00 95.00 696 GLU A CA 1
ATOM 5502 C C . GLU A 1 696 ? -2.713 -30.053 41.143 1.00 95.00 696 GLU A C 1
ATOM 5504 O O . GLU A 1 696 ? -1.484 -30.034 41.018 1.00 95.00 696 GLU A O 1
ATOM 5509 N N . THR A 1 697 ? -3.514 -30.436 40.151 1.00 94.94 697 THR A N 1
ATOM 5510 C CA . THR A 1 697 ? -3.033 -30.805 38.820 1.00 94.94 697 THR A CA 1
ATOM 5511 C C . THR A 1 697 ? -3.837 -30.079 37.750 1.00 94.94 697 THR A C 1
ATOM 5513 O O . THR A 1 697 ? -5.025 -29.809 37.914 1.00 94.94 697 THR A O 1
ATOM 5516 N N . LEU A 1 698 ? -3.173 -29.727 36.645 1.00 96.38 698 LEU A N 1
ATOM 5517 C CA . LEU A 1 698 ? -3.838 -29.071 35.523 1.00 96.38 698 LEU A CA 1
ATOM 5518 C C . LEU A 1 698 ? -4.627 -30.097 34.706 1.00 96.38 698 LEU A C 1
ATOM 5520 O O . LEU A 1 698 ? -4.038 -30.985 34.087 1.00 96.38 698 LEU A O 1
ATOM 5524 N N . THR A 1 699 ? -5.943 -29.917 34.648 1.00 96.62 699 THR A N 1
ATOM 5525 C CA . THR A 1 699 ? -6.846 -30.757 33.857 1.00 96.62 699 THR A CA 1
ATOM 5526 C C . THR A 1 699 ? -6.924 -30.258 32.413 1.00 96.62 699 THR A C 1
ATOM 5528 O O . THR A 1 699 ? -7.094 -29.062 32.158 1.00 96.62 699 THR A O 1
ATOM 5531 N N . PHE A 1 700 ? -6.798 -31.175 31.450 1.00 94.75 700 PHE A N 1
ATOM 5532 C CA . PHE A 1 700 ? -6.882 -30.869 30.020 1.00 94.75 700 PHE A CA 1
ATOM 5533 C C . PHE A 1 700 ? -8.208 -31.334 29.437 1.00 94.75 700 PHE A C 1
ATOM 5535 O O . PHE A 1 700 ? -8.538 -32.517 29.487 1.00 94.75 700 PHE A O 1
ATOM 5542 N N . VAL A 1 701 ? -8.906 -30.412 28.785 1.00 94.19 701 VAL A N 1
ATOM 5543 C CA . VAL A 1 701 ? -10.115 -30.688 28.017 1.00 94.19 701 VAL A CA 1
ATOM 5544 C C . VAL A 1 701 ? -9.809 -30.538 26.530 1.00 94.19 701 VAL A C 1
ATOM 5546 O O . VAL A 1 701 ? -9.149 -29.586 26.094 1.00 94.19 701 VAL A O 1
ATOM 5549 N N . LYS A 1 702 ? -10.274 -31.493 25.721 1.00 89.00 702 LYS A N 1
ATOM 5550 C CA . LYS A 1 702 ? -10.090 -31.443 24.267 1.00 89.00 702 LYS A CA 1
ATOM 5551 C C . LYS A 1 702 ? -10.928 -30.313 23.664 1.00 89.00 702 LYS A C 1
ATOM 5553 O O . LYS A 1 702 ? -12.034 -30.022 24.111 1.00 89.00 702 LYS A O 1
ATOM 5558 N N . SER A 1 703 ? -10.396 -29.667 22.630 1.00 89.50 703 SER A N 1
ATOM 5559 C CA . SER A 1 703 ? -11.136 -28.636 21.900 1.00 89.50 703 SER A CA 1
ATOM 5560 C C . SER A 1 703 ? -12.305 -29.239 21.118 1.00 89.50 703 SER A C 1
ATOM 5562 O O . SER A 1 703 ? -12.093 -30.183 20.359 1.00 89.50 703 SER A O 1
ATOM 5564 N N . ASP A 1 704 ? -13.491 -28.641 21.232 1.00 89.69 704 ASP A N 1
ATOM 5565 C CA . ASP A 1 704 ? -14.675 -28.977 20.432 1.00 89.69 704 ASP A CA 1
ATOM 5566 C C . ASP A 1 704 ? -15.206 -27.738 19.692 1.00 89.69 704 ASP A C 1
ATOM 5568 O O . ASP A 1 704 ? -16.084 -27.010 20.152 1.00 89.69 704 ASP A O 1
ATOM 5572 N N . PHE A 1 705 ? -14.671 -27.498 18.494 1.00 84.38 705 PHE A N 1
ATOM 5573 C CA . PHE A 1 705 ? -15.069 -26.353 17.674 1.00 84.38 705 PHE A CA 1
ATOM 5574 C C . PHE A 1 705 ? -16.504 -26.432 17.144 1.00 84.38 705 PHE A C 1
ATOM 5576 O O . PHE A 1 705 ? -17.053 -25.390 16.783 1.00 84.38 705 PHE A O 1
ATOM 5583 N N . LYS A 1 706 ? -17.124 -27.620 17.081 1.00 86.75 706 LYS A N 1
ATOM 5584 C CA . LYS A 1 706 ? -18.544 -27.723 16.713 1.00 86.75 706 LYS A CA 1
ATOM 5585 C C . LYS A 1 706 ? -19.401 -27.198 17.855 1.00 86.75 706 LYS A C 1
ATOM 5587 O O . LYS A 1 706 ? -20.332 -26.433 17.618 1.00 86.75 706 LYS A O 1
ATOM 5592 N N . PHE A 1 707 ? -19.058 -27.559 19.088 1.00 89.31 707 PHE A N 1
ATOM 5593 C CA . PHE A 1 707 ? -19.728 -27.041 20.272 1.00 89.31 707 PHE A CA 1
ATOM 5594 C C . PHE A 1 707 ? -19.560 -25.522 20.417 1.00 89.31 707 PHE A C 1
ATOM 5596 O O . PHE A 1 707 ? -20.557 -24.818 20.558 1.00 89.31 707 PHE A O 1
ATOM 5603 N N . TYR A 1 708 ? -18.340 -24.999 20.253 1.00 94.12 708 TYR A N 1
ATOM 5604 C CA . TYR A 1 708 ? -18.079 -23.556 20.368 1.00 94.12 708 TYR A CA 1
ATOM 5605 C C . TYR A 1 708 ? -18.834 -22.727 19.323 1.00 94.12 708 TYR A C 1
ATOM 5607 O O . TYR A 1 708 ? -19.356 -21.665 19.644 1.00 94.12 708 TYR A O 1
ATOM 5615 N N . LYS A 1 709 ? -18.933 -23.208 18.076 1.00 90.25 709 LYS A N 1
ATOM 5616 C CA . LYS A 1 709 ? -19.705 -22.525 17.025 1.00 90.25 709 LYS A CA 1
ATOM 5617 C C . LYS A 1 709 ? -21.200 -22.475 17.333 1.00 90.25 709 LYS A C 1
ATOM 5619 O O . LYS A 1 709 ? -21.807 -21.436 17.111 1.00 90.25 709 LYS A O 1
ATOM 5624 N N . ARG A 1 710 ? -21.779 -23.564 17.857 1.00 93.25 710 ARG A N 1
ATOM 5625 C CA . ARG A 1 710 ? -23.195 -23.589 18.262 1.00 93.25 710 ARG A CA 1
ATOM 5626 C C . ARG A 1 710 ? -23.471 -22.566 19.361 1.00 93.25 710 ARG A C 1
ATOM 5628 O O . ARG A 1 710 ? -24.341 -21.725 19.191 1.00 93.25 710 ARG A O 1
ATOM 5635 N N . LYS A 1 711 ? -22.655 -22.564 20.420 1.00 93.94 711 LYS A N 1
ATOM 5636 C CA . LYS A 1 711 ? -22.789 -21.600 21.523 1.00 93.94 711 LYS A CA 1
ATOM 5637 C C . LYS A 1 711 ? -22.582 -20.151 21.076 1.00 93.94 711 LYS A C 1
ATOM 5639 O O . LYS A 1 711 ? -23.314 -19.271 21.503 1.00 93.94 711 LYS A O 1
ATOM 5644 N N . SER A 1 712 ? -21.631 -19.907 20.176 1.00 94.56 712 SER A N 1
ATOM 5645 C CA . SER A 1 712 ? -21.423 -18.588 19.564 1.00 94.56 712 SER A CA 1
ATOM 5646 C C . SER A 1 712 ? -22.647 -18.116 18.768 1.00 94.56 712 SER A C 1
ATOM 5648 O O . SER A 1 712 ? -23.029 -16.956 18.877 1.00 94.56 712 SER A O 1
ATOM 5650 N N . ALA A 1 713 ? -23.295 -19.013 18.015 1.00 92.69 713 ALA A N 1
ATOM 5651 C CA . ALA A 1 713 ? -24.511 -18.699 17.266 1.00 92.69 713 ALA A CA 1
ATOM 5652 C C . ALA A 1 713 ? -25.706 -18.385 18.185 1.00 92.69 713 ALA A C 1
ATOM 5654 O O . ALA A 1 713 ? -26.452 -17.457 17.891 1.00 92.69 713 ALA A O 1
ATOM 5655 N N . GLU A 1 714 ? -25.851 -19.097 19.311 1.00 95.81 714 GLU A N 1
ATOM 5656 C CA . GLU A 1 714 ? -26.855 -18.777 20.341 1.00 95.81 714 GLU A CA 1
ATOM 5657 C C . GLU A 1 714 ? -26.659 -17.350 20.884 1.00 95.81 714 GLU A C 1
ATOM 5659 O O . GLU A 1 714 ? -27.614 -16.584 20.961 1.00 95.81 714 GLU A O 1
ATOM 5664 N N . VAL A 1 715 ? -25.416 -16.964 21.205 1.00 95.75 715 VAL A N 1
ATOM 5665 C CA . VAL A 1 715 ? -25.098 -15.597 21.655 1.00 95.75 715 VAL A CA 1
ATOM 5666 C C . VAL A 1 715 ? -25.376 -14.579 20.549 1.00 95.75 715 VAL A C 1
ATOM 5668 O O . VAL A 1 715 ? -26.044 -13.584 20.809 1.00 95.75 715 VAL A O 1
ATOM 5671 N N . LYS A 1 716 ? -24.908 -14.826 19.316 1.00 95.06 716 LYS A N 1
ATOM 5672 C CA . LYS A 1 716 ? -25.123 -13.933 18.163 1.00 95.06 716 LYS A CA 1
ATOM 5673 C C . LYS A 1 716 ? -26.609 -13.611 17.984 1.00 95.06 716 LYS A C 1
ATOM 5675 O O . LYS A 1 716 ? -26.944 -12.437 17.892 1.00 95.06 716 LYS A O 1
ATOM 5680 N N . ALA A 1 717 ? -27.472 -14.628 18.027 1.00 94.75 717 ALA A N 1
ATOM 5681 C CA . ALA A 1 717 ? -28.915 -14.463 17.866 1.00 94.75 717 ALA A CA 1
ATOM 5682 C C . ALA A 1 717 ? -29.525 -13.512 18.910 1.00 94.75 717 ALA A C 1
ATOM 5684 O O . ALA A 1 717 ? -30.361 -12.687 18.563 1.00 94.75 717 ALA A O 1
ATOM 5685 N N . ILE A 1 718 ? -29.070 -13.576 20.168 1.00 95.69 718 ILE A N 1
ATOM 5686 C CA . ILE A 1 718 ? -29.524 -12.667 21.236 1.00 95.69 718 ILE A CA 1
ATOM 5687 C C . ILE A 1 718 ? -29.072 -11.231 20.956 1.00 95.69 718 ILE A C 1
ATOM 5689 O O . ILE A 1 718 ? -29.816 -10.279 21.177 1.00 95.69 718 ILE A O 1
ATOM 5693 N N . LEU A 1 719 ? -27.829 -11.061 20.507 1.00 96.12 719 LEU A N 1
ATOM 5694 C CA . LEU A 1 719 ? -27.249 -9.742 20.270 1.00 96.12 719 LEU A CA 1
ATOM 5695 C C . LEU A 1 719 ? -27.864 -9.048 19.040 1.00 96.12 719 LEU A C 1
ATOM 5697 O O . LEU A 1 719 ? -28.064 -7.832 19.069 1.00 96.12 719 LEU A O 1
ATOM 5701 N N . GLU A 1 720 ? -28.226 -9.808 18.002 1.00 93.69 720 GLU A N 1
ATOM 5702 C CA . GLU A 1 720 ? -28.887 -9.307 16.783 1.00 93.69 720 GLU A CA 1
ATOM 5703 C C . GLU A 1 720 ? -30.242 -8.646 17.070 1.00 93.69 720 GLU A C 1
ATOM 5705 O O . GLU A 1 720 ? -30.669 -7.767 16.323 1.00 93.69 720 GLU A O 1
ATOM 5710 N N . GLU A 1 721 ? -30.890 -8.985 18.190 1.00 93.75 721 GLU A N 1
ATOM 5711 C CA . GLU A 1 721 ? -32.133 -8.336 18.623 1.00 93.75 721 GLU A CA 1
ATOM 5712 C C . GLU A 1 721 ? -31.952 -6.839 18.944 1.00 93.75 721 GLU A C 1
ATOM 5714 O O . GLU A 1 721 ? -32.916 -6.070 18.872 1.00 93.75 721 GLU A O 1
ATOM 5719 N N . TYR A 1 722 ? -30.731 -6.422 19.300 1.00 94.12 722 TYR A N 1
ATOM 5720 C CA . TYR A 1 722 ? -30.395 -5.049 19.698 1.00 94.12 722 TYR A CA 1
ATOM 5721 C C . TYR A 1 722 ? -29.625 -4.285 18.616 1.00 94.12 722 TYR A C 1
ATOM 5723 O O . TYR A 1 722 ? -29.746 -3.065 18.531 1.00 94.12 722 TYR A O 1
ATOM 5731 N N . ASP A 1 723 ? -28.837 -4.985 17.800 1.00 91.81 723 ASP A N 1
ATOM 5732 C CA . ASP A 1 723 ? -28.144 -4.419 16.643 1.00 91.81 723 ASP A CA 1
ATOM 5733 C C . ASP A 1 723 ? -28.129 -5.432 15.484 1.00 91.81 723 ASP A C 1
ATOM 5735 O O . ASP A 1 723 ? -27.265 -6.313 15.448 1.00 91.81 723 ASP A O 1
ATOM 5739 N N . PRO A 1 724 ? -29.038 -5.298 14.501 1.00 87.25 724 PRO A N 1
ATOM 5740 C CA . PRO A 1 724 ? -29.077 -6.184 13.337 1.00 87.25 724 PRO A CA 1
ATOM 5741 C C . PRO A 1 724 ? -27.820 -6.114 12.457 1.00 87.25 724 PRO A C 1
ATOM 5743 O O . PRO A 1 724 ? -27.602 -6.993 11.629 1.00 87.25 724 PRO A O 1
ATOM 5746 N N . LYS A 1 725 ? -27.000 -5.062 12.601 1.00 85.88 725 LYS A N 1
ATOM 5747 C CA . LYS A 1 725 ? -25.769 -4.841 11.826 1.00 85.88 725 LYS A CA 1
ATOM 5748 C C . LYS A 1 725 ? -24.508 -5.179 12.627 1.00 85.88 725 LYS A C 1
ATOM 5750 O O . LYS A 1 725 ? -23.409 -4.787 12.222 1.00 85.88 725 LYS A O 1
ATOM 5755 N N . LEU A 1 726 ? -24.643 -5.887 13.754 1.00 88.25 726 LEU A N 1
ATOM 5756 C CA . LEU A 1 726 ? -23.505 -6.237 14.599 1.00 88.25 726 LEU A CA 1
ATOM 5757 C C . LEU A 1 726 ? -22.460 -7.058 13.846 1.00 88.25 726 LEU A C 1
ATOM 5759 O O . LEU A 1 726 ? -22.760 -7.838 12.940 1.00 88.25 726 LEU A O 1
ATOM 5763 N N . LYS A 1 727 ? -21.206 -6.949 14.288 1.00 85.50 727 LYS A N 1
ATOM 5764 C CA . LYS A 1 727 ? -20.084 -7.689 13.702 1.00 85.50 727 LYS A CA 1
ATOM 5765 C C . LYS A 1 727 ? -19.470 -8.650 14.711 1.00 85.50 727 LYS A C 1
ATOM 5767 O O . LYS A 1 727 ? -18.908 -8.227 15.721 1.00 85.50 727 LYS A O 1
ATOM 5772 N N . MET A 1 728 ? -19.502 -9.944 14.392 1.00 87.12 728 MET A N 1
ATOM 5773 C CA . MET A 1 728 ? -18.744 -10.971 15.115 1.00 87.12 728 MET A CA 1
ATOM 5774 C C . MET A 1 728 ? -17.281 -10.955 14.646 1.00 87.12 728 MET A C 1
ATOM 5776 O O . MET A 1 728 ? -16.990 -11.273 13.492 1.00 87.12 728 MET A O 1
ATOM 5780 N N . TYR A 1 729 ? -16.348 -10.584 15.525 1.00 80.69 729 TYR A N 1
ATOM 5781 C CA . TYR A 1 729 ? -14.906 -10.570 15.223 1.00 80.69 729 TYR A CA 1
ATOM 5782 C C . TYR A 1 729 ? -14.234 -11.924 15.496 1.00 80.69 729 TYR A C 1
ATOM 5784 O O . TYR A 1 729 ? -13.269 -12.297 14.820 1.00 80.69 729 TYR A O 1
ATOM 5792 N N . SER A 1 730 ? -14.757 -12.677 16.461 1.00 87.94 730 SER A N 1
ATOM 5793 C CA . SER A 1 730 ? -14.383 -14.059 16.776 1.00 87.94 730 SER A CA 1
ATOM 5794 C C . SER A 1 730 ? -15.634 -14.856 17.172 1.00 87.94 730 SER A C 1
ATOM 5796 O O . SER A 1 730 ? -16.754 -14.383 17.005 1.00 87.94 730 SER A O 1
ATOM 5798 N N . LEU A 1 731 ? -15.468 -16.083 17.680 1.00 89.94 731 LEU A N 1
ATOM 5799 C CA . LEU A 1 731 ? -16.600 -16.845 18.226 1.00 89.94 731 LEU A CA 1
ATOM 5800 C C . LEU A 1 731 ? -17.132 -16.249 19.542 1.00 89.94 731 LEU A C 1
ATOM 5802 O O . LEU A 1 731 ? -18.253 -16.548 19.938 1.00 89.94 731 LEU A O 1
ATOM 5806 N N . ASP A 1 732 ? -16.323 -15.448 20.222 1.00 93.31 732 ASP A N 1
ATOM 5807 C CA . ASP A 1 732 ? -16.564 -14.929 21.563 1.00 93.31 732 ASP A CA 1
ATOM 5808 C C . ASP A 1 732 ? -16.575 -13.400 21.658 1.00 93.31 732 ASP A C 1
ATOM 5810 O O . ASP A 1 732 ? -16.766 -12.891 22.755 1.00 93.31 732 ASP A O 1
ATOM 5814 N N . GLU A 1 733 ? -16.395 -12.672 20.553 1.00 94.19 733 GLU A N 1
ATOM 5815 C CA . GLU A 1 733 ? -16.275 -11.208 20.550 1.00 94.19 733 GLU A CA 1
ATOM 5816 C C . GLU A 1 733 ? -17.201 -10.568 19.503 1.00 94.19 733 GLU A C 1
ATOM 5818 O O . GLU A 1 733 ? -17.093 -10.854 18.303 1.00 94.19 733 GLU A O 1
ATOM 5823 N N . ALA A 1 734 ? -18.090 -9.683 19.961 1.00 94.62 734 ALA A N 1
ATOM 5824 C CA . ALA A 1 734 ? -19.101 -8.998 19.158 1.00 94.62 734 ALA A CA 1
ATOM 5825 C C . ALA A 1 734 ? -19.005 -7.475 19.319 1.00 94.62 734 ALA A C 1
ATOM 5827 O O . ALA A 1 734 ? -18.833 -6.968 20.427 1.00 94.62 734 ALA A O 1
ATOM 5828 N N . TYR A 1 735 ? -19.139 -6.749 18.210 1.00 94.12 735 TYR A N 1
ATOM 5829 C CA . TYR A 1 735 ? -19.112 -5.288 18.146 1.00 94.12 735 TYR A CA 1
ATOM 5830 C C . TYR A 1 735 ? -20.491 -4.792 17.726 1.00 94.12 735 TYR A C 1
ATOM 5832 O O . TYR A 1 735 ? -20.970 -5.174 16.659 1.00 94.12 735 TYR A O 1
ATOM 5840 N N . MET A 1 736 ? -21.105 -3.956 18.560 1.00 93.06 736 MET A N 1
ATOM 5841 C CA . MET A 1 736 ? -22.488 -3.503 18.413 1.00 93.06 736 MET A CA 1
ATOM 5842 C C . MET A 1 736 ? -22.603 -1.986 18.569 1.00 93.06 736 MET A C 1
ATOM 5844 O O . MET A 1 736 ? -21.932 -1.384 19.410 1.00 93.06 736 MET A O 1
ATOM 5848 N N . ASP A 1 737 ? -23.486 -1.364 17.801 1.00 91.44 737 ASP A N 1
ATOM 5849 C CA . ASP A 1 737 ? -23.870 0.038 17.942 1.00 91.44 737 ASP A CA 1
ATOM 5850 C C . ASP A 1 737 ? -25.324 0.137 18.405 1.00 91.44 737 ASP A C 1
ATOM 5852 O O . ASP A 1 737 ? -26.258 0.028 17.615 1.00 91.44 737 ASP A O 1
ATOM 5856 N N . ILE A 1 738 ? -25.519 0.372 19.702 1.00 92.19 738 ILE A N 1
ATOM 5857 C CA . ILE A 1 738 ? -26.855 0.394 20.317 1.00 92.19 738 ILE A CA 1
ATOM 5858 C C . ILE A 1 738 ? -27.576 1.739 20.147 1.00 92.19 738 ILE A C 1
ATOM 5860 O O . ILE A 1 738 ? -28.683 1.904 20.658 1.00 92.19 738 ILE A O 1
ATOM 5864 N N . MET A 1 739 ? -26.975 2.711 19.446 1.00 89.38 739 MET A N 1
ATOM 5865 C CA . MET A 1 739 ? -27.588 4.027 19.230 1.00 89.38 739 MET A CA 1
ATOM 5866 C C . MET A 1 739 ? -28.978 3.936 18.581 1.00 89.38 739 MET A C 1
ATOM 5868 O O . MET A 1 739 ? -29.906 4.499 19.159 1.00 89.38 739 MET A O 1
ATOM 5872 N N . PRO A 1 740 ? -29.188 3.187 17.475 1.00 88.75 740 PRO A N 1
ATOM 5873 C CA . PRO A 1 740 ? -30.508 3.097 16.847 1.00 88.75 740 PRO A CA 1
ATOM 5874 C C . PRO A 1 740 ? -31.560 2.465 17.768 1.00 88.75 740 PRO A C 1
ATOM 5876 O O . PRO A 1 740 ? -32.708 2.899 17.798 1.00 88.75 740 PRO A O 1
ATOM 5879 N N . TYR A 1 741 ? -31.172 1.458 18.557 1.00 90.62 741 TYR A N 1
ATOM 5880 C CA . TYR A 1 741 ? -32.066 0.830 19.529 1.00 90.62 741 TYR A CA 1
ATOM 5881 C C . TYR A 1 741 ? -32.510 1.824 20.610 1.00 90.62 741 TYR A C 1
ATOM 5883 O O . TYR A 1 741 ? -33.692 1.891 20.953 1.00 90.62 741 TYR A O 1
ATOM 5891 N N . LEU A 1 742 ? -31.572 2.619 21.132 1.00 88.81 742 LEU A N 1
ATOM 5892 C CA . LEU A 1 742 ? -31.857 3.628 22.151 1.00 88.81 742 LEU A CA 1
ATOM 5893 C C . LEU A 1 742 ? -32.727 4.765 21.619 1.00 88.81 742 LEU A C 1
ATOM 5895 O O . LEU A 1 742 ? -33.630 5.192 22.330 1.00 88.81 742 LEU A O 1
ATOM 5899 N N . GLU A 1 743 ? -32.509 5.219 20.382 1.00 87.19 743 GLU A N 1
ATOM 5900 C CA . GLU A 1 743 ? -33.326 6.273 19.764 1.00 87.19 743 GLU A CA 1
ATOM 5901 C C . GLU A 1 743 ? -34.795 5.852 19.715 1.00 87.19 743 GLU A C 1
ATOM 5903 O O . GLU A 1 743 ? -35.669 6.587 20.173 1.00 87.19 743 GLU A O 1
ATOM 5908 N N . VAL A 1 744 ? -35.073 4.628 19.257 1.00 86.31 744 VAL A N 1
ATOM 5909 C CA . VAL A 1 744 ? -36.443 4.102 19.206 1.00 86.31 744 VAL A CA 1
ATOM 5910 C C . VAL A 1 744 ? -37.014 3.919 20.613 1.00 86.31 744 VAL A C 1
ATOM 5912 O O . VAL A 1 744 ? -38.158 4.313 20.848 1.00 86.31 744 VAL A O 1
ATOM 5915 N N . LYS A 1 745 ? -36.234 3.352 21.545 1.00 87.44 745 LYS A N 1
ATOM 5916 C CA . LYS A 1 745 ? -36.673 3.081 22.923 1.00 87.44 745 LYS A CA 1
ATOM 5917 C C . LYS A 1 745 ? -37.022 4.362 23.683 1.00 87.44 745 LYS A C 1
ATOM 5919 O O . LYS A 1 745 ? -38.070 4.423 24.316 1.00 87.44 745 LYS A O 1
ATOM 5924 N N . MET A 1 746 ? -36.148 5.366 23.644 1.00 84.50 746 MET A N 1
ATOM 5925 C CA . MET A 1 746 ? -36.294 6.582 24.452 1.00 84.50 746 MET A CA 1
ATOM 5926 C C . MET A 1 746 ? -37.301 7.558 23.834 1.00 84.50 746 MET A C 1
ATOM 5928 O O . MET A 1 746 ? -38.060 8.183 24.570 1.00 84.50 746 MET A O 1
ATOM 5932 N N . ASN A 1 747 ? -37.393 7.633 22.499 1.00 82.06 747 ASN A N 1
ATOM 5933 C CA . ASN A 1 747 ? -38.420 8.446 21.835 1.00 82.06 747 ASN A CA 1
ATOM 5934 C C . ASN A 1 747 ? -39.826 7.827 21.946 1.00 82.06 747 ASN A C 1
ATOM 5936 O O . ASN A 1 747 ? -40.816 8.549 21.854 1.00 82.06 747 ASN A O 1
ATOM 5940 N N . ASN A 1 748 ? -39.931 6.510 22.165 1.00 79.38 748 ASN A N 1
ATOM 5941 C CA . ASN A 1 748 ? -41.203 5.792 22.277 1.00 79.38 748 ASN A CA 1
ATOM 5942 C C . ASN A 1 748 ? -41.255 4.975 23.572 1.00 79.38 748 ASN A C 1
ATOM 5944 O O . ASN A 1 748 ? -41.210 3.746 23.549 1.00 79.38 748 ASN A O 1
ATOM 5948 N N . ASN A 1 749 ? -41.394 5.672 24.702 1.00 69.06 749 ASN A N 1
ATOM 5949 C CA . ASN A 1 749 ? -41.300 5.129 26.066 1.00 69.06 749 ASN A CA 1
ATOM 5950 C C . ASN A 1 749 ? -42.264 3.953 26.392 1.00 69.06 749 ASN A C 1
ATOM 5952 O O . ASN A 1 749 ? -42.171 3.350 27.457 1.00 69.06 749 ASN A O 1
ATOM 5956 N N . THR A 1 750 ? -43.201 3.623 25.496 1.00 69.56 750 THR A N 1
ATOM 5957 C CA . THR A 1 750 ? -44.171 2.517 25.603 1.00 69.56 750 THR A CA 1
ATOM 5958 C C . THR A 1 750 ? -43.912 1.350 24.640 1.00 69.56 750 THR A C 1
ATOM 5960 O O . THR A 1 750 ? -44.643 0.361 24.681 1.00 69.56 750 THR A O 1
ATOM 5963 N N . MET A 1 751 ? -42.915 1.430 23.751 1.00 78.44 751 MET A N 1
ATOM 5964 C CA . MET A 1 751 ? -42.611 0.346 22.810 1.00 78.44 751 MET A CA 1
ATOM 5965 C C . MET A 1 751 ? -41.888 -0.811 23.510 1.00 78.44 751 MET A C 1
ATOM 5967 O O . MET A 1 751 ? -40.809 -0.646 24.075 1.00 78.44 751 MET A O 1
ATOM 5971 N N . ALA A 1 752 ? -42.473 -2.008 23.433 1.00 86.00 752 ALA A N 1
ATOM 5972 C CA . ALA A 1 752 ? -41.847 -3.237 23.913 1.00 86.00 752 ALA A CA 1
ATOM 5973 C C . ALA A 1 752 ? -40.618 -3.622 23.063 1.00 86.00 752 ALA A C 1
ATOM 5975 O O . ALA A 1 752 ? -40.550 -3.288 21.879 1.00 86.00 752 ALA A O 1
ATOM 5976 N N . HIS A 1 753 ? -39.680 -4.379 23.647 1.00 87.62 753 HIS A N 1
ATOM 5977 C CA . HIS A 1 753 ? -38.440 -4.829 22.991 1.00 87.62 753 HIS A CA 1
ATOM 5978 C C . HIS A 1 753 ? -38.686 -5.455 21.606 1.00 87.62 753 HIS A C 1
ATOM 5980 O O . HIS A 1 753 ? -38.083 -5.026 20.627 1.00 87.62 753 HIS A O 1
ATOM 5986 N N . GLU A 1 754 ? -39.654 -6.369 21.498 1.00 86.94 754 GLU A N 1
ATOM 5987 C CA . GLU A 1 754 ? -40.021 -7.036 20.238 1.00 86.94 754 GLU A CA 1
ATOM 5988 C C . GLU A 1 754 ? -40.443 -6.047 19.136 1.00 86.94 754 GLU A C 1
ATOM 5990 O O . GLU A 1 754 ? -40.101 -6.215 17.962 1.00 86.94 754 GLU A O 1
ATOM 5995 N N . ALA A 1 755 ? -41.158 -4.980 19.508 1.00 85.31 755 ALA A N 1
ATOM 5996 C CA . ALA A 1 755 ? -41.586 -3.948 18.570 1.00 85.31 755 ALA A CA 1
ATOM 5997 C C . ALA A 1 755 ? -40.400 -3.100 18.082 1.00 85.31 755 ALA A C 1
ATOM 5999 O O . ALA A 1 755 ? -40.359 -2.726 16.909 1.00 85.31 755 ALA A O 1
ATOM 6000 N N . ILE A 1 756 ? -39.423 -2.833 18.957 1.00 86.81 756 ILE A N 1
ATOM 6001 C CA . ILE A 1 756 ? -38.191 -2.109 18.615 1.00 86.81 756 ILE A CA 1
ATOM 6002 C C . ILE A 1 756 ? -37.339 -2.944 17.656 1.00 86.81 756 ILE A C 1
ATOM 6004 O O . ILE A 1 756 ? -36.956 -2.450 16.598 1.00 86.81 756 ILE A O 1
ATOM 6008 N N . THR A 1 757 ? -37.101 -4.219 17.966 1.00 85.19 757 THR A N 1
ATOM 6009 C CA . THR A 1 757 ? -36.333 -5.132 17.105 1.00 85.19 757 THR A CA 1
ATOM 6010 C C . THR A 1 757 ? -36.965 -5.253 15.719 1.00 85.19 757 THR A C 1
ATOM 6012 O O . THR A 1 757 ? -36.281 -5.127 14.701 1.00 85.19 757 THR A O 1
ATOM 6015 N N . LYS A 1 758 ? -38.296 -5.395 15.648 1.00 85.56 758 LYS A N 1
ATOM 6016 C CA . LYS A 1 758 ? -39.024 -5.401 14.372 1.00 85.56 758 LYS A CA 1
ATOM 6017 C C . LYS A 1 758 ? -38.852 -4.085 13.607 1.00 85.56 758 LYS A C 1
ATOM 6019 O O . LYS A 1 758 ? -38.649 -4.112 12.392 1.00 85.56 758 LYS A O 1
ATOM 6024 N N . HIS A 1 759 ? -38.910 -2.945 14.297 1.00 83.81 759 HIS A N 1
ATOM 6025 C CA . HIS A 1 759 ? -38.683 -1.636 13.685 1.00 83.81 759 HIS A CA 1
ATOM 6026 C C . HIS A 1 759 ? -37.275 -1.533 13.079 1.00 83.81 759 HIS A C 1
ATOM 6028 O O . HIS A 1 759 ? -37.148 -1.175 11.911 1.00 83.81 759 HIS A O 1
ATOM 6034 N N . LEU A 1 760 ? -36.232 -1.925 13.819 1.00 82.94 760 LEU A N 1
ATOM 6035 C CA . LEU A 1 760 ? -34.843 -1.894 13.345 1.00 82.94 760 LEU A CA 1
ATOM 6036 C C . LEU A 1 760 ? -34.629 -2.771 12.101 1.00 82.94 760 LEU A C 1
ATOM 6038 O O . LEU A 1 760 ? -34.025 -2.312 11.131 1.00 82.94 760 LEU A O 1
ATOM 6042 N N . ASN A 1 761 ? -35.193 -3.981 12.085 1.00 79.50 761 ASN A N 1
ATOM 6043 C CA . ASN A 1 761 ? -35.112 -4.891 10.936 1.00 79.50 761 ASN A CA 1
ATOM 6044 C C . ASN A 1 761 ? -35.821 -4.334 9.688 1.00 79.50 761 ASN A C 1
ATOM 6046 O O . ASN A 1 761 ? -35.354 -4.518 8.565 1.00 79.50 761 ASN A O 1
ATOM 6050 N N . THR A 1 762 ? -36.929 -3.609 9.872 1.00 76.19 762 THR A N 1
ATOM 6051 C CA . THR A 1 762 ? -37.691 -3.017 8.757 1.00 76.19 762 THR A CA 1
ATOM 6052 C C . THR A 1 762 ? -36.989 -1.773 8.196 1.00 76.19 762 THR A C 1
ATOM 6054 O O . THR A 1 762 ? -36.887 -1.602 6.981 1.00 76.19 762 THR A O 1
ATOM 6057 N N . THR A 1 763 ? -36.454 -0.920 9.075 1.00 66.69 763 THR A N 1
ATOM 6058 C CA . THR A 1 763 ? -35.720 0.306 8.721 1.00 66.69 763 THR A CA 1
ATOM 6059 C C . THR A 1 763 ? -34.377 0.009 8.052 1.00 66.69 763 THR A C 1
ATOM 6061 O O . THR A 1 763 ? -33.961 0.747 7.164 1.00 66.69 763 THR A O 1
ATOM 6064 N N . ALA A 1 764 ? -33.726 -1.109 8.391 1.00 56.38 764 ALA A N 1
ATOM 6065 C CA . ALA A 1 764 ? -32.518 -1.563 7.702 1.00 56.38 764 ALA A CA 1
ATOM 6066 C C . ALA A 1 764 ? -32.728 -1.817 6.191 1.00 56.38 764 ALA A C 1
ATOM 6068 O O . ALA A 1 764 ? -31.748 -1.794 5.449 1.00 56.38 764 ALA A O 1
ATOM 6069 N N . SER A 1 765 ? -33.979 -1.998 5.740 1.00 48.19 765 SER A N 1
ATOM 6070 C CA . SER A 1 765 ? -34.338 -2.305 4.346 1.00 48.19 765 SER A CA 1
ATOM 6071 C C . SER A 1 765 ? -34.835 -1.101 3.523 1.00 48.19 765 SER A C 1
ATOM 6073 O O . SER A 1 765 ? -34.931 -1.209 2.305 1.00 48.19 765 SER A O 1
ATOM 6075 N N . ASN A 1 766 ? -35.161 0.047 4.137 1.00 42.00 766 ASN A N 1
ATOM 6076 C CA . ASN A 1 766 ? -35.779 1.193 3.448 1.00 42.00 766 ASN A CA 1
ATOM 6077 C C . ASN A 1 766 ? -35.111 2.530 3.829 1.00 42.00 766 ASN A C 1
ATOM 6079 O O . ASN A 1 766 ? -35.232 2.994 4.958 1.00 42.00 766 ASN A O 1
ATOM 6083 N N . ASN A 1 767 ? -34.486 3.208 2.857 1.00 40.56 767 ASN A N 1
ATOM 6084 C CA . ASN A 1 767 ? -33.747 4.479 3.019 1.00 40.56 767 ASN A CA 1
ATOM 6085 C C . ASN A 1 767 ? -34.618 5.742 3.237 1.00 40.56 767 ASN A C 1
ATOM 6087 O O . ASN A 1 767 ? -34.165 6.855 2.985 1.00 40.56 767 ASN A O 1
ATOM 6091 N N . ASN A 1 768 ? -35.864 5.609 3.693 1.00 37.94 768 ASN A N 1
ATOM 6092 C CA . ASN A 1 768 ? -36.783 6.739 3.858 1.00 37.94 768 ASN A CA 1
ATOM 6093 C C . ASN A 1 768 ? -37.310 6.810 5.291 1.00 37.94 768 ASN A C 1
ATOM 6095 O O . ASN A 1 768 ? -38.307 6.166 5.604 1.00 37.94 768 ASN A O 1
ATOM 6099 N N . LEU A 1 769 ? -36.700 7.641 6.141 1.00 45.50 769 LEU A N 1
ATOM 6100 C CA . LEU A 1 769 ? -37.286 8.034 7.425 1.00 45.50 769 LEU A CA 1
ATOM 6101 C C . LEU A 1 769 ? -37.013 9.510 7.734 1.00 45.50 769 LEU A C 1
ATOM 6103 O O . LEU A 1 769 ? -35.920 10.028 7.521 1.00 45.50 769 LEU A O 1
ATOM 6107 N N . LYS A 1 770 ? -38.068 10.180 8.213 1.00 42.81 770 LYS A N 1
ATOM 6108 C CA . LYS A 1 770 ? -38.070 11.577 8.664 1.00 42.81 770 LYS A CA 1
ATOM 6109 C C . LYS A 1 770 ? -37.105 11.758 9.839 1.00 42.81 770 LYS A C 1
ATOM 6111 O O . LYS A 1 770 ? -37.070 10.919 10.735 1.00 42.81 770 LYS A O 1
ATOM 6116 N N . ALA A 1 771 ? -36.388 12.881 9.844 1.00 41.75 771 ALA A N 1
ATOM 6117 C CA . ALA A 1 771 ? -35.459 13.268 10.901 1.00 41.75 771 ALA A CA 1
ATOM 6118 C C . ALA A 1 771 ? -36.172 13.364 12.264 1.00 41.75 771 ALA A C 1
ATOM 6120 O O . ALA A 1 771 ? -36.979 14.266 12.485 1.00 41.75 771 ALA A O 1
ATOM 6121 N N . GLN A 1 772 ? -35.893 12.417 13.161 1.00 58.09 772 GLN A N 1
ATOM 6122 C CA . GLN A 1 772 ? -36.125 12.584 14.597 1.00 58.09 772 GLN A CA 1
ATOM 6123 C C . GLN A 1 772 ? -34.963 13.395 15.187 1.00 58.09 772 GLN A C 1
ATOM 6125 O O . GLN A 1 772 ? -33.854 13.346 14.649 1.00 58.09 772 GLN A O 1
ATOM 6130 N N . LEU A 1 773 ? -35.208 14.151 16.265 1.00 60.72 773 LEU A N 1
ATOM 6131 C CA . LEU A 1 773 ? -34.125 14.860 16.951 1.00 60.72 773 LEU A CA 1
ATOM 6132 C C . LEU A 1 773 ? -33.112 13.849 17.523 1.00 60.72 773 LEU A C 1
ATOM 6134 O O . LEU A 1 773 ? -33.531 12.840 18.100 1.00 60.72 773 LEU A O 1
ATOM 6138 N N . PRO A 1 774 ? -31.799 14.105 17.392 1.00 73.00 774 PRO A N 1
ATOM 6139 C CA . PRO A 1 774 ? -30.767 13.274 18.001 1.00 73.00 774 PRO A CA 1
ATOM 6140 C C . PRO A 1 774 ? -30.945 13.142 19.523 1.00 73.00 774 PRO A C 1
ATOM 6142 O O . PRO A 1 774 ? -31.217 14.124 20.207 1.00 73.00 774 PRO A O 1
ATOM 6145 N N . LEU A 1 775 ? -30.709 11.946 20.080 1.00 77.25 775 LEU A N 1
ATOM 6146 C CA . LEU A 1 775 ? -30.853 11.646 21.522 1.00 77.25 775 LEU A CA 1
ATOM 6147 C C . LEU A 1 775 ? -30.221 12.688 22.459 1.00 77.25 775 LEU A C 1
ATOM 6149 O O . LEU A 1 775 ? -30.832 13.067 23.452 1.00 77.25 775 LEU A O 1
ATOM 6153 N N . HIS A 1 776 ? -29.006 13.139 22.140 1.00 76.44 776 HIS A N 1
ATOM 6154 C CA . HIS A 1 776 ? -28.245 14.101 22.947 1.00 76.44 776 HIS A CA 1
ATOM 6155 C C . HIS A 1 776 ? -28.844 15.517 22.947 1.00 76.44 776 HIS A C 1
ATOM 6157 O O . HIS A 1 776 ? -28.511 16.322 23.809 1.00 76.44 776 HIS A O 1
ATOM 6163 N N . GLU A 1 777 ? -29.724 15.828 21.993 1.00 78.44 777 GLU A N 1
ATOM 6164 C CA . GLU A 1 777 ? -30.495 17.076 21.967 1.00 78.44 777 GLU A CA 1
ATOM 6165 C C . GLU A 1 777 ? -31.823 16.932 22.730 1.00 78.44 777 GLU A C 1
ATOM 6167 O O . GLU A 1 777 ? -32.370 17.921 23.212 1.00 78.44 777 GLU A O 1
ATOM 6172 N N . ALA A 1 778 ? -32.340 15.702 22.854 1.00 78.94 778 ALA A N 1
ATOM 6173 C CA . ALA A 1 778 ? -33.644 15.409 23.447 1.00 78.94 778 ALA A CA 1
ATOM 6174 C C . ALA A 1 778 ? -33.589 15.036 24.942 1.00 78.94 778 ALA A C 1
ATOM 6176 O O . ALA A 1 778 ? -34.560 15.273 25.662 1.00 78.94 778 ALA A O 1
ATOM 6177 N N . PHE A 1 779 ? -32.479 14.464 25.424 1.00 82.38 779 PHE A N 1
ATOM 6178 C CA . PHE A 1 779 ? -32.346 13.965 26.797 1.00 82.38 779 PHE A CA 1
ATOM 6179 C C . PHE A 1 779 ? -30.998 14.345 27.430 1.00 82.38 779 PHE A C 1
ATOM 6181 O O . PHE A 1 779 ? -29.993 14.417 26.725 1.00 82.38 779 PHE A O 1
ATOM 6188 N N . PRO A 1 780 ? -30.931 14.523 28.765 1.00 83.12 780 PRO A N 1
ATOM 6189 C CA . PRO A 1 780 ? -29.662 14.728 29.461 1.00 83.12 780 PRO A CA 1
ATOM 6190 C C . PRO A 1 780 ? -28.723 13.517 29.340 1.00 83.12 780 PRO A C 1
ATOM 6192 O O . PRO A 1 780 ? -29.153 12.371 29.499 1.00 83.12 780 PRO A O 1
ATOM 6195 N N . ASP A 1 781 ? -27.420 13.771 29.186 1.00 80.81 781 ASP A N 1
ATOM 6196 C CA . ASP A 1 781 ? -26.381 12.729 29.095 1.00 80.81 781 ASP A CA 1
ATOM 6197 C C . ASP A 1 781 ? -26.413 11.729 30.263 1.00 80.81 781 ASP A C 1
ATOM 6199 O O . ASP A 1 781 ? -26.156 10.539 30.078 1.00 80.81 781 ASP A O 1
ATOM 6203 N N . SER A 1 782 ? -26.759 12.182 31.474 1.00 83.62 782 SER A N 1
ATOM 6204 C CA . SER A 1 782 ? -26.867 11.330 32.667 1.00 83.62 782 SER A CA 1
ATOM 6205 C C . SER A 1 782 ? -27.984 10.287 32.557 1.00 83.62 782 SER A C 1
ATOM 6207 O O . SER A 1 782 ? -27.809 9.145 32.994 1.00 83.62 782 SER A O 1
ATOM 6209 N N . THR A 1 783 ? -29.110 10.650 31.940 1.00 85.62 783 THR A N 1
ATOM 6210 C CA . THR A 1 783 ? -30.232 9.743 31.681 1.00 85.62 783 THR A CA 1
ATOM 6211 C C . THR A 1 783 ? -29.841 8.710 30.631 1.00 85.62 783 THR A C 1
ATOM 6213 O O . THR A 1 783 ? -29.949 7.512 30.890 1.00 85.62 783 THR A O 1
ATOM 6216 N N . ILE A 1 784 ? -29.287 9.158 29.498 1.00 85.00 784 ILE A N 1
ATOM 6217 C CA . ILE A 1 784 ? -28.828 8.275 28.412 1.00 85.00 784 ILE A CA 1
ATOM 6218 C C . ILE A 1 784 ? -27.788 7.281 28.938 1.00 85.00 784 ILE A C 1
ATOM 6220 O O . ILE A 1 784 ? -27.876 6.083 28.679 1.00 85.00 784 ILE A O 1
ATOM 6224 N N . HIS A 1 785 ? -26.822 7.757 29.724 1.00 86.31 785 HIS A N 1
ATOM 6225 C CA . HIS A 1 785 ? -25.798 6.917 30.336 1.00 86.31 785 HIS A CA 1
ATOM 6226 C C . HIS A 1 785 ? -26.398 5.829 31.240 1.00 86.31 785 HIS A C 1
ATOM 6228 O O . HIS A 1 785 ? -26.005 4.663 31.148 1.00 86.31 785 HIS A O 1
ATOM 6234 N N . THR A 1 786 ? -27.360 6.190 32.090 1.00 88.19 786 THR A N 1
ATOM 6235 C CA . THR A 1 786 ? -28.035 5.236 32.980 1.00 88.19 786 THR A CA 1
ATOM 6236 C C . THR A 1 786 ? -28.778 4.167 32.175 1.00 88.19 786 THR A C 1
ATOM 6238 O O . THR A 1 786 ? -28.636 2.974 32.449 1.00 88.19 786 THR A O 1
ATOM 6241 N N . ASP A 1 787 ? -29.497 4.566 31.126 1.00 88.38 787 ASP A N 1
ATOM 6242 C CA . ASP A 1 787 ? -30.228 3.635 30.265 1.00 88.38 787 ASP A CA 1
ATOM 6243 C C . ASP A 1 787 ? -29.318 2.715 29.453 1.00 88.38 787 ASP A C 1
ATOM 6245 O O . ASP A 1 787 ? -29.608 1.524 29.330 1.00 88.38 787 ASP A O 1
ATOM 6249 N N . VAL A 1 788 ? -28.195 3.230 28.950 1.00 90.81 788 VAL A N 1
ATOM 6250 C CA . VAL A 1 788 ? -27.163 2.436 28.271 1.00 90.81 788 VAL A CA 1
ATOM 6251 C C . VAL A 1 788 ? -26.614 1.352 29.204 1.00 90.81 788 VAL A C 1
ATOM 6253 O O . VAL A 1 788 ? -26.539 0.183 28.819 1.00 90.81 788 VAL A O 1
ATOM 6256 N N . GLN A 1 789 ? -26.254 1.715 30.439 1.00 91.31 789 GLN A N 1
ATOM 6257 C CA . GLN A 1 789 ? -25.727 0.757 31.412 1.00 91.31 789 GLN A CA 1
ATOM 6258 C C . GLN A 1 789 ? -26.759 -0.310 31.792 1.00 91.31 789 GLN A C 1
ATOM 6260 O O . GLN A 1 789 ? -26.425 -1.498 31.819 1.00 91.31 789 GLN A O 1
ATOM 6265 N N . ASN A 1 790 ? -28.005 0.098 32.046 1.00 91.88 790 ASN A N 1
ATOM 6266 C CA . ASN A 1 790 ? -29.097 -0.812 32.390 1.00 91.88 790 ASN A CA 1
ATOM 6267 C C . ASN A 1 790 ? -29.424 -1.767 31.238 1.00 91.88 790 ASN A C 1
ATOM 6269 O O . ASN A 1 790 ? -29.595 -2.968 31.457 1.00 91.88 790 ASN A O 1
ATOM 6273 N N . LEU A 1 791 ? -29.469 -1.249 30.005 1.00 92.31 791 LEU A N 1
ATOM 6274 C CA . LEU A 1 791 ? -29.685 -2.051 28.805 1.00 92.31 791 LEU A CA 1
ATOM 6275 C C . LEU A 1 791 ? -28.594 -3.108 28.659 1.00 92.31 791 LEU A C 1
ATOM 6277 O O . LEU A 1 791 ? -28.908 -4.281 28.478 1.00 92.31 791 LEU A O 1
ATOM 6281 N N . LEU A 1 792 ? -27.323 -2.724 28.784 1.00 94.12 792 LEU A N 1
ATOM 6282 C CA . LEU A 1 792 ? -26.234 -3.680 28.623 1.00 94.12 792 LEU A CA 1
ATOM 6283 C C . LEU A 1 792 ? -26.207 -4.735 29.731 1.00 94.12 792 LEU A C 1
ATOM 6285 O O . LEU A 1 792 ? -25.927 -5.900 29.452 1.00 94.12 792 LEU A O 1
ATOM 6289 N N . ASN A 1 793 ? -26.559 -4.363 30.963 1.00 95.12 793 ASN A N 1
ATOM 6290 C CA . ASN A 1 793 ? -26.710 -5.330 32.044 1.00 95.12 793 ASN A CA 1
ATOM 6291 C C . ASN A 1 793 ? -27.823 -6.345 31.729 1.00 95.12 793 ASN A C 1
ATOM 6293 O O . ASN A 1 793 ? -27.631 -7.545 31.908 1.00 95.12 793 ASN A O 1
ATOM 6297 N N . SER A 1 794 ? -28.952 -5.880 31.183 1.00 94.50 794 SER A N 1
ATOM 6298 C CA . SER A 1 794 ? -30.040 -6.750 30.723 1.00 94.50 794 SER A CA 1
ATOM 6299 C C . SER A 1 794 ? -29.607 -7.675 29.580 1.00 94.50 794 SER A C 1
ATOM 6301 O O . SER A 1 794 ? -29.915 -8.864 29.633 1.00 94.50 794 SER A O 1
ATOM 6303 N N . ILE A 1 795 ? -28.845 -7.177 28.598 1.00 95.88 795 ILE A N 1
ATOM 6304 C CA . ILE A 1 795 ? -28.294 -7.992 27.499 1.00 95.88 795 ILE A CA 1
ATOM 6305 C C . ILE A 1 795 ? -27.397 -9.101 28.057 1.00 95.88 795 ILE A C 1
ATOM 6307 O O . ILE A 1 795 ? -27.567 -10.269 27.715 1.00 95.88 795 ILE A O 1
ATOM 6311 N N . ARG A 1 796 ? -26.463 -8.757 28.951 1.00 97.38 796 ARG A N 1
ATOM 6312 C CA . ARG A 1 796 ? -25.542 -9.723 29.569 1.00 97.38 796 ARG A CA 1
ATOM 6313 C C . ARG A 1 796 ? -26.283 -10.777 30.390 1.00 97.38 796 ARG A C 1
ATOM 6315 O O . ARG A 1 796 ? -25.970 -11.961 30.280 1.00 97.38 796 ARG A O 1
ATOM 6322 N N . GLN A 1 797 ? -27.282 -10.363 31.170 1.00 97.12 797 GLN A N 1
ATOM 6323 C CA . GLN A 1 797 ? -28.114 -11.286 31.939 1.00 97.12 797 GLN A CA 1
ATOM 6324 C C . GLN A 1 797 ? -28.901 -12.223 31.015 1.00 97.12 797 GLN A C 1
ATOM 6326 O O . GLN A 1 797 ? -28.880 -13.429 31.224 1.00 97.12 797 GLN A O 1
ATOM 6331 N N . LYS A 1 798 ? -29.488 -11.703 29.929 1.00 96.94 798 LYS A N 1
ATOM 6332 C CA . LYS A 1 798 ? -30.192 -12.508 28.920 1.00 96.94 798 LYS A CA 1
ATOM 6333 C C . LYS A 1 798 ? -29.270 -13.532 28.249 1.00 96.94 798 LYS A C 1
ATOM 6335 O O . LYS A 1 798 ? -29.653 -14.689 28.095 1.00 96.94 798 LYS A O 1
ATOM 6340 N N . VAL A 1 799 ? -28.039 -13.142 27.902 1.00 96.69 799 VAL A N 1
ATOM 6341 C CA . VAL A 1 799 ? -27.016 -14.073 27.391 1.00 96.69 799 VAL A CA 1
ATOM 6342 C C . VAL A 1 799 ? -26.741 -15.185 28.404 1.00 96.69 799 VAL A C 1
ATOM 6344 O O . VAL A 1 799 ? -26.735 -16.360 28.029 1.00 96.69 799 VAL A O 1
ATOM 6347 N N . LYS A 1 800 ? -26.570 -14.842 29.684 1.00 96.75 800 LYS A N 1
ATOM 6348 C CA . LYS A 1 800 ? -26.316 -15.804 30.762 1.00 96.75 800 LYS A CA 1
ATOM 6349 C C . LYS A 1 800 ? -27.488 -16.755 30.994 1.00 96.75 800 LYS A C 1
ATOM 6351 O O . LYS A 1 800 ? -27.261 -17.959 31.074 1.00 96.75 800 LYS A O 1
ATOM 6356 N N . ASP A 1 801 ? -28.712 -16.241 31.038 1.00 96.62 801 ASP A N 1
ATOM 6357 C CA . ASP A 1 801 ? -29.923 -17.024 31.297 1.00 96.62 801 ASP A CA 1
ATOM 6358 C C . ASP A 1 801 ? -30.215 -18.020 30.166 1.00 96.62 801 ASP A C 1
ATOM 6360 O O . ASP A 1 801 ? -30.571 -19.167 30.428 1.00 96.62 801 ASP A O 1
ATOM 6364 N N . ILE A 1 802 ? -30.023 -17.610 28.906 1.00 95.81 802 ILE A N 1
ATOM 6365 C CA . ILE A 1 802 ? -30.313 -18.454 27.735 1.00 95.81 802 ILE A CA 1
ATOM 6366 C C . ILE A 1 802 ? -29.185 -19.454 27.468 1.00 95.81 802 ILE A C 1
ATOM 6368 O O . ILE A 1 802 ? -29.436 -20.626 27.186 1.00 95.81 802 ILE A O 1
ATOM 6372 N N . THR A 1 803 ? -27.927 -19.008 27.518 1.00 95.31 803 THR A N 1
ATOM 6373 C CA . THR A 1 803 ? -26.795 -19.831 27.056 1.00 95.31 803 THR A CA 1
ATOM 6374 C C . THR A 1 803 ? -26.074 -20.569 28.181 1.00 95.31 803 THR A C 1
ATOM 6376 O O . THR A 1 803 ? -25.349 -21.533 27.900 1.00 95.31 803 THR A O 1
ATOM 6379 N N . GLY A 1 804 ? -26.254 -20.116 29.428 1.00 94.62 804 GLY A N 1
ATOM 6380 C CA . GLY A 1 804 ? -25.477 -20.504 30.607 1.00 94.62 804 GLY A CA 1
ATOM 6381 C C . GLY A 1 804 ? -24.105 -19.822 30.710 1.00 94.62 804 GLY A C 1
ATOM 6382 O O . GLY A 1 804 ? -23.374 -20.059 31.670 1.00 94.62 804 GLY A O 1
ATOM 6383 N N . LEU A 1 805 ? -23.716 -19.002 29.728 1.00 95.75 805 LEU A N 1
ATOM 6384 C CA . LEU A 1 805 ? -22.386 -18.399 29.640 1.00 95.75 805 LEU A CA 1
ATOM 6385 C C . LEU A 1 805 ? -22.403 -16.938 30.090 1.00 95.75 805 LEU A C 1
ATOM 6387 O O . LEU A 1 805 ? -23.257 -16.166 29.668 1.00 95.75 805 LEU A O 1
ATOM 6391 N N . SER A 1 806 ? -21.415 -16.531 30.887 1.00 95.69 806 SER A N 1
ATOM 6392 C CA . SER A 1 806 ? -21.217 -15.116 31.209 1.00 95.69 806 SER A CA 1
ATOM 6393 C C . SER A 1 806 ? -20.444 -14.385 30.111 1.00 95.69 806 SER A C 1
ATOM 6395 O O . SER A 1 806 ? -19.600 -14.959 29.408 1.00 95.69 806 SER A O 1
ATOM 6397 N N . CYS A 1 807 ? -20.701 -13.086 30.002 1.00 96.50 807 CYS A N 1
ATOM 6398 C CA . CYS A 1 807 ? -19.940 -12.192 29.147 1.00 96.50 807 CYS A CA 1
ATOM 6399 C C . CYS A 1 807 ? -19.666 -10.863 29.842 1.00 96.50 807 CYS A C 1
ATOM 6401 O O . CYS A 1 807 ? -20.519 -10.315 30.551 1.00 96.50 807 CYS A O 1
ATOM 6403 N N . SER A 1 808 ? -18.493 -10.312 29.553 1.00 97.00 808 SER A N 1
ATOM 6404 C CA . SER A 1 808 ? -18.135 -8.949 29.915 1.00 97.00 808 SER A CA 1
ATOM 6405 C C . SER A 1 808 ? -18.345 -8.005 28.749 1.00 97.00 808 SER A C 1
ATOM 6407 O O . SER A 1 808 ? -18.281 -8.413 27.588 1.00 97.00 808 SER A O 1
ATOM 6409 N N . ALA A 1 809 ? -18.575 -6.731 29.055 1.00 97.12 809 ALA A N 1
ATOM 6410 C CA . ALA A 1 809 ? -18.853 -5.754 28.018 1.00 97.12 809 ALA A CA 1
ATOM 6411 C C . ALA A 1 809 ? -18.251 -4.375 28.300 1.00 97.12 809 ALA A C 1
ATOM 6413 O O . ALA A 1 809 ? -18.161 -3.929 29.440 1.00 97.12 809 ALA A O 1
ATOM 6414 N N . GLY A 1 810 ? -17.822 -3.689 27.250 1.00 96.94 810 GLY A N 1
ATOM 6415 C CA . GLY A 1 810 ? -17.312 -2.326 27.331 1.00 96.94 810 GLY A CA 1
ATOM 6416 C C . GLY A 1 810 ? -18.175 -1.380 26.520 1.00 96.94 810 GLY A C 1
ATOM 6417 O O . GLY A 1 810 ? -18.591 -1.731 25.418 1.00 96.94 810 GLY A O 1
ATOM 6418 N N . ILE A 1 811 ? -18.425 -0.190 27.061 1.00 95.88 811 ILE A N 1
ATOM 6419 C CA . ILE A 1 811 ? -19.229 0.860 26.428 1.00 95.88 811 ILE A CA 1
ATOM 6420 C C . ILE A 1 811 ? -18.366 2.103 26.257 1.00 95.88 811 ILE A C 1
ATOM 6422 O O . ILE A 1 811 ? -17.740 2.548 27.220 1.00 95.88 811 ILE A O 1
ATOM 6426 N N . ALA A 1 812 ? -18.354 2.689 25.061 1.00 95.44 812 ALA A N 1
ATOM 6427 C CA . ALA A 1 812 ? -17.669 3.953 24.812 1.00 95.44 812 ALA A CA 1
ATOM 6428 C C . ALA A 1 812 ? -18.213 4.690 23.578 1.00 95.44 812 ALA A C 1
ATOM 6430 O O . ALA A 1 812 ? -19.085 4.198 22.865 1.00 95.44 812 ALA A O 1
ATOM 6431 N N . SER A 1 813 ? -17.655 5.866 23.285 1.00 92.38 813 SER A N 1
ATOM 6432 C CA . SER A 1 813 ? -17.978 6.661 22.087 1.00 92.38 813 SER A CA 1
ATOM 6433 C C . SER A 1 813 ? -17.443 6.069 20.779 1.00 92.38 813 SER A C 1
ATOM 6435 O O . SER A 1 813 ? -17.810 6.516 19.693 1.00 92.38 813 SER A O 1
ATOM 6437 N N . ASN A 1 814 ? -16.559 5.070 20.863 1.00 93.06 814 ASN A N 1
ATOM 6438 C CA . ASN A 1 814 ? -16.006 4.361 19.716 1.00 93.06 814 ASN A CA 1
ATOM 6439 C C . ASN A 1 814 ? -15.497 2.958 20.096 1.00 93.06 814 ASN A C 1
ATOM 6441 O O . ASN A 1 814 ? -15.234 2.662 21.263 1.00 93.06 814 ASN A O 1
ATOM 6445 N N . PHE A 1 815 ? -15.318 2.094 19.096 1.00 92.88 815 PHE A N 1
ATOM 6446 C CA . PHE A 1 815 ? -15.006 0.677 19.302 1.00 92.88 815 PHE A CA 1
ATOM 6447 C C . PHE A 1 815 ? -13.597 0.386 19.838 1.00 92.88 815 PHE A C 1
ATOM 6449 O O . PHE A 1 815 ? -13.401 -0.637 20.495 1.00 92.88 815 PHE A O 1
ATOM 6456 N N . LEU A 1 816 ? -12.618 1.272 19.611 1.00 92.75 816 LEU A N 1
ATOM 6457 C CA . LEU A 1 816 ? -11.295 1.145 20.237 1.00 92.75 816 LEU A CA 1
ATOM 6458 C C . LEU A 1 816 ? -11.419 1.205 21.763 1.00 92.75 816 LEU A C 1
ATOM 6460 O O . LEU A 1 816 ? -10.903 0.327 22.452 1.00 92.75 816 LEU A O 1
ATOM 6464 N N . LEU A 1 817 ? -12.113 2.222 22.275 1.00 95.06 817 LEU A N 1
ATOM 6465 C CA . LEU A 1 817 ? -12.324 2.401 23.710 1.00 95.06 817 LEU A CA 1
ATOM 6466 C C . LEU A 1 817 ? -13.226 1.312 24.289 1.00 95.06 817 LEU A C 1
ATOM 6468 O O . LEU A 1 817 ? -12.898 0.757 25.332 1.00 95.06 817 LEU A O 1
ATOM 6472 N N . ALA A 1 818 ? -14.303 0.949 23.587 1.00 94.94 818 ALA A N 1
ATOM 6473 C CA . ALA A 1 818 ? -15.226 -0.089 24.036 1.00 94.94 818 ALA A CA 1
ATOM 6474 C C . ALA A 1 818 ? -14.526 -1.452 24.192 1.00 94.94 818 ALA A C 1
ATOM 6476 O O . ALA A 1 818 ? -14.696 -2.113 25.212 1.00 94.94 818 ALA A O 1
ATOM 6477 N N . LYS A 1 819 ? -13.654 -1.846 23.250 1.00 94.69 819 LYS A N 1
ATOM 6478 C CA . LYS A 1 819 ? -12.883 -3.097 23.376 1.00 94.69 819 LYS A CA 1
ATOM 6479 C C . LYS A 1 819 ? -11.855 -3.054 24.510 1.00 94.69 819 LYS A C 1
ATOM 6481 O O . LYS A 1 819 ? -11.561 -4.078 25.115 1.00 94.69 819 LYS A O 1
ATOM 6486 N N . ILE A 1 820 ? -11.270 -1.891 24.794 1.00 93.44 820 ILE A N 1
ATOM 6487 C CA . ILE A 1 820 ? -10.373 -1.747 25.949 1.00 93.44 820 ILE A CA 1
ATOM 6488 C C . ILE A 1 820 ? -11.186 -1.868 27.246 1.00 93.44 820 ILE A C 1
ATOM 6490 O O . ILE A 1 820 ? -10.787 -2.597 28.151 1.00 93.44 820 ILE A O 1
ATOM 6494 N N . ALA A 1 821 ? -12.340 -1.203 27.316 1.00 94.69 821 ALA A N 1
ATOM 6495 C CA . ALA A 1 821 ? -13.242 -1.211 28.463 1.00 94.69 821 ALA A CA 1
ATOM 6496 C C . ALA A 1 821 ? -13.819 -2.606 28.761 1.00 94.69 821 ALA A C 1
ATOM 6498 O O . ALA A 1 821 ? -13.945 -2.970 29.929 1.00 94.69 821 ALA A O 1
ATOM 6499 N N . SER A 1 822 ? -14.090 -3.429 27.740 1.00 94.25 822 SER A N 1
ATOM 6500 C CA . SER A 1 822 ? -14.636 -4.782 27.932 1.00 94.25 822 SER A CA 1
ATOM 6501 C C . SER A 1 822 ? -13.719 -5.702 28.739 1.00 94.25 822 SER A C 1
ATOM 6503 O O . SER A 1 822 ? -14.185 -6.701 29.278 1.00 94.25 822 SER A O 1
ATOM 6505 N N . ASP A 1 823 ? -12.424 -5.383 28.828 1.00 90.31 823 ASP A N 1
ATOM 6506 C CA . ASP A 1 823 ? -11.433 -6.173 29.560 1.00 90.31 823 ASP A CA 1
ATOM 6507 C C . ASP A 1 823 ? -11.265 -5.754 31.034 1.00 90.31 823 ASP A C 1
ATOM 6509 O O . ASP A 1 823 ? -10.617 -6.485 31.784 1.00 90.31 823 ASP A O 1
ATOM 6513 N N . PHE A 1 824 ? -11.795 -4.598 31.458 1.00 88.38 824 PHE A N 1
ATOM 6514 C CA . PHE A 1 824 ? -11.544 -4.033 32.795 1.00 88.38 824 PHE A CA 1
ATOM 6515 C C . PHE A 1 824 ? -12.225 -4.816 33.914 1.00 88.38 824 PHE A C 1
ATOM 6517 O O . PHE A 1 824 ? -11.579 -5.183 34.889 1.00 88.38 824 PHE A O 1
ATOM 6524 N N . ASN A 1 825 ? -13.518 -5.092 33.747 1.00 91.38 825 ASN A N 1
ATOM 6525 C CA . ASN A 1 825 ? -14.345 -5.750 34.758 1.00 91.38 825 ASN A CA 1
ATOM 6526 C C . ASN A 1 825 ? -14.594 -7.223 34.401 1.00 91.38 825 ASN A C 1
ATOM 6528 O O . ASN A 1 825 ? -15.690 -7.737 34.596 1.00 91.38 825 ASN A O 1
ATOM 6532 N N . LYS A 1 826 ? -13.596 -7.898 33.818 1.00 89.75 826 LYS A N 1
ATOM 6533 C CA . LYS A 1 826 ? -13.667 -9.339 33.535 1.00 89.75 826 LYS A CA 1
ATOM 6534 C C . LYS A 1 826 ? -13.338 -10.166 34.785 1.00 89.75 826 LYS A C 1
ATOM 6536 O O . LYS A 1 826 ? -12.326 -9.873 35.421 1.00 89.75 826 LYS A O 1
ATOM 6541 N N . PRO A 1 827 ? -14.041 -11.288 35.047 1.00 91.75 827 PRO A N 1
ATOM 6542 C CA . PRO A 1 827 ? -15.213 -11.810 34.324 1.00 91.75 827 PRO A CA 1
ATOM 6543 C C . PRO A 1 827 ? -16.550 -11.205 34.774 1.00 91.75 827 PRO A C 1
ATOM 6545 O O . PRO A 1 827 ? -16.652 -10.678 35.876 1.00 91.75 827 PRO A O 1
ATOM 6548 N N . ASP A 1 828 ? -17.581 -11.395 33.949 1.00 93.81 828 ASP A N 1
ATOM 6549 C CA . ASP A 1 828 ? -18.995 -11.113 34.226 1.00 93.81 828 ASP A CA 1
ATOM 6550 C C . ASP A 1 828 ? -19.261 -9.700 34.763 1.00 93.81 828 ASP A C 1
ATOM 6552 O O . ASP A 1 828 ? -20.073 -9.472 35.662 1.00 93.81 828 ASP A O 1
ATOM 6556 N N . GLY A 1 829 ? -18.590 -8.722 34.166 1.00 94.25 829 GLY A N 1
ATOM 6557 C CA . GLY A 1 829 ? -18.773 -7.308 34.471 1.00 94.25 829 GLY A CA 1
ATOM 6558 C C . GLY A 1 829 ? -18.740 -6.424 33.233 1.00 94.25 829 GLY A C 1
ATOM 6559 O O . GLY A 1 829 ? -18.306 -6.834 32.155 1.00 94.25 829 GLY A O 1
ATOM 6560 N N . GLN A 1 830 ? -19.200 -5.187 33.394 1.00 96.38 830 GLN A N 1
ATOM 6561 C CA . GLN A 1 830 ? -19.189 -4.179 32.337 1.00 96.38 830 GLN A CA 1
ATOM 6562 C C . GLN A 1 830 ? -18.473 -2.905 32.775 1.00 96.38 830 GLN A C 1
ATOM 6564 O O . GLN A 1 830 ? -18.439 -2.609 33.968 1.00 96.38 830 GLN A O 1
ATOM 6569 N N . TYR A 1 831 ? -17.916 -2.153 31.827 1.00 96.19 831 TYR A N 1
ATOM 6570 C CA . TYR A 1 831 ? -17.248 -0.877 32.095 1.00 96.19 831 TYR A CA 1
ATOM 6571 C C . TYR A 1 831 ? -17.713 0.201 31.111 1.00 96.19 831 TYR A C 1
ATOM 6573 O O . TYR A 1 831 ? -17.771 -0.039 29.902 1.00 96.19 831 TYR A O 1
ATOM 6581 N N . PHE A 1 832 ? -18.030 1.388 31.629 1.00 94.88 832 PHE A N 1
ATOM 6582 C CA . PHE A 1 832 ? -18.474 2.533 30.838 1.00 94.88 832 PHE A CA 1
ATOM 6583 C C . PHE A 1 832 ? -17.384 3.600 30.749 1.00 94.88 832 PHE A C 1
ATOM 6585 O O . PHE A 1 832 ? -16.819 4.012 31.759 1.00 94.88 832 PHE A O 1
ATOM 6592 N N . VAL A 1 833 ? -17.134 4.081 29.534 1.00 94.81 833 VAL A N 1
ATOM 6593 C CA . VAL A 1 833 ? -16.267 5.226 29.254 1.00 94.81 833 VAL A CA 1
ATOM 6594 C C . VAL A 1 833 ? -17.135 6.352 28.708 1.00 94.81 833 VAL A C 1
ATOM 6596 O O . VAL A 1 833 ? -17.823 6.172 27.702 1.00 94.81 833 VAL A O 1
ATOM 6599 N N . GLY A 1 834 ? -17.107 7.516 29.360 1.00 90.88 834 GLY A N 1
ATOM 6600 C CA . GLY A 1 834 ? -17.846 8.697 28.910 1.00 90.88 834 GLY A CA 1
ATOM 6601 C C . GLY A 1 834 ? -17.356 9.241 27.565 1.00 90.88 834 GLY A C 1
ATOM 6602 O O . GLY A 1 834 ? -16.282 8.880 27.086 1.00 90.88 834 GLY A O 1
ATOM 6603 N N . SER A 1 835 ? -18.160 10.094 26.935 1.00 89.62 835 SER A N 1
ATOM 6604 C CA . SER A 1 835 ? -17.877 10.648 25.605 1.00 89.62 835 SER A CA 1
ATOM 6605 C C . SER A 1 835 ? -17.112 11.975 25.640 1.00 89.62 835 SER A C 1
ATOM 6607 O O . SER A 1 835 ? -16.558 12.381 24.616 1.00 89.62 835 SER A O 1
ATOM 6609 N N . THR A 1 836 ? -17.038 12.638 26.800 1.00 90.12 836 THR A N 1
ATOM 6610 C CA . THR A 1 836 ? -16.317 13.911 26.949 1.00 90.12 836 THR A CA 1
ATOM 6611 C C . THR A 1 836 ? -14.800 13.718 26.866 1.00 90.12 836 THR A C 1
ATOM 6613 O O . THR A 1 836 ? -14.272 12.667 27.232 1.00 90.12 836 THR A O 1
ATOM 6616 N N . GLU A 1 837 ? -14.072 14.747 26.411 1.00 89.81 837 GLU A N 1
ATOM 6617 C CA . GLU A 1 837 ? -12.601 14.709 26.321 1.00 89.81 837 GLU A CA 1
ATOM 6618 C C . GLU A 1 837 ? -11.967 14.331 27.664 1.00 89.81 837 GLU A C 1
ATOM 6620 O O . GLU A 1 837 ? -11.093 13.469 27.690 1.00 89.81 837 GLU A O 1
ATOM 6625 N N . GLN A 1 838 ? -12.440 14.922 28.766 1.00 92.62 838 GLN A N 1
ATOM 6626 C CA . GLN A 1 838 ? -11.896 14.661 30.097 1.00 92.62 838 GLN A CA 1
ATOM 6627 C C . GLN A 1 838 ? -12.088 13.196 30.504 1.00 92.62 838 GLN A C 1
ATOM 6629 O O . GLN A 1 838 ? -11.118 12.531 30.846 1.00 92.62 838 GLN A O 1
ATOM 6634 N N . GLN A 1 839 ? -13.303 12.653 30.371 1.00 92.94 839 GLN A N 1
ATOM 6635 C CA . GLN A 1 839 ? -13.586 11.256 30.725 1.00 92.94 839 GLN A CA 1
ATOM 6636 C C . GLN A 1 839 ? -12.793 10.262 29.866 1.00 92.94 839 GLN A C 1
ATOM 6638 O O . GLN A 1 839 ? -12.333 9.235 30.366 1.00 92.94 839 GLN A O 1
ATOM 6643 N N . ILE A 1 840 ? -12.612 10.563 28.575 1.00 94.69 840 ILE A N 1
ATOM 6644 C CA . ILE A 1 840 ? -11.791 9.741 27.680 1.00 94.69 840 ILE A CA 1
ATOM 6645 C C . ILE A 1 840 ? -10.323 9.802 28.104 1.00 94.69 840 ILE A C 1
ATOM 6647 O O . ILE A 1 840 ? -9.669 8.763 28.163 1.00 94.69 840 ILE A O 1
ATOM 6651 N N . GLN A 1 841 ? -9.790 10.987 28.403 1.00 93.56 841 GLN A N 1
ATOM 6652 C CA . GLN A 1 841 ? -8.400 11.131 28.834 1.00 93.56 841 GLN A CA 1
ATOM 6653 C C . GLN A 1 841 ? -8.146 10.455 30.185 1.00 93.56 841 GLN A C 1
ATOM 6655 O O . GLN A 1 841 ? -7.173 9.709 30.288 1.00 93.56 841 GLN A O 1
ATOM 6660 N N . ASP A 1 842 ? -9.030 10.637 31.168 1.00 95.00 842 ASP A N 1
ATOM 6661 C CA . ASP A 1 842 ? -8.936 10.011 32.494 1.00 95.00 842 ASP A CA 1
ATOM 6662 C C . ASP A 1 842 ? -8.911 8.481 32.395 1.00 95.00 842 ASP A C 1
ATOM 6664 O O . ASP A 1 842 ? -8.188 7.812 33.133 1.00 95.00 842 ASP A O 1
ATOM 6668 N N . PHE A 1 843 ? -9.657 7.922 31.439 1.00 95.56 843 PHE A N 1
ATOM 6669 C CA . PHE A 1 843 ? -9.649 6.492 31.159 1.00 95.56 843 PHE A CA 1
ATOM 6670 C C . PHE A 1 843 ? -8.395 6.041 30.398 1.00 95.56 843 PHE A C 1
ATOM 6672 O O . PHE A 1 843 ? -7.778 5.037 30.751 1.00 95.56 843 PHE A O 1
ATOM 6679 N N . VAL A 1 844 ? -8.021 6.750 29.328 1.00 94.50 844 VAL A N 1
ATOM 6680 C CA . VAL A 1 844 ? -7.002 6.288 28.375 1.00 94.50 844 VAL A CA 1
ATOM 6681 C C . VAL A 1 844 ? -5.584 6.561 28.857 1.00 94.50 844 VAL A C 1
ATOM 6683 O O . VAL A 1 844 ? -4.742 5.674 28.762 1.00 94.50 844 VAL A O 1
ATOM 6686 N N . GLN A 1 845 ? -5.293 7.758 29.368 1.0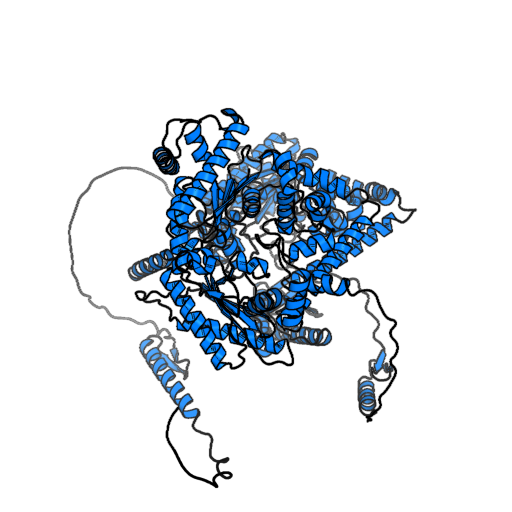0 94.06 845 GLN A N 1
ATOM 6687 C CA . GLN A 1 845 ? -3.934 8.176 29.722 1.00 94.06 845 GLN A CA 1
ATOM 6688 C C . GLN A 1 845 ? -3.195 7.241 30.698 1.00 94.06 845 GLN A C 1
ATOM 6690 O O . GLN A 1 845 ? -2.035 6.924 30.410 1.00 94.06 845 GLN A O 1
ATOM 6695 N N . PRO A 1 846 ? -3.801 6.758 31.805 1.00 95.25 846 PRO A N 1
ATOM 6696 C CA . PRO A 1 846 ? -3.097 5.898 32.760 1.00 95.25 846 PRO A CA 1
ATOM 6697 C C . PRO A 1 846 ? -2.875 4.469 32.245 1.00 95.25 846 PRO A C 1
ATOM 6699 O O . PRO A 1 846 ? -2.148 3.693 32.869 1.00 95.25 846 PRO A O 1
ATOM 6702 N N . LEU A 1 847 ? -3.485 4.084 31.120 1.00 93.44 847 LEU A N 1
ATOM 6703 C CA . LEU A 1 847 ? -3.328 2.744 30.573 1.00 93.44 847 LEU A CA 1
ATOM 6704 C C . LEU A 1 847 ? -1.895 2.491 30.123 1.00 93.44 847 LEU A C 1
ATOM 6706 O O . LEU A 1 847 ? -1.280 3.312 29.448 1.00 93.44 847 LEU A O 1
ATOM 6710 N N . SER A 1 848 ? -1.404 1.279 30.378 1.00 91.50 848 SER A N 1
ATOM 6711 C CA . SER A 1 848 ? -0.245 0.768 29.650 1.00 91.50 848 SER A CA 1
ATOM 6712 C C . SER A 1 848 ? -0.555 0.724 28.152 1.00 91.50 848 SER A C 1
ATOM 6714 O O . SER A 1 848 ? -1.603 0.207 27.749 1.00 91.50 848 SER A O 1
ATOM 6716 N N . ILE A 1 849 ? 0.392 1.148 27.307 1.00 91.38 849 ILE A N 1
ATOM 6717 C CA . ILE A 1 849 ? 0.258 1.063 25.841 1.00 91.38 849 ILE A CA 1
ATOM 6718 C C . ILE A 1 849 ? -0.056 -0.358 25.359 1.00 91.38 849 ILE A C 1
ATOM 6720 O O . ILE A 1 849 ? -0.639 -0.545 24.294 1.00 91.38 849 ILE A O 1
ATOM 6724 N N . ARG A 1 850 ? 0.287 -1.383 26.150 1.00 87.19 850 ARG A N 1
ATOM 6725 C CA . ARG A 1 850 ? 0.033 -2.787 25.826 1.00 87.19 850 ARG A CA 1
ATOM 6726 C C . ARG A 1 850 ? -1.452 -3.157 25.807 1.00 87.19 850 ARG A C 1
ATOM 6728 O O . ARG A 1 850 ? -1.799 -4.167 25.189 1.00 87.19 850 ARG A O 1
ATOM 6735 N N . LYS A 1 851 ? -2.305 -2.364 26.467 1.00 88.19 851 LYS A N 1
ATOM 6736 C CA . LYS A 1 851 ? -3.770 -2.513 26.469 1.00 88.19 851 LYS A CA 1
ATOM 6737 C C . LYS A 1 851 ? -4.418 -2.005 25.177 1.00 88.19 851 LYS A C 1
ATOM 6739 O O . LYS A 1 851 ? -5.537 -2.397 24.878 1.00 88.19 851 LYS A O 1
ATOM 6744 N N . VAL A 1 852 ? -3.718 -1.193 24.381 1.00 88.69 852 VAL A N 1
ATOM 6745 C CA . VAL A 1 852 ? -4.224 -0.698 23.094 1.00 88.69 852 VAL A CA 1
ATOM 6746 C C . VAL A 1 852 ? -4.150 -1.799 22.032 1.00 88.69 852 VAL A C 1
ATOM 6748 O O . VAL A 1 852 ? -3.075 -2.326 21.719 1.00 88.69 852 VAL A O 1
ATOM 6751 N N . ASN A 1 853 ? -5.288 -2.118 21.413 1.00 85.56 853 ASN A N 1
ATOM 6752 C CA . ASN A 1 853 ? -5.349 -3.101 20.332 1.00 85.56 853 ASN A CA 1
ATOM 6753 C C . ASN A 1 853 ? -4.484 -2.682 19.142 1.00 85.56 853 ASN A C 1
ATOM 6755 O O . ASN A 1 853 ? -4.605 -1.578 18.624 1.00 85.56 853 ASN A O 1
ATOM 6759 N N . GLY A 1 854 ? -3.604 -3.582 18.703 1.00 83.62 854 GLY A N 1
ATOM 6760 C CA . GLY A 1 854 ? -2.598 -3.308 17.672 1.00 83.62 854 GLY A CA 1
ATOM 6761 C C . GLY A 1 854 ? -1.191 -3.052 18.226 1.00 83.62 854 GLY A C 1
ATOM 6762 O O . GLY A 1 854 ? -0.214 -3.235 17.495 1.00 83.62 854 GLY A O 1
ATOM 6763 N N . ILE A 1 855 ? -1.043 -2.746 19.522 1.00 88.06 855 ILE A N 1
ATOM 6764 C CA . ILE A 1 855 ? 0.266 -2.633 20.182 1.00 88.06 855 ILE A CA 1
ATOM 6765 C C . ILE A 1 855 ? 0.650 -3.982 20.805 1.00 88.06 855 ILE A C 1
ATOM 6767 O O . ILE A 1 855 ? 0.315 -4.319 21.940 1.00 88.06 855 ILE A O 1
ATOM 6771 N N . GLY A 1 856 ? 1.369 -4.794 20.027 1.00 83.88 856 GLY A N 1
ATOM 6772 C CA . GLY A 1 856 ? 1.994 -6.033 20.503 1.00 83.88 856 GLY A CA 1
ATOM 6773 C C . GLY A 1 856 ? 3.356 -5.802 21.170 1.00 83.88 856 GLY A C 1
ATOM 6774 O O . GLY A 1 856 ? 3.928 -4.720 21.073 1.00 83.88 856 GLY A O 1
ATOM 6775 N N . ARG A 1 857 ? 3.935 -6.863 21.751 1.00 80.56 857 ARG A N 1
ATOM 6776 C CA . ARG A 1 857 ? 5.230 -6.834 22.475 1.00 80.56 857 ARG A CA 1
ATOM 6777 C C . ARG A 1 857 ? 6.364 -6.142 21.718 1.00 80.56 857 ARG A C 1
ATOM 6779 O O . ARG A 1 857 ? 7.167 -5.434 22.306 1.00 80.56 857 ARG A O 1
ATOM 6786 N N . VAL A 1 858 ? 6.451 -6.362 20.405 1.00 83.25 858 VAL A N 1
ATOM 6787 C CA . VAL A 1 858 ? 7.509 -5.758 19.579 1.00 83.25 858 VAL A CA 1
ATOM 6788 C C . VAL A 1 858 ? 7.337 -4.242 19.505 1.00 83.25 858 VAL A C 1
ATOM 6790 O O . VAL A 1 858 ? 8.325 -3.519 19.593 1.00 83.25 858 VAL A O 1
ATOM 6793 N N . MET A 1 859 ? 6.100 -3.764 19.350 1.00 89.94 859 MET A N 1
ATOM 6794 C CA . MET A 1 859 ? 5.806 -2.333 19.297 1.00 89.94 859 MET A CA 1
ATOM 6795 C C . MET A 1 859 ? 5.989 -1.694 20.674 1.00 89.94 859 MET A C 1
ATOM 6797 O O . MET A 1 859 ? 6.687 -0.696 20.763 1.00 89.94 859 MET A O 1
ATOM 6801 N N . GLU A 1 860 ? 5.457 -2.314 21.731 1.00 89.38 860 GLU A N 1
ATOM 6802 C CA . GLU A 1 860 ? 5.654 -1.911 23.133 1.00 89.38 860 GLU A CA 1
ATOM 6803 C C . GLU A 1 860 ? 7.144 -1.762 23.463 1.00 89.38 860 GLU A C 1
ATOM 6805 O O . GLU A 1 860 ? 7.599 -0.681 23.826 1.00 89.38 860 GLU A O 1
ATOM 6810 N N . LYS A 1 861 ? 7.940 -2.810 23.211 1.00 87.81 861 LYS A N 1
ATOM 6811 C CA . LYS A 1 861 ? 9.391 -2.780 23.411 1.00 87.81 861 LYS A CA 1
ATOM 6812 C C . LYS A 1 861 ? 10.074 -1.697 22.576 1.00 87.81 861 LYS A C 1
ATOM 6814 O O . LYS A 1 861 ? 11.042 -1.100 23.033 1.00 87.81 861 LYS A O 1
ATOM 6819 N N . THR A 1 862 ? 9.613 -1.459 21.349 1.00 91.69 862 THR A N 1
ATOM 6820 C CA . THR A 1 862 ? 10.188 -0.416 20.487 1.00 91.69 862 THR A CA 1
ATOM 6821 C C . THR A 1 862 ? 9.869 0.978 21.025 1.00 91.69 862 THR A C 1
ATOM 6823 O O . THR A 1 862 ? 10.768 1.802 21.113 1.00 91.69 862 THR A O 1
ATOM 6826 N N . LEU A 1 863 ? 8.623 1.240 21.420 1.00 93.88 863 LEU A N 1
ATOM 6827 C CA . LEU A 1 863 ? 8.184 2.523 21.973 1.00 93.88 863 LEU A CA 1
ATOM 6828 C C . LEU A 1 863 ? 8.891 2.830 23.299 1.00 93.88 863 LEU A C 1
ATOM 6830 O O . LEU A 1 863 ? 9.485 3.901 23.438 1.00 93.88 863 LEU A O 1
ATOM 6834 N N . TYR A 1 864 ? 8.942 1.855 24.210 1.00 93.00 864 TYR A N 1
ATOM 6835 C CA . TYR A 1 864 ? 9.711 1.956 25.448 1.00 93.00 864 TYR A CA 1
ATOM 6836 C C . TYR A 1 864 ? 11.206 2.132 25.172 1.00 93.00 864 TYR A C 1
ATOM 6838 O O . TYR A 1 864 ? 11.857 3.058 25.648 1.00 93.00 864 TYR A O 1
ATOM 6846 N N . GLY A 1 865 ? 11.760 1.257 24.334 1.00 89.00 865 GLY A N 1
ATOM 6847 C CA . GLY A 1 865 ? 13.183 1.217 24.048 1.00 89.00 865 GLY A CA 1
ATOM 6848 C C . GLY A 1 865 ? 13.698 2.472 23.356 1.00 89.00 865 GLY A C 1
ATOM 6849 O O . GLY A 1 865 ? 14.856 2.814 23.577 1.00 89.00 865 GLY A O 1
ATOM 6850 N N . VAL A 1 866 ? 12.885 3.148 22.538 1.00 89.75 866 VAL A N 1
ATOM 6851 C CA . VAL A 1 866 ? 13.288 4.360 21.811 1.00 89.75 866 VAL A CA 1
ATOM 6852 C C . VAL A 1 866 ? 12.966 5.633 22.589 1.00 89.75 866 VAL A C 1
ATOM 6854 O O . VAL A 1 866 ? 13.848 6.477 22.722 1.00 89.75 866 VAL A O 1
ATOM 6857 N N . CYS A 1 867 ? 11.747 5.758 23.118 1.00 90.25 867 CYS A N 1
ATOM 6858 C CA . CYS A 1 867 ? 11.222 7.009 23.677 1.00 90.25 867 CYS A CA 1
ATOM 6859 C C . CYS A 1 867 ? 10.867 6.932 25.170 1.00 90.25 867 CYS A C 1
ATOM 6861 O O . CYS A 1 867 ? 10.436 7.937 25.724 1.00 90.25 867 CYS A O 1
ATOM 6863 N N . GLY A 1 868 ? 11.024 5.774 25.819 1.00 92.38 868 GLY A N 1
ATOM 6864 C CA . GLY A 1 868 ? 10.624 5.576 27.217 1.00 92.38 868 GLY A CA 1
ATOM 6865 C C . GLY A 1 868 ? 9.109 5.527 27.429 1.00 92.38 868 GLY A C 1
ATOM 6866 O O . GLY A 1 868 ? 8.653 5.757 28.536 1.00 92.38 868 GLY A O 1
ATOM 6867 N N . ILE A 1 869 ? 8.332 5.253 26.378 1.00 94.69 869 ILE A N 1
ATOM 6868 C CA . ILE A 1 869 ? 6.864 5.253 26.424 1.00 94.69 869 ILE A CA 1
ATOM 6869 C C . ILE A 1 869 ? 6.368 3.947 27.059 1.00 94.69 869 ILE A C 1
ATOM 6871 O O . ILE A 1 869 ? 6.563 2.876 26.475 1.00 94.69 869 ILE A O 1
ATOM 6875 N N . GLU A 1 870 ? 5.695 4.035 28.208 1.00 92.69 870 GLU A N 1
ATOM 6876 C CA . GLU A 1 870 ? 5.061 2.898 28.897 1.00 92.69 870 GLU A CA 1
ATOM 6877 C C . GLU A 1 870 ? 3.532 3.019 28.926 1.00 92.69 870 GLU A C 1
ATOM 6879 O O . GLU A 1 870 ? 2.809 2.022 28.796 1.00 92.69 870 GLU A O 1
ATOM 6884 N N . THR A 1 871 ? 3.038 4.247 29.059 1.00 96.25 871 THR A N 1
ATOM 6885 C CA . THR A 1 871 ? 1.620 4.585 29.176 1.00 96.25 871 THR A CA 1
ATOM 6886 C C . THR A 1 871 ? 1.103 5.309 27.938 1.00 96.25 871 THR A C 1
ATOM 6888 O O . THR A 1 871 ? 1.864 5.808 27.103 1.00 96.25 871 THR A O 1
ATOM 6891 N N . VAL A 1 872 ? -0.218 5.369 27.786 1.00 96.31 872 VAL A N 1
ATOM 6892 C CA . VAL A 1 872 ? -0.826 6.141 26.699 1.00 96.31 872 VAL A CA 1
ATOM 6893 C C . VAL A 1 872 ? -0.631 7.647 26.911 1.00 96.31 872 VAL A C 1
ATOM 6895 O O . VAL A 1 872 ? -0.515 8.382 25.930 1.00 96.31 872 VAL A O 1
ATOM 6898 N N . LYS A 1 873 ? -0.487 8.106 28.162 1.00 96.94 873 LYS A N 1
ATOM 6899 C CA . LYS A 1 873 ? -0.028 9.466 28.465 1.00 96.94 873 LYS A CA 1
ATOM 6900 C C . LYS A 1 873 ? 1.329 9.751 27.827 1.00 96.94 873 LYS A C 1
ATOM 6902 O O . LYS A 1 873 ? 1.443 10.703 27.061 1.00 96.94 873 LYS A O 1
ATOM 6907 N N . ASP A 1 874 ? 2.314 8.877 28.039 1.00 97.12 874 ASP A N 1
ATOM 6908 C CA . ASP A 1 874 ? 3.636 9.026 27.415 1.00 97.12 874 ASP A CA 1
ATOM 6909 C C . ASP A 1 874 ? 3.525 9.015 25.884 1.00 97.12 874 ASP A C 1
ATOM 6911 O O . ASP A 1 874 ? 4.232 9.743 25.190 1.00 97.12 874 ASP A O 1
ATOM 6915 N N . LEU A 1 875 ? 2.612 8.200 25.337 1.00 95.81 875 LEU A N 1
ATOM 6916 C CA . LEU A 1 875 ? 2.353 8.131 23.898 1.00 95.81 875 LEU A CA 1
ATOM 6917 C C . LEU A 1 875 ? 1.850 9.478 23.351 1.00 95.81 875 LEU A C 1
ATOM 6919 O O . LEU A 1 875 ? 2.216 9.864 22.243 1.00 95.81 875 LEU A O 1
ATOM 6923 N N . PHE A 1 876 ? 1.030 10.200 24.116 1.00 95.69 876 PHE A N 1
ATOM 6924 C CA . PHE A 1 876 ? 0.576 11.544 23.768 1.00 95.69 876 PHE A CA 1
ATOM 6925 C C . PHE A 1 876 ? 1.681 12.595 23.952 1.00 95.69 876 PHE A C 1
ATOM 6927 O O . PHE A 1 876 ? 1.915 13.418 23.065 1.00 95.69 876 PHE A O 1
ATOM 6934 N N . GLU A 1 877 ? 2.407 12.558 25.067 1.00 95.62 877 GLU A N 1
ATOM 6935 C CA . GLU A 1 877 ? 3.495 13.502 25.354 1.00 95.62 877 GLU A CA 1
ATOM 6936 C C . GLU A 1 877 ? 4.656 13.375 24.359 1.00 95.62 877 GLU A C 1
ATOM 6938 O O . GLU A 1 877 ? 5.306 14.364 24.036 1.00 95.62 877 GLU A O 1
ATOM 6943 N N . LYS A 1 878 ? 4.885 12.173 23.818 1.00 95.88 878 LYS A N 1
ATOM 6944 C CA . LYS A 1 878 ? 5.926 11.871 22.822 1.00 95.88 878 LYS A CA 1
ATOM 6945 C C . LYS A 1 878 ? 5.406 11.812 21.384 1.00 95.88 878 LYS A C 1
ATOM 6947 O O . LYS A 1 878 ? 6.007 11.170 20.515 1.00 95.88 878 LYS A O 1
ATOM 6952 N N . ARG A 1 879 ? 4.268 12.459 21.102 1.00 95.25 879 ARG A N 1
ATOM 6953 C CA . ARG A 1 879 ? 3.620 12.441 19.776 1.00 95.25 879 ARG A CA 1
ATOM 6954 C C . ARG A 1 879 ? 4.508 13.003 18.663 1.00 95.25 879 ARG A C 1
ATOM 6956 O O . ARG A 1 879 ? 4.477 12.467 17.554 1.00 95.25 879 ARG A O 1
ATOM 6963 N N . ALA A 1 880 ? 5.351 13.995 18.954 1.00 94.44 880 ALA A N 1
ATOM 6964 C CA . ALA A 1 880 ? 6.333 14.519 18.002 1.00 94.44 880 ALA A CA 1
ATOM 6965 C C . ALA A 1 880 ? 7.371 13.460 17.598 1.00 94.44 880 ALA A C 1
ATOM 6967 O O . ALA A 1 880 ? 7.607 13.233 16.407 1.00 94.44 880 ALA A O 1
ATOM 6968 N N . GLU A 1 881 ? 7.956 12.761 18.575 1.00 94.69 881 GLU A N 1
ATOM 6969 C CA . GLU A 1 881 ? 8.906 11.677 18.330 1.00 94.69 881 GLU A CA 1
ATOM 6970 C C . GLU A 1 881 ? 8.262 10.533 17.550 1.00 94.69 881 GLU A C 1
ATOM 6972 O O . GLU A 1 881 ? 8.874 9.996 16.625 1.00 94.69 881 GLU A O 1
ATOM 6977 N N . ILE A 1 882 ? 7.015 10.182 17.869 1.00 94.75 882 ILE A N 1
ATOM 6978 C CA . ILE A 1 882 ? 6.272 9.140 17.155 1.00 94.75 882 ILE A CA 1
ATOM 6979 C C . ILE A 1 882 ? 6.058 9.529 15.688 1.00 94.75 882 ILE A C 1
ATOM 6981 O O . ILE A 1 882 ? 6.341 8.725 14.793 1.00 94.75 882 ILE A O 1
ATOM 6985 N N . GLN A 1 883 ? 5.598 10.758 15.439 1.00 94.19 883 GLN A N 1
ATOM 6986 C CA . GLN A 1 883 ? 5.348 11.272 14.092 1.00 94.19 883 GLN A CA 1
ATOM 6987 C C . GLN A 1 883 ? 6.628 11.300 13.245 1.00 94.19 883 GLN A C 1
ATOM 6989 O O . GLN A 1 883 ? 6.589 11.003 12.052 1.00 94.19 883 GLN A O 1
ATOM 6994 N N . TYR A 1 884 ? 7.770 11.583 13.870 1.00 93.44 884 TYR A N 1
ATOM 6995 C CA . TYR A 1 884 ? 9.077 11.606 13.217 1.00 93.44 884 TYR A CA 1
ATOM 6996 C C . TYR A 1 884 ? 9.667 10.205 12.954 1.00 93.44 884 TYR A C 1
ATOM 6998 O O . TYR A 1 884 ? 10.300 9.940 11.922 1.00 93.44 884 TYR A O 1
ATOM 7006 N N . LEU A 1 885 ? 9.504 9.277 13.899 1.00 92.25 885 LEU A N 1
ATOM 7007 C CA . LEU A 1 885 ? 10.187 7.983 13.868 1.00 92.25 885 LEU A CA 1
ATOM 7008 C C . LEU A 1 885 ? 9.478 6.921 13.031 1.00 92.25 885 LEU A C 1
ATOM 7010 O O . LEU A 1 885 ? 10.148 6.079 12.412 1.00 92.25 885 LEU A O 1
ATOM 7014 N N . PHE A 1 886 ? 8.146 6.921 13.044 1.00 93.06 886 PHE A N 1
ATOM 7015 C CA . PHE A 1 886 ? 7.329 5.860 12.466 1.00 93.06 886 PHE A CA 1
ATOM 7016 C C . PHE A 1 886 ? 6.791 6.229 11.080 1.00 93.06 886 PHE A C 1
ATOM 7018 O O . PHE A 1 886 ? 6.737 7.383 10.675 1.00 93.06 886 PHE A O 1
ATOM 7025 N N . LYS A 1 887 ? 6.389 5.211 10.309 1.00 89.31 887 LYS A N 1
ATOM 7026 C CA . LYS A 1 887 ? 5.722 5.436 9.017 1.00 89.31 887 LYS A CA 1
ATOM 7027 C C . LYS A 1 887 ? 4.370 6.128 9.239 1.00 89.31 887 LYS A C 1
ATOM 7029 O O . LYS A 1 887 ? 3.726 5.791 10.233 1.00 89.31 887 LYS A O 1
ATOM 7034 N N . PRO A 1 888 ? 3.868 6.931 8.278 1.00 88.62 888 PRO A N 1
ATOM 7035 C CA . PRO A 1 888 ? 2.631 7.697 8.442 1.00 88.62 888 PRO A CA 1
ATOM 7036 C C . PRO A 1 888 ? 1.450 6.877 8.973 1.00 88.62 888 PRO A C 1
ATOM 7038 O O . PRO A 1 888 ? 0.851 7.249 9.968 1.00 88.62 888 PRO A O 1
ATOM 7041 N N . ALA A 1 889 ? 1.181 5.693 8.410 1.00 84.56 889 ALA A N 1
ATOM 7042 C CA . ALA A 1 889 ? 0.082 4.839 8.876 1.00 84.56 889 ALA A CA 1
ATOM 7043 C C . ALA A 1 889 ? 0.218 4.402 10.350 1.00 84.56 889 ALA A C 1
ATOM 7045 O O . ALA A 1 889 ? -0.771 4.352 11.076 1.00 84.56 889 ALA A O 1
ATOM 7046 N N . THR A 1 890 ? 1.437 4.091 10.803 1.00 91.81 890 THR A N 1
ATOM 7047 C CA . THR A 1 890 ? 1.698 3.705 12.197 1.00 91.81 890 THR A CA 1
ATOM 7048 C C . THR A 1 890 ? 1.643 4.916 13.120 1.00 91.81 890 THR A C 1
ATOM 7050 O O . THR A 1 890 ? 1.047 4.820 14.185 1.00 91.81 890 THR A O 1
ATOM 7053 N N . ALA A 1 891 ? 2.218 6.047 12.707 1.00 93.50 891 ALA A N 1
ATOM 7054 C CA . ALA A 1 891 ? 2.177 7.283 13.478 1.00 93.50 891 ALA A CA 1
ATOM 7055 C C . ALA A 1 891 ? 0.735 7.778 13.666 1.00 93.50 891 ALA A C 1
ATOM 7057 O O . ALA A 1 891 ? 0.319 8.029 14.790 1.00 93.50 891 ALA A O 1
ATOM 7058 N N . THR A 1 892 ? -0.073 7.786 12.600 1.00 92.56 892 THR A N 1
ATOM 7059 C CA . THR A 1 892 ? -1.500 8.125 12.669 1.00 92.56 892 THR A CA 1
ATOM 7060 C C . THR A 1 892 ? -2.281 7.165 13.565 1.00 92.56 892 THR A C 1
ATOM 7062 O O . THR A 1 892 ? -3.131 7.614 14.326 1.00 92.56 892 THR A O 1
ATOM 7065 N N . PHE A 1 893 ? -2.009 5.856 13.512 1.00 94.56 893 PHE A N 1
ATOM 7066 C CA . PHE A 1 893 ? -2.632 4.894 14.429 1.00 94.56 893 PHE A CA 1
ATOM 7067 C C . PHE A 1 893 ? -2.291 5.199 15.896 1.00 94.56 893 PHE A C 1
ATOM 7069 O O . PHE A 1 893 ? -3.195 5.262 16.723 1.00 94.56 893 PHE A O 1
ATOM 7076 N N . LEU A 1 894 ? -1.011 5.427 16.210 1.00 95.25 894 LEU A N 1
ATOM 7077 C CA . LEU A 1 894 ? -0.560 5.718 17.573 1.00 95.25 894 LEU A CA 1
ATOM 7078 C C . LEU A 1 894 ? -1.089 7.065 18.082 1.00 95.25 894 LEU A C 1
ATOM 7080 O O . LEU A 1 894 ? -1.497 7.148 19.235 1.00 95.25 894 LEU A O 1
ATOM 7084 N N . LEU A 1 895 ? -1.154 8.084 17.220 1.00 94.69 895 LEU A N 1
ATOM 7085 C CA . LEU A 1 895 ? -1.749 9.381 17.543 1.00 94.69 895 LEU A CA 1
ATOM 7086 C C . LEU A 1 895 ? -3.249 9.262 17.834 1.00 94.69 895 LEU A C 1
ATOM 7088 O O . LEU A 1 895 ? -3.746 9.842 18.788 1.00 94.69 895 LEU A O 1
ATOM 7092 N N . ARG A 1 896 ? -3.988 8.486 17.034 1.00 94.31 896 ARG A N 1
ATOM 7093 C CA . ARG A 1 896 ? -5.415 8.233 17.289 1.00 94.31 896 ARG A CA 1
ATOM 7094 C C . ARG A 1 896 ? -5.621 7.479 18.598 1.00 94.31 896 ARG A C 1
ATOM 7096 O O . ARG A 1 896 ? -6.493 7.848 19.376 1.00 94.31 896 ARG A O 1
ATOM 7103 N N . ALA A 1 897 ? -4.795 6.466 18.858 1.00 93.94 897 ALA A N 1
ATOM 7104 C CA . ALA A 1 897 ? -4.835 5.722 20.108 1.00 93.94 897 ALA A CA 1
ATOM 7105 C C . ALA A 1 897 ? -4.519 6.600 21.327 1.00 93.94 897 ALA A C 1
ATOM 7107 O O . ALA A 1 897 ? -5.164 6.430 22.358 1.00 93.94 897 ALA A O 1
ATOM 7108 N N . SER A 1 898 ? -3.585 7.554 21.207 1.00 94.94 898 SER A N 1
ATOM 7109 C CA . SER A 1 898 ? -3.196 8.424 22.323 1.00 94.94 898 SER A CA 1
ATOM 7110 C C . SER A 1 898 ? -4.295 9.383 22.776 1.00 94.94 898 SER A C 1
ATOM 7112 O O . SER A 1 898 ? -4.343 9.745 23.947 1.00 94.94 898 SER A O 1
ATOM 7114 N N . ILE A 1 899 ? -5.216 9.730 21.875 1.00 94.12 899 ILE A N 1
ATOM 7115 C CA . ILE A 1 899 ? -6.397 10.553 22.170 1.00 94.12 899 ILE A CA 1
ATOM 7116 C C . ILE A 1 899 ? -7.695 9.734 22.260 1.00 94.12 899 ILE A C 1
ATOM 7118 O O . ILE A 1 899 ? -8.780 10.309 22.249 1.00 94.12 899 ILE A O 1
ATOM 7122 N N . GLY A 1 900 ? -7.617 8.399 22.267 1.00 93.38 900 GLY A N 1
ATOM 7123 C CA . GLY A 1 900 ? -8.796 7.533 22.357 1.00 93.38 900 GLY A CA 1
ATOM 7124 C C . GLY A 1 900 ? -9.754 7.605 21.159 1.00 93.38 900 GLY A C 1
ATOM 7125 O O . GLY A 1 900 ? -10.949 7.375 21.323 1.00 93.38 900 GLY A O 1
ATOM 7126 N N . TYR A 1 901 ? -9.268 7.934 19.958 1.00 92.31 901 TYR A N 1
ATOM 7127 C CA . TYR A 1 901 ? -10.086 8.072 18.749 1.00 92.31 901 TYR A CA 1
ATOM 7128 C C . TYR A 1 901 ? -10.047 6.822 17.859 1.00 92.31 901 TYR A C 1
ATOM 7130 O O . TYR A 1 901 ? -8.983 6.272 17.565 1.00 92.31 901 TYR A O 1
ATOM 7138 N N . SER A 1 902 ? -11.203 6.427 17.324 1.00 89.00 902 SER A N 1
ATOM 7139 C CA . SER A 1 902 ? -11.302 5.524 16.174 1.00 89.00 902 SER A CA 1
ATOM 7140 C C . SER A 1 902 ? -12.495 5.897 15.292 1.00 89.00 902 SER A C 1
ATOM 7142 O O . SER A 1 902 ? -13.469 6.478 15.764 1.00 89.00 902 SER A O 1
ATOM 7144 N N . ASP A 1 903 ? -12.389 5.603 13.995 1.00 79.81 903 ASP A N 1
ATOM 7145 C CA . ASP A 1 903 ? -13.430 5.909 13.012 1.00 79.81 903 ASP A CA 1
ATOM 7146 C C . ASP A 1 903 ? -14.554 4.867 13.110 1.00 79.81 903 ASP A C 1
ATOM 7148 O O . ASP A 1 903 ? -14.393 3.716 12.702 1.00 79.81 903 ASP A O 1
ATOM 7152 N N . CYS A 1 904 ? -15.672 5.272 13.705 1.00 65.94 904 CYS A N 1
ATOM 7153 C CA . CYS A 1 904 ? -16.838 4.431 13.961 1.00 65.94 904 CYS A CA 1
ATOM 7154 C C . CYS A 1 904 ? -17.649 4.107 12.694 1.00 65.94 904 CYS A C 1
ATOM 7156 O O . CYS A 1 904 ? -18.320 3.078 12.659 1.00 65.94 904 CYS A O 1
ATOM 7158 N N . ASN A 1 905 ? -17.567 4.931 11.641 1.00 61.44 905 ASN A N 1
ATOM 7159 C CA . ASN A 1 905 ? -18.358 4.739 10.420 1.00 61.44 905 ASN A CA 1
ATOM 7160 C C . ASN A 1 905 ? -17.781 3.640 9.523 1.00 61.44 905 ASN A C 1
ATOM 7162 O O . ASN A 1 905 ? -18.541 2.917 8.884 1.00 61.44 905 ASN A O 1
ATOM 7166 N N . LYS A 1 906 ? -16.465 3.399 9.595 1.00 58.38 906 LYS A N 1
ATOM 7167 C CA . LYS A 1 906 ? -15.838 2.224 8.965 1.00 58.38 906 LYS A CA 1
ATOM 7168 C C . LYS A 1 906 ? -16.388 0.890 9.461 1.00 58.38 906 LYS A C 1
ATOM 7170 O O . LYS A 1 906 ? -16.338 -0.088 8.735 1.00 58.38 906 LYS A O 1
ATOM 7175 N N . HIS A 1 907 ? -16.896 0.830 10.692 1.00 54.34 907 HIS A N 1
ATOM 7176 C CA . HIS A 1 907 ? -17.518 -0.390 11.205 1.00 54.34 907 HIS A CA 1
ATOM 7177 C C . HIS A 1 907 ? -18.946 -0.599 10.669 1.00 54.34 907 HIS A C 1
ATOM 7179 O O . HIS A 1 907 ? -19.424 -1.726 10.708 1.00 54.34 907 HIS A O 1
ATOM 7185 N N . ARG A 1 908 ? -19.602 0.456 10.151 1.00 46.28 908 ARG A N 1
ATOM 7186 C CA . ARG A 1 908 ? -20.958 0.414 9.574 1.00 46.28 908 ARG A CA 1
ATOM 7187 C C . ARG A 1 908 ? -20.964 0.213 8.052 1.00 46.28 908 ARG A C 1
ATOM 7189 O O . ARG A 1 908 ? -21.852 -0.473 7.557 1.00 46.28 908 ARG A O 1
ATOM 7196 N N . GLU A 1 909 ? -20.014 0.778 7.307 1.00 42.03 909 GLU A N 1
ATOM 7197 C CA . GLU A 1 909 ? -19.978 0.661 5.832 1.00 42.03 909 GLU A CA 1
ATOM 7198 C C . GLU A 1 909 ? -19.699 -0.774 5.337 1.00 42.03 909 GLU A C 1
ATOM 7200 O O . GLU A 1 909 ? -20.201 -1.156 4.284 1.00 42.03 909 GLU A O 1
ATOM 7205 N N . ASP A 1 910 ? -19.031 -1.602 6.149 1.00 41.06 910 ASP A N 1
ATOM 7206 C CA . ASP A 1 910 ? -18.794 -3.034 5.887 1.00 41.06 910 ASP A CA 1
ATOM 7207 C C . ASP A 1 910 ? -20.073 -3.915 5.973 1.00 41.06 910 ASP A C 1
ATOM 7209 O O . ASP A 1 910 ? -19.999 -5.112 5.704 1.00 41.06 910 ASP A O 1
ATOM 7213 N N . SER A 1 911 ? -21.224 -3.387 6.425 1.00 36.81 911 SER A N 1
ATOM 7214 C CA . SER A 1 911 ? -22.384 -4.197 6.874 1.00 36.81 911 SER A CA 1
ATOM 7215 C C . SER A 1 911 ? -23.572 -4.290 5.902 1.00 36.81 911 SER A C 1
ATOM 7217 O O . SER A 1 911 ? -24.583 -4.892 6.249 1.00 36.81 911 SER A O 1
ATOM 7219 N N . VAL A 1 912 ? -23.492 -3.698 4.702 1.00 33.50 912 VAL A N 1
ATOM 7220 C CA . VAL A 1 912 ? -24.627 -3.646 3.743 1.00 33.50 912 VAL A CA 1
ATOM 7221 C C . VAL A 1 912 ? -24.478 -4.644 2.585 1.00 33.50 912 VAL A C 1
ATOM 7223 O O . VAL A 1 912 ? -25.152 -4.526 1.570 1.00 33.50 912 VAL A O 1
ATOM 7226 N N . GLU A 1 913 ? -23.608 -5.645 2.701 1.00 36.03 913 GLU A N 1
ATOM 7227 C CA . GLU A 1 913 ? -23.422 -6.625 1.627 1.00 36.03 913 GLU A CA 1
ATOM 7228 C C . GLU A 1 913 ? -24.051 -7.961 1.977 1.00 36.03 913 GLU A C 1
ATOM 7230 O O . GLU A 1 913 ? -23.706 -8.576 2.984 1.00 36.03 913 GLU A O 1
ATOM 7235 N N . GLU A 1 914 ? -24.993 -8.354 1.125 1.00 33.72 914 GLU A N 1
ATOM 7236 C CA . GLU A 1 914 ? -25.789 -9.571 1.189 1.00 33.72 914 GLU A CA 1
ATOM 7237 C C . GLU A 1 914 ? -24.925 -10.799 1.519 1.00 33.72 914 GLU A C 1
ATOM 7239 O O . GLU A 1 914 ? -23.891 -11.067 0.898 1.00 33.72 914 GLU A O 1
ATOM 7244 N N . GLU A 1 915 ? -25.366 -11.539 2.536 1.00 34.53 915 GLU A N 1
ATOM 7245 C CA . GLU A 1 915 ? -24.906 -12.889 2.831 1.00 34.53 915 GLU A CA 1
ATOM 7246 C C . GLU A 1 915 ? -25.093 -13.735 1.567 1.00 34.53 915 GLU A C 1
ATOM 7248 O O . GLU A 1 915 ? -26.234 -14.029 1.253 1.00 34.53 915 GLU A O 1
ATOM 7253 N N . ASP A 1 916 ? -24.029 -14.076 0.819 1.00 36.47 916 ASP A N 1
ATOM 7254 C CA . ASP A 1 916 ? -23.993 -15.346 0.057 1.00 36.47 916 ASP A CA 1
ATOM 7255 C C . ASP A 1 916 ? -22.683 -15.725 -0.670 1.00 36.47 916 ASP A C 1
ATOM 7257 O O . ASP A 1 916 ? -22.611 -16.826 -1.211 1.00 36.47 916 ASP A O 1
ATOM 7261 N N . ASP A 1 917 ? -21.590 -14.945 -0.654 1.00 46.47 917 ASP A N 1
ATOM 7262 C CA . ASP A 1 917 ? -20.361 -15.374 -1.361 1.00 46.47 917 ASP A CA 1
ATOM 7263 C C . ASP A 1 917 ? -19.081 -15.346 -0.494 1.00 46.47 917 ASP A C 1
ATOM 7265 O O . ASP A 1 917 ? -18.226 -14.456 -0.561 1.00 46.47 917 ASP A O 1
ATOM 7269 N N . GLU A 1 918 ? -18.872 -16.417 0.288 1.00 43.38 918 GLU A N 1
ATOM 7270 C CA . GLU A 1 918 ? -17.663 -16.622 1.114 1.00 43.38 918 GLU A CA 1
ATOM 7271 C C . GLU A 1 918 ? -16.354 -16.605 0.276 1.00 43.38 918 GLU A C 1
ATOM 7273 O O . GLU A 1 918 ? -15.265 -16.321 0.793 1.00 43.38 918 GLU A O 1
ATOM 7278 N N . ALA A 1 919 ? -16.449 -16.844 -1.039 1.00 43.78 919 ALA A N 1
ATOM 7279 C CA . ALA A 1 919 ? -15.344 -16.794 -1.999 1.00 43.78 919 ALA A CA 1
ATOM 7280 C C . ALA A 1 919 ? -14.848 -15.377 -2.341 1.00 43.78 919 ALA A C 1
ATOM 7282 O O . ALA A 1 919 ? -13.654 -15.195 -2.629 1.00 43.78 919 ALA A O 1
ATOM 7283 N N . ILE A 1 920 ? -15.729 -14.374 -2.277 1.00 45.97 920 ILE A N 1
ATOM 7284 C CA . ILE A 1 920 ? -15.449 -12.981 -2.653 1.00 45.97 920 ILE A CA 1
ATOM 7285 C C . ILE A 1 920 ? -14.536 -12.327 -1.603 1.00 45.97 920 ILE A C 1
ATOM 7287 O O . ILE A 1 920 ? -13.440 -11.847 -1.922 1.00 45.97 920 ILE A O 1
ATOM 7291 N N . HIS A 1 921 ? -14.899 -12.441 -0.324 1.00 52.88 921 HIS A N 1
ATOM 7292 C CA . HIS A 1 921 ? -14.224 -11.736 0.772 1.00 52.88 921 HIS A CA 1
ATOM 7293 C C . HIS A 1 921 ? -13.025 -12.500 1.364 1.00 52.88 921 HIS A C 1
ATOM 7295 O O . HIS A 1 921 ? -12.050 -11.902 1.843 1.00 52.88 921 HIS A O 1
ATOM 7301 N N . ARG A 1 922 ? -13.017 -13.843 1.316 1.00 66.31 922 ARG A N 1
ATOM 7302 C CA . ARG A 1 922 ? -11.936 -14.640 1.922 1.00 66.31 922 ARG A CA 1
ATOM 7303 C C . ARG A 1 922 ? -10.632 -14.505 1.120 1.00 66.31 922 ARG A C 1
ATOM 7305 O O . ARG A 1 922 ? -10.485 -14.977 -0.005 1.00 66.31 922 ARG A O 1
ATOM 7312 N N . LYS A 1 923 ? -9.610 -13.882 1.722 1.00 65.06 923 LYS A N 1
ATOM 7313 C CA . LYS A 1 923 ? -8.286 -13.648 1.093 1.00 65.06 923 LYS A CA 1
ATOM 7314 C C . LYS A 1 923 ? -7.399 -14.900 1.014 1.00 65.06 923 LYS A C 1
ATOM 7316 O O . LYS A 1 923 ? -6.402 -14.918 0.288 1.00 65.06 923 LYS A O 1
ATOM 7321 N N . GLY A 1 924 ? -7.712 -15.940 1.781 1.00 79.44 924 GLY A N 1
ATOM 7322 C CA . GLY A 1 924 ? -7.017 -17.223 1.744 1.00 79.44 924 GLY A CA 1
ATOM 7323 C C . GLY A 1 924 ? -7.495 -18.180 2.830 1.00 79.44 924 GLY A C 1
ATOM 7324 O O . GLY A 1 924 ? -8.077 -17.757 3.823 1.00 79.44 924 GLY A O 1
ATOM 7325 N N . ILE A 1 925 ? -7.210 -19.461 2.639 1.00 85.94 925 ILE A N 1
ATOM 7326 C CA . ILE A 1 925 ? -7.469 -20.542 3.590 1.00 85.94 925 ILE A CA 1
ATOM 7327 C C . ILE A 1 925 ? -6.210 -21.390 3.714 1.00 85.94 925 ILE A C 1
ATOM 7329 O O . ILE A 1 925 ? -5.444 -21.522 2.758 1.00 85.94 925 ILE A O 1
ATOM 7333 N N . SER A 1 926 ? -5.923 -21.900 4.903 1.00 90.06 926 SER A N 1
ATOM 7334 C CA . SER A 1 926 ? -4.686 -22.636 5.139 1.00 90.06 926 SER A CA 1
ATOM 7335 C C . SER A 1 926 ? -4.853 -23.698 6.195 1.00 90.06 926 SER A C 1
ATOM 7337 O O . SER A 1 926 ? -5.485 -23.442 7.217 1.00 90.06 926 SER A O 1
ATOM 7339 N N . HIS A 1 927 ? -4.158 -24.812 6.005 1.00 87.56 927 HIS A N 1
ATOM 7340 C CA . HIS A 1 927 ? -3.934 -25.802 7.042 1.00 87.56 927 HIS A CA 1
ATOM 7341 C C . HIS A 1 927 ? -2.457 -25.877 7.378 1.00 87.56 927 HIS A C 1
ATOM 7343 O O . HIS A 1 927 ? -1.601 -25.964 6.502 1.00 87.56 927 HIS A O 1
ATOM 7349 N N . GLU A 1 928 ? -2.155 -25.862 8.672 1.00 90.25 928 GLU A N 1
ATOM 7350 C CA . GLU A 1 928 ? -0.815 -26.101 9.185 1.00 90.25 928 GLU A CA 1
ATOM 7351 C C . GLU A 1 928 ? -0.859 -27.035 10.386 1.00 90.25 928 GLU A C 1
ATOM 7353 O O . GLU A 1 928 ? -1.784 -27.002 11.199 1.00 90.25 928 GLU A O 1
ATOM 7358 N N . ARG A 1 929 ? 0.151 -27.898 10.499 1.00 84.56 929 ARG A N 1
ATOM 7359 C CA . ARG A 1 929 ? 0.275 -28.847 11.606 1.00 84.56 929 ARG A CA 1
ATOM 7360 C C . ARG A 1 929 ? 1.689 -28.815 12.155 1.00 84.56 929 ARG A C 1
ATOM 7362 O O . ARG A 1 929 ? 2.656 -28.965 11.411 1.00 84.56 929 ARG A O 1
ATOM 7369 N N . THR A 1 930 ? 1.788 -28.656 13.472 1.00 82.50 930 THR A N 1
ATOM 7370 C CA . THR A 1 930 ? 3.027 -28.885 14.226 1.00 82.50 930 THR A CA 1
ATOM 7371 C C . THR A 1 930 ? 3.116 -30.364 14.594 1.00 82.50 930 THR A C 1
ATOM 7373 O O . THR A 1 930 ? 2.099 -30.986 14.893 1.00 82.50 930 THR A O 1
ATOM 7376 N N . PHE A 1 931 ? 4.317 -30.927 14.561 1.00 85.50 931 PHE A N 1
ATOM 7377 C CA . PHE A 1 931 ? 4.614 -32.313 14.915 1.00 85.50 931 PHE A CA 1
ATOM 7378 C C . PHE A 1 931 ? 6.007 -32.410 15.555 1.00 85.50 931 PHE A C 1
ATOM 7380 O O . PHE A 1 931 ? 6.760 -31.429 15.577 1.00 85.50 931 PHE A O 1
ATOM 7387 N N . ALA A 1 932 ? 6.337 -33.579 16.116 1.00 80.50 932 ALA A N 1
ATOM 7388 C CA . ALA A 1 932 ? 7.691 -33.863 16.595 1.00 80.50 932 ALA A CA 1
ATOM 7389 C C . ALA A 1 932 ? 8.703 -33.657 15.451 1.00 80.50 932 ALA A C 1
ATOM 7391 O O . ALA A 1 932 ? 8.345 -33.906 14.309 1.00 80.50 932 ALA A O 1
ATOM 7392 N N . PRO A 1 933 ? 9.934 -33.175 15.683 1.00 88.69 933 PRO A N 1
ATOM 7393 C CA . PRO A 1 933 ? 10.855 -32.888 14.584 1.00 88.69 933 PRO A CA 1
ATOM 7394 C C . PRO A 1 933 ? 11.161 -34.126 13.721 1.00 88.69 933 PRO A C 1
ATOM 7396 O O . PRO A 1 933 ? 11.649 -35.131 14.226 1.00 88.69 933 PRO A O 1
ATOM 7399 N N . ILE A 1 934 ? 10.921 -34.033 12.412 1.00 91.50 934 ILE A N 1
ATOM 7400 C CA . ILE A 1 934 ? 11.143 -35.099 11.424 1.00 91.50 934 ILE A CA 1
ATOM 7401 C C . ILE A 1 934 ? 12.189 -34.629 10.411 1.00 91.50 934 ILE A C 1
ATOM 7403 O O . ILE A 1 934 ? 12.222 -33.455 10.040 1.00 91.50 934 ILE A O 1
ATOM 7407 N N . SER A 1 935 ? 13.049 -35.539 9.952 1.00 90.62 935 SER A N 1
ATOM 7408 C CA . SER A 1 935 ? 14.044 -35.259 8.900 1.00 90.62 935 SER A CA 1
ATOM 7409 C C . SER A 1 935 ? 13.985 -36.209 7.700 1.00 90.62 935 SER A C 1
ATOM 7411 O O . SER A 1 935 ? 14.595 -35.918 6.670 1.00 90.62 935 SER A O 1
ATOM 7413 N N . SER A 1 936 ? 13.239 -37.313 7.816 1.00 92.38 936 SER A N 1
ATOM 7414 C CA . SER A 1 936 ? 12.976 -38.250 6.722 1.00 92.38 936 SER A CA 1
ATOM 7415 C C . SER A 1 936 ? 12.173 -37.559 5.627 1.00 92.38 936 SER A C 1
ATOM 7417 O O . SER A 1 936 ? 11.133 -36.961 5.890 1.00 92.38 936 SER A O 1
ATOM 7419 N N . TRP A 1 937 ? 12.658 -37.627 4.388 1.00 93.25 937 TRP A N 1
ATOM 7420 C CA . TRP A 1 937 ? 11.971 -37.007 3.258 1.00 93.25 937 TRP A CA 1
ATOM 7421 C C . TRP A 1 937 ? 10.597 -37.640 3.007 1.00 93.25 937 TRP A C 1
ATOM 7423 O O . TRP A 1 937 ? 9.635 -36.910 2.781 1.00 93.25 937 TRP A O 1
ATOM 7433 N N . SER A 1 938 ? 10.505 -38.970 3.123 1.00 91.00 938 SER A N 1
ATOM 7434 C CA . SER A 1 938 ? 9.253 -39.721 2.968 1.00 91.00 938 SER A CA 1
ATOM 7435 C C . SER A 1 938 ? 8.199 -39.246 3.971 1.00 91.00 938 SER A C 1
ATOM 7437 O O . SER A 1 938 ? 7.118 -38.808 3.588 1.00 91.00 938 SER A O 1
ATOM 7439 N N . ASP A 1 939 ? 8.563 -39.180 5.253 1.00 90.44 939 ASP A N 1
ATOM 7440 C CA . ASP A 1 939 ? 7.644 -38.753 6.312 1.00 90.44 939 ASP A CA 1
ATOM 7441 C C . ASP A 1 939 ? 7.195 -37.294 6.142 1.00 90.44 939 ASP A C 1
ATOM 7443 O O . ASP A 1 939 ? 6.047 -36.950 6.431 1.00 90.44 939 ASP A O 1
ATOM 7447 N N . LEU A 1 940 ? 8.085 -36.418 5.658 1.00 93.62 940 LEU A N 1
ATOM 7448 C CA . LEU A 1 940 ? 7.739 -35.026 5.362 1.00 93.62 940 LEU A CA 1
ATOM 7449 C C . LEU A 1 940 ? 6.760 -34.912 4.190 1.00 93.62 940 LEU A C 1
ATOM 7451 O O . LEU A 1 940 ? 5.833 -34.106 4.273 1.00 93.62 940 LEU A O 1
ATOM 7455 N N . CYS A 1 941 ? 6.942 -35.707 3.134 1.00 94.62 941 CYS A N 1
ATOM 7456 C CA . CYS A 1 941 ? 6.008 -35.787 2.013 1.00 94.62 941 CYS A CA 1
ATOM 7457 C C . CYS A 1 941 ? 4.641 -36.313 2.466 1.00 94.62 941 CYS A C 1
ATOM 7459 O O . CYS A 1 941 ? 3.650 -35.618 2.257 1.00 94.62 941 CYS A O 1
ATOM 7461 N N . ASN A 1 942 ? 4.600 -37.432 3.196 1.00 91.25 942 ASN A N 1
ATOM 7462 C CA . ASN A 1 942 ? 3.358 -38.020 3.716 1.00 91.25 942 ASN A CA 1
ATOM 7463 C C . ASN A 1 942 ? 2.599 -37.033 4.618 1.00 91.25 942 ASN A C 1
ATOM 7465 O O . ASN A 1 942 ? 1.380 -36.875 4.540 1.00 91.25 942 ASN A O 1
ATOM 7469 N N . ARG A 1 943 ? 3.319 -36.303 5.481 1.00 92.25 943 ARG A N 1
ATOM 7470 C CA . ARG A 1 943 ? 2.707 -35.288 6.349 1.00 92.25 943 ARG A CA 1
ATOM 7471 C C . ARG A 1 943 ? 2.163 -34.108 5.552 1.00 92.25 943 ARG A C 1
ATOM 7473 O O . ARG A 1 943 ? 1.095 -33.595 5.887 1.00 92.25 943 ARG A O 1
ATOM 7480 N N . LEU A 1 944 ? 2.905 -33.654 4.543 1.00 94.69 944 LEU A N 1
ATOM 7481 C CA . LEU A 1 944 ? 2.483 -32.556 3.682 1.00 94.69 944 LEU A CA 1
ATOM 7482 C C . LEU A 1 944 ? 1.238 -32.930 2.881 1.00 94.69 944 LEU A C 1
ATOM 7484 O O . LEU A 1 944 ? 0.319 -32.121 2.795 1.00 94.69 944 LEU A O 1
ATOM 7488 N N . GLU A 1 945 ? 1.191 -34.150 2.358 1.00 94.69 945 GLU A N 1
ATOM 7489 C CA . GLU A 1 945 ? 0.047 -34.702 1.642 1.00 94.69 945 GLU A CA 1
ATOM 7490 C C . GLU A 1 945 ? -1.211 -34.688 2.512 1.00 94.69 945 GLU A C 1
ATOM 7492 O O . GLU A 1 945 ? -2.181 -34.029 2.149 1.00 94.69 945 GLU A O 1
ATOM 7497 N N . MET A 1 946 ? -1.172 -35.261 3.721 1.00 91.19 946 MET A N 1
ATOM 7498 C CA . MET A 1 946 ? -2.325 -35.246 4.637 1.00 91.19 946 MET A CA 1
ATOM 7499 C C . MET A 1 946 ? -2.844 -33.828 4.938 1.00 91.19 946 MET A C 1
ATOM 7501 O O . MET A 1 946 ? -4.053 -33.586 4.967 1.00 91.19 946 MET A O 1
ATOM 7505 N N . ILE A 1 947 ? -1.936 -32.870 5.165 1.00 92.75 947 ILE A N 1
ATOM 7506 C CA . ILE A 1 947 ? -2.289 -31.459 5.408 1.00 92.75 947 ILE A CA 1
ATOM 7507 C C . ILE A 1 947 ? -2.966 -30.857 4.177 1.00 92.75 947 ILE A C 1
ATOM 7509 O O . ILE A 1 947 ? -3.954 -30.132 4.299 1.00 92.75 947 ILE A O 1
ATOM 7513 N N . THR A 1 948 ? -2.423 -31.160 3.003 1.00 94.06 948 THR A N 1
ATOM 7514 C CA . THR A 1 948 ? -2.887 -30.627 1.727 1.00 94.06 948 THR A CA 1
ATOM 7515 C C . THR A 1 948 ? -4.248 -31.199 1.351 1.00 94.06 948 THR A C 1
ATOM 7517 O O . THR A 1 948 ? -5.138 -30.434 1.003 1.00 94.06 948 THR A O 1
ATOM 7520 N N . LEU A 1 949 ? -4.461 -32.505 1.514 1.00 93.56 949 LEU A N 1
ATOM 7521 C CA . LEU A 1 949 ? -5.755 -33.149 1.279 1.00 93.56 949 LEU A CA 1
ATOM 7522 C C . LEU A 1 949 ? -6.837 -32.616 2.225 1.00 93.56 949 LEU A C 1
ATOM 7524 O O . LEU A 1 949 ? -7.948 -32.326 1.788 1.00 93.56 949 LEU A O 1
ATOM 7528 N N . SER A 1 950 ? -6.494 -32.382 3.496 1.00 89.81 950 SER A N 1
ATOM 7529 C CA . SER A 1 950 ? -7.414 -31.730 4.438 1.00 89.81 950 SER A CA 1
ATOM 7530 C C . SER A 1 950 ? -7.779 -30.313 3.978 1.00 89.81 950 SER A C 1
ATOM 7532 O O . SER A 1 950 ? -8.915 -29.888 4.120 1.00 89.81 950 SER A O 1
ATOM 7534 N N . LEU A 1 951 ? -6.818 -29.562 3.427 1.00 92.56 951 LEU A N 1
ATOM 7535 C CA . LEU A 1 951 ? -7.082 -28.233 2.869 1.00 92.56 951 LEU A CA 1
ATOM 7536 C C . LEU A 1 951 ? -7.963 -28.305 1.615 1.00 92.56 951 LEU A C 1
ATOM 7538 O O . LEU A 1 951 ? -8.806 -27.440 1.423 1.00 92.56 951 LEU A O 1
ATOM 7542 N N . VAL A 1 952 ? -7.780 -29.320 0.767 1.00 92.50 952 VAL A N 1
ATOM 7543 C CA . VAL A 1 952 ? -8.637 -29.559 -0.405 1.00 92.50 952 VAL A CA 1
ATOM 7544 C C . VAL A 1 952 ? -10.078 -29.840 0.017 1.00 92.50 952 VAL A C 1
ATOM 7546 O O . VAL A 1 952 ? -10.994 -29.338 -0.626 1.00 92.50 952 VAL A O 1
ATOM 7549 N N . GLN A 1 953 ? -10.292 -30.570 1.112 1.00 88.94 953 GLN A N 1
ATOM 7550 C CA . GLN A 1 953 ? -11.632 -30.786 1.658 1.00 88.94 953 GLN A CA 1
ATOM 7551 C C . GLN A 1 953 ? -12.301 -29.462 2.065 1.00 88.94 953 GLN A C 1
ATOM 7553 O O . GLN A 1 953 ? -13.401 -29.173 1.603 1.00 88.94 953 GLN A O 1
ATOM 7558 N N . ASP A 1 954 ? -11.603 -28.611 2.820 1.00 85.12 954 ASP A N 1
ATOM 7559 C CA . ASP A 1 954 ? -12.099 -27.278 3.188 1.00 85.12 954 ASP A CA 1
ATOM 7560 C C . ASP A 1 954 ? -12.391 -26.390 1.964 1.00 85.12 954 ASP A C 1
ATOM 7562 O O . ASP A 1 954 ? -13.316 -25.577 1.981 1.00 85.12 954 ASP A O 1
ATOM 7566 N N . LEU A 1 955 ? -11.586 -26.513 0.903 1.00 87.88 955 LEU A N 1
ATOM 7567 C CA . LEU A 1 955 ? -11.805 -25.800 -0.356 1.00 87.88 955 LEU A CA 1
ATOM 7568 C C . LEU A 1 955 ? -13.078 -26.279 -1.061 1.00 87.88 955 LEU A C 1
ATOM 7570 O O . LEU A 1 955 ? -13.816 -25.444 -1.576 1.00 87.88 955 LEU A O 1
ATOM 7574 N N . ARG A 1 956 ? -13.356 -27.589 -1.053 1.00 87.00 956 ARG A N 1
ATOM 7575 C CA . ARG A 1 956 ? -14.583 -28.170 -1.622 1.00 87.00 956 ARG A CA 1
ATOM 7576 C C . ARG A 1 956 ? -15.825 -27.719 -0.869 1.00 87.00 956 ARG A C 1
ATOM 7578 O O . ARG A 1 956 ? -16.758 -27.232 -1.491 1.00 87.00 956 ARG A O 1
ATOM 7585 N N . GLU A 1 957 ? -15.815 -27.838 0.457 1.00 81.94 957 GLU A N 1
ATOM 7586 C CA . GLU A 1 957 ? -16.965 -27.496 1.309 1.00 81.94 957 GLU A CA 1
ATOM 7587 C C . GLU A 1 957 ? -17.389 -26.031 1.174 1.00 81.94 957 GLU A C 1
ATOM 7589 O O . GLU A 1 957 ? -18.561 -25.708 1.327 1.00 81.94 957 GLU A O 1
ATOM 7594 N N . ARG A 1 958 ? -16.434 -25.147 0.872 1.00 79.44 958 ARG A N 1
ATOM 7595 C CA . ARG A 1 958 ? -16.648 -23.699 0.738 1.00 79.44 958 ARG A CA 1
ATOM 7596 C C . ARG A 1 958 ? -16.709 -23.224 -0.712 1.00 79.44 958 ARG A C 1
ATOM 7598 O O . ARG A 1 958 ? -16.713 -22.022 -0.954 1.00 79.44 958 ARG A O 1
ATOM 7605 N N . ASN A 1 959 ? -16.666 -24.154 -1.665 1.00 78.62 959 ASN A N 1
ATOM 7606 C CA . ASN A 1 959 ? -16.641 -23.875 -3.097 1.00 78.62 959 ASN A CA 1
ATOM 7607 C C . ASN A 1 959 ? -15.548 -22.865 -3.530 1.00 78.62 959 ASN A C 1
ATOM 7609 O O . ASN A 1 959 ? -15.770 -21.945 -4.318 1.00 78.62 959 ASN A O 1
ATOM 7613 N N . LEU A 1 960 ? -14.339 -23.012 -2.977 1.00 85.12 960 LEU A N 1
ATOM 7614 C CA . LEU A 1 960 ? -13.207 -22.111 -3.205 1.00 85.12 960 LEU A CA 1
ATOM 7615 C C . LEU A 1 960 ? -12.211 -22.707 -4.205 1.00 85.12 960 LEU A C 1
ATOM 7617 O O . LEU A 1 960 ? -11.632 -23.764 -3.965 1.00 85.12 960 LEU A O 1
ATOM 7621 N N . MET A 1 961 ? -11.909 -21.970 -5.277 1.00 86.38 961 MET A N 1
ATOM 7622 C CA . MET A 1 961 ? -10.991 -22.415 -6.337 1.00 86.38 961 MET A CA 1
ATOM 7623 C C . MET A 1 961 ? -9.673 -21.623 -6.319 1.00 86.38 961 MET A C 1
ATOM 7625 O O . MET A 1 961 ? -9.610 -20.533 -6.885 1.00 86.38 961 MET A O 1
ATOM 7629 N N . PRO A 1 962 ? -8.595 -22.078 -5.653 1.00 89.12 962 PRO A N 1
ATOM 7630 C CA . PRO A 1 962 ? -7.396 -21.257 -5.468 1.00 89.12 962 PRO A CA 1
ATOM 7631 C C . PRO A 1 962 ? -6.494 -21.207 -6.703 1.00 89.12 962 PRO A C 1
ATOM 7633 O O . PRO A 1 962 ? -6.305 -22.213 -7.380 1.00 89.12 962 PRO A O 1
ATOM 7636 N N . LYS A 1 963 ? -5.837 -20.063 -6.943 1.00 85.94 963 LYS A N 1
ATOM 7637 C CA . LYS A 1 963 ? -4.756 -19.928 -7.944 1.00 85.94 963 LYS A CA 1
ATOM 7638 C C . LYS A 1 963 ? -3.360 -19.916 -7.323 1.00 85.94 963 LYS A C 1
ATOM 7640 O O . LYS A 1 963 ? -2.387 -20.261 -7.993 1.00 85.94 963 LYS A O 1
ATOM 7645 N N . THR A 1 964 ? -3.227 -19.514 -6.059 1.00 88.75 964 THR A N 1
ATOM 7646 C CA . THR A 1 964 ? -1.932 -19.408 -5.370 1.00 88.75 964 THR A CA 1
ATOM 7647 C C . THR A 1 964 ? -1.819 -20.433 -4.254 1.00 88.75 964 THR A C 1
ATOM 7649 O O . THR A 1 964 ? -2.654 -20.449 -3.353 1.00 88.75 964 THR A O 1
ATOM 7652 N N . VAL A 1 965 ? -0.740 -21.217 -4.269 1.00 92.44 965 VAL A N 1
ATOM 7653 C CA . VAL A 1 965 ? -0.380 -22.177 -3.218 1.00 92.44 965 VAL A CA 1
ATOM 7654 C C . VAL A 1 965 ? 0.901 -21.698 -2.544 1.00 92.44 965 VAL A C 1
ATOM 7656 O O . VAL A 1 965 ? 1.911 -21.453 -3.200 1.00 92.44 965 VAL A O 1
ATOM 7659 N N . THR A 1 966 ? 0.862 -21.538 -1.225 1.00 94.12 966 THR A N 1
ATOM 7660 C CA . THR A 1 966 ? 1.986 -21.113 -0.389 1.00 94.12 966 THR A CA 1
ATOM 7661 C C . THR A 1 966 ? 2.316 -22.203 0.618 1.00 94.12 966 THR A C 1
ATOM 7663 O O . THR A 1 966 ? 1.492 -22.542 1.462 1.00 94.12 966 THR A O 1
ATOM 7666 N N . LEU A 1 967 ? 3.541 -22.708 0.573 1.00 96.88 967 LEU A N 1
ATOM 7667 C CA . LEU A 1 967 ? 4.104 -23.590 1.581 1.00 96.88 967 LEU A CA 1
ATOM 7668 C C . LEU A 1 967 ? 4.739 -22.772 2.711 1.00 96.88 967 LEU A C 1
ATOM 7670 O O . LEU A 1 967 ? 5.511 -21.838 2.476 1.00 96.88 967 LEU A O 1
ATOM 7674 N N . LYS A 1 968 ? 4.478 -23.191 3.946 1.00 94.75 968 LYS A N 1
ATOM 7675 C CA . LYS A 1 968 ? 5.137 -22.752 5.174 1.00 94.75 968 LYS A CA 1
ATOM 7676 C C . LYS A 1 968 ? 5.829 -23.951 5.813 1.00 94.75 968 LYS A C 1
ATOM 7678 O O . LYS A 1 968 ? 5.198 -24.960 6.107 1.00 94.75 968 LYS A O 1
ATOM 7683 N N . VAL A 1 969 ? 7.123 -23.820 6.073 1.00 93.62 969 VAL A N 1
ATOM 7684 C CA . VAL A 1 969 ? 7.944 -24.835 6.739 1.00 93.62 969 VAL A CA 1
ATOM 7685 C C . VAL A 1 969 ? 8.550 -24.209 7.985 1.00 93.62 969 VAL A C 1
ATOM 7687 O O . VAL A 1 969 ? 9.189 -23.164 7.896 1.00 93.62 969 VAL A O 1
ATOM 7690 N N . LYS A 1 970 ? 8.373 -24.829 9.150 1.00 90.50 970 LYS A N 1
ATOM 7691 C CA . LYS A 1 970 ? 9.087 -24.450 10.375 1.00 90.50 970 LYS A CA 1
ATOM 7692 C C . LYS A 1 970 ? 10.127 -25.514 10.690 1.00 90.50 970 LYS A C 1
ATOM 7694 O O . LYS A 1 970 ? 9.772 -26.682 10.846 1.00 90.50 970 LYS A O 1
ATOM 7699 N N . LEU A 1 971 ? 11.386 -25.121 10.813 1.00 91.06 971 LEU A N 1
ATOM 7700 C CA . LEU A 1 971 ? 12.485 -26.016 11.169 1.00 91.06 971 LEU A CA 1
ATOM 7701 C C . LEU A 1 971 ? 12.474 -26.352 12.667 1.00 91.06 971 LEU A C 1
ATOM 7703 O O . LEU A 1 971 ? 11.819 -25.676 13.462 1.00 91.06 971 LEU A O 1
ATOM 7707 N N . ALA A 1 972 ? 13.222 -27.380 13.071 1.00 87.69 972 ALA A N 1
ATOM 7708 C CA . ALA A 1 972 ? 13.418 -27.755 14.476 1.00 87.69 972 ALA A CA 1
ATOM 7709 C C . ALA A 1 972 ? 13.962 -26.590 15.334 1.00 87.69 972 ALA A C 1
ATOM 7711 O O . ALA A 1 972 ? 13.570 -26.443 16.494 1.00 87.69 972 ALA A O 1
ATOM 7712 N N . THR A 1 973 ? 14.765 -25.713 14.717 1.00 83.94 973 THR A N 1
ATOM 7713 C CA . THR A 1 973 ? 15.289 -24.437 15.251 1.00 83.94 973 THR A CA 1
ATOM 7714 C C . THR A 1 973 ? 14.234 -23.331 15.359 1.00 83.94 973 THR A C 1
ATOM 7716 O O . THR A 1 973 ? 14.537 -22.190 15.682 1.00 83.94 973 THR A O 1
ATOM 7719 N N . PHE A 1 974 ? 12.978 -23.647 15.045 1.00 83.38 974 PHE A N 1
ATOM 7720 C CA . PHE A 1 974 ? 11.850 -22.738 14.887 1.00 83.38 974 PHE A CA 1
ATOM 7721 C C . PHE A 1 974 ? 11.925 -21.788 13.690 1.00 83.38 974 PHE A C 1
ATOM 7723 O O . PHE A 1 974 ? 10.902 -21.169 13.405 1.00 83.38 974 PHE A O 1
ATOM 7730 N N . ASP A 1 975 ? 13.032 -21.688 12.951 1.00 83.56 975 ASP A N 1
ATOM 7731 C CA . ASP A 1 975 ? 13.116 -20.847 11.748 1.00 83.56 975 ASP A CA 1
ATOM 7732 C C . ASP A 1 975 ? 11.991 -21.159 10.753 1.00 83.56 975 ASP A C 1
ATOM 7734 O O . ASP A 1 975 ? 11.635 -22.318 10.544 1.00 83.56 975 ASP A O 1
ATOM 7738 N N . ILE A 1 976 ? 11.407 -20.118 10.153 1.00 87.00 976 ILE A N 1
ATOM 7739 C CA . ILE A 1 976 ? 10.279 -20.252 9.224 1.00 87.00 976 ILE A CA 1
ATOM 7740 C C . ILE A 1 976 ? 10.764 -19.973 7.804 1.00 87.00 976 ILE A C 1
ATOM 7742 O O . ILE A 1 976 ? 11.308 -18.906 7.528 1.00 87.00 976 ILE A O 1
ATOM 7746 N N . LEU A 1 977 ? 10.508 -20.917 6.903 1.00 89.69 977 LEU A N 1
ATOM 7747 C CA . LEU A 1 977 ? 10.700 -20.794 5.464 1.00 89.69 977 LEU A CA 1
ATOM 7748 C C . LEU A 1 977 ? 9.325 -20.723 4.794 1.00 89.69 977 LEU A C 1
ATOM 7750 O O . LEU A 1 977 ? 8.436 -21.509 5.121 1.00 89.69 977 LEU A O 1
ATOM 7754 N N . THR A 1 978 ? 9.149 -19.812 3.840 1.00 88.31 978 THR A N 1
ATOM 7755 C CA . THR A 1 978 ? 7.929 -19.724 3.027 1.00 88.31 978 THR A CA 1
ATOM 7756 C C . THR A 1 978 ? 8.261 -19.740 1.542 1.00 88.31 978 THR A C 1
ATOM 7758 O O . THR A 1 978 ? 9.228 -19.113 1.103 1.00 88.31 978 THR A O 1
ATOM 7761 N N . ARG A 1 979 ? 7.482 -20.480 0.754 1.00 91.06 979 ARG A N 1
ATOM 7762 C CA . ARG A 1 979 ? 7.583 -20.556 -0.712 1.00 91.06 979 ARG A CA 1
ATOM 7763 C C . ARG A 1 979 ? 6.183 -20.501 -1.296 1.00 91.06 979 ARG A C 1
ATOM 7765 O O . ARG A 1 979 ? 5.258 -20.987 -0.662 1.00 91.06 979 ARG A O 1
ATOM 7772 N N . ALA A 1 980 ? 6.012 -19.899 -2.464 1.00 89.50 980 ALA A N 1
ATOM 7773 C CA . ALA A 1 980 ? 4.700 -19.778 -3.081 1.00 89.50 980 ALA A CA 1
ATOM 7774 C C . ALA A 1 980 ? 4.796 -19.866 -4.599 1.00 89.50 980 ALA A C 1
ATOM 7776 O O . ALA A 1 980 ? 5.766 -19.387 -5.185 1.00 89.50 980 ALA A O 1
ATOM 7777 N N . VAL A 1 981 ? 3.754 -20.417 -5.213 1.00 88.75 981 VAL A N 1
ATOM 7778 C CA . VAL A 1 981 ? 3.550 -20.420 -6.660 1.00 88.75 981 VAL A CA 1
ATOM 7779 C C . VAL A 1 981 ? 2.118 -19.998 -6.969 1.00 88.75 981 VAL A C 1
ATOM 7781 O O . VAL A 1 981 ? 1.187 -20.347 -6.243 1.00 88.75 981 VAL A O 1
ATOM 7784 N N . THR A 1 982 ? 1.943 -19.240 -8.047 1.00 87.69 982 THR A N 1
ATOM 7785 C CA . THR A 1 982 ? 0.629 -18.851 -8.567 1.00 87.69 982 THR A CA 1
ATOM 7786 C C . THR A 1 982 ? 0.477 -19.426 -9.967 1.00 87.69 982 THR A C 1
ATOM 7788 O O . THR A 1 982 ? 1.334 -19.184 -10.817 1.00 87.69 982 THR A O 1
ATOM 7791 N N . ARG A 1 983 ? -0.594 -20.188 -10.200 1.00 79.56 983 ARG A N 1
ATOM 7792 C CA . ARG A 1 983 ? -0.964 -20.729 -11.513 1.00 79.56 983 ARG A CA 1
ATOM 7793 C C . ARG A 1 983 ? -1.871 -19.747 -12.257 1.00 79.56 983 ARG A C 1
ATOM 7795 O O . ARG A 1 983 ? -2.523 -18.900 -11.651 1.00 79.56 983 ARG A O 1
ATOM 7802 N N . ASN A 1 984 ? -1.909 -19.878 -13.582 1.00 70.56 984 ASN A N 1
ATOM 7803 C CA . ASN A 1 984 ? -2.825 -19.107 -14.428 1.00 70.56 984 ASN A CA 1
ATOM 7804 C C . ASN A 1 984 ? -4.264 -19.646 -14.351 1.00 70.56 984 ASN A C 1
ATOM 7806 O O . ASN A 1 984 ? -5.210 -18.870 -14.438 1.00 70.56 984 ASN A O 1
ATOM 7810 N N . THR A 1 985 ? -4.415 -20.959 -14.162 1.00 74.94 985 THR A N 1
ATOM 7811 C CA . THR A 1 985 ? -5.691 -21.650 -13.941 1.00 74.94 985 THR A CA 1
ATOM 7812 C C . THR A 1 985 ? -5.854 -21.981 -12.460 1.00 74.94 985 THR A C 1
ATOM 7814 O O . THR A 1 985 ? -4.868 -22.304 -11.789 1.00 74.94 985 THR A O 1
ATOM 7817 N N . ALA A 1 986 ? -7.076 -21.868 -11.934 1.00 84.19 986 ALA A N 1
ATOM 7818 C CA . ALA A 1 986 ? -7.354 -22.292 -10.568 1.00 84.19 986 ALA A CA 1
ATOM 7819 C C . ALA A 1 986 ? -7.381 -23.816 -10.447 1.00 84.19 986 ALA A C 1
ATOM 7821 O O . ALA A 1 986 ? -7.639 -24.525 -11.419 1.00 84.19 986 ALA A O 1
ATOM 7822 N N . PHE A 1 987 ? -7.129 -24.301 -9.236 1.00 84.31 987 PHE A N 1
ATOM 7823 C CA . PHE A 1 987 ? -7.467 -25.668 -8.876 1.00 84.31 987 PHE A CA 1
ATOM 7824 C C . PHE A 1 987 ? -8.983 -25.757 -8.694 1.00 84.31 987 PHE A C 1
ATOM 7826 O O . PHE A 1 987 ? -9.548 -25.039 -7.867 1.00 84.31 987 PHE A O 1
ATOM 7833 N N . VAL A 1 988 ? -9.622 -26.614 -9.483 1.00 83.94 988 VAL A N 1
ATOM 7834 C CA . VAL A 1 988 ? -11.069 -26.858 -9.445 1.00 83.94 988 VAL A CA 1
ATOM 7835 C C . VAL A 1 988 ? -11.281 -28.236 -8.842 1.00 83.94 988 VAL A C 1
ATOM 7837 O O . VAL A 1 988 ? -10.680 -29.190 -9.314 1.00 83.94 988 VAL A O 1
ATOM 7840 N N . PHE A 1 989 ? -12.101 -28.361 -7.804 1.00 81.06 989 PHE A N 1
ATOM 7841 C CA . PHE A 1 989 ? -12.332 -29.642 -7.122 1.00 81.06 989 PHE A CA 1
ATOM 7842 C C . PHE A 1 989 ? -13.806 -30.066 -7.171 1.00 81.06 989 PHE A C 1
ATOM 7844 O O . PHE A 1 989 ? -14.308 -30.646 -6.210 1.00 81.06 989 PHE A O 1
ATOM 7851 N N . ASP A 1 990 ? -14.478 -29.752 -8.280 1.00 70.56 990 ASP A N 1
ATOM 7852 C CA . ASP A 1 990 ? -15.877 -30.088 -8.549 1.00 70.56 990 ASP A CA 1
ATOM 7853 C C . ASP A 1 990 ? -15.982 -31.439 -9.273 1.00 70.56 990 ASP A C 1
ATOM 7855 O O . ASP A 1 990 ? -15.410 -31.621 -10.347 1.00 70.56 990 ASP A O 1
ATOM 7859 N N . GLN A 1 991 ? -16.735 -32.376 -8.692 1.00 57.31 991 GLN A N 1
ATOM 7860 C CA . GLN A 1 991 ? -16.907 -33.731 -9.224 1.00 57.31 991 GLN A CA 1
ATOM 7861 C C . GLN A 1 991 ? -17.724 -33.771 -10.526 1.00 57.31 991 GLN A C 1
ATOM 7863 O O . GLN A 1 991 ? -17.638 -34.756 -11.255 1.00 57.31 991 GLN A O 1
ATOM 7868 N N . ASN A 1 992 ? -18.463 -32.704 -10.849 1.00 56.34 992 ASN A N 1
ATOM 7869 C CA . ASN A 1 992 ? -19.333 -32.637 -12.026 1.00 56.34 992 ASN A CA 1
ATOM 7870 C C . ASN A 1 992 ? -18.712 -31.871 -13.212 1.00 56.34 992 ASN A C 1
ATOM 7872 O O . ASN A 1 992 ? -19.364 -31.693 -14.242 1.00 56.34 992 ASN A O 1
ATOM 7876 N N . SER A 1 993 ? -17.457 -31.419 -13.096 1.00 58.62 993 SER A N 1
ATOM 7877 C CA . SER A 1 993 ? -16.778 -30.608 -14.113 1.00 58.62 993 SER A CA 1
ATOM 7878 C C . SER A 1 993 ? -15.745 -31.404 -14.915 1.00 58.62 993 SER A C 1
ATOM 7880 O O . SER A 1 993 ? -14.865 -32.059 -14.357 1.00 58.62 993 SER A O 1
ATOM 7882 N N . THR A 1 994 ? -15.759 -31.252 -16.244 1.00 52.97 994 THR A N 1
ATOM 7883 C CA . THR A 1 994 ? -14.745 -31.819 -17.156 1.00 52.97 994 THR A CA 1
ATOM 7884 C C . THR A 1 994 ? -13.343 -31.211 -16.980 1.00 52.97 994 THR A C 1
ATOM 7886 O O . THR A 1 994 ? -12.392 -31.704 -17.580 1.00 52.97 994 THR A O 1
ATOM 7889 N N . LEU A 1 995 ? -13.194 -30.150 -16.172 1.00 62.12 995 LEU A N 1
ATOM 7890 C CA . LEU A 1 995 ? -11.923 -29.488 -15.831 1.00 62.12 995 LEU A CA 1
ATOM 7891 C C . LEU A 1 995 ? -11.482 -29.714 -14.367 1.00 62.12 995 LEU A C 1
ATOM 7893 O O . LEU A 1 995 ? -10.646 -28.963 -13.855 1.00 62.12 995 LEU A O 1
ATOM 7897 N N . SER A 1 996 ? -12.022 -30.724 -13.676 1.00 70.62 996 SER A N 1
ATOM 7898 C CA . SER A 1 996 ? -11.640 -31.010 -12.288 1.00 70.62 996 SER A CA 1
ATOM 7899 C C . SER A 1 996 ? -10.147 -31.332 -12.163 1.00 70.62 996 SER A C 1
ATOM 7901 O O . SER A 1 996 ? -9.624 -32.243 -12.798 1.00 70.62 996 SER A O 1
ATOM 7903 N N . SER A 1 997 ? -9.463 -30.600 -11.289 1.00 79.38 997 SER A N 1
ATOM 7904 C CA . SER A 1 997 ? -8.126 -30.930 -10.802 1.00 79.38 997 SER A CA 1
ATOM 7905 C C . SER A 1 997 ? -8.201 -32.125 -9.856 1.00 79.38 997 SER A C 1
ATOM 7907 O O . SER A 1 997 ? -9.136 -32.257 -9.058 1.00 79.38 997 SER A O 1
ATOM 7909 N N . SER A 1 998 ? -7.183 -32.976 -9.897 1.00 86.44 998 SER A N 1
ATOM 7910 C CA . SER A 1 998 ? -7.010 -33.997 -8.872 1.00 86.44 998 SER A CA 1
ATOM 7911 C C . SER A 1 998 ? -6.532 -33.326 -7.578 1.00 86.44 998 SER A C 1
ATOM 7913 O O . SER A 1 998 ? -5.688 -32.427 -7.637 1.00 86.44 998 SER A O 1
ATOM 7915 N N . PRO A 1 999 ? -6.989 -33.750 -6.382 1.00 89.75 999 PRO A N 1
ATOM 7916 C CA . PRO A 1 999 ? -6.370 -33.342 -5.115 1.00 89.75 999 PRO A CA 1
ATOM 7917 C C . PRO A 1 999 ? -4.849 -33.528 -5.113 1.00 89.75 999 PRO A C 1
ATOM 7919 O O . PRO A 1 999 ? -4.130 -32.718 -4.523 1.00 89.75 999 PRO A O 1
ATOM 7922 N N . GLN A 1 1000 ? -4.370 -34.547 -5.837 1.00 90.06 1000 GLN A N 1
ATOM 7923 C CA . GLN A 1 1000 ? -2.952 -34.836 -5.994 1.00 90.06 1000 GLN A CA 1
ATOM 7924 C C . GLN A 1 1000 ? -2.187 -33.697 -6.680 1.00 90.06 1000 GLN A C 1
ATOM 7926 O O . GLN A 1 1000 ? -1.058 -33.411 -6.297 1.00 90.06 1000 GLN A O 1
ATOM 7931 N N . ASP A 1 1001 ? -2.811 -32.951 -7.595 1.00 89.94 1001 ASP A N 1
ATOM 7932 C CA . ASP A 1 1001 ? -2.149 -31.837 -8.284 1.00 89.94 1001 ASP A CA 1
ATOM 7933 C C . ASP A 1 1001 ? -1.692 -30.752 -7.295 1.00 89.94 1001 ASP A C 1
ATOM 7935 O O . ASP A 1 1001 ? -0.650 -30.112 -7.472 1.00 89.94 1001 ASP A O 1
ATOM 7939 N N . LEU A 1 1002 ? -2.479 -30.515 -6.238 1.00 93.00 1002 LEU A N 1
ATOM 7940 C CA . LEU A 1 1002 ? -2.150 -29.530 -5.208 1.00 93.00 1002 LEU A CA 1
ATOM 7941 C C . LEU A 1 1002 ? -1.081 -30.076 -4.249 1.00 93.00 1002 LEU A C 1
ATOM 7943 O O . LEU A 1 1002 ? -0.195 -29.321 -3.833 1.00 93.00 1002 LEU A O 1
ATOM 7947 N N . VAL A 1 1003 ? -1.115 -31.384 -3.962 1.00 93.31 1003 VAL A N 1
ATOM 7948 C CA . VAL A 1 1003 ? -0.070 -32.098 -3.207 1.00 93.31 1003 VAL A CA 1
ATOM 7949 C C . VAL A 1 1003 ? 1.272 -31.992 -3.928 1.00 93.31 1003 VAL A C 1
ATOM 7951 O O . VAL A 1 1003 ? 2.257 -31.570 -3.320 1.00 93.31 1003 VAL A O 1
ATOM 7954 N N . ASP A 1 1004 ? 1.314 -32.274 -5.226 1.00 92.81 1004 ASP A N 1
ATOM 7955 C CA . ASP A 1 1004 ? 2.541 -32.251 -6.025 1.00 92.81 1004 ASP A CA 1
ATOM 7956 C C . ASP A 1 1004 ? 3.160 -30.852 -6.068 1.00 92.81 1004 ASP A C 1
ATOM 7958 O O . ASP A 1 1004 ? 4.374 -30.678 -5.904 1.00 92.81 1004 ASP A O 1
ATOM 7962 N N . VAL A 1 1005 ? 2.321 -29.821 -6.203 1.00 94.25 1005 VAL A N 1
ATOM 7963 C CA . VAL A 1 1005 ? 2.763 -28.428 -6.102 1.00 94.25 1005 VAL A CA 1
ATOM 7964 C C . VAL A 1 1005 ? 3.343 -28.127 -4.718 1.00 94.25 1005 VAL A C 1
ATOM 7966 O O . VAL A 1 1005 ? 4.427 -27.543 -4.627 1.00 94.25 1005 VAL A O 1
ATOM 7969 N N . ALA A 1 1006 ? 2.681 -28.547 -3.638 1.00 93.88 1006 ALA A N 1
ATOM 7970 C CA . ALA A 1 1006 ? 3.189 -28.350 -2.283 1.00 93.88 1006 ALA A CA 1
ATOM 7971 C C . ALA A 1 1006 ? 4.531 -29.078 -2.058 1.00 93.88 1006 ALA A C 1
ATOM 7973 O O . ALA A 1 1006 ? 5.461 -28.496 -1.489 1.00 93.88 1006 ALA A O 1
ATOM 7974 N N . VAL A 1 1007 ? 4.675 -30.314 -2.547 1.00 95.19 1007 VAL A N 1
ATOM 7975 C CA . VAL A 1 1007 ? 5.913 -31.107 -2.463 1.00 95.19 1007 VAL A CA 1
ATOM 7976 C C . VAL A 1 1007 ? 7.046 -30.459 -3.263 1.00 95.19 1007 VAL A C 1
ATOM 7978 O O . VAL A 1 1007 ? 8.184 -30.408 -2.790 1.00 95.19 1007 VAL A O 1
ATOM 7981 N N . ASN A 1 1008 ? 6.764 -29.893 -4.437 1.00 94.31 1008 ASN A N 1
ATOM 7982 C CA . ASN A 1 1008 ? 7.767 -29.163 -5.214 1.00 94.31 1008 ASN A CA 1
ATOM 7983 C C . ASN A 1 1008 ? 8.247 -27.898 -4.487 1.00 94.31 1008 ASN A C 1
ATOM 7985 O O . ASN A 1 1008 ? 9.456 -27.672 -4.386 1.00 94.31 1008 ASN A O 1
ATOM 7989 N N . LEU A 1 1009 ? 7.340 -27.144 -3.858 1.00 95.19 1009 LEU A N 1
ATOM 7990 C CA . LEU A 1 1009 ? 7.717 -26.023 -2.988 1.00 95.19 1009 LEU A CA 1
ATOM 7991 C C . LEU A 1 1009 ? 8.565 -26.485 -1.786 1.00 95.19 1009 LEU A C 1
ATOM 7993 O O . LEU A 1 1009 ? 9.454 -25.752 -1.339 1.00 95.19 1009 LEU A O 1
ATOM 7997 N N . LEU A 1 1010 ? 8.340 -27.700 -1.269 1.00 94.69 1010 LEU A N 1
ATOM 7998 C CA . LEU A 1 1010 ? 9.138 -28.269 -0.177 1.00 94.69 1010 LEU A CA 1
ATOM 7999 C C . LEU A 1 1010 ? 10.558 -28.608 -0.648 1.00 94.69 1010 LEU A C 1
ATOM 8001 O O . LEU A 1 1010 ? 11.522 -28.324 0.070 1.00 94.69 1010 LEU A O 1
ATOM 8005 N N . LYS A 1 1011 ? 10.705 -29.144 -1.869 1.00 93.56 1011 LYS A N 1
ATOM 8006 C CA . LYS A 1 1011 ? 12.014 -29.395 -2.502 1.00 93.56 1011 LYS A CA 1
ATOM 8007 C C . LYS A 1 1011 ? 12.795 -28.092 -2.663 1.00 93.56 1011 LYS A C 1
ATOM 8009 O O . LYS A 1 1011 ? 13.976 -28.037 -2.314 1.00 93.56 1011 LYS A O 1
ATOM 8014 N N . GLU A 1 1012 ? 12.138 -27.029 -3.124 1.00 91.50 1012 GLU A N 1
ATOM 8015 C CA . GLU A 1 1012 ? 12.738 -25.696 -3.241 1.00 91.50 1012 GLU A CA 1
ATOM 8016 C C . GLU A 1 1012 ? 13.172 -25.134 -1.883 1.00 91.50 1012 GLU A C 1
ATOM 8018 O O . GLU A 1 1012 ? 14.311 -24.682 -1.731 1.00 91.50 1012 GLU A O 1
ATOM 8023 N N . ALA A 1 1013 ? 12.301 -25.214 -0.870 1.00 88.31 1013 ALA A N 1
ATOM 8024 C CA . ALA A 1 1013 ? 12.603 -24.750 0.482 1.00 88.31 1013 ALA A CA 1
ATOM 8025 C C . ALA A 1 1013 ? 13.818 -25.480 1.081 1.00 88.31 1013 ALA A C 1
ATOM 8027 O O . ALA A 1 1013 ? 14.703 -24.838 1.656 1.00 88.31 1013 ALA A O 1
ATOM 8028 N N . LYS A 1 1014 ? 13.898 -26.808 0.906 1.00 90.00 1014 LYS A N 1
ATOM 8029 C CA . LYS A 1 1014 ? 15.051 -27.613 1.330 1.00 90.00 1014 LYS A CA 1
ATOM 8030 C C . LYS A 1 1014 ? 16.322 -27.195 0.594 1.00 90.00 1014 LYS A C 1
ATOM 8032 O O . LYS A 1 1014 ? 17.328 -26.912 1.246 1.00 90.00 1014 LYS A O 1
ATOM 8037 N N . ARG A 1 1015 ? 16.264 -27.109 -0.740 1.00 86.06 1015 ARG A N 1
ATOM 8038 C CA . ARG A 1 1015 ? 17.409 -26.761 -1.593 1.00 86.06 1015 ARG A CA 1
ATOM 8039 C C . ARG A 1 1015 ? 17.989 -25.395 -1.241 1.00 86.06 1015 ARG A C 1
ATOM 8041 O O . ARG A 1 1015 ? 19.205 -25.244 -1.192 1.00 86.06 1015 ARG A O 1
ATOM 8048 N N . ASP A 1 1016 ? 17.149 -24.395 -1.001 1.00 81.12 1016 ASP A N 1
ATOM 8049 C CA . ASP A 1 1016 ? 17.619 -23.054 -0.651 1.00 81.12 1016 ASP A CA 1
ATOM 8050 C C . ASP A 1 1016 ? 18.235 -22.995 0.745 1.00 81.12 1016 ASP A C 1
ATOM 8052 O O . ASP A 1 1016 ? 19.261 -22.341 0.930 1.00 81.12 1016 ASP A O 1
ATOM 8056 N N . ARG A 1 1017 ? 17.670 -23.727 1.710 1.00 82.25 1017 ARG A N 1
ATOM 8057 C CA . ARG A 1 1017 ? 18.248 -23.836 3.054 1.00 82.25 1017 ARG A CA 1
ATOM 8058 C C . ARG A 1 1017 ? 19.613 -24.522 3.015 1.00 82.25 1017 ARG A C 1
ATOM 8060 O O . ARG A 1 1017 ? 20.555 -24.001 3.607 1.00 82.25 1017 ARG A O 1
ATOM 8067 N N . ASP A 1 1018 ? 19.737 -25.625 2.276 1.00 81.00 1018 ASP A N 1
ATOM 8068 C CA . ASP A 1 1018 ? 21.004 -26.353 2.093 1.00 81.00 1018 ASP A CA 1
ATOM 8069 C C . ASP A 1 1018 ? 22.085 -25.476 1.427 1.00 81.00 1018 ASP A C 1
ATOM 8071 O O . ASP A 1 1018 ? 23.268 -25.621 1.711 1.00 81.00 1018 ASP A O 1
ATOM 8075 N N . LYS A 1 1019 ? 21.704 -24.500 0.589 1.00 75.12 1019 LYS A N 1
ATOM 8076 C CA . LYS A 1 1019 ? 22.649 -23.523 0.014 1.00 75.12 1019 LYS A CA 1
ATOM 8077 C C . LYS A 1 1019 ? 23.110 -22.448 1.004 1.00 75.12 1019 LYS A C 1
ATOM 8079 O O . LYS A 1 1019 ? 24.163 -21.860 0.776 1.00 75.12 1019 LYS A O 1
ATOM 8084 N N . MET A 1 1020 ? 22.296 -22.112 2.006 1.00 63.97 1020 MET A N 1
ATOM 8085 C CA . MET A 1 1020 ? 22.562 -21.011 2.944 1.00 63.97 1020 MET A CA 1
ATOM 8086 C C . MET A 1 1020 ? 23.325 -21.458 4.192 1.00 63.97 1020 MET A C 1
ATOM 8088 O O . MET A 1 1020 ? 24.016 -20.644 4.796 1.00 63.97 1020 MET A O 1
ATOM 8092 N N . MET A 1 1021 ? 23.207 -22.726 4.589 1.00 64.56 1021 MET A N 1
ATOM 8093 C CA . MET A 1 1021 ? 23.870 -23.269 5.773 1.00 64.56 1021 MET A CA 1
ATOM 8094 C C . MET A 1 1021 ? 24.736 -24.464 5.384 1.00 64.56 1021 MET A C 1
ATOM 8096 O O . MET A 1 1021 ? 24.219 -25.490 4.959 1.00 64.56 1021 MET A O 1
ATOM 8100 N N . ASN A 1 1022 ? 26.055 -24.333 5.556 1.00 48.56 1022 ASN A N 1
ATOM 8101 C CA . ASN A 1 1022 ? 27.026 -25.330 5.092 1.00 48.56 1022 ASN A CA 1
ATOM 8102 C C . ASN A 1 1022 ? 27.001 -26.653 5.881 1.00 48.56 1022 ASN A C 1
ATOM 8104 O O . ASN A 1 1022 ? 27.633 -27.612 5.448 1.00 48.56 1022 ASN A O 1
ATOM 8108 N N . LYS A 1 1023 ? 26.305 -26.730 7.027 1.00 52.97 1023 LYS A N 1
ATOM 8109 C CA . LYS A 1 1023 ? 26.168 -27.951 7.841 1.00 52.97 1023 LYS A CA 1
ATOM 8110 C C . LYS A 1 1023 ? 24.844 -27.937 8.623 1.00 52.97 1023 LYS A C 1
ATOM 8112 O O . LYS A 1 1023 ? 24.562 -26.978 9.333 1.00 52.97 1023 LYS A O 1
ATOM 8117 N N . GLY A 1 1024 ? 24.036 -28.995 8.490 1.00 63.62 1024 GLY A N 1
ATOM 8118 C CA . GLY A 1 1024 ? 22.827 -29.250 9.295 1.00 63.62 1024 GLY A CA 1
ATOM 8119 C C . GLY A 1 1024 ? 21.795 -30.140 8.582 1.00 63.62 1024 GLY A C 1
ATOM 8120 O O . GLY A 1 1024 ? 21.592 -30.004 7.375 1.00 63.62 1024 GLY A O 1
ATOM 8121 N N . ARG A 1 1025 ? 21.119 -31.054 9.298 1.00 77.31 1025 ARG A N 1
ATOM 8122 C CA . ARG A 1 1025 ? 20.010 -31.864 8.737 1.00 77.31 1025 ARG A CA 1
ATOM 8123 C C . ARG A 1 1025 ? 18.764 -31.002 8.483 1.00 77.31 1025 ARG A C 1
ATOM 8125 O O . ARG A 1 1025 ? 18.499 -30.058 9.224 1.00 77.31 1025 ARG A O 1
ATOM 8132 N N . PHE A 1 1026 ? 17.978 -31.340 7.451 1.00 88.62 1026 PHE A N 1
ATOM 8133 C CA . PHE A 1 1026 ? 16.688 -30.687 7.167 1.00 88.62 1026 PHE A CA 1
ATOM 8134 C C . PHE A 1 1026 ? 15.609 -31.171 8.135 1.00 88.62 1026 PHE A C 1
ATOM 8136 O O . PHE A 1 1026 ? 14.726 -31.933 7.758 1.00 88.62 1026 PHE A O 1
ATOM 8143 N N . THR A 1 1027 ? 15.704 -30.772 9.397 1.00 91.31 1027 THR A N 1
ATOM 8144 C CA . THR A 1 1027 ? 14.750 -31.216 10.411 1.00 91.31 1027 THR A CA 1
ATOM 8145 C C . THR A 1 1027 ? 13.605 -30.213 10.520 1.00 91.31 1027 THR A C 1
ATOM 8147 O O . THR A 1 1027 ? 13.818 -29.047 10.860 1.00 91.31 1027 THR A O 1
ATOM 8150 N N . VAL A 1 1028 ? 12.386 -30.661 10.233 1.00 91.62 1028 VAL A N 1
ATOM 8151 C CA . VAL A 1 1028 ? 11.156 -29.863 10.162 1.00 91.62 1028 VAL A CA 1
ATOM 8152 C C . VAL A 1 1028 ? 10.216 -30.259 11.298 1.00 91.62 1028 VAL A C 1
ATOM 8154 O O . VAL A 1 1028 ? 10.102 -31.431 11.635 1.00 91.62 1028 VAL A O 1
ATOM 8157 N N . ARG A 1 1029 ? 9.527 -29.280 11.888 1.00 90.69 1029 ARG A N 1
ATOM 8158 C CA . ARG A 1 1029 ? 8.564 -29.470 12.990 1.00 90.69 1029 ARG A CA 1
ATOM 8159 C C . ARG A 1 1029 ? 7.168 -28.910 12.711 1.00 90.69 1029 ARG A C 1
ATOM 8161 O O . ARG A 1 1029 ? 6.266 -29.093 13.520 1.00 90.69 1029 ARG A O 1
ATOM 8168 N N . LEU A 1 1030 ? 6.992 -28.142 11.636 1.00 94.94 1030 LEU A N 1
ATOM 8169 C CA . LEU A 1 1030 ? 5.674 -27.747 11.137 1.00 94.94 1030 LEU A CA 1
ATOM 8170 C C . LEU A 1 1030 ? 5.720 -27.652 9.623 1.00 94.94 1030 LEU A C 1
ATOM 8172 O O . LEU A 1 1030 ? 6.657 -27.090 9.053 1.00 94.94 1030 LEU A O 1
ATOM 8176 N N . LEU A 1 1031 ? 4.654 -28.146 9.012 1.00 93.44 1031 LEU A N 1
ATOM 8177 C CA . LEU A 1 1031 ? 4.324 -27.919 7.617 1.00 93.44 1031 LEU A CA 1
ATOM 8178 C C . LEU A 1 1031 ? 2.958 -27.247 7.557 1.00 93.44 1031 LEU A C 1
ATOM 8180 O O . LEU A 1 1031 ? 2.093 -27.499 8.397 1.00 93.44 1031 LEU A O 1
ATOM 8184 N N . GLY A 1 1032 ? 2.784 -26.368 6.584 1.00 93.88 1032 GLY A N 1
ATOM 8185 C CA . GLY A 1 1032 ? 1.512 -25.734 6.314 1.00 93.88 1032 GLY A CA 1
ATOM 8186 C C . GLY A 1 1032 ? 1.380 -25.360 4.855 1.00 93.88 1032 GLY A C 1
ATOM 8187 O O . GLY A 1 1032 ? 2.354 -24.946 4.229 1.00 93.88 1032 GLY A O 1
ATOM 8188 N N . VAL A 1 1033 ? 0.172 -25.496 4.332 1.00 93.81 1033 VAL A N 1
ATOM 8189 C CA . VAL A 1 1033 ? -0.187 -25.095 2.978 1.00 93.81 1033 VAL A CA 1
ATOM 8190 C C . VAL A 1 1033 ? -1.287 -24.056 3.083 1.00 93.81 1033 VAL A C 1
ATOM 8192 O O . VAL A 1 1033 ? -2.249 -24.218 3.831 1.00 93.81 1033 VAL A O 1
ATOM 8195 N N . ARG A 1 1034 ? -1.114 -22.950 2.365 1.00 94.75 1034 ARG A N 1
ATOM 8196 C CA . ARG A 1 1034 ? -2.089 -21.873 2.244 1.00 94.75 1034 ARG A CA 1
ATOM 8197 C C . ARG A 1 1034 ? -2.480 -21.716 0.787 1.00 94.75 1034 ARG A C 1
ATOM 8199 O O . ARG A 1 1034 ? -1.622 -21.503 -0.062 1.00 94.75 1034 ARG A O 1
ATOM 8206 N N . CYS A 1 1035 ? -3.776 -21.727 0.547 1.00 90.25 1035 CYS A N 1
ATOM 8207 C CA . CYS A 1 1035 ? -4.404 -21.443 -0.725 1.00 90.25 1035 CYS A CA 1
ATOM 8208 C C . CYS A 1 1035 ? -4.981 -20.022 -0.692 1.00 90.25 1035 CYS A C 1
ATOM 8210 O O . CYS A 1 1035 ? -5.612 -19.611 0.283 1.00 90.25 1035 CYS A O 1
ATOM 8212 N N . SER A 1 1036 ? -4.712 -19.229 -1.721 1.00 87.44 1036 SER A N 1
ATOM 8213 C CA . SER A 1 1036 ? -5.195 -17.850 -1.854 1.00 87.44 1036 SER A CA 1
ATOM 8214 C C . SER A 1 1036 ? -5.431 -17.508 -3.322 1.00 87.44 1036 SER A C 1
ATOM 8216 O O . SER A 1 1036 ? -5.173 -18.336 -4.197 1.00 87.44 1036 SER A O 1
ATOM 8218 N N . ASN A 1 1037 ? -5.872 -16.276 -3.596 1.00 83.62 1037 ASN A N 1
ATOM 8219 C CA . ASN A 1 1037 ? -6.175 -15.821 -4.956 1.00 83.62 1037 ASN A CA 1
ATOM 8220 C C . ASN A 1 1037 ? -7.254 -16.712 -5.611 1.00 83.62 1037 ASN A C 1
ATOM 8222 O O . ASN A 1 1037 ? -6.993 -17.361 -6.621 1.00 83.62 1037 ASN A O 1
ATOM 8226 N N . PHE A 1 1038 ? -8.415 -16.836 -4.954 1.00 81.75 1038 PHE A N 1
ATOM 8227 C CA . PHE A 1 1038 ? -9.522 -17.681 -5.414 1.00 81.75 1038 PHE A CA 1
ATOM 8228 C C . PHE A 1 1038 ? -10.168 -17.144 -6.701 1.00 81.75 1038 PHE A C 1
ATOM 8230 O O . PHE A 1 1038 ? -10.258 -15.931 -6.881 1.00 81.75 1038 PHE A O 1
ATOM 8237 N N . GLN A 1 1039 ? -10.589 -18.051 -7.582 1.00 73.88 1039 GLN A N 1
ATOM 8238 C CA . GLN A 1 1039 ? -11.393 -17.803 -8.777 1.00 73.88 1039 GLN A CA 1
ATOM 8239 C C . GLN A 1 1039 ? -12.887 -17.879 -8.437 1.00 73.88 1039 GLN A C 1
ATOM 8241 O O . GLN A 1 1039 ? -13.269 -18.699 -7.605 1.00 73.88 1039 GLN A O 1
ATOM 8246 N N . LEU A 1 1040 ? -13.717 -17.056 -9.083 1.00 62.38 1040 LEU A N 1
ATOM 8247 C CA . LEU A 1 1040 ? -15.167 -17.010 -8.862 1.00 62.38 1040 LEU A CA 1
ATOM 8248 C C . LEU A 1 1040 ? -15.911 -17.936 -9.842 1.00 62.38 1040 LEU A C 1
ATOM 8250 O O . LEU A 1 1040 ? -15.557 -18.018 -11.018 1.00 62.38 1040 LEU A O 1
ATOM 8254 N N . HIS A 1 1041 ? -16.966 -18.609 -9.370 1.00 49.16 1041 HIS A N 1
ATOM 8255 C CA . HIS A 1 1041 ? -17.721 -19.627 -10.122 1.00 49.16 1041 HIS A CA 1
ATOM 8256 C C . HIS A 1 1041 ? -18.398 -19.101 -11.403 1.00 49.16 1041 HIS A C 1
ATOM 8258 O O . HIS A 1 1041 ? -18.606 -19.856 -12.349 1.00 49.16 1041 HIS A O 1
ATOM 8264 N N . LYS A 1 1042 ? -18.692 -17.796 -11.477 1.00 45.66 1042 LYS A N 1
ATOM 8265 C CA . LYS A 1 1042 ? -19.332 -17.150 -12.640 1.00 45.66 1042 LYS A CA 1
ATOM 8266 C C . LYS A 1 1042 ? -18.417 -17.061 -13.879 1.00 45.66 1042 LYS A C 1
ATOM 8268 O O . LYS A 1 1042 ? -18.906 -16.870 -14.988 1.00 45.66 1042 LYS A O 1
ATOM 8273 N N . GLU A 1 1043 ? -17.101 -17.252 -13.730 1.00 47.53 1043 GLU A N 1
ATOM 8274 C CA . GLU A 1 1043 ? -16.141 -17.194 -14.849 1.00 47.53 1043 GLU A CA 1
ATOM 8275 C C . GLU A 1 1043 ? -16.152 -18.449 -15.754 1.00 47.53 1043 GLU A C 1
ATOM 8277 O O . GLU A 1 1043 ? -15.764 -18.366 -16.923 1.00 47.53 1043 GLU A O 1
ATOM 8282 N N . THR A 1 1044 ? -16.583 -19.618 -15.256 1.00 42.88 1044 THR A N 1
ATOM 8283 C CA . THR A 1 1044 ? -16.518 -20.894 -16.003 1.00 42.88 1044 THR A CA 1
ATOM 8284 C C . THR A 1 1044 ? -17.678 -21.088 -16.983 1.00 42.88 1044 THR A C 1
ATOM 8286 O O . THR A 1 1044 ? -17.452 -21.605 -18.078 1.00 42.88 1044 THR A O 1
ATOM 8289 N N . GLN A 1 1045 ? -18.890 -20.621 -16.658 1.00 37.38 1045 GLN A N 1
ATOM 8290 C CA . GLN A 1 1045 ? -20.066 -20.743 -17.539 1.00 37.38 1045 GLN A CA 1
ATOM 8291 C C . GLN A 1 1045 ? -19.945 -19.879 -18.808 1.00 37.38 1045 GLN A C 1
ATOM 8293 O O . GLN A 1 1045 ? -20.188 -20.360 -19.912 1.00 37.38 1045 GLN A O 1
ATOM 8298 N N . PHE A 1 1046 ? -19.435 -18.649 -18.685 1.00 39.19 1046 PHE A N 1
ATOM 8299 C CA . PHE A 1 1046 ? -19.315 -17.697 -19.802 1.00 39.19 1046 PHE A CA 1
ATOM 8300 C C . PHE A 1 1046 ? -18.387 -18.166 -20.943 1.00 39.19 1046 PHE A C 1
ATOM 8302 O O . PHE A 1 1046 ? -18.497 -17.712 -22.085 1.00 39.19 1046 PHE A O 1
ATOM 8309 N N . SER A 1 1047 ? -17.441 -19.061 -20.642 1.00 42.53 1047 SER A N 1
ATOM 8310 C CA . SER A 1 1047 ? -16.432 -19.529 -21.601 1.00 42.53 1047 SER A CA 1
ATOM 8311 C C . SER A 1 1047 ? -16.921 -20.690 -22.481 1.00 42.53 1047 SER A C 1
ATOM 8313 O O . SER A 1 1047 ? -16.476 -20.811 -23.623 1.00 42.53 1047 SER A O 1
ATOM 8315 N N . LEU A 1 1048 ? -17.852 -21.516 -21.988 1.00 37.78 1048 LEU A N 1
ATOM 8316 C CA . LEU A 1 1048 ? -18.419 -22.657 -22.724 1.00 37.78 1048 LEU A CA 1
ATOM 8317 C C . LEU A 1 1048 ? -19.421 -22.210 -23.800 1.00 37.78 1048 LEU A C 1
ATOM 8319 O O . LEU A 1 1048 ? -19.384 -22.717 -24.925 1.00 37.78 1048 LEU A O 1
ATOM 8323 N N . ASP A 1 1049 ? -20.237 -21.197 -23.506 1.00 37.97 1049 ASP A N 1
ATOM 8324 C CA . ASP A 1 1049 ? -21.237 -20.676 -24.449 1.00 37.97 1049 ASP A CA 1
ATOM 8325 C C . ASP A 1 1049 ? -20.598 -19.969 -25.653 1.00 37.97 1049 ASP A C 1
ATOM 8327 O O . ASP A 1 1049 ? -21.019 -20.149 -26.800 1.00 37.97 1049 ASP A O 1
ATOM 8331 N N . LYS A 1 1050 ? -19.487 -19.256 -25.426 1.00 42.94 1050 LYS A N 1
ATOM 8332 C CA . LYS A 1 1050 ? -18.692 -18.633 -26.497 1.00 42.94 1050 LYS A CA 1
ATOM 8333 C C . LYS A 1 1050 ? -18.051 -19.652 -27.442 1.00 42.94 1050 LYS A C 1
ATOM 8335 O O . LYS A 1 1050 ? -17.846 -19.348 -28.617 1.00 42.94 1050 LYS A O 1
ATOM 8340 N N . PHE A 1 1051 ? -17.725 -20.850 -26.952 1.00 39.09 1051 PHE A N 1
ATOM 8341 C CA . PHE A 1 1051 ? -17.113 -21.899 -27.770 1.00 39.09 1051 PHE A CA 1
ATOM 8342 C C . PHE A 1 1051 ? -18.137 -22.554 -28.709 1.00 39.09 1051 PHE A C 1
ATOM 8344 O O . PHE A 1 1051 ? -17.839 -22.779 -29.881 1.00 39.09 1051 PHE A O 1
ATOM 8351 N N . ARG A 1 1052 ? -19.376 -22.762 -28.239 1.00 38.88 1052 ARG A N 1
ATOM 8352 C CA . ARG A 1 1052 ? -20.486 -23.279 -29.063 1.00 38.88 1052 ARG A CA 1
ATOM 8353 C C . ARG A 1 1052 ? -20.888 -22.319 -30.187 1.00 38.88 1052 ARG A C 1
ATOM 8355 O O . ARG A 1 1052 ? -21.138 -22.758 -31.307 1.00 38.88 1052 ARG A O 1
ATOM 8362 N N . GLN A 1 1053 ? -20.871 -21.012 -29.928 1.00 41.56 1053 GLN A N 1
ATOM 8363 C CA . GLN A 1 1053 ? -21.195 -20.007 -30.948 1.00 41.56 1053 GLN A CA 1
ATOM 8364 C C . GLN A 1 1053 ? -20.126 -19.903 -32.051 1.00 41.56 1053 GLN A C 1
ATOM 8366 O O . GLN A 1 1053 ? -20.462 -19.679 -33.211 1.00 41.56 1053 GLN A O 1
ATOM 8371 N N . LYS A 1 1054 ? -18.845 -20.128 -31.726 1.00 41.22 1054 LYS A N 1
ATOM 8372 C CA . LYS A 1 1054 ? -17.732 -20.027 -32.689 1.00 41.22 1054 LYS A CA 1
ATOM 8373 C C . LYS A 1 1054 ? -17.616 -21.199 -33.663 1.00 41.22 1054 LYS A C 1
ATOM 8375 O O . LYS A 1 1054 ? -17.082 -21.014 -34.749 1.00 41.22 1054 LYS A O 1
ATOM 8380 N N . ALA A 1 1055 ? -18.112 -22.380 -33.301 1.00 39.22 1055 ALA A N 1
ATOM 8381 C CA . ALA A 1 1055 ? -18.082 -23.557 -34.174 1.00 39.22 1055 ALA A CA 1
ATOM 8382 C C . ALA A 1 1055 ? -19.111 -23.497 -35.325 1.00 39.22 1055 ALA A C 1
ATOM 8384 O O . ALA A 1 1055 ? -19.084 -24.348 -36.208 1.00 39.22 1055 ALA A O 1
ATOM 8385 N N . SER A 1 1056 ? -20.006 -22.500 -35.323 1.00 33.62 1056 SER A N 1
ATOM 8386 C CA . SER A 1 1056 ? -21.208 -22.475 -36.168 1.00 33.62 1056 SER A CA 1
ATOM 8387 C C . SER A 1 1056 ? -21.163 -21.473 -37.336 1.00 33.62 1056 SER A C 1
ATOM 8389 O O . SER A 1 1056 ? -22.177 -21.307 -38.008 1.00 33.62 1056 SER A O 1
ATOM 8391 N N . GLN A 1 1057 ? -20.044 -20.780 -37.596 1.00 33.28 1057 GLN A N 1
ATOM 8392 C CA . GLN A 1 1057 ? -19.977 -19.742 -38.644 1.00 33.28 1057 GLN A CA 1
ATOM 8393 C C . GLN A 1 1057 ? -18.870 -20.004 -39.686 1.00 33.28 1057 GLN A C 1
ATOM 8395 O O . GLN A 1 1057 ? -17.730 -20.263 -39.295 1.00 33.28 1057 GLN A O 1
ATOM 8400 N N . PRO A 1 1058 ? -19.166 -19.921 -41.003 1.00 34.22 1058 PRO A N 1
ATOM 8401 C CA . PRO A 1 1058 ? -18.165 -20.055 -42.061 1.00 34.22 1058 PRO A CA 1
ATOM 8402 C C . PRO A 1 1058 ? -17.337 -18.760 -42.242 1.00 34.22 1058 PRO A C 1
ATOM 8404 O O . PRO A 1 1058 ? -17.806 -17.679 -41.877 1.00 34.22 1058 PRO A O 1
ATOM 8407 N N . PRO A 1 1059 ? -16.110 -18.834 -42.798 1.00 33.81 1059 PRO A N 1
ATOM 8408 C CA . PRO A 1 1059 ? -15.221 -17.678 -42.912 1.00 33.81 1059 PRO A CA 1
ATOM 8409 C C . PRO A 1 1059 ? -15.605 -16.740 -44.081 1.00 33.81 1059 PRO A C 1
ATOM 8411 O O . PRO A 1 1059 ? -16.080 -17.220 -45.112 1.00 33.81 1059 PRO A O 1
ATOM 8414 N N . PRO A 1 1060 ? -15.383 -15.414 -43.955 1.00 32.41 1060 PRO A N 1
ATOM 8415 C CA . PRO A 1 1060 ? -15.733 -14.429 -44.983 1.00 32.41 1060 PRO A CA 1
ATOM 8416 C C . PRO A 1 1060 ? -14.668 -14.312 -46.098 1.00 32.41 1060 PRO A C 1
ATOM 8418 O O . PRO A 1 1060 ? -13.504 -14.658 -45.874 1.00 32.41 1060 PRO A O 1
ATOM 8421 N N . PRO A 1 1061 ? -15.039 -13.813 -47.298 1.00 32.75 1061 PRO A N 1
ATOM 8422 C CA . PRO A 1 1061 ? -14.157 -13.763 -48.463 1.00 32.75 1061 PRO A CA 1
ATOM 8423 C C . PRO A 1 1061 ? -13.188 -12.567 -48.436 1.00 32.75 1061 PRO A C 1
ATOM 8425 O O . PRO A 1 1061 ? -13.453 -11.532 -47.827 1.00 32.75 1061 PRO A O 1
ATOM 8428 N N . ILE A 1 1062 ? -12.056 -12.718 -49.129 1.00 32.91 1062 ILE A N 1
ATOM 8429 C CA . ILE A 1 1062 ? -10.935 -11.764 -49.177 1.00 32.91 1062 ILE A CA 1
ATOM 8430 C C . ILE A 1 1062 ? -11.114 -10.800 -50.366 1.00 32.91 1062 ILE A C 1
ATOM 8432 O O . ILE A 1 1062 ? -11.260 -11.257 -51.498 1.00 32.91 1062 ILE A O 1
ATOM 8436 N N . LEU A 1 1063 ? -11.056 -9.481 -50.131 1.00 32.56 1063 LEU A N 1
ATOM 8437 C CA . LEU A 1 1063 ? -11.087 -8.431 -51.167 1.00 32.56 1063 LEU A CA 1
ATOM 8438 C C . LEU A 1 1063 ? -9.698 -7.796 -51.388 1.00 32.56 1063 LEU A C 1
ATOM 8440 O O . LEU A 1 1063 ? -8.950 -7.552 -50.444 1.00 32.56 1063 LEU A O 1
ATOM 8444 N N . ASN A 1 1064 ? -9.377 -7.556 -52.664 1.00 29.94 1064 ASN A N 1
ATOM 8445 C CA . ASN A 1 1064 ? -8.087 -7.129 -53.229 1.00 29.94 1064 ASN A CA 1
ATOM 8446 C C . ASN A 1 1064 ? -7.953 -5.579 -53.264 1.00 29.94 1064 ASN A C 1
ATOM 8448 O O . ASN A 1 1064 ? -8.887 -4.935 -53.742 1.00 29.94 1064 ASN A O 1
ATOM 8452 N N . PRO A 1 1065 ? -6.841 -4.954 -52.812 1.00 30.02 1065 PRO A N 1
ATOM 8453 C CA . PRO A 1 1065 ? -6.793 -3.511 -52.533 1.00 30.02 1065 PRO A CA 1
ATOM 8454 C C . PRO A 1 1065 ? -6.247 -2.595 -53.656 1.00 30.02 1065 PRO A C 1
ATOM 8456 O O . PRO A 1 1065 ? -5.742 -1.517 -53.354 1.00 30.02 1065 PRO A O 1
ATOM 8459 N N . TYR A 1 1066 ? -6.359 -2.945 -54.942 1.00 33.00 1066 TYR A N 1
ATOM 8460 C CA . TYR A 1 1066 ? -5.904 -2.065 -56.038 1.00 33.00 1066 TYR A CA 1
ATOM 8461 C C . TYR A 1 1066 ? -7.040 -1.646 -56.978 1.00 33.00 1066 TYR A C 1
ATOM 8463 O O . TYR A 1 1066 ? -7.279 -2.281 -58.002 1.00 33.00 1066 TYR A O 1
ATOM 8471 N N . ALA A 1 1067 ? -7.707 -0.536 -56.653 1.00 27.11 1067 ALA A N 1
ATOM 8472 C CA . ALA A 1 1067 ? -8.482 0.254 -57.610 1.00 27.11 1067 ALA A CA 1
ATOM 8473 C C . ALA A 1 1067 ? -8.469 1.739 -57.199 1.00 27.11 1067 ALA A C 1
ATOM 8475 O O . ALA A 1 1067 ? -8.885 2.095 -56.099 1.00 27.11 1067 ALA A O 1
ATOM 8476 N N . SER A 1 1068 ? -7.948 2.597 -58.079 1.00 28.52 1068 SER A N 1
ATOM 8477 C CA . SER A 1 1068 ? -7.867 4.058 -57.917 1.00 28.52 1068 SER A CA 1
ATOM 8478 C C . SER A 1 1068 ? -9.105 4.769 -58.504 1.00 28.52 1068 SER A C 1
ATOM 8480 O O . SER A 1 1068 ? -9.835 4.165 -59.292 1.00 28.52 1068 SER A O 1
ATOM 8482 N N . PRO A 1 1069 ? -9.369 6.042 -58.138 1.00 39.94 1069 PRO A N 1
ATOM 8483 C CA . PRO A 1 1069 ? -10.716 6.609 -58.134 1.00 39.94 1069 PRO A CA 1
ATOM 8484 C C . PRO A 1 1069 ? -11.052 7.415 -59.397 1.00 39.94 1069 PRO A C 1
ATOM 8486 O O . PRO A 1 1069 ? -10.191 8.083 -59.973 1.00 39.94 1069 PRO A O 1
ATOM 8489 N N . LYS A 1 1070 ? -12.338 7.448 -59.771 1.00 26.41 1070 LYS A N 1
ATOM 8490 C CA . LYS A 1 1070 ? -12.907 8.511 -60.615 1.00 26.41 1070 LYS A CA 1
ATOM 8491 C C . LYS A 1 1070 ? -14.209 9.068 -60.030 1.00 26.41 1070 LYS A C 1
ATOM 8493 O O . LYS A 1 1070 ? -14.973 8.368 -59.376 1.00 26.41 1070 LYS A O 1
ATOM 8498 N N . ARG A 1 1071 ? -14.334 10.376 -60.257 1.00 24.45 1071 ARG A N 1
ATOM 8499 C CA . ARG A 1 1071 ? -15.203 11.420 -59.697 1.00 24.45 1071 ARG A CA 1
ATOM 8500 C C . ARG A 1 1071 ? -16.681 11.365 -60.110 1.00 24.45 1071 ARG A C 1
ATOM 8502 O O . ARG A 1 1071 ? -16.970 11.010 -61.243 1.00 24.45 1071 ARG A O 1
ATOM 8509 N N . GLU A 1 1072 ? -17.491 11.897 -59.181 1.00 25.47 1072 GLU A N 1
ATOM 8510 C CA . GLU A 1 1072 ? -18.669 12.792 -59.298 1.00 25.47 1072 GLU A CA 1
ATOM 8511 C C . GLU A 1 1072 ? -19.848 12.401 -60.217 1.00 25.47 1072 GLU A C 1
ATOM 8513 O O . GLU A 1 1072 ? -19.675 12.152 -61.401 1.00 25.47 1072 GLU A O 1
ATOM 8518 N N . VAL A 1 1073 ? -21.087 12.453 -59.697 1.00 24.47 1073 VAL A N 1
ATOM 8519 C CA . VAL A 1 1073 ? -22.031 13.598 -59.801 1.00 24.47 1073 VAL A CA 1
ATOM 8520 C C . VAL A 1 1073 ? -23.408 13.206 -59.202 1.00 24.47 1073 VAL A C 1
ATOM 8522 O O . VAL A 1 1073 ? -24.050 12.265 -59.643 1.00 24.47 1073 VAL A O 1
ATOM 8525 N N . VAL A 1 1074 ? -23.800 13.940 -58.153 1.00 25.31 1074 VAL A N 1
ATOM 8526 C CA . VAL A 1 1074 ? -25.093 14.605 -57.843 1.00 25.31 1074 VAL A CA 1
ATOM 8527 C C . VAL A 1 1074 ? -26.461 13.964 -58.202 1.00 25.31 1074 VAL A C 1
ATOM 8529 O O . VAL A 1 1074 ? -26.767 13.691 -59.354 1.00 25.31 1074 VAL A O 1
ATOM 8532 N N . ALA A 1 1075 ? -27.332 14.006 -57.175 1.00 25.33 1075 ALA A N 1
ATOM 8533 C CA . ALA A 1 1075 ? -28.793 14.230 -57.158 1.00 25.33 1075 ALA A CA 1
ATOM 8534 C C . ALA A 1 1075 ? -29.801 13.055 -57.183 1.00 25.33 1075 ALA A C 1
ATOM 8536 O O . ALA A 1 1075 ? -30.119 12.481 -58.214 1.00 25.33 1075 ALA A O 1
ATOM 8537 N N . ALA A 1 1076 ? -30.445 12.926 -56.014 1.00 24.81 1076 ALA A N 1
ATOM 8538 C CA . ALA A 1 1076 ? -31.868 13.207 -55.770 1.00 24.81 1076 ALA A CA 1
ATOM 8539 C C . ALA A 1 1076 ? -32.922 12.082 -55.842 1.00 24.81 1076 ALA A C 1
ATOM 8541 O O . ALA A 1 1076 ? -33.115 11.407 -56.842 1.00 24.81 1076 ALA A O 1
ATOM 8542 N N . ASN A 1 1077 ? -33.713 12.107 -54.760 1.00 26.53 1077 ASN A N 1
ATOM 8543 C CA . ASN A 1 1077 ? -35.159 11.911 -54.669 1.00 26.53 1077 ASN A CA 1
ATOM 8544 C C . ASN A 1 1077 ? -35.760 10.494 -54.609 1.00 26.53 1077 ASN A C 1
ATOM 8546 O O . ASN A 1 1077 ? -35.998 9.827 -55.603 1.00 26.53 1077 ASN A O 1
ATOM 8550 N N . SER A 1 1078 ? -36.131 10.170 -53.363 1.00 26.58 1078 SER A N 1
ATOM 8551 C CA . SER A 1 1078 ? -37.509 9.985 -52.875 1.00 26.58 1078 SER A CA 1
ATOM 8552 C C . SER A 1 1078 ? -38.334 8.761 -53.281 1.00 26.58 1078 SER A C 1
ATOM 8554 O O . SER A 1 1078 ? -38.652 8.554 -54.445 1.00 26.58 1078 SER A O 1
ATOM 8556 N N . ASN A 1 1079 ? -38.874 8.181 -52.205 1.00 26.17 1079 ASN A N 1
ATOM 8557 C CA . ASN A 1 1079 ? -40.227 7.659 -52.026 1.00 26.17 1079 ASN A CA 1
ATOM 8558 C C . ASN A 1 1079 ? -40.546 6.224 -52.457 1.00 26.17 1079 ASN A C 1
ATOM 8560 O O . ASN A 1 1079 ? -40.555 5.899 -53.633 1.00 26.17 1079 ASN A O 1
ATOM 8564 N N . GLU A 1 1080 ? -40.976 5.484 -51.419 1.00 25.91 1080 GLU A N 1
ATOM 8565 C CA . GLU A 1 1080 ? -42.196 4.662 -51.378 1.00 25.91 1080 GLU A CA 1
ATOM 8566 C C . GLU A 1 1080 ? -42.208 3.371 -52.226 1.00 25.91 1080 GLU A C 1
ATOM 8568 O O . GLU A 1 1080 ? -41.602 3.296 -53.278 1.00 25.91 1080 GLU A O 1
ATOM 8573 N N . VAL A 1 1081 ? -42.878 2.261 -51.910 1.00 25.03 1081 VAL A N 1
ATOM 8574 C CA . VAL A 1 1081 ? -43.736 1.742 -50.829 1.00 25.03 1081 VAL A CA 1
ATOM 8575 C C . VAL A 1 1081 ? -44.078 0.294 -51.276 1.00 25.03 1081 VAL A C 1
ATOM 8577 O O . VAL A 1 1081 ? -43.992 -0.025 -52.458 1.00 25.03 1081 VAL A O 1
ATOM 8580 N N . VAL A 1 1082 ? -44.528 -0.555 -50.341 1.00 24.72 1082 VAL A N 1
ATOM 8581 C CA . VAL A 1 1082 ? -45.336 -1.786 -50.564 1.00 24.72 1082 VAL A CA 1
ATOM 8582 C C . VAL A 1 1082 ? -44.638 -3.055 -51.105 1.00 24.72 1082 VAL A C 1
ATOM 8584 O O . VAL A 1 1082 ? -44.451 -3.283 -52.290 1.00 24.72 1082 VAL A O 1
ATOM 8587 N N . ALA A 1 1083 ? -44.383 -3.932 -50.130 1.00 24.06 1083 ALA A N 1
ATOM 8588 C CA . ALA A 1 1083 ? -45.085 -5.199 -49.891 1.00 24.06 1083 ALA A CA 1
ATOM 8589 C C . ALA A 1 1083 ? -44.772 -6.487 -50.673 1.00 24.06 1083 ALA A C 1
ATOM 8591 O O . ALA A 1 1083 ? -44.630 -6.544 -51.886 1.00 24.06 1083 ALA A O 1
ATOM 8592 N N . ALA A 1 1084 ? -44.933 -7.536 -49.860 1.00 24.02 1084 ALA A N 1
ATOM 8593 C CA . ALA A 1 1084 ? -45.562 -8.815 -50.150 1.00 24.02 1084 ALA A CA 1
ATOM 8594 C C . ALA A 1 1084 ? -44.663 -9.943 -50.677 1.00 24.02 1084 ALA A C 1
ATOM 8596 O O . ALA A 1 1084 ? -44.373 -10.075 -51.855 1.00 24.02 1084 ALA A O 1
ATOM 8597 N N . ASN A 1 1085 ? -44.406 -10.844 -49.725 1.00 24.83 1085 ASN A N 1
ATOM 8598 C CA . ASN A 1 1085 ? -44.789 -12.250 -49.795 1.00 24.83 1085 ASN A CA 1
ATOM 8599 C C . ASN A 1 1085 ? -44.133 -13.132 -50.867 1.00 24.83 1085 ASN A C 1
ATOM 8601 O O . ASN A 1 1085 ? -44.503 -13.139 -52.032 1.00 24.83 1085 ASN A O 1
ATOM 8605 N N . SER A 1 1086 ? -43.378 -14.098 -50.344 1.00 25.17 1086 SER A N 1
ATOM 8606 C CA . SER A 1 1086 ? -43.793 -15.508 -50.246 1.00 25.17 1086 SER A CA 1
ATOM 8607 C C . SER A 1 1086 ? -42.877 -16.537 -50.907 1.00 25.17 1086 SER A C 1
ATOM 8609 O O . SER A 1 1086 ? -42.486 -16.439 -52.062 1.00 25.17 1086 SER A O 1
ATOM 8611 N N . THR A 1 1087 ? -42.694 -17.599 -50.114 1.00 25.41 1087 THR A N 1
ATOM 8612 C CA . THR A 1 1087 ? -42.584 -19.020 -50.477 1.00 25.41 1087 THR A CA 1
ATOM 8613 C C . THR A 1 1087 ? -41.281 -19.564 -51.067 1.00 25.41 1087 THR A C 1
ATOM 8615 O O . THR A 1 1087 ? -40.860 -19.175 -52.144 1.00 25.41 1087 THR A O 1
ATOM 8618 N N . ASN A 1 1088 ? -40.722 -20.531 -50.312 1.00 26.42 1088 ASN A N 1
ATOM 8619 C CA . ASN A 1 1088 ? -40.421 -21.930 -50.679 1.00 26.42 1088 ASN A CA 1
ATOM 8620 C C . ASN A 1 1088 ? -39.777 -22.207 -52.047 1.00 26.42 1088 ASN A C 1
ATOM 8622 O O . ASN A 1 1088 ? -40.196 -21.686 -53.061 1.00 26.42 1088 ASN A O 1
ATOM 8626 N N . CYS A 1 1089 ? -38.897 -23.179 -52.250 1.00 22.84 1089 CYS A N 1
ATOM 8627 C CA . CYS A 1 1089 ? -38.210 -24.183 -51.447 1.00 22.84 1089 CYS A CA 1
ATOM 8628 C C . CYS A 1 1089 ? -37.338 -24.949 -52.463 1.00 22.84 1089 CYS A C 1
ATOM 8630 O O . CYS A 1 1089 ? -37.798 -25.208 -53.567 1.00 22.84 1089 CYS A O 1
ATOM 8632 N N . LEU A 1 1090 ? -36.181 -25.427 -52.001 1.00 23.78 1090 LEU A N 1
ATOM 8633 C CA . LEU A 1 1090 ? -35.581 -26.735 -52.312 1.00 23.78 1090 LEU A CA 1
ATOM 8634 C C . LEU A 1 1090 ? -35.118 -27.108 -53.736 1.00 23.78 1090 LEU A C 1
ATOM 8636 O O . LEU A 1 1090 ? -35.810 -26.941 -54.729 1.00 23.78 1090 LEU A O 1
ATOM 8640 N N . ALA A 1 1091 ? -34.014 -27.874 -53.695 1.00 24.36 1091 ALA A N 1
ATOM 8641 C CA . ALA A 1 1091 ? -33.532 -28.852 -54.677 1.00 24.36 1091 ALA A CA 1
ATOM 8642 C C . ALA A 1 1091 ? -32.876 -28.250 -55.936 1.00 24.36 1091 ALA A C 1
ATOM 8644 O O . ALA A 1 1091 ? -33.322 -27.243 -56.453 1.00 24.36 1091 ALA A O 1
ATOM 8645 N N . LYS A 1 1092 ? -31.838 -28.805 -56.563 1.00 23.66 1092 LYS A N 1
ATOM 8646 C CA . LYS A 1 1092 ? -30.804 -29.831 -56.313 1.00 23.66 1092 LYS A CA 1
ATOM 8647 C C . LYS A 1 1092 ? -30.125 -29.978 -57.695 1.00 23.66 1092 LYS A C 1
ATOM 8649 O O . LYS A 1 1092 ? -30.799 -29.892 -58.713 1.00 23.66 1092 LYS A O 1
ATOM 8654 N N . THR A 1 1093 ? -28.839 -30.320 -57.690 1.00 23.91 1093 THR A N 1
ATOM 8655 C CA . THR A 1 1093 ? -28.130 -31.132 -58.705 1.00 23.91 1093 THR A CA 1
ATOM 8656 C C . THR A 1 1093 ? -27.750 -30.571 -60.090 1.00 23.91 1093 THR A C 1
ATOM 8658 O O . THR A 1 1093 ? -28.579 -30.208 -60.913 1.00 23.91 1093 THR A O 1
ATOM 8661 N N . SER A 1 1094 ? -26.443 -30.759 -60.333 1.00 24.25 1094 SER A N 1
ATOM 8662 C CA . SER A 1 1094 ? -25.761 -31.338 -61.508 1.00 24.25 1094 SER A CA 1
ATOM 8663 C C . SER A 1 1094 ? -25.270 -30.453 -62.663 1.00 24.25 1094 SER A C 1
ATOM 8665 O O . SER A 1 1094 ? -26.028 -29.798 -63.362 1.00 24.25 1094 SER A O 1
ATOM 8667 N N . HIS A 1 1095 ? -23.947 -30.571 -62.845 1.00 26.73 1095 HIS A N 1
ATOM 8668 C CA . HIS A 1 1095 ? -23.049 -30.229 -63.955 1.00 26.73 1095 HIS A CA 1
ATOM 8669 C C . HIS A 1 1095 ? -23.594 -30.443 -65.383 1.00 26.73 1095 HIS A C 1
ATOM 8671 O O . HIS A 1 1095 ? -24.467 -31.284 -65.591 1.00 26.73 1095 HIS A O 1
ATOM 8677 N N . PRO A 1 1096 ? -22.950 -29.815 -66.389 1.00 30.30 1096 PRO A N 1
ATOM 8678 C CA . PRO A 1 1096 ? -21.976 -30.582 -67.177 1.00 30.30 1096 PRO A CA 1
ATOM 8679 C C . PRO A 1 1096 ? -20.673 -29.834 -67.538 1.00 30.30 1096 PRO A C 1
ATOM 8681 O O . PRO A 1 1096 ? -20.482 -28.656 -67.259 1.00 30.30 1096 PRO A O 1
ATOM 8684 N N . LYS A 1 1097 ? -19.764 -30.642 -68.088 1.00 25.06 1097 LYS A N 1
ATOM 8685 C CA . LYS A 1 1097 ? -18.346 -30.474 -68.429 1.00 25.06 1097 LYS A CA 1
ATOM 8686 C C . LYS A 1 1097 ? -18.077 -29.469 -69.558 1.00 25.06 1097 LYS A C 1
ATOM 8688 O O . LYS A 1 1097 ? -18.883 -29.399 -70.474 1.00 25.06 1097 LYS A O 1
ATOM 8693 N N . GLU A 1 1098 ? -16.869 -28.895 -69.579 1.00 27.16 1098 GLU A N 1
ATOM 8694 C CA . GLU A 1 1098 ? -16.087 -28.721 -70.817 1.00 27.16 1098 GLU A CA 1
ATOM 8695 C C . GLU A 1 1098 ? -14.572 -28.603 -70.536 1.00 27.16 1098 GLU A C 1
ATOM 8697 O O . GLU A 1 1098 ? -14.142 -28.022 -69.539 1.00 27.16 1098 GLU A O 1
ATOM 8702 N N . GLU A 1 1099 ? -13.789 -29.252 -71.400 1.00 27.86 1099 GLU A N 1
ATOM 8703 C CA . GLU A 1 1099 ? -12.344 -29.520 -71.351 1.00 27.86 1099 GLU A CA 1
ATOM 8704 C C . GLU A 1 1099 ? -11.526 -28.336 -71.916 1.00 27.86 1099 GLU A C 1
ATOM 8706 O O . GLU A 1 1099 ? -11.859 -27.770 -72.948 1.00 27.86 1099 GLU A O 1
ATOM 8711 N N . ALA A 1 1100 ? -10.556 -27.826 -71.151 1.00 29.17 1100 ALA A N 1
ATOM 8712 C CA . ALA A 1 1100 ? -9.098 -27.974 -71.315 1.00 29.17 1100 ALA A CA 1
ATOM 8713 C C . ALA A 1 1100 ? -8.433 -27.283 -72.530 1.00 29.17 1100 ALA A C 1
ATOM 8715 O O . ALA A 1 1100 ? -8.673 -27.653 -73.676 1.00 29.17 1100 ALA A O 1
ATOM 8716 N N . LYS A 1 1101 ? -7.480 -26.374 -72.239 1.00 27.83 1101 LYS A N 1
ATOM 8717 C CA . LYS A 1 1101 ? -6.197 -26.210 -72.960 1.00 27.83 1101 LYS A CA 1
ATOM 8718 C C . LYS A 1 1101 ? -5.175 -25.378 -72.155 1.00 27.83 1101 LYS A C 1
ATOM 8720 O O . LYS A 1 1101 ? -5.352 -24.184 -71.944 1.00 27.83 1101 LYS A O 1
ATOM 8725 N N . ASP A 1 1102 ? -4.150 -26.094 -71.694 1.00 30.09 1102 ASP A N 1
ATOM 8726 C CA . ASP A 1 1102 ? -2.732 -25.770 -71.456 1.00 30.09 1102 ASP A CA 1
ATOM 8727 C C . ASP A 1 1102 ? -2.278 -24.420 -70.863 1.00 30.09 1102 ASP A C 1
ATOM 8729 O O . ASP A 1 1102 ? -2.178 -23.396 -71.536 1.00 30.09 1102 ASP A O 1
ATOM 8733 N N . ALA A 1 1103 ? -1.794 -24.502 -69.616 1.00 29.48 1103 ALA A N 1
ATOM 8734 C CA . ALA A 1 1103 ? -0.773 -23.633 -69.024 1.00 29.48 1103 ALA A CA 1
ATOM 8735 C C . ALA A 1 1103 ? 0.146 -24.488 -68.105 1.00 29.48 1103 ALA A C 1
ATOM 8737 O O . ALA A 1 1103 ? -0.323 -25.476 -67.537 1.00 29.48 1103 ALA A O 1
ATOM 8738 N N . PRO A 1 1104 ? 1.448 -24.163 -67.970 1.00 32.12 1104 PRO A N 1
ATOM 8739 C CA . PRO A 1 1104 ? 2.494 -25.073 -67.481 1.00 32.12 1104 PRO A CA 1
ATOM 8740 C C . PRO A 1 1104 ? 2.365 -25.414 -65.981 1.00 32.12 1104 PRO A C 1
ATOM 8742 O O . PRO A 1 1104 ? 1.760 -24.646 -65.224 1.00 32.12 1104 PRO A O 1
ATOM 8745 N N . PRO A 1 1105 ? 2.943 -26.543 -65.515 1.00 32.12 1105 PRO A N 1
ATOM 8746 C CA . PRO A 1 1105 ? 2.721 -27.041 -64.164 1.00 32.12 1105 PRO A CA 1
ATOM 8747 C C . PRO A 1 1105 ? 3.328 -26.087 -63.134 1.00 32.12 1105 PRO A C 1
ATOM 8749 O O . PRO A 1 1105 ? 4.525 -25.798 -63.140 1.00 32.12 1105 PRO A O 1
ATOM 8752 N N . ARG A 1 1106 ? 2.492 -25.608 -62.210 1.00 35.09 1106 ARG A N 1
ATOM 8753 C CA . ARG A 1 1106 ? 2.962 -24.945 -60.992 1.00 35.09 1106 ARG A CA 1
ATOM 8754 C C . ARG A 1 1106 ? 3.681 -25.986 -60.135 1.00 35.09 1106 ARG A C 1
ATOM 8756 O O . ARG A 1 1106 ? 3.095 -27.012 -59.805 1.00 35.09 1106 ARG A O 1
ATOM 8763 N N . ASN A 1 1107 ? 4.931 -25.702 -59.772 1.00 40.59 1107 ASN A N 1
ATOM 8764 C CA . ASN A 1 1107 ? 5.710 -26.472 -58.803 1.00 40.59 1107 ASN A CA 1
ATOM 8765 C C . ASN A 1 1107 ? 4.920 -26.618 -57.492 1.00 40.59 1107 ASN A C 1
ATOM 8767 O O . ASN A 1 1107 ? 4.858 -25.693 -56.682 1.00 40.59 1107 ASN A O 1
ATOM 8771 N N . LEU A 1 1108 ? 4.297 -27.781 -57.303 1.00 42.31 1108 LEU A N 1
ATOM 8772 C CA . LEU A 1 1108 ? 3.684 -28.189 -56.046 1.00 42.31 1108 LEU A CA 1
ATOM 8773 C C . LEU A 1 1108 ? 4.812 -28.427 -55.042 1.00 42.31 1108 LEU A C 1
ATOM 8775 O O . LEU A 1 1108 ? 5.672 -29.282 -55.251 1.00 42.31 1108 LEU A O 1
ATOM 8779 N N . GLY A 1 1109 ? 4.831 -27.628 -53.974 1.00 53.25 1109 GLY A N 1
ATOM 8780 C CA . GLY A 1 1109 ? 5.848 -27.715 -52.932 1.00 53.25 1109 GLY A CA 1
ATOM 8781 C C . GLY A 1 1109 ? 5.926 -29.130 -52.364 1.00 53.25 1109 GLY A C 1
ATOM 8782 O O . GLY A 1 1109 ? 4.907 -29.768 -52.108 1.00 53.25 1109 GLY A O 1
ATOM 8783 N N . GLN A 1 1110 ? 7.135 -29.638 -52.189 1.00 63.25 1110 GLN A N 1
ATOM 8784 C CA . GLN A 1 1110 ? 7.385 -30.892 -51.494 1.00 63.25 1110 GLN A CA 1
ATOM 8785 C C . GLN A 1 1110 ? 7.618 -30.591 -50.009 1.00 63.25 1110 GLN A C 1
ATOM 8787 O O . GLN A 1 1110 ? 8.353 -29.663 -49.677 1.00 63.25 1110 GLN A O 1
ATOM 8792 N N . ILE A 1 1111 ? 6.982 -31.352 -49.117 1.00 62.38 1111 ILE A N 1
ATOM 8793 C CA . ILE A 1 1111 ? 7.103 -31.192 -47.662 1.00 62.38 1111 ILE A CA 1
ATOM 8794 C C . ILE A 1 1111 ? 7.768 -32.450 -47.104 1.00 62.38 1111 ILE A C 1
ATOM 8796 O O . ILE A 1 1111 ? 7.320 -33.566 -47.369 1.00 62.38 1111 ILE A O 1
ATOM 8800 N N . SER A 1 1112 ? 8.856 -32.293 -46.350 1.00 70.44 1112 SER A N 1
ATOM 8801 C CA . SER A 1 1112 ? 9.561 -33.416 -45.729 1.00 70.44 1112 SER A CA 1
ATOM 8802 C C . SER A 1 1112 ? 9.056 -33.694 -44.314 1.00 70.44 1112 SER A C 1
ATOM 8804 O O . SER A 1 1112 ? 8.738 -32.789 -43.543 1.00 70.44 1112 SER A O 1
ATOM 8806 N N . CYS A 1 1113 ? 9.010 -34.974 -43.952 1.00 73.12 1113 CYS A N 1
ATOM 8807 C CA . CYS A 1 1113 ? 8.799 -35.401 -42.576 1.00 73.12 1113 CYS A CA 1
ATOM 8808 C C . CYS A 1 1113 ? 9.977 -34.932 -41.705 1.00 73.12 1113 CYS A C 1
ATOM 8810 O O . CYS A 1 1113 ? 11.107 -35.341 -41.970 1.00 73.12 1113 CYS A O 1
ATOM 8812 N N . PRO A 1 1114 ? 9.755 -34.152 -40.636 1.00 60.28 1114 PRO A N 1
ATOM 8813 C CA . PRO A 1 1114 ? 10.838 -33.563 -39.845 1.00 60.28 1114 PRO A CA 1
ATOM 8814 C C . PRO A 1 1114 ? 11.636 -34.587 -39.020 1.00 60.28 1114 PRO A C 1
ATOM 8816 O O . PRO A 1 1114 ? 12.704 -34.258 -38.515 1.00 60.28 1114 PRO A O 1
ATOM 8819 N N . MET A 1 1115 ? 11.139 -35.824 -38.881 1.00 64.44 1115 MET A N 1
ATOM 8820 C CA . MET A 1 1115 ? 11.793 -36.873 -38.087 1.00 64.44 1115 MET A CA 1
ATOM 8821 C C . MET A 1 1115 ? 12.737 -37.765 -38.905 1.00 64.44 1115 MET A C 1
ATOM 8823 O O . MET A 1 1115 ? 13.701 -38.292 -38.356 1.00 64.44 1115 MET A O 1
ATOM 8827 N N . CYS A 1 1116 ? 12.485 -37.955 -40.206 1.00 71.06 1116 CYS A N 1
ATOM 8828 C CA . CYS A 1 1116 ? 13.325 -38.807 -41.065 1.00 71.06 1116 CYS A CA 1
ATOM 8829 C C . CYS A 1 1116 ? 13.643 -38.218 -42.450 1.00 71.06 1116 CYS A C 1
ATOM 8831 O O . CYS A 1 1116 ? 14.289 -38.878 -43.259 1.00 71.06 1116 CYS A O 1
ATOM 8833 N N . ASN A 1 1117 ? 13.187 -36.996 -42.734 1.00 71.94 1117 ASN A N 1
ATOM 8834 C CA . ASN A 1 1117 ? 13.329 -36.281 -44.004 1.00 71.94 1117 ASN A CA 1
ATOM 8835 C C . ASN A 1 1117 ? 12.713 -36.952 -45.244 1.00 71.94 1117 ASN A C 1
ATOM 8837 O O . ASN A 1 1117 ? 12.972 -36.513 -46.363 1.00 71.94 1117 ASN A O 1
ATOM 8841 N N . ARG A 1 1118 ? 11.846 -37.962 -45.088 1.00 72.44 1118 ARG A N 1
ATOM 8842 C CA . ARG A 1 1118 ? 11.101 -38.528 -46.224 1.00 72.44 1118 ARG A CA 1
ATOM 8843 C C . ARG A 1 1118 ? 10.138 -37.489 -46.805 1.00 72.44 1118 ARG A C 1
ATOM 8845 O O . ARG A 1 1118 ? 9.423 -36.830 -46.054 1.00 72.44 1118 ARG A O 1
ATOM 8852 N N . ILE A 1 1119 ? 10.142 -37.341 -48.127 1.00 74.81 1119 ILE A N 1
ATOM 8853 C CA . ILE A 1 1119 ? 9.446 -36.264 -48.837 1.00 74.81 1119 ILE A CA 1
ATOM 8854 C C . ILE A 1 1119 ? 8.043 -36.703 -49.268 1.00 74.81 1119 ILE A C 1
ATOM 8856 O O . ILE A 1 1119 ? 7.878 -37.792 -49.818 1.00 74.81 1119 ILE A O 1
ATOM 8860 N N . PHE A 1 1120 ? 7.059 -35.832 -49.046 1.00 76.94 1120 PHE A N 1
ATOM 8861 C CA . PHE A 1 1120 ? 5.663 -36.012 -49.431 1.00 76.94 1120 PHE A CA 1
ATOM 8862 C C . PHE A 1 1120 ? 5.177 -34.843 -50.309 1.00 76.94 1120 PHE A C 1
ATOM 8864 O O . PHE A 1 1120 ? 5.633 -33.707 -50.134 1.00 76.94 1120 PHE A O 1
ATOM 8871 N N . PRO A 1 1121 ? 4.246 -35.089 -51.245 1.00 72.81 1121 PRO A N 1
ATOM 8872 C CA . PRO A 1 1121 ? 3.539 -34.024 -51.958 1.00 72.81 1121 PRO A CA 1
ATOM 8873 C C . PRO A 1 1121 ? 2.717 -33.145 -50.995 1.00 72.81 1121 PRO A C 1
ATOM 8875 O O . PRO A 1 1121 ? 2.101 -33.662 -50.061 1.00 72.81 1121 PRO A O 1
ATOM 8878 N N . SER A 1 1122 ? 2.695 -31.823 -51.207 1.00 65.62 1122 SER A N 1
ATOM 8879 C CA . SER A 1 1122 ? 2.022 -30.847 -50.316 1.00 65.62 1122 SER A CA 1
ATOM 8880 C C . SER A 1 1122 ? 0.503 -31.003 -50.192 1.00 65.62 1122 SER A C 1
ATOM 8882 O O . SER A 1 1122 ? -0.086 -30.470 -49.252 1.00 65.62 1122 SER A O 1
ATOM 8884 N N . ASP A 1 1123 ? -0.141 -31.730 -51.101 1.00 57.78 1123 ASP A N 1
ATOM 8885 C CA . ASP A 1 1123 ? -1.578 -32.011 -51.094 1.00 57.78 1123 ASP A CA 1
ATOM 8886 C C . ASP A 1 1123 ? -1.946 -33.284 -50.305 1.00 57.78 1123 ASP A C 1
ATOM 8888 O O . ASP A 1 1123 ? -3.116 -33.500 -49.992 1.00 57.78 1123 ASP A O 1
ATOM 8892 N N . GLN A 1 1124 ? -0.961 -34.088 -49.885 1.00 64.25 1124 GLN A N 1
ATOM 8893 C CA . GLN A 1 1124 ? -1.168 -35.327 -49.124 1.00 64.25 1124 GLN A CA 1
ATOM 8894 C C . GLN A 1 1124 ? -0.814 -35.192 -47.633 1.00 64.25 1124 GLN A C 1
ATOM 8896 O O . GLN A 1 1124 ? -0.174 -36.064 -47.040 1.00 64.25 1124 GLN A O 1
ATOM 8901 N N . ASN A 1 1125 ? -1.287 -34.123 -46.983 1.00 59.69 1125 ASN A N 1
ATOM 8902 C CA . ASN A 1 1125 ? -1.058 -33.874 -45.549 1.00 59.69 1125 ASN A CA 1
ATOM 8903 C C . ASN A 1 1125 ? -1.505 -35.036 -44.645 1.00 59.69 1125 ASN A C 1
ATOM 8905 O O . ASN A 1 1125 ? -0.896 -35.284 -43.608 1.00 59.69 1125 ASN A O 1
ATOM 8909 N N . HIS A 1 1126 ? -2.532 -35.790 -45.047 1.00 65.75 1126 HIS A N 1
ATOM 8910 C CA . HIS A 1 1126 ? -2.978 -36.963 -44.295 1.00 65.75 1126 HIS A CA 1
ATOM 8911 C C . HIS A 1 1126 ? -1.956 -38.110 -44.320 1.00 65.75 1126 HIS A C 1
ATOM 8913 O O . HIS A 1 1126 ? -1.769 -38.776 -43.304 1.00 65.75 1126 HIS A O 1
ATOM 8919 N N . ALA A 1 1127 ? -1.256 -38.308 -45.444 1.00 65.81 1127 ALA A N 1
ATOM 8920 C CA . ALA A 1 1127 ? -0.196 -39.306 -45.563 1.00 65.81 1127 ALA A CA 1
ATOM 8921 C C . ALA A 1 1127 ? 1.077 -38.872 -44.814 1.00 65.81 1127 ALA A C 1
ATOM 8923 O O . ALA A 1 1127 ? 1.708 -39.701 -44.159 1.00 65.81 1127 ALA A O 1
ATOM 8924 N N . LEU A 1 1128 ? 1.411 -37.573 -44.844 1.00 71.44 1128 LEU A N 1
ATOM 8925 C CA . LEU A 1 1128 ? 2.509 -36.999 -44.060 1.00 71.44 1128 LEU A CA 1
ATOM 8926 C C . LEU A 1 1128 ? 2.260 -37.147 -42.552 1.00 71.44 1128 LEU A C 1
ATOM 8928 O O . LEU A 1 1128 ? 3.140 -37.622 -41.841 1.00 71.44 1128 LEU A O 1
ATOM 8932 N N . ASN A 1 1129 ? 1.065 -36.800 -42.068 1.00 61.56 1129 ASN A N 1
ATOM 8933 C CA . ASN A 1 1129 ? 0.733 -36.899 -40.645 1.00 61.56 1129 ASN A CA 1
ATOM 8934 C C . ASN A 1 1129 ? 0.702 -38.359 -40.167 1.00 61.56 1129 ASN A C 1
ATOM 8936 O O . ASN A 1 1129 ? 1.338 -38.678 -39.168 1.00 61.56 1129 ASN A O 1
ATOM 8940 N N . ALA A 1 1130 ? 0.086 -39.270 -40.932 1.00 69.25 1130 ALA A N 1
ATOM 8941 C CA . ALA A 1 1130 ? 0.104 -40.701 -40.613 1.00 69.25 1130 ALA A CA 1
ATOM 8942 C C . ALA A 1 1130 ? 1.534 -41.275 -40.583 1.00 69.25 1130 ALA A C 1
ATOM 8944 O O . ALA A 1 1130 ? 1.868 -42.117 -39.745 1.00 69.25 1130 ALA A O 1
ATOM 8945 N N . HIS A 1 1131 ? 2.409 -40.796 -41.472 1.00 76.50 1131 HIS A N 1
ATOM 8946 C CA . HIS A 1 1131 ? 3.819 -41.154 -41.449 1.00 76.50 1131 HIS A CA 1
ATOM 8947 C C . HIS A 1 1131 ? 4.564 -40.551 -40.247 1.00 76.50 1131 HIS A C 1
ATOM 8949 O O . HIS A 1 1131 ? 5.370 -41.259 -39.654 1.00 76.50 1131 HIS A O 1
ATOM 8955 N N . ILE A 1 1132 ? 4.308 -39.294 -39.863 1.00 66.31 1132 ILE A N 1
ATOM 8956 C CA . ILE A 1 1132 ? 4.915 -38.653 -38.682 1.00 66.31 1132 ILE A CA 1
ATOM 8957 C C . ILE A 1 1132 ? 4.546 -39.419 -37.409 1.00 66.31 1132 ILE A C 1
ATOM 8959 O O . ILE A 1 1132 ? 5.439 -39.720 -36.620 1.00 66.31 1132 ILE A O 1
ATOM 8963 N N . ASP A 1 1133 ? 3.284 -39.818 -37.254 1.00 63.94 1133 ASP A N 1
ATOM 8964 C CA . ASP A 1 1133 ? 2.823 -40.579 -36.088 1.00 63.94 1133 ASP A CA 1
ATOM 8965 C C . ASP A 1 1133 ? 3.486 -41.966 -36.016 1.00 63.94 1133 ASP A C 1
ATOM 8967 O O . ASP A 1 1133 ? 3.968 -42.394 -34.964 1.00 63.94 1133 ASP A O 1
ATOM 8971 N N . SER A 1 1134 ? 3.616 -42.648 -37.160 1.00 67.75 1134 SER A N 1
ATOM 8972 C CA . SER A 1 1134 ? 4.374 -43.903 -37.256 1.00 67.75 1134 SER A CA 1
ATOM 8973 C C . SER A 1 1134 ? 5.875 -43.704 -36.984 1.00 67.75 1134 SER A C 1
ATOM 8975 O O . SER A 1 1134 ? 6.499 -44.512 -36.293 1.00 67.75 1134 SER A O 1
ATOM 8977 N N . CYS A 1 1135 ? 6.464 -42.616 -37.489 1.00 62.19 1135 CYS A N 1
ATOM 8978 C CA . CYS A 1 1135 ? 7.887 -42.306 -37.367 1.00 62.19 1135 CYS A CA 1
ATOM 8979 C C . CYS A 1 1135 ? 8.270 -41.901 -35.935 1.00 62.19 1135 CYS A C 1
ATOM 8981 O O . CYS A 1 1135 ? 9.360 -42.250 -35.479 1.00 62.19 1135 CYS A O 1
ATOM 8983 N N . LEU A 1 1136 ? 7.371 -41.224 -35.215 1.00 53.56 1136 LEU A N 1
ATOM 8984 C CA . LEU A 1 1136 ? 7.507 -40.920 -33.793 1.00 53.56 1136 LEU A CA 1
ATOM 8985 C C . LEU A 1 1136 ? 7.500 -42.210 -32.973 1.00 53.56 1136 LEU A C 1
ATOM 8987 O O . LEU A 1 1136 ? 8.469 -42.462 -32.258 1.00 53.56 1136 LEU A O 1
ATOM 8991 N N . ASN A 1 1137 ? 6.518 -43.092 -33.181 1.00 49.56 1137 ASN A N 1
ATOM 8992 C CA . ASN A 1 1137 ? 6.450 -44.373 -32.469 1.00 49.56 1137 ASN A CA 1
ATOM 8993 C C . ASN A 1 1137 ? 7.670 -45.272 -32.749 1.00 49.56 1137 ASN A C 1
ATOM 8995 O O . ASN A 1 1137 ? 8.224 -45.866 -31.826 1.00 49.56 1137 ASN A O 1
ATOM 8999 N N . ALA A 1 1138 ? 8.159 -45.329 -33.992 1.00 53.31 1138 ALA A N 1
ATOM 9000 C CA . ALA A 1 1138 ? 9.368 -46.084 -34.334 1.00 53.31 1138 ALA A CA 1
ATOM 9001 C C . ALA A 1 1138 ? 10.657 -45.461 -33.757 1.00 53.31 1138 ALA A C 1
ATOM 9003 O O . ALA A 1 1138 ? 11.601 -46.188 -33.441 1.00 53.31 1138 ALA A O 1
ATOM 9004 N N . SER A 1 1139 ? 10.714 -44.131 -33.602 1.00 50.19 1139 SER A N 1
ATOM 9005 C CA . SER A 1 1139 ? 11.839 -43.440 -32.954 1.00 50.19 1139 SER A CA 1
ATOM 9006 C C . SER A 1 1139 ? 11.876 -43.685 -31.443 1.00 50.19 1139 SER A C 1
ATOM 9008 O O . SER A 1 1139 ? 12.949 -43.965 -30.914 1.00 50.19 1139 SER A O 1
ATOM 9010 N N . THR A 1 1140 ? 10.712 -43.728 -30.785 1.00 44.38 1140 THR A N 1
ATOM 9011 C CA . THR A 1 1140 ? 10.577 -44.069 -29.362 1.00 44.38 1140 THR A CA 1
ATOM 9012 C C . THR A 1 1140 ? 10.919 -45.537 -29.100 1.00 44.38 1140 THR A C 1
ATOM 9014 O O . THR A 1 1140 ? 11.627 -45.840 -28.146 1.00 44.38 1140 THR A O 1
ATOM 9017 N N . VAL A 1 1141 ? 10.518 -46.459 -29.986 1.00 46.12 1141 VAL A N 1
ATOM 9018 C CA . VAL A 1 1141 ? 10.925 -47.876 -29.902 1.00 46.12 1141 VAL A CA 1
ATOM 9019 C C . VAL A 1 1141 ? 12.431 -48.042 -30.149 1.00 46.12 1141 VAL A C 1
ATOM 9021 O O . VAL A 1 1141 ? 13.073 -48.833 -29.467 1.00 46.12 1141 VAL A O 1
ATOM 9024 N N . ARG A 1 1142 ? 13.049 -47.259 -31.049 1.00 46.28 1142 ARG A N 1
ATOM 9025 C CA . ARG A 1 1142 ? 14.517 -47.250 -31.217 1.00 46.28 1142 ARG A CA 1
ATOM 9026 C C . ARG A 1 1142 ? 15.268 -46.637 -30.038 1.00 46.28 1142 ARG A C 1
ATOM 9028 O O . ARG A 1 1142 ? 16.404 -47.039 -29.819 1.00 46.28 1142 ARG A O 1
ATOM 9035 N N . GLU A 1 1143 ? 14.697 -45.673 -29.319 1.00 48.84 1143 GLU A N 1
ATOM 9036 C CA . GLU A 1 1143 ? 15.284 -45.150 -28.075 1.00 48.84 1143 GLU A CA 1
ATOM 9037 C C . GLU A 1 1143 ? 15.174 -46.167 -26.936 1.00 48.84 1143 GLU A C 1
ATOM 9039 O O . GLU A 1 1143 ? 16.163 -46.400 -26.249 1.00 48.84 1143 GLU A O 1
ATOM 9044 N N . LEU A 1 1144 ? 14.043 -46.868 -26.818 1.00 41.41 1144 LEU A N 1
ATOM 9045 C CA . LEU A 1 1144 ? 13.861 -47.938 -25.831 1.00 41.41 1144 LEU A CA 1
ATOM 9046 C C . LEU A 1 1144 ? 14.743 -49.167 -26.122 1.00 41.41 1144 LEU A C 1
ATOM 9048 O O . LEU A 1 1144 ? 15.286 -49.762 -25.200 1.00 41.41 1144 LEU A O 1
ATOM 9052 N N . CYS A 1 1145 ? 14.982 -49.505 -27.395 1.00 37.44 1145 CYS A N 1
ATOM 9053 C CA . CYS A 1 1145 ? 15.935 -50.555 -27.780 1.00 37.44 1145 CYS A CA 1
ATOM 9054 C C . CYS A 1 1145 ? 17.414 -50.112 -27.720 1.00 37.44 1145 CYS A C 1
ATOM 9056 O O . CYS A 1 1145 ? 18.299 -50.956 -27.844 1.00 37.44 1145 CYS A O 1
ATOM 9058 N N . LYS A 1 1146 ? 17.711 -48.815 -27.535 1.00 39.78 1146 LYS A N 1
ATOM 9059 C CA . LYS A 1 1146 ? 19.084 -48.294 -27.354 1.00 39.78 1146 LYS A CA 1
ATOM 9060 C C . LYS A 1 1146 ? 19.550 -48.297 -25.894 1.00 39.78 1146 LYS A C 1
ATOM 9062 O O . LYS A 1 1146 ? 20.741 -48.111 -25.660 1.00 39.78 1146 LYS A O 1
ATOM 9067 N N . GLU A 1 1147 ? 18.665 -48.569 -24.934 1.00 40.56 1147 GLU A N 1
ATOM 9068 C CA . GLU A 1 1147 ? 19.038 -48.785 -23.526 1.00 40.56 1147 GLU A CA 1
ATOM 9069 C C . GLU A 1 1147 ? 19.434 -50.247 -23.208 1.00 40.56 1147 GLU A C 1
ATOM 9071 O O . GLU A 1 1147 ? 19.886 -50.526 -22.100 1.00 40.56 1147 GLU A O 1
ATOM 9076 N N . GLU A 1 1148 ? 19.388 -51.172 -24.180 1.00 38.25 1148 GLU A N 1
ATOM 9077 C CA . GLU A 1 1148 ? 19.758 -52.594 -24.000 1.00 38.25 1148 GLU A CA 1
ATOM 9078 C C . GLU A 1 1148 ? 21.060 -53.042 -24.697 1.00 38.25 1148 GLU A C 1
ATOM 9080 O O . GLU A 1 1148 ? 21.292 -54.233 -24.904 1.00 38.25 1148 GLU A O 1
ATOM 9085 N N . THR A 1 1149 ? 21.990 -52.130 -24.995 1.00 35.84 1149 THR A N 1
ATOM 9086 C CA . THR A 1 1149 ? 23.354 -52.524 -25.399 1.00 35.84 1149 THR A CA 1
ATOM 9087 C C . THR A 1 1149 ? 24.422 -51.828 -24.565 1.00 35.84 1149 THR A C 1
ATOM 9089 O O . THR A 1 1149 ? 25.054 -50.872 -25.007 1.00 35.84 1149 THR A O 1
ATOM 9092 N N . VAL A 1 1150 ? 24.673 -52.362 -23.367 1.00 32.47 1150 VAL A N 1
ATOM 9093 C CA . VAL A 1 1150 ? 26.000 -52.300 -22.739 1.00 32.47 1150 VAL A CA 1
ATOM 9094 C C . VAL A 1 1150 ? 26.486 -53.733 -22.568 1.00 32.47 1150 VAL A C 1
ATOM 9096 O O . VAL A 1 1150 ? 25.935 -54.521 -21.798 1.00 32.47 1150 VAL A O 1
ATOM 9099 N N . SER A 1 1151 ? 27.497 -54.075 -23.362 1.00 31.50 1151 SER A N 1
ATOM 9100 C CA . SER A 1 1151 ? 28.142 -55.377 -23.380 1.00 31.50 1151 SER A CA 1
ATOM 9101 C C . SER A 1 1151 ? 28.870 -55.655 -22.068 1.00 31.50 1151 SER A C 1
ATOM 9103 O O . SER A 1 1151 ? 29.666 -54.851 -21.592 1.00 31.50 1151 SER A O 1
ATOM 9105 N N . ALA A 1 1152 ? 28.593 -56.837 -21.525 1.00 31.66 1152 ALA A N 1
ATOM 9106 C CA . ALA A 1 1152 ? 29.579 -57.815 -21.078 1.00 31.66 1152 ALA A CA 1
ATOM 9107 C C . ALA A 1 1152 ? 31.033 -57.317 -20.910 1.00 31.66 1152 ALA A C 1
ATOM 9109 O O . ALA A 1 1152 ? 31.834 -57.533 -21.807 1.00 31.66 1152 ALA A O 1
ATOM 9110 N N . ASP A 1 1153 ? 31.380 -56.729 -19.756 1.00 34.03 1153 ASP A N 1
ATOM 9111 C CA . ASP A 1 1153 ? 32.712 -56.956 -19.150 1.00 34.03 1153 ASP A CA 1
ATOM 9112 C C . ASP A 1 1153 ? 32.880 -56.593 -17.655 1.00 34.03 1153 ASP A C 1
ATOM 9114 O O . ASP A 1 1153 ? 33.986 -56.578 -17.128 1.00 34.03 1153 ASP A O 1
ATOM 9118 N N . GLU A 1 1154 ? 31.796 -56.394 -16.893 1.00 32.03 1154 GLU A N 1
ATOM 9119 C CA . GLU A 1 1154 ? 31.868 -56.296 -15.414 1.00 32.03 1154 GLU A CA 1
ATOM 9120 C C . GLU A 1 1154 ? 31.123 -57.437 -14.698 1.00 32.03 1154 GLU A C 1
ATOM 9122 O O . GLU A 1 1154 ? 30.718 -57.340 -13.539 1.00 32.03 1154 GLU A O 1
ATOM 9127 N N . ARG A 1 1155 ? 30.963 -58.580 -15.378 1.00 27.23 1155 ARG A N 1
ATOM 9128 C CA . ARG A 1 1155 ? 30.360 -59.809 -14.821 1.00 27.23 1155 ARG A CA 1
ATOM 9129 C C . ARG A 1 1155 ? 31.363 -60.912 -14.478 1.00 27.23 1155 ARG A C 1
ATOM 9131 O O . ARG A 1 1155 ? 30.955 -62.032 -14.181 1.00 27.23 1155 ARG A O 1
ATOM 9138 N N . ALA A 1 1156 ? 32.652 -60.588 -14.419 1.00 31.30 1156 ALA A N 1
ATOM 9139 C CA . ALA A 1 1156 ? 33.710 -61.512 -14.018 1.00 31.30 1156 ALA A CA 1
ATOM 9140 C C . ALA A 1 1156 ? 34.482 -61.016 -12.783 1.00 31.30 1156 ALA A C 1
ATOM 9142 O O . ALA A 1 1156 ? 35.702 -60.960 -12.813 1.00 31.30 1156 ALA A O 1
ATOM 9143 N N . LYS A 1 1157 ? 33.789 -60.628 -11.699 1.00 33.50 1157 LYS A N 1
ATOM 9144 C CA . LYS A 1 1157 ? 34.341 -60.548 -10.322 1.00 33.50 1157 LYS A CA 1
ATOM 9145 C C . LYS A 1 1157 ? 33.253 -60.153 -9.317 1.00 33.50 1157 LYS A C 1
ATOM 9147 O O . LYS A 1 1157 ? 33.213 -59.023 -8.853 1.00 33.50 1157 LYS A O 1
ATOM 9152 N N . LYS A 1 1158 ? 32.358 -61.097 -9.001 1.00 31.16 1158 LYS A N 1
ATOM 9153 C CA . LYS A 1 1158 ? 31.652 -61.273 -7.702 1.00 31.16 1158 LYS A CA 1
ATOM 9154 C C . LYS A 1 1158 ? 30.384 -62.116 -7.891 1.00 31.16 1158 LYS A C 1
ATOM 9156 O O . LYS A 1 1158 ? 29.261 -61.675 -7.684 1.00 31.16 1158 LYS A O 1
ATOM 9161 N N . LYS A 1 1159 ? 30.582 -63.384 -8.251 1.00 28.00 1159 LYS A N 1
ATOM 9162 C CA . LYS A 1 1159 ? 29.671 -64.475 -7.888 1.00 28.00 1159 LYS A CA 1
ATOM 9163 C C . LYS A 1 1159 ? 30.499 -65.523 -7.153 1.00 28.00 1159 LYS A C 1
ATOM 9165 O O . LYS A 1 1159 ? 31.048 -66.436 -7.753 1.00 28.00 1159 LYS A O 1
ATOM 9170 N N . GLN A 1 1160 ? 30.604 -65.365 -5.840 1.00 28.91 1160 GLN A N 1
ATOM 9171 C CA . GLN A 1 1160 ? 30.840 -66.487 -4.943 1.00 28.91 1160 GLN A CA 1
ATOM 9172 C C . GLN A 1 1160 ? 30.170 -66.175 -3.607 1.00 28.91 1160 GLN A C 1
ATOM 9174 O O . GLN A 1 1160 ? 30.485 -65.164 -2.989 1.00 28.91 1160 GLN A O 1
ATOM 9179 N N . LYS A 1 1161 ? 29.283 -67.093 -3.197 1.00 29.28 1161 LYS A N 1
ATOM 9180 C CA . LYS A 1 1161 ? 28.512 -67.146 -1.941 1.00 29.28 1161 LYS A CA 1
ATOM 9181 C C . LYS A 1 1161 ? 27.361 -66.133 -1.823 1.00 29.28 1161 LYS A C 1
ATOM 9183 O O . LYS A 1 1161 ? 27.549 -64.957 -2.066 1.00 29.28 1161 LYS A O 1
ATOM 9188 N N . ARG A 1 1162 ? 26.157 -66.495 -1.385 1.00 26.73 1162 ARG A N 1
ATOM 9189 C CA . ARG A 1 1162 ? 25.507 -67.787 -1.105 1.00 26.73 1162 ARG A CA 1
ATOM 9190 C C . ARG A 1 1162 ? 24.032 -67.441 -0.811 1.00 26.73 1162 ARG A C 1
ATOM 9192 O O . ARG A 1 1162 ? 23.784 -66.527 -0.042 1.00 26.73 1162 ARG A O 1
ATOM 9199 N N . THR A 1 1163 ? 23.123 -68.148 -1.477 1.00 29.98 1163 THR A N 1
ATOM 9200 C CA . THR A 1 1163 ? 21.917 -68.806 -0.933 1.00 29.98 1163 THR A CA 1
ATOM 9201 C C . THR A 1 1163 ? 21.007 -68.140 0.112 1.00 29.98 1163 THR A C 1
ATOM 9203 O O . THR A 1 1163 ? 21.428 -67.895 1.235 1.00 29.98 1163 THR A O 1
ATOM 9206 N N . LEU A 1 1164 ? 19.719 -68.192 -0.259 1.00 28.84 1164 LEU A N 1
ATOM 9207 C CA . LEU A 1 1164 ? 18.544 -68.666 0.491 1.00 28.84 1164 LEU A CA 1
ATOM 9208 C C . LEU A 1 1164 ? 17.816 -67.724 1.465 1.00 28.84 1164 LEU A C 1
ATOM 9210 O O . LEU A 1 1164 ? 18.398 -67.282 2.445 1.00 28.84 1164 LEU A O 1
ATOM 9214 N N . ASN A 1 1165 ? 16.498 -67.644 1.203 1.00 27.72 1165 ASN A N 1
ATOM 9215 C CA . ASN A 1 1165 ? 15.372 -67.727 2.147 1.00 27.72 1165 ASN A CA 1
ATOM 9216 C C . ASN A 1 1165 ? 15.223 -66.593 3.186 1.00 27.72 1165 ASN A C 1
ATOM 9218 O O . ASN A 1 1165 ? 16.193 -66.037 3.665 1.00 27.72 1165 ASN A O 1
ATOM 9222 N N . ASP A 1 1166 ? 14.044 -66.163 3.621 1.00 27.67 1166 ASP A N 1
ATOM 9223 C CA . ASP A 1 1166 ? 12.687 -66.667 3.472 1.00 27.67 1166 ASP A CA 1
ATOM 9224 C C . ASP A 1 1166 ? 11.694 -65.508 3.656 1.00 27.67 1166 ASP A C 1
ATOM 9226 O O . ASP A 1 1166 ? 12.022 -64.415 4.120 1.00 27.67 1166 ASP A O 1
ATOM 9230 N N . PHE A 1 1167 ? 10.469 -65.813 3.256 1.00 29.55 1167 PHE A N 1
ATOM 9231 C CA . PHE A 1 1167 ? 9.217 -65.095 3.442 1.00 29.55 1167 PHE A CA 1
ATOM 9232 C C . PHE A 1 1167 ? 8.895 -64.638 4.889 1.00 29.55 1167 PHE A C 1
ATOM 9234 O O . PHE A 1 1167 ? 9.410 -65.176 5.862 1.00 29.55 1167 PHE A O 1
ATOM 9241 N N . PHE A 1 1168 ? 7.875 -63.765 4.953 1.00 26.55 1168 PHE A N 1
ATOM 9242 C CA . PHE A 1 1168 ? 6.971 -63.401 6.064 1.00 26.55 1168 PHE A CA 1
ATOM 9243 C C . PHE A 1 1168 ? 7.226 -62.109 6.880 1.00 26.55 1168 PHE A C 1
ATOM 9245 O O . PHE A 1 1168 ? 8.067 -62.037 7.766 1.00 26.55 1168 PHE A O 1
ATOM 9252 N N . THR A 1 1169 ? 6.335 -61.141 6.597 1.00 32.56 1169 THR A N 1
ATOM 9253 C CA . THR A 1 1169 ? 5.576 -60.236 7.499 1.00 32.56 1169 THR A CA 1
ATOM 9254 C C . THR A 1 1169 ? 6.294 -59.322 8.496 1.00 32.56 1169 THR A C 1
ATOM 9256 O O . THR A 1 1169 ? 6.775 -59.781 9.528 1.00 32.56 1169 THR A O 1
ATOM 9259 N N . ALA A 1 1170 ? 6.141 -58.008 8.281 1.00 31.73 1170 ALA A N 1
ATOM 9260 C CA . ALA A 1 1170 ? 5.337 -57.103 9.122 1.00 31.73 1170 ALA A CA 1
ATOM 9261 C C . ALA A 1 1170 ? 5.010 -55.816 8.347 1.00 31.73 1170 ALA A C 1
ATOM 9263 O O . ALA A 1 1170 ? 5.943 -55.274 7.709 1.00 31.73 1170 ALA A O 1
#

pLDDT: mean 76.37, std 21.76, range [21.62, 97.69]

Radius of gyration: 39.7 Å; chains: 1; bounding box: 106×112×119 Å

Organism: NCBI:txid267567

Sequence (1170 aa):
MERQRKMDENSNKRILEMKQRLAEKDSNASNRNWRSEMERNVIDPQIEKYRTQRRPLSTCVVIDMDSFFISCHILDQPHLAHIPACVGGTSMISTSNYVARKYGVRAAMPGYLGSTLVKEISEGKETLTFVKSDFKLYKRKSAEVKAILEEYDPKLKMYSLDEAYMDMMPYLEVKMSNNTMTHEAITKHLNTTASNNNLKAQLPLHEAFRDSTIHTEVQNLLNSIRQKVKDITGLSCSAGIASNFLLAKIASDFNKPDGQYFVGSTEQQIQDFVQPLSIRKVNGIGRVMEKTLYGVCGIETVKDLFEKRAEIQYLFKPATANFLLRASIGYSDCNKHREDSVEEEDDEAIHRKGISHERTFGPISSWSDLCNRLEMITLSLVQDLRERNLMPKTVTLKVKLASFDIITRAVTRNMAFVFDQNSTLSSSPQDLVDIAVNLLKEAKRDRYKMNKGRFTVRLLGTSHPKEEANDAPPRNLGQISCPMCNRIFPSDQNHALNAHIDSCLNASTFDFAEQADKTYVPATVNTKTTTATKTASALMVAASAKAGMEDTDRERINAILLRESGNSSFMERQRKMDENSNKRILEMKQRLAETDSNASSRNWRSDMERNVIDPQIEKYRTQRRPLSTCVVIDMDSFFISCHILDQPHLAHIPACVGGTSMISTSNYVARKYGVRAAMPGYLGSTLVKEISEGKETLTFVKSDFKFYKRKSAEVKAILEEYDPKLKMYSLDEAYMDIMPYLEVKMNNNTMAHEAITKHLNTTASNNNLKAQLPLHEAFPDSTIHTDVQNLLNSIRQKVKDITGLSCSAGIASNFLLAKIASDFNKPDGQYFVGSTEQQIQDFVQPLSIRKVNGIGRVMEKTLYGVCGIETVKDLFEKRAEIQYLFKPATATFLLRASIGYSDCNKHREDSVEEEDDEAIHRKGISHERTFAPISSWSDLCNRLEMITLSLVQDLRERNLMPKTVTLKVKLATFDILTRAVTRNTAFVFDQNSTLSSSPQDLVDVAVNLLKEAKRDRDKMMNKGRFTVRLLGVRCSNFQLHKETQFSLDKFRQKASQPPPPILNPYASPKREVVAANSNEVVAANSTNCLAKTSHPKEEAKDAPPRNLGQISCPMCNRIFPSDQNHALNAHIDSCLNASTVRELCKEETVSADERAKKKQKRTLNDFFTA

Foldseek 3Di:
DVVVVVVVVVLLVLLVVLQVVVVVQCPDPVCVCVLVVCCVPPQVVVVVVQVVLFFQAFQKKKKFFFQQQVLLVCVVVVVQQVAWEFEDDQQFTQATHPRLVVLVDGGGDRNVVSQVSCLVVVLQPGGYHYDYGDVVSLQVLLVQLVVLLCLQAVLWDDPDSGMIIGGNQQLCVVCVVDVPDDSNRSSVVNVVCVVVVDDDDDPRPVVVDPNVVVQVVSVVVVLVSQVVSCVRRVTGIFMETGSADQRGQLQSPPPPDRYYGYQHRDQVSLCVVQFADFPVSGPPCDPSNSCSCCSNQVRGGLVSLCVCLSSLCVSDDPVRSSSSSCSSSVGDDRCVVVVVPPPDPPPPVPPPQKDKFKDFADKDQDLVVVLVVLLVQLVVVLVVCVVSVHWFQKKKKWWQAPVRDIDIDMDGHPDTAGCDPPDPRHDDSVVNSVVNSVRVVVSVVVVVVVDVDGRITGMMMMMGGHDDDDPDDDDDDFWDAQPQPRHIDTPVPVVVSVVVNVVSVPPDDDDDDDDDDDDDDDDDDDDDPPPVQVVLCLQDPQQPDAPLQPPAPSSVLSVLRCVVPVPALSSVVSVVVVVVLLVVLVVLQVVVVVQCPDPVNVCVLVCCCVPPQVVVVVVQLVQFFQWFQKKKKFFFQQQVLLVCVVVVVQQPAWEFEDDQQFTQATHSRLVNLVDGGGDRNVSSQVSCCVVVVNPHGYHYDYGDPVSLQVLLVQLVVLQCLQAVLWDDPDSGMIIGGNQQLCVCCVVPVPDDSNNSSVVNVVCLPDPDDDDDDRPVVVDPNVVVVVVSQVVVLVSQVVSCVRRVTGIFMAIGSADQRGQLQSRPPPDRYYGYQGRDQVSQCVVQFADFPCSGPPCDSSNSCSCCSNQVRGGLVSLCVCLSSLCVSDDPVRSSVSSCSSSVGDDRVVSVVVRSDDPDQPQSSDQKDKFKDFADWDQDLVVVLVVLLVRLVVRVVVCVVRVWWFQKKKKWWQFSSRDIDIDMDGHPGTAGCDPPDPPHDDSVVNSVVNSVRVVVRVVVVCVVDVDDGRITGMMMMMTGPTDDPVVVVVVVVVVVVVVPDDDDDDDDPDDDDDDDDDDDDDDYDDDDDDDDDDDDDDDDDDDDDDDDDDPQDWDAQPQPRHIDGPVPVVVSVVVNVVSVVVVVVVVVVVVPDDDDDPPPPDPDDDDDDDDDDD

Secondary structure (DSSP, 8-state):
-HHHHHHHHHHHHHHHHHHHHHHHHHH-GGGTTHHHHHIIIIIHHHHHHHHHTS-SS--EEEEEETTHHHHHHHHH-GGGGSS-EEEEETTEEEEE-HHHHHTT--TTS-HHHHHHHHHHHSTTS---EEE---HHHHHHHHHHHHHHHHTT-TT-EESSSSEEEEE-HHHHHHHHH-TT--HHHHHHHHHHHHTS---PPPPPHHHHS-HHHHHHHHHHHHHHHHHHHHHHHS--EEEEEESSHHHHHHHHTTT-SS-EEE--SSHHHHHHHHTTSBGGGSTT--HHHHHHHHHHH---BHHHHHHTHHHHHHHS-HHHHHHHHHHHTT---SSHHHHTT-S-TT-HHHH--EEEEEEEEEEE--HHHHHHHHHHHHHHHHHHHHHTT---SEEEEEEEETT--EEEEEEE-SS-----TT-TTPPPHHHHHHHHHHHHHHHHHHHHHH-S----EEEEEEEEEPP-----PPPPP-EEE-TTT--EEETT-HHHHHHHHHHHHSS---------------------HHHHHHHHHHHTT-----TT-TTS-HHHHHHHHHHHHTTSHHHHHHHHHHHHHHHHHHHHHHHHHHHHT-GGGTTHHHHHIIIIIHHHHHHHHHTS-SS--EEEEEETTHHHHHHHHH-GGGGSS-EEEEETTEEEEE-HHHHTTT--TTS-HHHHHHHHHHHTTTS---EEE---HHHHHHHHHHHHHHHHTT-TT-EESSSSEEEEE-HHHHHHHHHSTT--HHHHHHHHHHHTT------PPPHHHHS-HHHHHHHHHHHHHHHHHHHHHHHS--EEEEEESSHHHHHHHTTTT-SS-EEE--SSHHHHHHHHTTSBGGGSTT--HHHHHHHHHHH---BHHHHHHTHHHHHHHS-HHHHHHHHHHHTT---STHHHHTT-S-TT-HHHH--EEEEEEEEEEE--HHHHHHHHHHHHHHHHHHHHHTT-EEEEEEEEEEETT--EEEEEEE-SSPP---TT-TTPPPHHHHHHHHHHHHHHHHHHHHHH-SS----EEEEEEEEEEEEPTHHHHHHHHHHHHHTT-PPPPP-----------------------------------------PPP-PPEEE-TTT--EEETT-HHHHHHHHHHHHHHHHHHHHTTSS---SSS-SS-------------

InterPro domains:
  IPR001126 UmuC domain [PF00817] (63-253)
  IPR001126 UmuC domain [PF00817] (633-823)
  IPR001126 UmuC domain [PS50173] (60-286)
  IPR001126 UmuC domain [PS50173] (630-856)
  IPR006642 Rad18, zinc finger UBZ4-type [SM00734] (479-505)
  IPR006642 Rad18, zinc finger UBZ4-type [SM00734] (1110-1136)
  IPR017961 DNA polymerase, Y-family, little finger domain [PF11799] (352-461)
  IPR017961 DNA polymerase, Y-family, little finger domain [PF11799] (922-1048)
  IPR022880 DNA polymerase IV [cd03586] (63-461)
  IPR022880 DNA polymerase IV [cd03586] (633-1038)
  IPR036775 DNA polymerase, Y-family, little finger domain superfamily [G3DSA:3.30.1490.100] (350-470)
  IPR036775 DNA polymerase, Y-family, little finger domain superfamily [G3DSA:3.30.1490.100] (920-1046)
  IPR036775 DNA polymerase, Y-family, little finger domain superfamily [SSF100879] (352-462)
  IPR036775 DNA polymerase, Y-family, little finger domain superfamily [SSF100879] (922-1037)
  IPR043128 Reverse transcriptase/Diguanylate cyclase domain [G3DSA:3.30.70.270] (127-261)
  IPR043128 Reverse transcriptase/Diguanylate cyclase domain [G3DSA:3.30.70.270] (697-831)
  IPR043502 DNA/RNA polymerase superfamily [SSF56672] (42-333)
  IPR043502 DNA/RNA polymerase superfamily [SSF56672] (612-903)
  IPR050116 DNA polymerase type-Y [PTHR11076] (538-1160)